Protein 8AY2 (pdb70)

Secondary structure (DSSP, 8-state):
-TTTPBPPHHHHHHHT-SS--BHHHHHHHHHHHHHHHHHHHSGGGHHHHHHHHHHHHHHHHHHHHHHHHHHHBSSSSB-HHHHHHH-HHHHHHHHHSHHHHTSS---HHHHHHHHHHHHHHHHHTTB---GGGS---HHHHHHHHHHHHHHHHHHHHHHHHHHHHHHHH---GGGTTSS-----SS-HHHHHHHHHHHHHHHHHHHHHHHHHHHHHHHHHHHHHHHHHTTS-S----SS------HHHHHHHHHHHHHHHHHHHHS-HHHHHHHHTTHHHHHHHHHHHHGGG-S---HHHHHHHHHHHHHHHHHHHHHHTS--HHHHHHHHHHHHTTS-HHHHHHHHHHH---S-HHHHHHHHHHHHHH--SS-SHHHHHHHHHHHHHHHHHHHHHHHH-/--TT-EE--HHHHHHHT-SS-EEHHHHHHHHHHHHHHHHHTT-GGGHHHHHHHHHHHHHHHHHHHHHHHHHHHBSSSSB-HHHHHHH-HHHHHHHHHSHHHHTSS----HHHHHHHHHHHHHHHTTBPPPGGGS---HHHHHHHHHHHHHHHHHHHHHHHHHHH--HHHHHHHHHHHHHHHHHHHHHHHHHHHHHHHHHHHHHGGGTT-GGG----PPPHHHHHHHHHHHHHHHHHHTTS-HHHHHHHHTTHHHHHHHHHHHHGGG-S---HHHHHHHHHHHHHHHHHHHHHHTS--THHHHHHHHHHGGGS-HHHHHHHHHHH---S-HHHHHHHHHHHHH--TTHHHHHHHHHHHHHHHHHHHT-

GO terms:
  GO:0031252 cell leading edge (C, IDA)
  GO:0005515 protein binding (F, IPI)
  GO:0005768 endosome (C, IDA)
  GO:0030425 dendrite (C, IDA)
  GO:0030165 PDZ domain binding (F, IDA)
  GO:0044877 protein-containing complex binding (F, IDA)
  GO:0032991 protein-containing complex (C, IDA)
  GO:0006893 Golgi to plasma membrane transport (P, IDA)
  GO:0044091 membrane biogenesis (P, IMP)
  GO:0030010 establishment of cell polarity (P, IMP)
  GO:0050850 positive regulation of calcium-mediated signaling (P, IMP)
  GO:0048709 oligodendrocyte differentiation (P, IMP)
  GO:0007268 chemical synaptic transmission (P, IMP)
  GO:0043005 neuron projection (C, IDA)
  GO:0043025 neuronal cell body (C, IDA)
  GO:0043198 dendritic shaft (C, IDA)
  GO:0045202 synapse (C, IDA)
  GO:0014069 postsynaptic density (C, IDA)
  GO:0030426 growth cone (C, IDA)
  GO:0000145 exocyst (C, TAS)

InterPro domains:
  IPR007191 Exocyst complex component Sec8, N-terminal [PF04048] (45-143)
  IPR039682 Exocyst complex component Sec8/EXOC4 [PTHR14146] (18-960)
  IPR048630 Exocyst complex component Sec8, middle helical bundle [PF20652] (272-504)

Organism: Rattus norvegicus (NCBI:txid10116)

Solvent-accessible surface area: 36624 Å² total; per-residue (Å²): 155,34,20,140,110,58,9,89,70,112,30,32,167,126,41,52,30,148,67,26,4,0,44,26,0,20,103,11,12,110,46,12,77,59,15,22,83,81,14,122,109,87,70,96,119,19,77,115,24,0,84,88,0,10,67,81,0,72,86,16,54,75,58,0,26,86,24,26,117,64,20,1,82,53,40,142,97,33,0,21,0,1,51,31,2,130,59,113,94,38,16,168,58,5,71,72,4,31,13,38,82,59,29,68,112,182,143,180,68,78,52,1,12,25,106,6,4,125,38,4,31,64,83,5,3,29,60,3,2,9,27,28,20,7,12,91,89,64,78,38,1,70,15,0,0,3,2,2,8,0,0,50,32,2,3,36,77,4,122,65,13,56,55,67,18,13,78,101,46,139,101,52,125,69,88,104,108,92,142,105,141,112,132,94,71,7,49,148,133,26,14,109,60,0,14,78,7,4,106,23,0,59,84,25,0,27,79,0,3,1,0,1,0,2,0,0,3,1,1,0,0,3,10,4,7,3,3,10,19,26,69,65,3,38,97,141,54,156,115,130,61,156,84,65,4,86,10,0,46,58,0,22,142,24,0,42,46,4,41,122,14,0,44,60,1,0,64,102,50,6,22,56,7,0,0,62,5,0,0,27,2,0,5,36,3,5,12,39,9,2,21,20,7,72,127,12,17,112,26,1,3,76,27,2,23,51,0,2,117,27,0,5,99,21,0,40,115,13,15,143,65,135,4,67,31,0,30,81,0,84,57,1,1,69,7,4,88,41,64,6,71,80,0,0,78,43,0,75,114,110,20,61,86,5,80,79,91,43,1,8,19,0,0,36,0,1,26,63,9,56,126,78,31,53,86,129,96,56,25,91,87,24,43,90,111,0,49,97,17,18,80,105,51,52,69,98,153,144,87,150,156,79,44,49,109,47,50,61,76,75,107,41,27,168,124,29,54,23,137,70,14,3,2,50,23,0,23,103,10,10,108,43,5,78,64,28,14,94,91,6,107,111,72,82,98,121,34,62,106,23,10,74,100,0,10,80,83,0,70,96,14,47,80,54,5,30,80,17,18,117,65,9,0,80,54,42,152,92,46,0,23,0,2,54,36,7,132,59,119,101,21,19,144,32,5,72,64,7,51,23,36,77,83,32,83,125,169,194,64,102,53,6,20,24,117,8,7,126,44,3,29,64,81,4,2,24,54,3,9,11,15,21,22,3,9,130,90,62,77,41,2,54,11,0,0,5,2,1,9,0,0,48,31,0,0,33,66,1,95,77,26,26,89,88,89,76,141,122,24,61,120,52,1,58,72,0,4,125,14,0,37,44,9,0,21,73,0,3,2,0,0,0,2,0,0,6,2,1,0,0,6,8,3,4,4,2,6,14,24,52,75,1,36,145,116,147,82,73,5,101,21,0,70,88,0,15,146,18,0,45,44,1,46,127,13,0,46,50,0,1,58,111,53,7,17,74,7,0,0,72,9,0,0,20,3,0,4,36,3,6,11,36,4,0,15,17,4,50,114,8,22,118,55,1,4,106,28,1,19,38,0,0,114,22,0,27,97,24,0,32,101,17,20,148,58,204,14,26,23,0,57,78,0,57,70,1,2,75,8,7,93,44,77,18,68,84,0,3,94,58,0,65,116,109,15,42,82,8,80,67,91,44,4,12,20,0,0,32,0,25,34,71,75,133,94,74,92,92,35,51,143,93,0,59,66,20,14,75,95,35,44,65,102,126,155,85,144

Foldseek 3Di:
DQLPAWDDPVVCVVVVHDATAGVNLVVLLVLLVVLLVVCVVPVVCNAVSLVVNLVSLVVVLVVVVVVLCVLAAFPNHGAPLLVQLPDDVNVVLLCPQCLNVVLPPPVRNLVSLVVVLCVCCVVQLQDARDPRNAHQDLVSLLSLLNLLVHLLVSLVSLVVSLVVLCVVQPDDPVCPPDDPPPDSSYDVVSSVSSNVSSVSSNSSSVSSLSSLLVRLLVLLSNLLLVVQVPVPQQDDDPDADLDADVSLVVNLVSVVVNLVSNVNHHDVSSSLSNQPSSLQNNLVSLLSSLLSHLAHDPRSLVRVLSSLVVVQVSSCVSNVHGSCSSVVSNVLSVLLVDALVVNLVCCLPPNDDDDLVSSLSSSVNNVSYDDPQDDVVSSVVSSVVSVVSNVVRVVVVVVD/DDQLAWDPDPVVCVVLVHDAIAGPLLVVLLVVLVVLLVVCVVVVVCNVVSLVVNLVSLVVNLVVVVVVLCVLAAFPNHGAPQLVQLPDPVSVVLVCVACLNVCLPPPVRLVSLVVVLVVCCVVLLQPADDPRNARQDLSSLLSLLNLLVSLLSSLVSQVVSLVVHVVVSNVSSNVSSVSSNSSSVSSLSSLQVRLLVLLSNLLLVLLDDPVFLPPQDADVSLVVNLVSVVVNLVSCVNRHDPSSSLSRQPSSLLSNLVSLLSSNLSHLAGDPVSLVRVLSSLVVNQVSSCVRNVDNSCSSVVSNVLSVLLVDALVVNLVVCLVPHDDDDLVSSLSSSVNRVSVVCSVVSSVVSVVSNVVSVVVVVVD

Sequence (767 aa):
DPLKILANADTMKVLGVQRPLLQSTIIVEKTVQDLMNLMHDLSAYSDQFLNMVCVKLQEYKDTCSTAYRGIVQSEEKLVISASWAKDDDISRLLKSLPNWTNMAQPDFIRAAFGKESEVLIGNLGDKLIPPQDILRDVSDLKALANMHESLEWLAGRTKSAFSSLSASQMLSPAQESHVNMDLPPVSEQIMQTLSELAKSFQDMADRCLLVLHLEVRVHCFHYLIPLAKEGNYAIVANVESMDYDPLVVKLNKDISAMEEAMSASLQQHKFQYIFEGLGHLISCILINGAQYFRRISESGIKKMCRNIFVLQQNLTNITMSREADLDFARQYYEMLYNTADELLNLVVDQGVKYTELEYIHALTLLHRSQTGVGDQTTQNTRLQRLKEIICEQAAIKQATSDPLKILANADTMKVLGVQRPLLQSTIIVEKTVQDLMNLMHDLSAYSDQFLNMVCVKLQEYKDTCSTAYRGIVQSEEKLVISASWAKDDDISRLLKSLPNWTNMAQPFIRAAFGKESEVLIGNLGDKLIPPQDILRDVSDLKALANMHESLEWLAGRTKSAFSSLSEQIMQTLSELAKSFQDMADRCLLVLHLEVRVHCFHYLIPLAKEGNYAISMDYDPLVVKLNKDISAMEEAMSASLQQHKFQYIFEGLGHLISCILINGAQYFRRISESGIKKMCRNIFVLQQNLTNITMSREADLDFARQYYEMLYNTADELLNLVVDQGVKYTELEYIHALTLLHRSTTQNTRLQRLKEIICEQAAIKQAT

Nearest PDB structures (foldseek):
  8ay2-assembly1_A  TM=1.003E+00  e=3.908E-53  Rattus norvegicus
  8ay2-assembly2_B  TM=9.866E-01  e=1.123E-41  Rattus norvegicus
  5yfp-assembly1_D  TM=7.323E-01  e=2.015E-04  Saccharomyces cerevisiae S288C
  5h11-assembly1_A  TM=3.898E-01  e=1.666E-03  Danio rerio
  8ay2-assembly2_B  TM=1.003E+00  e=3.323E-48  Rattus norvegicus

Radius of gyration: 33.14 Å; Cα contacts (8 Å, |Δi|>4): 881; chains: 2; bounding box: 87×76×87 Å

B-factor: mean 70.97, std 25.45, range [26.89, 171.12]

Structure (mmCIF, N/CA/C/O backbone):
data_8AY2
#
_entry.id   8AY2
#
_cell.length_a   190.004
_cell.length_b   190.004
_cell.length_c   175.275
_cell.angle_alpha   90.000
_cell.angle_beta   90.000
_cell.angle_gamma   90.000
#
_symmetry.space_group_name_H-M   'I 4 2 2'
#
loop_
_entity.id
_entity.type
_entity.pdbx_description
1 polymer 'Exocyst complex component 4'
2 water water
#
loop_
_atom_site.group_PDB
_atom_site.id
_atom_site.type_symbol
_atom_site.label_atom_id
_atom_site.label_alt_id
_atom_site.label_comp_id
_atom_site.label_asym_id
_atom_site.label_entity_id
_atom_site.label_seq_id
_atom_site.pdbx_PDB_ins_code
_atom_site.Cartn_x
_atom_site.Cartn_y
_atom_site.Cartn_z
_atom_site.occupancy
_atom_site.B_iso_or_equiv
_atom_site.auth_seq_id
_atom_site.auth_comp_id
_atom_site.auth_asym_id
_atom_site.auth_atom_id
_atom_site.pdbx_PDB_model_num
ATOM 1 N N . ASP A 1 6 ? 45.33699 77.37843 67.95462 1.000 116.31413 557 ASP A N 1
ATOM 2 C CA . ASP A 1 6 ? 45.23025 76.15275 68.74370 1.000 124.35554 557 ASP A CA 1
ATOM 3 C C . ASP A 1 6 ? 44.61601 74.96237 67.97488 1.000 125.43336 557 ASP A C 1
ATOM 4 O O . ASP A 1 6 ? 45.25300 73.90893 67.87582 1.000 114.54889 557 ASP A O 1
ATOM 9 N N . PRO A 1 7 ? 43.39431 75.11122 67.43796 1.000 118.54066 558 PRO A N 1
ATOM 10 C CA . PRO A 1 7 ? 42.69151 73.93666 66.88993 1.000 95.44522 558 PRO A CA 1
ATOM 11 C C . PRO A 1 7 ? 43.34341 73.31152 65.66813 1.000 93.31467 558 PRO A C 1
ATOM 12 O O . PRO A 1 7 ? 42.91143 72.22244 65.26851 1.000 85.50425 558 PRO A O 1
ATOM 16 N N . LEU A 1 8 ? 44.36482 73.93143 65.07471 1.000 101.30369 559 LEU A N 1
ATOM 17 C CA . LEU A 1 8 ? 45.14924 73.31265 64.00939 1.000 96.97895 559 LEU A CA 1
ATOM 18 C C . LEU A 1 8 ? 46.61972 73.16077 64.38211 1.000 97.12667 559 LEU A C 1
ATOM 19 O O . LEU A 1 8 ? 47.50858 73.34450 63.54736 1.000 99.26065 559 LEU A O 1
ATOM 24 N N . LYS A 1 9 ? 46.90251 72.80180 65.63235 1.000 82.39553 560 LYS A N 1
ATOM 25 C CA . LYS A 1 9 ? 48.28992 72.62870 66.04607 1.000 101.26259 560 LYS A CA 1
ATOM 26 C C . LYS A 1 9 ? 48.50059 71.30078 66.76491 1.000 97.85016 560 LYS A C 1
ATOM 27 O O . LYS A 1 9 ? 49.27124 70.44989 66.30834 1.000 99.28527 560 LYS A O 1
ATOM 33 N N . ILE A 1 10 ? 47.81282 71.12278 67.89062 1.000 84.01455 561 ILE A N 1
ATOM 34 C CA . ILE A 1 10 ? 47.91720 69.89638 68.67401 1.000 77.16049 561 ILE A CA 1
ATOM 35 C C . ILE A 1 10 ? 47.38511 68.70749 67.88205 1.000 79.14621 561 ILE A C 1
ATOM 36 O O . ILE A 1 10 ? 46.20594 68.66711 67.50499 1.000 70.55771 561 ILE A O 1
ATOM 41 N N . LEU A 1 11 ? 48.26610 67.74385 67.60539 1.000 74.79975 562 LEU A N 1
ATOM 42 C CA . LEU A 1 11 ? 47.92574 66.51021 66.90830 1.000 74.75855 562 LEU A CA 1
ATOM 43 C C . LEU A 1 11 ? 47.69022 65.38413 67.91233 1.000 82.53884 562 LEU A C 1
ATOM 44 O O . LEU A 1 11 ? 48.31222 65.33472 68.97679 1.000 83.44508 562 LEU A O 1
ATOM 49 N N . ALA A 1 12 ? 46.77535 64.48024 67.55918 1.000 78.26685 563 ALA A N 1
ATOM 50 C CA . ALA A 1 12 ? 46.50868 63.30794 68.38264 1.000 75.69689 563 ALA A CA 1
ATOM 51 C C . ALA A 1 12 ? 47.73656 62.41169 68.48947 1.000 91.55727 563 ALA A C 1
ATOM 52 O O . ALA A 1 12 ? 48.50404 62.26123 67.53488 1.000 109.53090 563 ALA A O 1
ATOM 54 N N . ASN A 1 13 ? 47.91799 61.81984 69.66975 1.000 108.14022 564 ASN A N 1
ATOM 55 C CA . ASN A 1 13 ? 49.05518 60.94859 69.93487 1.000 114.18689 564 ASN A CA 1
ATOM 56 C C . ASN A 1 13 ? 49.00283 59.69111 69.06742 1.000 120.16533 564 ASN A C 1
ATOM 57 O O . ASN A 1 13 ? 47.95289 59.30053 68.54440 1.000 110.00899 564 ASN A O 1
ATOM 62 N N . ALA A 1 14 ? 50.17166 59.05532 68.92462 1.000 119.62706 565 ALA A N 1
ATOM 63 C CA . ALA A 1 14 ? 50.32845 57.92431 68.01492 1.000 120.74868 565 ALA A CA 1
ATOM 64 C C . ALA A 1 14 ? 49.45720 56.73139 68.39296 1.000 126.18152 565 ALA A C 1
ATOM 65 O O . ALA A 1 14 ? 49.14152 55.91311 67.52114 1.000 125.55999 565 ALA A O 1
ATOM 67 N N . ASP A 1 15 ? 49.05902 56.60735 69.66249 1.000 112.90571 566 ASP A N 1
ATOM 68 C CA . ASP A 1 15 ? 48.20620 55.49103 70.05201 1.000 114.96925 566 ASP A CA 1
ATOM 69 C C . ASP A 1 15 ? 46.73913 55.75672 69.74751 1.000 118.57868 566 ASP A C 1
ATOM 70 O O . ASP A 1 15 ? 45.94553 54.80975 69.69940 1.000 112.20227 566 ASP A O 1
ATOM 75 N N . THR A 1 16 ? 46.36353 57.01911 69.54172 1.000 122.92433 567 THR A N 1
ATOM 76 C CA . THR A 1 16 ? 44.99554 57.32954 69.15185 1.000 115.02500 567 THR A CA 1
ATOM 77 C C . THR A 1 16 ? 44.78352 57.01826 67.67679 1.000 117.08403 567 THR A C 1
ATOM 78 O O . THR A 1 16 ? 43.67107 56.66376 67.26836 1.000 103.93471 567 THR A O 1
ATOM 82 N N . MET A 1 17 ? 45.84688 57.13070 66.87535 1.000 111.57379 568 MET A N 1
ATOM 83 C CA . MET A 1 17 ? 45.75632 56.80665 65.45729 1.000 112.16735 568 MET A CA 1
ATOM 84 C C . MET A 1 17 ? 45.53113 55.31246 65.25239 1.000 111.93025 568 MET A C 1
ATOM 85 O O . MET A 1 17 ? 44.72343 54.90971 64.40657 1.000 111.55864 568 MET A O 1
ATOM 90 N N . LYS A 1 18 ? 46.24840 54.47635 66.01086 1.000 118.05265 569 LYS A N 1
ATOM 91 C CA . LYS A 1 18 ? 46.08554 53.02806 65.90214 1.000 117.95798 569 LYS A CA 1
ATOM 92 C C . LYS A 1 18 ? 44.68763 52.57839 66.31155 1.000 113.50476 569 LYS A C 1
ATOM 93 O O . LYS A 1 18 ? 44.15363 51.61837 65.74421 1.000 116.28025 569 LYS A O 1
ATOM 99 N N . VAL A 1 19 ? 44.08353 53.26049 67.28903 1.000 115.78862 570 VAL A N 1
ATOM 100 C CA . VAL A 1 19 ? 42.70725 52.96464 67.68655 1.000 110.27261 570 VAL A CA 1
ATOM 101 C C . VAL A 1 19 ? 41.75309 53.22722 66.52882 1.000 112.96324 570 VAL A C 1
ATOM 102 O O . VAL A 1 19 ? 40.94546 52.36734 66.15706 1.000 116.81758 570 VAL A O 1
ATOM 106 N N . LEU A 1 20 ? 41.82849 54.42195 65.94586 1.000 111.88036 571 LEU A N 1
ATOM 107 C CA . LEU A 1 20 ? 40.90902 54.82702 64.89265 1.000 104.17448 571 LEU A CA 1
ATOM 108 C C . LEU A 1 20 ? 41.26720 54.21957 63.54596 1.000 107.43531 571 LEU A C 1
ATOM 109 O O . LEU A 1 20 ? 40.49678 54.37173 62.59114 1.000 113.87032 571 LEU A O 1
ATOM 114 N N . GLY A 1 21 ? 42.41356 53.54899 63.44980 1.000 101.79448 572 GLY A N 1
ATOM 115 C CA . GLY A 1 21 ? 42.84091 52.92114 62.21740 1.000 100.04567 572 GLY A CA 1
ATOM 116 C C . GLY A 1 21 ? 43.15616 53.92993 61.13639 1.000 112.09861 572 GLY A C 1
ATOM 117 O O . GLY A 1 21 ? 42.73595 53.77699 59.98474 1.000 112.13690 572 GLY A O 1
ATOM 118 N N . VAL A 1 22 ? 43.89579 54.97283 61.50197 1.000 111.57406 573 VAL A N 1
ATOM 119 C CA . VAL A 1 22 ? 44.31659 56.00480 60.56656 1.000 106.34161 573 VAL A CA 1
ATOM 120 C C . VAL A 1 22 ? 45.83438 56.10562 60.60408 1.000 102.97927 573 VAL A C 1
ATOM 121 O O . VAL A 1 22 ? 46.44854 56.05269 61.67604 1.000 95.86485 573 VAL A O 1
ATOM 125 N N . GLN A 1 23 ? 46.43692 56.23358 59.42312 1.000 100.17710 574 GLN A N 1
ATOM 126 C CA . GLN A 1 23 ? 47.88398 56.24412 59.27078 1.000 98.34866 574 GLN A CA 1
ATOM 127 C C . GLN A 1 23 ? 48.43389 57.64466 59.01169 1.000 100.14349 574 GLN A C 1
ATOM 128 O O . GLN A 1 23 ? 49.56306 57.77890 58.52717 1.000 93.68799 574 GLN A O 1
ATOM 134 N N . ARG A 1 24 ? 47.66961 58.68664 59.32958 1.000 91.36303 575 ARG A N 1
ATOM 135 C CA . ARG A 1 24 ? 48.12520 60.05562 59.14283 1.000 80.42987 575 ARG A CA 1
ATOM 136 C C . ARG A 1 24 ? 47.72723 60.90396 60.34101 1.000 76.77892 575 ARG A C 1
ATOM 137 O O . ARG A 1 24 ? 46.74772 60.59356 61.03015 1.000 87.56976 575 ARG A O 1
ATOM 145 N N . PRO A 1 25 ? 48.47945 61.96970 60.61971 1.000 78.24879 576 PRO A N 1
ATOM 146 C CA . PRO A 1 25 ? 48.17948 62.81457 61.78301 1.000 75.24741 576 PRO A CA 1
ATOM 147 C C . PRO A 1 25 ? 46.76171 63.36957 61.76792 1.000 66.06605 576 PRO A C 1
ATOM 148 O O . PRO A 1 25 ? 46.25380 63.81218 60.73559 1.000 75.96483 576 PRO A O 1
ATOM 152 N N . LEU A 1 26 ? 46.11975 63.33695 62.93037 1.000 64.58461 577 LEU A N 1
ATOM 153 C CA . LEU A 1 26 ? 44.79818 63.91847 63.10217 1.000 61.91798 577 LEU A CA 1
ATOM 154 C C . LEU A 1 26 ? 44.86965 64.98061 64.18833 1.000 62.50151 577 LEU A C 1
ATOM 155 O O . LEU A 1 26 ? 45.54844 64.80231 65.20452 1.000 72.33317 577 LEU A O 1
ATOM 160 N N . LEU A 1 27 ? 44.16958 66.08585 63.96224 1.000 56.88796 578 LEU A N 1
ATOM 161 C CA . LEU A 1 27 ? 44.10300 67.14778 64.95299 1.000 63.53916 578 LEU A CA 1
ATOM 162 C C . LEU A 1 27 ? 43.36205 66.66811 66.19317 1.000 66.14212 578 LEU A C 1
ATOM 163 O O . LEU A 1 27 ? 42.32714 65.99921 66.10236 1.000 53.23345 578 LEU A O 1
ATOM 168 N N . GLN A 1 28 ? 43.91863 66.99055 67.36122 1.000 62.81274 579 GLN A N 1
ATOM 169 C CA . GLN A 1 28 ? 43.27207 66.60703 68.60862 1.000 60.75219 579 GLN A CA 1
ATOM 170 C C . GLN A 1 28 ? 41.88708 67.23228 68.70824 1.000 62.61253 579 GLN A C 1
ATOM 171 O O . GLN A 1 28 ? 40.94976 66.60476 69.21594 1.000 63.91192 579 GLN A O 1
ATOM 177 N N . SER A 1 29 ? 41.73691 68.46701 68.21411 1.000 57.15195 580 SER A N 1
ATOM 178 C CA . SER A 1 29 ? 40.44199 69.14109 68.26938 1.000 59.01978 580 SER A CA 1
ATOM 179 C C . SER A 1 29 ? 39.38334 68.38399 67.47750 1.000 69.06572 580 SER A C 1
ATOM 180 O O . SER A 1 29 ? 38.20685 68.37167 67.86284 1.000 59.70958 580 SER A O 1
ATOM 183 N N . THR A 1 30 ? 39.77912 67.75312 66.37148 1.000 61.61763 581 THR A N 1
ATOM 184 C CA . THR A 1 30 ? 38.83726 66.96530 65.58667 1.000 50.55025 581 THR A CA 1
ATOM 185 C C . THR A 1 30 ? 38.43843 65.71280 66.35326 1.000 61.74505 581 THR A C 1
ATOM 186 O O . THR A 1 30 ? 37.25597 65.35275 66.41427 1.000 56.44261 581 THR A O 1
ATOM 190 N N . ILE A 1 31 ? 39.43012 65.02647 66.92764 1.000 54.43273 582 ILE A N 1
ATOM 191 C CA . ILE A 1 31 ? 39.17450 63.85085 67.75872 1.000 60.64908 582 ILE A CA 1
ATOM 192 C C . ILE A 1 31 ? 38.19035 64.17838 68.87637 1.000 65.41364 582 ILE A C 1
ATOM 193 O O . ILE A 1 31 ? 37.22182 63.44502 69.11486 1.000 63.85996 582 ILE A O 1
ATOM 198 N N . ILE A 1 32 ? 38.43860 65.28090 69.58669 1.000 56.67128 583 ILE A N 1
ATOM 199 C CA . ILE A 1 32 ? 37.58331 65.67669 70.70345 1.000 56.86005 583 ILE A CA 1
ATOM 200 C C . ILE A 1 32 ? 36.13199 65.86344 70.26301 1.000 57.89933 583 ILE A C 1
ATOM 201 O O . ILE A 1 32 ? 35.21219 65.29782 70.86576 1.000 62.21008 583 ILE A O 1
ATOM 206 N N . VAL A 1 33 ? 35.89508 66.65975 69.21506 1.000 58.53247 584 VAL A N 1
ATOM 207 C CA . VAL A 1 33 ? 34.50656 66.88535 68.81072 1.000 51.80960 584 VAL A CA 1
ATOM 208 C C . VAL A 1 33 ? 33.86259 65.59993 68.30496 1.000 67.74015 584 VAL A C 1
ATOM 209 O O . VAL A 1 33 ? 32.64816 65.40682 68.45553 1.000 60.27050 584 VAL A O 1
ATOM 213 N N . GLU A 1 34 ? 34.64868 64.68837 67.73100 1.000 57.59944 585 GLU A N 1
ATOM 214 C CA . GLU A 1 34 ? 34.05357 63.46052 67.22104 1.000 60.06736 585 GLU A CA 1
ATOM 215 C C . GLU A 1 34 ? 33.70365 62.52623 68.37422 1.000 71.56155 585 GLU A C 1
ATOM 216 O O . GLU A 1 34 ? 32.67895 61.83377 68.33354 1.000 57.40689 585 GLU A O 1
ATOM 222 N N . LYS A 1 35 ? 34.54362 62.51003 69.41284 1.000 57.74278 586 LYS A N 1
ATOM 223 C CA . LYS A 1 35 ? 34.23275 61.75131 70.61953 1.000 59.37144 586 LYS A CA 1
ATOM 224 C C . LYS A 1 35 ? 32.95296 62.26967 71.26861 1.000 62.76199 586 LYS A C 1
ATOM 225 O O . LYS A 1 35 ? 32.10781 61.48406 71.71403 1.000 64.64918 586 LYS A O 1
ATOM 231 N N . THR A 1 36 ? 32.79825 63.59566 71.33432 1.000 57.51522 587 THR A N 1
ATOM 232 C CA . THR A 1 36 ? 31.59472 64.18368 71.91583 1.000 61.53036 587 THR A CA 1
ATOM 233 C C . THR A 1 36 ? 30.35291 63.80790 71.11530 1.000 61.73646 587 THR A C 1
ATOM 234 O O . THR A 1 36 ? 29.30786 63.48184 71.69016 1.000 69.28079 587 THR A O 1
ATOM 238 N N . VAL A 1 37 ? 30.45246 63.83649 69.78512 1.000 64.84035 588 VAL A N 1
ATOM 239 C CA . VAL A 1 37 ? 29.34471 63.39604 68.94207 1.000 57.85940 588 VAL A CA 1
ATOM 240 C C . VAL A 1 37 ? 29.03720 61.92641 69.20155 1.000 67.85583 588 VAL A C 1
ATOM 241 O O . VAL A 1 37 ? 27.87192 61.52463 69.30194 1.000 69.12571 588 VAL A O 1
ATOM 245 N N . GLN A 1 38 ? 30.08088 61.10735 69.32667 1.000 61.79006 589 GLN A N 1
ATOM 246 C CA . GLN A 1 38 ? 29.90605 59.68583 69.60334 1.000 56.43345 589 GLN A CA 1
ATOM 247 C C . GLN A 1 38 ? 29.11872 59.46488 70.88978 1.000 71.44075 589 GLN A C 1
ATOM 248 O O . GLN A 1 38 ? 28.13433 58.71631 70.91112 1.000 71.90455 589 GLN A O 1
ATOM 254 N N . ASP A 1 39 ? 29.56630 60.08984 71.98131 1.000 68.46520 590 ASP A N 1
ATOM 255 C CA . ASP A 1 39 ? 28.87644 59.99197 73.26598 1.000 63.81434 590 ASP A CA 1
ATOM 256 C C . ASP A 1 39 ? 27.41256 60.40425 73.15176 1.000 68.93234 590 ASP A C 1
ATOM 257 O O . ASP A 1 39 ? 26.52046 59.72045 73.66787 1.000 68.57011 590 ASP A O 1
ATOM 262 N N . LEU A 1 40 ? 27.15051 61.54065 72.50147 1.000 70.34182 591 LEU A N 1
ATOM 263 C CA . LEU A 1 40 ? 25.77332 61.95812 72.25486 1.000 67.78365 591 LEU A CA 1
ATOM 264 C C . LEU A 1 40 ? 24.98720 60.89128 71.50050 1.000 76.11979 591 LEU A C 1
ATOM 265 O O . LEU A 1 40 ? 23.82722 60.61485 71.83265 1.000 63.21276 591 LEU A O 1
ATOM 270 N N . MET A 1 41 ? 25.60403 60.27180 70.48908 1.000 65.65083 592 MET A N 1
ATOM 271 C CA . MET A 1 41 ? 24.90097 59.25635 69.71321 1.000 60.74820 592 MET A CA 1
ATOM 272 C C . MET A 1 41 ? 24.61069 58.02539 70.56153 1.000 69.64733 592 MET A C 1
ATOM 273 O O . MET A 1 41 ? 23.58365 57.36615 70.36800 1.000 74.37649 592 MET A O 1
ATOM 278 N N . ASN A 1 42 ? 25.49270 57.71152 71.51350 1.000 65.33709 593 ASN A N 1
ATOM 279 C CA . ASN A 1 42 ? 25.27456 56.55265 72.37214 1.000 64.26201 593 ASN A CA 1
ATOM 280 C C . ASN A 1 42 ? 24.11088 56.78718 73.32567 1.000 71.17252 593 ASN A C 1
ATOM 281 O O . ASN A 1 42 ? 23.31431 55.87557 73.57639 1.000 81.35704 593 ASN A O 1
ATOM 286 N N . LEU A 1 43 ? 23.99150 58.00523 73.86028 1.000 70.46536 594 LEU A N 1
ATOM 287 C CA . LEU A 1 43 ? 22.91078 58.31548 74.79019 1.000 79.81312 594 LEU A CA 1
ATOM 288 C C . LEU A 1 43 ? 21.54749 58.36478 74.11497 1.000 76.33955 594 LEU A C 1
ATOM 289 O O . LEU A 1 43 ? 20.53375 58.16594 74.79153 1.000 85.52568 594 LEU A O 1
ATOM 294 N N . MET A 1 44 ? 21.48891 58.61042 72.80594 1.000 78.27863 595 MET A N 1
ATOM 295 C CA . MET A 1 44 ? 20.19130 58.67370 72.14676 1.000 81.71148 595 MET A CA 1
ATOM 296 C C . MET A 1 44 ? 19.61925 57.28679 71.89072 1.000 89.28846 595 MET A C 1
ATOM 297 O O . MET A 1 44 ? 18.40993 57.15893 71.66877 1.000 93.72759 595 MET A O 1
ATOM 302 N N . HIS A 1 45 ? 20.45717 56.24873 71.94009 1.000 80.61766 596 HIS A N 1
ATOM 303 C CA . HIS A 1 45 ? 19.96499 54.88279 71.81065 1.000 81.33890 596 HIS A CA 1
ATOM 304 C C . HIS A 1 45 ? 19.39694 54.40375 73.13764 1.000 88.21823 596 HIS A C 1
ATOM 305 O O . HIS A 1 45 ? 18.40190 53.67073 73.16895 1.000 95.12298 596 HIS A O 1
ATOM 312 N N . ASP A 1 46 ? 20.02308 54.81404 74.23950 1.000 89.73244 597 ASP A N 1
ATOM 313 C CA . ASP A 1 46 ? 19.52779 54.47404 75.57158 1.000 93.21810 597 ASP A CA 1
ATOM 314 C C . ASP A 1 46 ? 18.32743 55.35238 75.91132 1.000 86.61320 597 ASP A C 1
ATOM 315 O O . ASP A 1 46 ? 17.19413 54.86974 75.99889 1.000 100.74528 597 ASP A O 1
ATOM 320 N N . LEU A 1 47 ? 18.56384 56.64696 76.11177 1.000 79.82109 598 LEU A N 1
ATOM 321 C CA . LEU A 1 47 ? 17.50187 57.59135 76.46197 1.000 77.54682 598 LEU A CA 1
ATOM 322 C C . LEU A 1 47 ? 16.79631 58.10420 75.20285 1.000 68.57865 598 LEU A C 1
ATOM 323 O O . LEU A 1 47 ? 16.79428 59.29600 74.89883 1.000 78.14472 598 LEU A O 1
ATOM 328 N N . SER A 1 48 ? 16.19190 57.16492 74.46425 1.000 76.65882 599 SER A N 1
ATOM 329 C CA . SER A 1 48 ? 15.53664 57.47564 73.19288 1.000 81.86574 599 SER A CA 1
ATOM 330 C C . SER A 1 48 ? 14.48470 58.57458 73.30794 1.000 78.10571 599 SER A C 1
ATOM 331 O O . SER A 1 48 ? 14.12143 59.18112 72.29168 1.000 77.80187 599 SER A O 1
ATOM 334 N N . ALA A 1 49 ? 14.00069 58.85494 74.52155 1.000 81.92398 600 ALA A N 1
ATOM 335 C CA . ALA A 1 49 ? 12.96534 59.86316 74.72084 1.000 70.85572 600 ALA A CA 1
ATOM 336 C C . ALA A 1 49 ? 13.48241 61.27652 74.49312 1.000 75.76215 600 ALA A C 1
ATOM 337 O O . ALA A 1 49 ? 12.68302 62.18376 74.23648 1.000 77.49382 600 ALA A O 1
ATOM 339 N N . TYR A 1 50 ? 14.79279 61.48428 74.59651 1.000 70.78310 601 TYR A N 1
ATOM 340 C CA . TYR A 1 50 ? 15.40922 62.79107 74.41466 1.000 72.05169 601 TYR A CA 1
ATOM 341 C C . TYR A 1 50 ? 16.31817 62.78957 73.19025 1.000 72.98100 601 TYR A C 1
ATOM 342 O O . TYR A 1 50 ? 17.33920 63.47810 73.16414 1.000 76.07608 601 TYR A O 1
ATOM 351 N N . SER A 1 51 ? 15.93760 62.02187 72.16428 1.000 78.00216 602 SER A N 1
ATOM 352 C CA . SER A 1 51 ? 16.75955 61.88772 70.96434 1.000 66.50534 602 SER A CA 1
ATOM 353 C C . SER A 1 51 ? 16.93320 63.22045 70.24521 1.000 65.47131 602 SER A C 1
ATOM 354 O O . SER A 1 51 ? 18.04023 63.55246 69.80393 1.000 63.19281 602 SER A O 1
ATOM 357 N N . ASP A 1 52 ? 15.84717 63.98300 70.08832 1.000 64.76090 603 ASP A N 1
ATOM 358 C CA . ASP A 1 52 ? 15.94391 65.28813 69.43824 1.000 66.11590 603 ASP A CA 1
ATOM 359 C C . ASP A 1 52 ? 16.96617 66.18014 70.13123 1.000 70.97214 603 ASP A C 1
ATOM 360 O O . ASP A 1 52 ? 17.80088 66.81322 69.47433 1.000 79.06319 603 ASP A O 1
ATOM 365 N N . GLN A 1 53 ? 16.91923 66.24040 71.46403 1.000 71.65684 604 GLN A N 1
ATOM 366 C CA . GLN A 1 53 ? 17.82691 67.12448 72.18942 1.000 66.90765 604 GLN A CA 1
ATOM 367 C C . GLN A 1 53 ? 19.28088 66.70430 72.00739 1.000 72.29108 604 GLN A C 1
ATOM 368 O O . GLN A 1 53 ? 20.16284 67.55496 71.83501 1.000 69.05176 604 GLN A O 1
ATOM 374 N N . PHE A 1 54 ? 19.55450 65.39832 72.04623 1.000 64.33790 605 PHE A N 1
ATOM 375 C CA . PHE A 1 54 ? 20.92452 64.94052 71.84515 1.000 61.92171 605 PHE A CA 1
ATOM 376 C C . PHE A 1 54 ? 21.40311 65.26494 70.43738 1.000 62.91963 605 PHE A C 1
ATOM 377 O O . PHE A 1 54 ? 22.55861 65.65897 70.23655 1.000 59.00368 605 PHE A O 1
ATOM 385 N N . LEU A 1 55 ? 20.51685 65.12644 69.45204 1.000 55.22998 606 LEU A N 1
ATOM 386 C CA . LEU A 1 55 ? 20.87906 65.43935 68.07468 1.000 64.26268 606 LEU A CA 1
ATOM 387 C C . LEU A 1 55 ? 21.13715 66.92559 67.88319 1.000 64.49734 606 LEU A C 1
ATOM 388 O O . LEU A 1 55 ? 22.08581 67.30931 67.18817 1.000 62.13879 606 LEU A O 1
ATOM 393 N N . ASN A 1 56 ? 20.28350 67.77775 68.45415 1.000 63.39513 607 ASN A N 1
ATOM 394 C CA . ASN A 1 56 ? 20.52592 69.21263 68.36223 1.000 62.62473 607 ASN A CA 1
ATOM 395 C C . ASN A 1 56 ? 21.88600 69.56803 68.95333 1.000 64.94550 607 ASN A C 1
ATOM 396 O O . ASN A 1 56 ? 22.56684 70.47148 68.45283 1.000 70.34544 607 ASN A O 1
ATOM 401 N N . MET A 1 57 ? 22.31189 68.84595 69.99432 1.000 64.24759 608 MET A N 1
ATOM 402 C CA . MET A 1 57 ? 23.61577 69.10682 70.59348 1.000 62.89283 608 MET A CA 1
ATOM 403 C C . MET A 1 57 ? 24.73503 68.61503 69.68398 1.000 60.30186 608 MET A C 1
ATOM 404 O O . MET A 1 57 ? 25.83496 69.17733 69.69217 1.000 61.60857 608 MET A O 1
ATOM 409 N N . VAL A 1 58 ? 24.46905 67.58375 68.88353 1.000 61.19097 609 VAL A N 1
ATOM 410 C CA . VAL A 1 58 ? 25.45375 67.12464 67.91125 1.000 57.84915 609 VAL A CA 1
ATOM 411 C C . VAL A 1 58 ? 25.66407 68.19497 66.85089 1.000 66.36798 609 VAL A C 1
ATOM 412 O O . VAL A 1 58 ? 26.79882 68.58163 66.54557 1.000 62.88620 609 VAL A O 1
ATOM 416 N N . CYS A 1 59 ? 24.56594 68.68565 66.27498 1.000 63.48791 610 CYS A N 1
ATOM 417 C CA . CYS A 1 59 ? 24.64439 69.70585 65.23683 1.000 60.71560 610 CYS A CA 1
ATOM 418 C C . CYS A 1 59 ? 25.31763 70.97664 65.74556 1.000 64.58977 610 CYS A C 1
ATOM 419 O O . CYS A 1 59 ? 26.13732 71.57678 65.04004 1.000 66.02055 610 CYS A O 1
ATOM 422 N N . VAL A 1 60 ? 24.98918 71.40111 66.96791 1.000 57.30141 611 VAL A N 1
ATOM 423 C CA . VAL A 1 60 ? 25.57071 72.62714 67.51123 1.000 56.65650 611 VAL A CA 1
ATOM 424 C C . VAL A 1 60 ? 27.07817 72.47928 67.68986 1.000 61.58353 611 VAL A C 1
ATOM 425 O O . VAL A 1 60 ? 27.85633 73.34775 67.27606 1.000 59.76595 611 VAL A O 1
ATOM 429 N N . LYS A 1 61 ? 27.51659 71.37058 68.29441 1.000 60.66608 612 LYS A N 1
ATOM 430 C CA . LYS A 1 61 ? 28.95088 71.16380 68.48979 1.000 68.51077 612 LYS A CA 1
ATOM 431 C C . LYS A 1 61 ? 29.68852 71.02528 67.16379 1.000 57.60227 612 LYS A C 1
ATOM 432 O O . LYS A 1 61 ? 30.81693 71.51184 67.02349 1.000 58.78308 612 LYS A O 1
ATOM 438 N N . LEU A 1 62 ? 29.07205 70.36821 66.17784 1.000 61.91185 613 LEU A N 1
ATOM 439 C CA . LEU A 1 62 ? 29.68924 70.29168 64.85635 1.000 54.62076 613 LEU A CA 1
ATOM 440 C C . LEU A 1 62 ? 29.71275 71.65815 64.18153 1.000 60.78718 613 LEU A C 1
ATOM 441 O O . LEU A 1 62 ? 30.71180 72.02731 63.55254 1.000 51.63717 613 LEU A O 1
ATOM 446 N N . GLN A 1 63 ? 28.62550 72.42550 64.30737 1.000 60.90508 614 GLN A N 1
ATOM 447 C CA . GLN A 1 63 ? 28.61098 73.78038 63.76500 1.000 56.80207 614 GLN A CA 1
ATOM 448 C C . GLN A 1 63 ? 29.67194 74.64543 64.42792 1.000 61.38746 614 GLN A C 1
ATOM 449 O O . GLN A 1 63 ? 30.33971 75.44497 63.76045 1.000 64.97195 614 GLN A O 1
ATOM 455 N N . GLU A 1 64 ? 29.84994 74.48593 65.74196 1.000 60.68993 615 GLU A N 1
ATOM 456 C CA . GLU A 1 64 ? 30.86775 75.25043 66.45354 1.000 62.90538 615 GLU A CA 1
ATOM 457 C C . GLU A 1 64 ? 32.24949 74.90811 65.92988 1.000 63.39583 615 GLU A C 1
ATOM 458 O O . GLU A 1 64 ? 33.08179 75.79841 65.71527 1.000 64.40310 615 GLU A O 1
ATOM 464 N N . TYR A 1 65 ? 32.51481 73.61769 65.72164 1.000 56.08511 616 TYR A N 1
ATOM 465 C CA . TYR A 1 65 ? 33.83406 73.22705 65.25188 1.000 60.48162 616 TYR A CA 1
ATOM 466 C C . TYR A 1 65 ? 34.04456 73.66723 63.81041 1.000 65.77330 616 TYR A C 1
ATOM 467 O O . TYR A 1 65 ? 35.16651 74.01975 63.42638 1.000 52.17538 616 TYR A O 1
ATOM 476 N N . LYS A 1 66 ? 32.98006 73.66761 63.00573 1.000 62.65959 617 LYS A N 1
ATOM 477 C CA . LYS A 1 66 ? 33.08823 74.18710 61.64888 1.000 58.30643 617 LYS A CA 1
ATOM 478 C C . LYS A 1 66 ? 33.46414 75.66312 61.67359 1.000 66.98990 617 LYS A C 1
ATOM 479 O O . LYS A 1 66 ? 34.36883 76.09658 60.95130 1.000 66.23040 617 LYS A O 1
ATOM 485 N N . ASP A 1 67 ? 32.78049 76.45289 62.51172 1.000 61.85424 618 ASP A N 1
ATOM 486 C CA . ASP A 1 67 ? 33.10128 77.87434 62.60651 1.000 57.40958 618 ASP A CA 1
ATOM 487 C C . ASP A 1 67 ? 34.51191 78.07277 63.13682 1.000 56.59490 618 ASP A C 1
ATOM 488 O O . ASP A 1 67 ? 35.20992 79.00910 62.72896 1.000 67.23734 618 ASP A O 1
ATOM 493 N N . THR A 1 68 ? 34.95138 77.18643 64.02986 1.000 56.05219 619 THR A N 1
ATOM 494 C CA . THR A 1 68 ? 36.28024 77.30581 64.61272 1.000 57.58981 619 THR A CA 1
ATOM 495 C C . THR A 1 68 ? 37.35172 77.02916 63.56954 1.000 55.49193 619 THR A C 1
ATOM 496 O O . THR A 1 68 ? 38.41637 77.66179 63.58481 1.000 64.52925 619 THR A O 1
ATOM 500 N N . CYS A 1 69 ? 37.07486 76.10235 62.64929 1.000 60.60821 620 CYS A N 1
ATOM 501 C CA . CYS A 1 69 ? 38.01680 75.75722 61.59139 1.000 57.80441 620 CYS A CA 1
ATOM 502 C C . CYS A 1 69 ? 38.03646 76.82465 60.50174 1.000 64.05831 620 CYS A C 1
ATOM 503 O O . CYS A 1 69 ? 39.10784 77.18016 59.99706 1.000 60.49742 620 CYS A O 1
ATOM 506 N N . SER A 1 70 ? 36.86001 77.34719 60.13675 1.000 59.78949 621 SER A N 1
ATOM 507 C CA . SER A 1 70 ? 36.78359 78.44266 59.17180 1.000 57.14139 621 SER A CA 1
ATOM 508 C C . SER A 1 70 ? 37.60788 79.63792 59.63128 1.000 61.32856 621 SER A C 1
ATOM 509 O O . SER A 1 70 ? 38.33847 80.24591 58.83885 1.000 58.75629 621 SER A O 1
ATOM 512 N N . THR A 1 71 ? 37.49760 79.99105 60.91095 1.000 59.84737 622 THR A N 1
ATOM 513 C CA . THR A 1 71 ? 38.26287 81.11089 61.44511 1.000 54.81422 622 THR A CA 1
ATOM 514 C C . THR A 1 71 ? 39.76040 80.83525 61.35594 1.000 50.72136 622 THR A C 1
ATOM 515 O O . THR A 1 71 ? 40.54135 81.69790 60.93727 1.000 64.74479 622 THR A O 1
ATOM 519 N N . ALA A 1 72 ? 40.17911 79.62834 61.73520 1.000 57.20082 623 ALA A N 1
ATOM 520 C CA . ALA A 1 72 ? 41.59494 79.28572 61.66540 1.000 52.25290 623 ALA A CA 1
ATOM 521 C C . ALA A 1 72 ? 42.09258 79.29522 60.22565 1.000 61.98081 623 ALA A C 1
ATOM 522 O O . ALA A 1 72 ? 43.24301 79.66499 59.96168 1.000 49.99250 623 ALA A O 1
ATOM 524 N N . TYR A 1 73 ? 41.23722 78.89047 59.28269 1.000 49.25145 624 TYR A N 1
ATOM 525 C CA . TYR A 1 73 ? 41.61160 78.87727 57.87168 1.000 44.96413 624 TYR A CA 1
ATOM 526 C C . TYR A 1 73 ? 41.91639 80.28788 57.37628 1.000 58.47342 624 TYR A C 1
ATOM 527 O O . TYR A 1 73 ? 42.99739 80.55244 56.83448 1.000 55.33589 624 TYR A O 1
ATOM 536 N N . ARG A 1 74 ? 40.95684 81.20470 57.53805 1.000 45.21108 625 ARG A N 1
ATOM 537 C CA . ARG A 1 74 ? 41.15470 82.58454 57.10669 1.000 54.88484 625 ARG A CA 1
ATOM 538 C C . ARG A 1 74 ? 42.39863 83.20481 57.72654 1.000 54.09464 625 ARG A C 1
ATOM 539 O O . ARG A 1 74 ? 43.07391 84.00795 57.07507 1.000 59.89733 625 ARG A O 1
ATOM 547 N N . GLY A 1 75 ? 42.72703 82.84680 58.97089 1.000 50.42595 626 GLY A N 1
ATOM 548 C CA . GLY A 1 75 ? 43.92933 83.39085 59.58262 1.000 50.78206 626 GLY A CA 1
ATOM 549 C C . GLY A 1 75 ? 45.19462 82.96787 58.86332 1.000 50.13380 626 GLY A C 1
ATOM 550 O O . GLY A 1 75 ? 46.17413 83.71824 58.82388 1.000 63.23839 626 GLY A O 1
ATOM 551 N N . ILE A 1 76 ? 45.19362 81.76784 58.28444 1.000 53.33070 627 ILE A N 1
ATOM 552 C CA . ILE A 1 76 ? 46.34759 81.30166 57.52656 1.000 51.40326 627 ILE A CA 1
ATOM 553 C C . ILE A 1 76 ? 46.36811 81.95828 56.15997 1.000 53.61109 627 ILE A C 1
ATOM 554 O O . ILE A 1 76 ? 47.42559 82.31387 55.62903 1.000 58.59152 627 ILE A O 1
ATOM 559 N N . VAL A 1 77 ? 45.18404 82.17839 55.60906 1.000 61.99074 628 VAL A N 1
ATOM 560 C CA . VAL A 1 77 ? 45.01796 82.39835 54.18605 1.000 43.77718 628 VAL A CA 1
ATOM 561 C C . VAL A 1 77 ? 44.89220 83.87641 53.82063 1.000 47.82186 628 VAL A C 1
ATOM 562 O O . VAL A 1 77 ? 45.13724 84.23583 52.65968 1.000 54.63615 628 VAL A O 1
ATOM 566 N N . GLN A 1 78 ? 44.52087 84.73781 54.76271 1.000 50.02813 629 GLN A N 1
ATOM 567 C CA . GLN A 1 78 ? 44.50500 86.16783 54.50570 1.000 57.44386 629 GLN A CA 1
ATOM 568 C C . GLN A 1 78 ? 45.87816 86.75262 54.80600 1.000 67.80684 629 GLN A C 1
ATOM 569 O O . GLN A 1 78 ? 46.61639 86.25228 55.65896 1.000 71.71886 629 GLN A O 1
ATOM 575 N N . SER A 1 79 ? 46.21056 87.83152 54.10121 1.000 73.23316 630 SER A N 1
ATOM 576 C CA . SER A 1 79 ? 47.56323 88.37254 54.13539 1.000 74.44332 630 SER A CA 1
ATOM 577 C C . SER A 1 79 ? 47.56289 89.86468 54.44602 1.000 94.29565 630 SER A C 1
ATOM 578 O O . SER A 1 79 ? 47.82136 90.27268 55.58343 1.000 105.98734 630 SER A O 1
ATOM 581 N N . GLU A 1 80 ? 47.28327 90.68710 53.43951 1.000 73.38424 631 GLU A N 1
ATOM 582 C CA . GLU A 1 80 ? 47.11896 92.11925 53.65406 1.000 78.18446 631 GLU A CA 1
ATOM 583 C C . GLU A 1 80 ? 45.65213 92.46306 53.47135 1.000 85.31769 631 GLU A C 1
ATOM 584 O O . GLU A 1 80 ? 45.28658 93.23495 52.57777 1.000 83.40929 631 GLU A O 1
ATOM 590 N N . GLU A 1 81 ? 44.81318 91.85752 54.31393 1.000 81.84048 632 GLU A N 1
ATOM 591 C CA . GLU A 1 81 ? 43.36218 92.01376 54.26821 1.000 84.00692 632 GLU A CA 1
ATOM 592 C C . GLU A 1 81 ? 42.80276 91.55020 52.92671 1.000 84.65437 632 GLU A C 1
ATOM 593 O O . GLU A 1 81 ? 41.79218 92.06762 52.44362 1.000 94.96542 632 GLU A O 1
ATOM 599 N N . LYS A 1 82 ? 43.46663 90.56538 52.32429 1.000 78.95079 633 LYS A N 1
ATOM 600 C CA . LYS A 1 82 ? 42.94164 89.85952 51.16596 1.000 72.11522 633 LYS A CA 1
ATOM 601 C C . LYS A 1 82 ? 43.59802 88.48831 51.09030 1.000 66.76581 633 LYS A C 1
ATOM 602 O O . LYS A 1 82 ? 44.60976 88.22474 51.74620 1.000 69.95867 633 LYS A O 1
ATOM 608 N N . LEU A 1 83 ? 43.00163 87.62033 50.27908 1.000 48.32972 634 LEU A N 1
ATOM 609 C CA . LEU A 1 83 ? 43.47007 86.24922 50.14176 1.000 50.14967 634 LEU A CA 1
ATOM 610 C C . LEU A 1 83 ? 44.76674 86.17019 49.33981 1.000 45.55570 634 LEU A C 1
ATOM 611 O O . LEU A 1 83 ? 44.99181 86.93854 48.40036 1.000 58.58978 634 LEU A O 1
ATOM 616 N N . VAL A 1 84 ? 45.62971 85.22285 49.72383 1.000 42.46064 635 VAL A N 1
ATOM 617 C CA . VAL A 1 84 ? 46.76106 84.88148 48.86869 1.000 45.53711 635 VAL A CA 1
ATOM 618 C C . VAL A 1 84 ? 46.21765 84.27234 47.57644 1.000 48.16257 635 VAL A C 1
ATOM 619 O O . VAL A 1 84 ? 45.06100 83.84030 47.50003 1.000 43.26677 635 VAL A O 1
ATOM 623 N N . ILE A 1 85 ? 47.06258 84.25290 46.54331 1.000 41.82099 636 ILE A N 1
ATOM 624 C CA . ILE A 1 85 ? 46.59413 83.86927 45.20999 1.000 48.51122 636 ILE A CA 1
ATOM 625 C C . ILE A 1 85 ? 45.93747 82.49285 45.22633 1.000 50.50310 636 ILE A C 1
ATOM 626 O O . ILE A 1 85 ? 44.82198 82.31816 44.71948 1.000 46.06130 636 ILE A O 1
ATOM 631 N N . SER A 1 86 ? 46.61957 81.49750 45.80452 1.000 45.61444 637 SER A N 1
ATOM 632 C CA . SER A 1 86 ? 46.08777 80.13464 45.83011 1.000 47.54512 637 SER A CA 1
ATOM 633 C C . SER A 1 86 ? 44.70890 80.08048 46.47879 1.000 41.18043 637 SER A C 1
ATOM 634 O O . SER A 1 86 ? 43.78522 79.45095 45.95055 1.000 48.55295 637 SER A O 1
ATOM 637 N N . ALA A 1 87 ? 44.55039 80.74482 47.62395 1.000 40.23183 638 ALA A N 1
ATOM 638 C CA . ALA A 1 87 ? 43.24513 80.81573 48.27569 1.000 37.96582 638 ALA A CA 1
ATOM 639 C C . ALA A 1 87 ? 42.21336 81.51997 47.40021 1.000 49.08824 638 ALA A C 1
ATOM 640 O O . ALA A 1 87 ? 41.05873 81.08292 47.30829 1.000 46.41496 638 ALA A O 1
ATOM 642 N N . SER A 1 88 ? 42.60735 82.62753 46.77038 1.000 52.01195 639 SER A N 1
ATOM 643 C CA . SER A 1 88 ? 41.70830 83.34075 45.87067 1.000 46.38933 639 SER A CA 1
ATOM 644 C C . SER A 1 88 ? 41.24974 82.45541 44.71858 1.000 47.11070 639 SER A C 1
ATOM 645 O O . SER A 1 88 ? 40.07021 82.47144 44.34918 1.000 50.54907 639 SER A O 1
ATOM 648 N N . TRP A 1 89 ? 42.16483 81.67166 44.14251 1.000 46.98019 640 TRP A N 1
ATOM 649 C CA . TRP A 1 89 ? 41.80020 80.79603 43.03163 1.000 43.88014 640 TRP A CA 1
ATOM 650 C C . TRP A 1 89 ? 40.89016 79.65784 43.48125 1.000 50.97601 640 TRP A C 1
ATOM 651 O O . TRP A 1 89 ? 39.91147 79.33862 42.79658 1.000 54.48287 640 TRP A O 1
ATOM 662 N N . ALA A 1 90 ? 41.19002 79.03618 44.62643 1.000 44.30998 641 ALA A N 1
ATOM 663 C CA . ALA A 1 90 ? 40.34506 77.95217 45.12444 1.000 49.68400 641 ALA A CA 1
ATOM 664 C C . ALA A 1 90 ? 38.92762 78.43785 45.41825 1.000 51.92604 641 ALA A C 1
ATOM 665 O O . ALA A 1 90 ? 37.95140 77.76861 45.06010 1.000 51.41489 641 ALA A O 1
ATOM 667 N N . LYS A 1 91 ? 38.79250 79.59667 46.07256 1.000 55.48908 642 LYS A N 1
ATOM 668 C CA . LYS A 1 91 ? 37.46625 80.14202 46.35638 1.000 43.09880 642 LYS A CA 1
ATOM 669 C C . LYS A 1 91 ? 36.67418 80.40230 45.07978 1.000 52.21040 642 LYS A C 1
ATOM 670 O O . LYS A 1 91 ? 35.44042 80.30658 45.08497 1.000 65.39901 642 LYS A O 1
ATOM 676 N N . ASP A 1 92 ? 37.35842 80.69530 43.97534 1.000 51.52448 643 ASP A N 1
ATOM 677 C CA . ASP A 1 92 ? 36.67260 80.99861 42.72559 1.000 55.65289 643 ASP A CA 1
ATOM 678 C C . ASP A 1 92 ? 35.96501 79.76996 42.16189 1.000 57.52503 643 ASP A C 1
ATOM 679 O O . ASP A 1 92 ? 36.54208 78.68117 42.08231 1.000 58.79671 643 ASP A O 1
ATOM 684 N N . ASP A 1 93 ? 34.70268 79.95586 41.77455 1.000 52.08749 644 ASP A N 1
ATOM 685 C CA . ASP A 1 93 ? 33.87765 78.84081 41.32163 1.000 60.43286 644 ASP A CA 1
ATOM 686 C C . ASP A 1 93 ? 34.40477 78.24232 40.02329 1.000 55.71448 644 ASP A C 1
ATOM 687 O O . ASP A 1 93 ? 34.62516 77.02964 39.93492 1.000 69.35808 644 ASP A O 1
ATOM 692 N N . ASP A 1 94 ? 34.60072 79.07807 39.00018 1.000 54.81132 645 ASP A N 1
ATOM 693 C CA . ASP A 1 94 ? 35.04693 78.57967 37.70095 1.000 59.47790 645 ASP A CA 1
ATOM 694 C C . ASP A 1 94 ? 36.39847 77.87729 37.78565 1.000 58.88610 645 ASP A C 1
ATOM 695 O O . ASP A 1 94 ? 36.58840 76.81215 37.18394 1.000 61.58689 645 ASP A O 1
ATOM 700 N N . ILE A 1 95 ? 37.35196 78.45324 38.51813 1.000 56.73299 646 ILE A N 1
ATOM 701 C CA . ILE A 1 95 ? 38.67128 77.83447 38.62118 1.000 59.66937 646 ILE A CA 1
ATOM 702 C C . ILE A 1 95 ? 38.60114 76.53092 39.41151 1.000 54.64444 646 ILE A C 1
ATOM 703 O O . ILE A 1 95 ? 39.09987 75.49163 38.96311 1.000 56.01212 646 ILE A O 1
ATOM 708 N N . SER A 1 96 ? 37.98723 76.56200 40.59927 1.000 46.11684 647 SER A N 1
ATOM 709 C CA . SER A 1 96 ? 37.87154 75.33941 41.39321 1.000 56.24430 647 SER A CA 1
ATOM 710 C C . SER A 1 96 ? 37.10016 74.26026 40.64603 1.000 50.23079 647 SER A C 1
ATOM 711 O O . SER A 1 96 ? 37.41644 73.07111 40.76486 1.000 46.69290 647 SER A O 1
ATOM 714 N N . ARG A 1 97 ? 36.08905 74.65175 39.86783 1.000 48.07167 648 ARG A N 1
ATOM 715 C CA . ARG A 1 97 ? 35.33273 73.66899 39.10000 1.000 48.50459 648 ARG A CA 1
ATOM 716 C C . ARG A 1 97 ? 36.22146 73.00668 38.05718 1.000 51.51873 648 ARG A C 1
ATOM 717 O O . ARG A 1 97 ? 36.19927 71.78155 37.89493 1.000 59.48455 648 ARG A O 1
ATOM 725 N N . LEU A 1 98 ? 37.00990 73.80760 37.33595 1.000 57.31262 649 LEU A N 1
ATOM 726 C CA . LEU A 1 98 ? 37.93664 73.25504 36.35179 1.000 58.81078 649 LEU A CA 1
ATOM 727 C C . LEU A 1 98 ? 38.92490 72.29882 37.00817 1.000 53.16809 649 LEU A C 1
ATOM 728 O O . LEU A 1 98 ? 39.12041 71.16880 36.54460 1.000 54.94558 649 LEU A O 1
ATOM 733 N N . LEU A 1 99 ? 39.54916 72.73602 38.10198 1.000 47.70638 650 LEU A N 1
ATOM 734 C CA . LEU A 1 99 ? 40.54880 71.91024 38.76883 1.000 52.16430 650 LEU A CA 1
ATOM 735 C C . LEU A 1 99 ? 39.94345 70.61527 39.29610 1.000 48.44395 650 LEU A C 1
ATOM 736 O O . LEU A 1 99 ? 40.54817 69.54363 39.16999 1.000 53.96456 650 LEU A O 1
ATOM 741 N N . LYS A 1 100 ? 38.73834 70.68278 39.86318 1.000 54.38560 651 LYS A N 1
ATOM 742 C CA . LYS A 1 100 ? 38.12222 69.47869 40.41288 1.000 58.20130 651 LYS A CA 1
ATOM 743 C C . LYS A 1 100 ? 37.59900 68.54288 39.33171 1.000 52.38379 651 LYS A C 1
ATOM 744 O O . LYS A 1 100 ? 37.19209 67.42241 39.65194 1.000 57.90975 651 LYS A O 1
ATOM 750 N N . SER A 1 101 ? 37.61149 68.96562 38.06915 1.000 51.96824 652 SER A N 1
ATOM 751 C CA . SER A 1 101 ? 37.12911 68.15157 36.96533 1.000 48.63057 652 SER A CA 1
ATOM 752 C C . SER A 1 101 ? 38.25624 67.44346 36.22591 1.000 57.39454 652 SER A C 1
ATOM 753 O O . SER A 1 101 ? 37.97921 66.61526 35.35111 1.000 63.33871 652 SER A O 1
ATOM 756 N N . LEU A 1 102 ? 39.50947 67.75028 36.55279 1.000 44.93244 653 LEU A N 1
ATOM 757 C CA . LEU A 1 102 ? 40.65278 67.16173 35.88128 1.000 50.63297 653 LEU A CA 1
ATOM 758 C C . LEU A 1 102 ? 40.98246 65.78813 36.46151 1.000 49.60759 653 LEU A C 1
ATOM 759 O O . LEU A 1 102 ? 40.78338 65.54696 37.65521 1.000 57.58670 653 LEU A O 1
ATOM 764 N N . PRO A 1 103 ? 41.45471 64.86346 35.62010 1.000 52.16667 654 PRO A N 1
ATOM 765 C CA . PRO A 1 103 ? 41.72670 63.49638 36.09884 1.000 58.63913 654 PRO A CA 1
ATOM 766 C C . PRO A 1 103 ? 42.68808 63.41802 37.27642 1.000 56.03199 654 PRO A C 1
ATOM 767 O O . PRO A 1 103 ? 42.54308 62.51951 38.11421 1.000 54.88891 654 PRO A O 1
ATOM 771 N N . ASN A 1 104 ? 43.65986 64.32490 37.38611 1.000 44.40681 655 ASN A N 1
ATOM 772 C CA . ASN A 1 104 ? 44.57227 64.24544 38.52197 1.000 43.18212 655 ASN A CA 1
ATOM 773 C C . ASN A 1 104 ? 43.85300 64.44566 39.85244 1.000 47.96336 655 ASN A C 1
ATOM 774 O O . ASN A 1 104 ? 44.34613 63.97702 40.88512 1.000 46.41638 655 ASN A O 1
ATOM 779 N N . TRP A 1 105 ? 42.70343 65.12105 39.85171 1.000 46.18780 656 TRP A N 1
ATOM 780 C CA . TRP A 1 105 ? 41.87155 65.24661 41.04248 1.000 45.82315 656 TRP A CA 1
ATOM 781 C C . TRP A 1 105 ? 40.84032 64.12740 41.10540 1.000 50.21778 656 TRP A C 1
ATOM 782 O O . TRP A 1 105 ? 40.71744 63.43997 42.12319 1.000 55.93900 656 TRP A O 1
ATOM 793 N N . THR A 1 106 ? 40.10563 63.94025 40.00928 1.000 53.62014 657 THR A N 1
ATOM 794 C CA . THR A 1 106 ? 39.04760 62.93510 39.93912 1.000 55.78634 657 THR A CA 1
ATOM 795 C C . THR A 1 106 ? 39.56579 61.52977 40.23613 1.000 63.93324 657 THR A C 1
ATOM 796 O O . THR A 1 106 ? 38.94677 60.77387 40.99526 1.000 69.65512 657 THR A O 1
ATOM 800 N N . ASN A 1 107 ? 40.70387 61.16111 39.64823 1.000 59.12825 658 ASN A N 1
ATOM 801 C CA . ASN A 1 107 ? 41.30989 59.85155 39.85660 1.000 56.12243 658 ASN A CA 1
ATOM 802 C C . ASN A 1 107 ? 42.46573 59.90572 40.84594 1.000 53.06942 658 ASN A C 1
ATOM 803 O O . ASN A 1 107 ? 43.43460 59.14961 40.71231 1.000 61.87167 658 ASN A O 1
ATOM 808 N N . MET A 1 108 ? 42.36948 60.78112 41.84947 1.000 55.78220 659 MET A N 1
ATOM 809 C CA . MET A 1 108 ? 43.46194 60.94965 42.80135 1.000 55.72918 659 MET A CA 1
ATOM 810 C C . MET A 1 108 ? 43.73810 59.65221 43.55242 1.000 64.36627 659 MET A C 1
ATOM 811 O O . MET A 1 108 ? 44.89892 59.26965 43.74037 1.000 64.96201 659 MET A O 1
ATOM 816 N N . ALA A 1 109 ? 42.67765 58.95272 43.97244 1.000 66.53744 660 ALA A N 1
ATOM 817 C CA . ALA A 1 109 ? 42.82800 57.76214 44.80448 1.000 83.29402 660 ALA A CA 1
ATOM 818 C C . ALA A 1 109 ? 43.16742 56.51920 43.98818 1.000 95.18380 660 ALA A C 1
ATOM 819 O O . ALA A 1 109 ? 43.96246 55.68627 44.43790 1.000 95.85552 660 ALA A O 1
ATOM 821 N N . GLN A 1 110 ? 42.56386 56.36555 42.80850 1.000 101.69894 661 GLN A N 1
ATOM 822 C CA . GLN A 1 110 ? 42.84821 55.20694 41.97077 1.000 98.15205 661 GLN A CA 1
ATOM 823 C C . GLN A 1 110 ? 44.34459 55.10823 41.67591 1.000 97.70893 661 GLN A C 1
ATOM 824 O O . GLN A 1 110 ? 44.99045 56.12171 41.38087 1.000 93.09993 661 GLN A O 1
ATOM 830 N N . PRO A 1 111 ? 44.93065 53.89994 41.75023 1.000 114.57864 662 PRO A N 1
ATOM 831 C CA . PRO A 1 111 ? 46.37875 53.65355 41.67614 1.000 97.86746 662 PRO A CA 1
ATOM 832 C C . PRO A 1 111 ? 47.02734 54.20013 40.40658 1.000 93.16310 662 PRO A C 1
ATOM 833 O O . PRO A 1 111 ? 48.24192 54.40315 40.40488 1.000 97.91236 662 PRO A O 1
ATOM 837 N N . ASP A 1 123 ? 48.04437 59.53173 27.10215 1.000 125.06679 674 ASP A N 1
ATOM 838 C CA . ASP A 1 123 ? 48.29498 60.22487 28.36164 1.000 121.52416 674 ASP A CA 1
ATOM 839 C C . ASP A 1 123 ? 47.19552 61.24047 28.69917 1.000 112.51908 674 ASP A C 1
ATOM 840 O O . ASP A 1 123 ? 47.23109 62.39774 28.28038 1.000 108.72355 674 ASP A O 1
ATOM 845 N N . PHE A 1 124 ? 46.21514 60.77041 29.47480 1.000 110.66379 675 PHE A N 1
ATOM 846 C CA . PHE A 1 124 ? 45.07767 61.59033 29.88499 1.000 108.64230 675 PHE A CA 1
ATOM 847 C C . PHE A 1 124 ? 45.42570 62.51783 31.04464 1.000 105.74323 675 PHE A C 1
ATOM 848 O O . PHE A 1 124 ? 45.00021 63.67855 31.06071 1.000 117.59333 675 PHE A O 1
ATOM 856 N N . ILE A 1 125 ? 46.18786 62.02706 32.02517 1.000 94.81184 676 ILE A N 1
ATOM 857 C CA . ILE A 1 125 ? 46.56428 62.86956 33.15749 1.000 103.30603 676 ILE A CA 1
ATOM 858 C C . ILE A 1 125 ? 47.64483 63.86330 32.74563 1.000 97.67159 676 ILE A C 1
ATOM 859 O O . ILE A 1 125 ? 47.73150 64.96623 33.30389 1.000 77.46133 676 ILE A O 1
ATOM 864 N N . ARG A 1 126 ? 48.46337 63.51597 31.75057 1.000 75.39047 677 ARG A N 1
ATOM 865 C CA . ARG A 1 126 ? 49.46503 64.46533 31.28225 1.000 88.21881 677 ARG A CA 1
ATOM 866 C C . ARG A 1 126 ? 48.79535 65.57846 30.47935 1.000 86.38517 677 ARG A C 1
ATOM 867 O O . ARG A 1 126 ? 49.32407 66.69354 30.39524 1.000 79.93392 677 ARG A O 1
ATOM 875 N N . ALA A 1 127 ? 47.62978 65.29451 29.88927 1.000 90.21469 678 ALA A N 1
ATOM 876 C CA . ALA A 1 127 ? 46.86878 66.32281 29.18703 1.000 80.23022 678 ALA A CA 1
ATOM 877 C C . ALA A 1 127 ? 46.12994 67.22337 30.16976 1.000 79.88149 678 ALA A C 1
ATOM 878 O O . ALA A 1 127 ? 45.86477 68.39219 29.86160 1.000 71.27393 678 ALA A O 1
ATOM 880 N N . ALA A 1 128 ? 45.78828 66.69086 31.34711 1.000 64.68246 679 ALA A N 1
ATOM 881 C CA . ALA A 1 128 ? 45.21088 67.51301 32.40494 1.000 61.35750 679 ALA A CA 1
ATOM 882 C C . ALA A 1 128 ? 46.24699 68.49683 32.93375 1.000 61.96781 679 ALA A C 1
ATOM 883 O O . ALA A 1 128 ? 45.90989 69.62383 33.31436 1.000 54.34085 679 ALA A O 1
ATOM 885 N N . PHE A 1 129 ? 47.51178 68.07151 32.99075 1.000 57.01914 680 PHE A N 1
ATOM 886 C CA . PHE A 1 129 ? 48.58382 68.97837 33.37870 1.000 47.99086 680 PHE A CA 1
ATOM 887 C C . PHE A 1 129 ? 48.65703 70.14921 32.41108 1.000 51.13042 680 PHE A C 1
ATOM 888 O O . PHE A 1 129 ? 48.87009 71.29511 32.82323 1.000 43.20689 680 PHE A O 1
ATOM 896 N N . GLY A 1 130 ? 48.49776 69.87122 31.11348 1.000 47.35337 681 GLY A N 1
ATOM 897 C CA . GLY A 1 130 ? 48.50147 70.93705 30.12385 1.000 45.16312 681 GLY A CA 1
ATOM 898 C C . GLY A 1 130 ? 47.42378 71.97088 30.38580 1.000 49.54760 681 GLY A C 1
ATOM 899 O O . GLY A 1 130 ? 47.62820 73.16694 30.16431 1.000 53.24505 681 GLY A O 1
ATOM 900 N N . LYS A 1 131 ? 46.26792 71.52690 30.88425 1.000 41.95659 682 LYS A N 1
ATOM 901 C CA . LYS A 1 131 ? 45.17218 72.45574 31.13984 1.000 40.76189 682 LYS A CA 1
ATOM 902 C C . LYS A 1 131 ? 45.45969 73.31265 32.36599 1.000 49.38316 682 LYS A C 1
ATOM 903 O O . LYS A 1 131 ? 45.19906 74.52168 32.35431 1.000 52.55433 682 LYS A O 1
ATOM 909 N N . GLU A 1 132 ? 45.98823 72.71277 33.43661 1.000 39.15921 683 GLU A N 1
ATOM 910 C CA . GLU A 1 132 ? 46.40315 73.51931 34.58021 1.000 47.03020 683 GLU A CA 1
ATOM 911 C C . GLU A 1 132 ? 47.47100 74.51793 34.16391 1.000 45.38149 683 GLU A C 1
ATOM 912 O O . GLU A 1 132 ? 47.39966 75.70209 34.51139 1.000 51.70180 683 GLU A O 1
ATOM 918 N N . SER A 1 133 ? 48.48317 74.04933 33.42933 1.000 39.29395 684 SER A N 1
ATOM 919 C CA . SER A 1 133 ? 49.57848 74.92871 33.03888 1.000 44.61197 684 SER A CA 1
ATOM 920 C C . SER A 1 133 ? 49.07059 76.07394 32.17662 1.000 46.10736 684 SER A C 1
ATOM 921 O O . SER A 1 133 ? 49.50642 77.22017 32.32999 1.000 47.46197 684 SER A O 1
ATOM 924 N N . GLU A 1 134 ? 48.13893 75.77986 31.27042 1.000 47.05808 685 GLU A N 1
ATOM 925 C CA . GLU A 1 134 ? 47.57692 76.80953 30.40385 1.000 44.83928 685 GLU A CA 1
ATOM 926 C C . GLU A 1 134 ? 46.89719 77.90763 31.21814 1.000 44.84866 685 GLU A C 1
ATOM 927 O O . GLU A 1 134 ? 47.09695 79.10048 30.96445 1.000 47.29412 685 GLU A O 1
ATOM 933 N N . VAL A 1 135 ? 46.09507 77.52088 32.21188 1.000 43.94861 686 VAL A N 1
ATOM 934 C CA . VAL A 1 135 ? 45.41360 78.50903 33.04191 1.000 40.82291 686 VAL A CA 1
ATOM 935 C C . VAL A 1 135 ? 46.41994 79.28645 33.87351 1.000 44.10683 686 VAL A C 1
ATOM 936 O O . VAL A 1 135 ? 46.32540 80.51283 34.00490 1.000 44.65026 686 VAL A O 1
ATOM 940 N N . LEU A 1 136 ? 47.39425 78.58413 34.45177 1.000 39.17294 687 LEU A N 1
ATOM 941 C CA . LEU A 1 136 ? 48.39860 79.23435 35.28541 1.000 39.06726 687 LEU A CA 1
ATOM 942 C C . LEU A 1 136 ? 49.29567 80.15765 34.46415 1.000 46.64481 687 LEU A C 1
ATOM 943 O O . LEU A 1 136 ? 49.53347 81.3067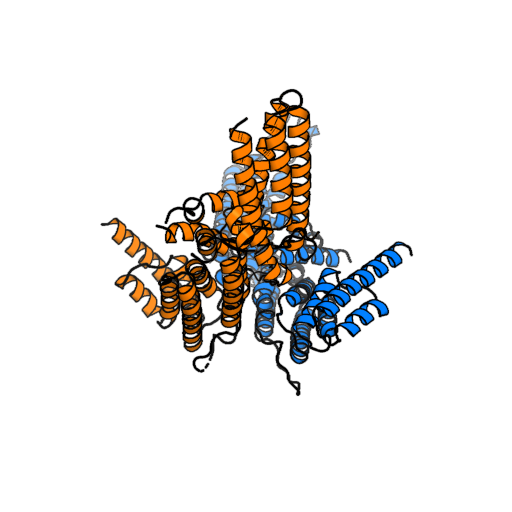3 34.85308 1.000 40.78623 687 LEU A O 1
ATOM 948 N N . ILE A 1 137 ? 49.79793 79.67709 33.31975 1.000 45.10520 688 ILE A N 1
ATOM 949 C CA . ILE A 1 137 ? 50.63883 80.51316 32.45916 1.000 45.45374 688 ILE A CA 1
ATOM 950 C C . ILE A 1 137 ? 49.85422 81.71693 31.94819 1.000 50.42793 688 ILE A C 1
ATOM 951 O O . ILE A 1 137 ? 50.33387 82.85553 31.98991 1.000 42.14775 688 ILE A O 1
ATOM 956 N N . GLY A 1 138 ? 48.63160 81.47953 31.46487 1.000 40.60926 689 GLY A N 1
ATOM 957 C CA . GLY A 1 138 ? 47.82451 82.55211 30.89894 1.000 34.26132 689 GLY A CA 1
ATOM 958 C C . GLY A 1 138 ? 47.57908 83.71992 31.83438 1.000 38.25973 689 GLY A C 1
ATOM 959 O O . GLY A 1 138 ? 47.48860 84.86628 31.38701 1.000 55.57798 689 GLY A O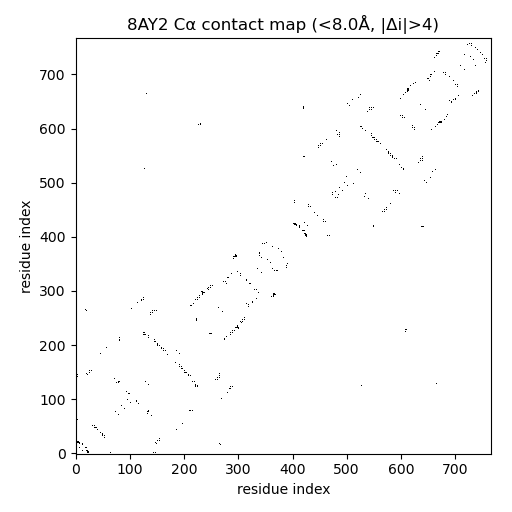 1
ATOM 960 N N . ASN A 1 139 ? 47.48194 83.45772 33.13841 1.000 40.28808 690 ASN A N 1
ATOM 961 C CA . ASN A 1 139 ? 47.16792 84.50121 34.10232 1.000 41.53531 690 ASN A CA 1
ATOM 962 C C . ASN A 1 139 ? 48.35706 84.93612 34.94443 1.000 38.21821 690 ASN A C 1
ATOM 963 O O . ASN A 1 139 ? 48.30928 86.01376 35.54267 1.000 47.60725 690 ASN A O 1
ATOM 968 N N . LEU A 1 140 ? 49.41553 84.14106 35.00336 1.000 40.91030 691 LEU A N 1
ATOM 969 C CA . LEU A 1 140 ? 50.53408 84.43503 35.87805 1.000 38.15653 691 LEU A CA 1
ATOM 970 C C . LEU A 1 140 ? 51.86233 84.45445 35.14628 1.000 38.78319 691 LEU A C 1
ATOM 971 O O . LEU A 1 140 ? 52.87109 84.83551 35.74832 1.000 48.77813 691 LEU A O 1
ATOM 976 N N . GLY A 1 141 ? 51.89541 84.05937 33.87329 1.000 35.02350 692 GLY A N 1
ATOM 977 C CA . GLY A 1 141 ? 53.13701 83.87363 33.13615 1.000 52.47282 692 GLY A CA 1
ATOM 978 C C . GLY A 1 141 ? 53.94513 85.13336 32.92494 1.000 44.06531 692 GLY A C 1
ATOM 979 O O . GLY A 1 141 ? 55.10949 85.03421 32.52245 1.000 45.66976 692 GLY A O 1
ATOM 980 N N . ASP A 1 142 ? 53.36492 86.31035 33.17863 1.000 42.55254 693 ASP A N 1
ATOM 981 C CA . ASP A 1 142 ? 54.07449 87.57413 33.01204 1.000 47.49451 693 ASP A CA 1
ATOM 982 C C . ASP A 1 142 ? 53.96826 88.46481 34.24388 1.000 58.19286 693 ASP A C 1
ATOM 983 O O . ASP A 1 142 ? 54.17684 89.67745 34.13587 1.000 55.24226 693 ASP A O 1
ATOM 988 N N . LYS A 1 143 ? 53.64488 87.89994 35.40320 1.000 48.28390 694 LYS A N 1
ATOM 989 C CA . LYS A 1 143 ? 53.38708 88.67614 36.60616 1.000 43.95675 694 LYS A CA 1
ATOM 990 C C . LYS A 1 143 ? 54.48151 88.50279 37.64976 1.000 48.17034 694 LYS A C 1
ATOM 991 O O . LYS A 1 143 ? 54.97452 87.39287 37.87624 1.000 51.66626 694 LYS A O 1
ATOM 997 N N . LEU A 1 144 ? 54.85617 89.61641 38.27453 1.000 45.24800 695 LEU A N 1
ATOM 998 C CA . LEU A 1 144 ? 55.70686 89.59883 39.45618 1.000 46.25455 695 LEU A CA 1
ATOM 999 C C . LEU A 1 144 ? 54.80710 89.36003 40.66693 1.000 51.77548 695 LEU A C 1
ATOM 1000 O O . LEU A 1 144 ? 53.90580 90.16323 40.94193 1.000 47.46665 695 LEU A O 1
ATOM 1005 N N . ILE A 1 145 ? 55.03886 88.25788 41.37756 1.000 39.51397 696 ILE A N 1
ATOM 1006 C CA . ILE A 1 145 ? 54.25164 87.89647 42.55373 1.000 37.83787 696 ILE A CA 1
ATOM 1007 C C . ILE A 1 145 ? 54.91615 88.50746 43.78642 1.000 44.26456 696 ILE A C 1
ATOM 1008 O O . ILE A 1 145 ? 56.02853 88.08709 44.14485 1.000 50.52809 696 ILE A O 1
ATOM 1013 N N . PRO A 1 146 ? 54.29050 89.47607 44.44799 1.000 40.82825 697 PRO A N 1
ATOM 1014 C CA . PRO A 1 146 ? 54.86676 90.07058 45.66460 1.000 47.85330 697 PRO A CA 1
ATOM 1015 C C . PRO A 1 146 ? 54.80033 89.10879 46.83864 1.000 46.66242 697 PRO A C 1
ATOM 1016 O O . PRO A 1 146 ? 53.96981 88.18940 46.84720 1.000 49.08562 697 PRO A O 1
ATOM 1020 N N . PRO A 1 147 ? 55.67636 89.27389 47.83884 1.000 54.15647 698 PRO A N 1
ATOM 1021 C CA . PRO A 1 147 ? 55.71740 88.30827 48.95645 1.000 53.80232 698 PRO A CA 1
ATOM 1022 C C . PRO A 1 147 ? 54.38518 88.12158 49.66395 1.000 51.37197 698 PRO A C 1
ATOM 1023 O O . PRO A 1 147 ? 54.07388 87.01124 50.11248 1.000 48.68996 698 PRO A O 1
ATOM 1027 N N . GLN A 1 148 ? 53.58938 89.18053 49.78668 1.000 50.18465 699 GLN A N 1
ATOM 1028 C CA . GLN A 1 148 ? 52.34314 89.09980 50.53852 1.000 52.12035 699 GLN A CA 1
ATOM 1029 C C . GLN A 1 148 ? 51.25830 88.31506 49.81494 1.000 52.97343 699 GLN A C 1
ATOM 1030 O O . GLN A 1 148 ? 50.17271 88.14473 50.37651 1.000 58.41013 699 GLN A O 1
ATOM 1036 N N . ASP A 1 149 ? 51.51176 87.83365 48.60209 1.000 48.96778 700 ASP A N 1
ATOM 1037 C CA . ASP A 1 149 ? 50.52824 87.07307 47.84539 1.000 50.59945 700 ASP A CA 1
ATOM 1038 C C . ASP A 1 149 ? 50.75241 85.56915 47.91789 1.000 50.37618 700 ASP A C 1
ATOM 1039 O O . ASP A 1 149 ? 49.99912 84.81331 47.29287 1.000 42.86840 700 ASP A O 1
ATOM 1044 N N . ILE A 1 150 ? 51.76745 85.11150 48.65136 1.000 43.92098 701 ILE A N 1
ATOM 1045 C CA . ILE A 1 150 ? 52.01844 83.68630 48.81669 1.000 55.83801 701 ILE A CA 1
ATOM 1046 C C . ILE A 1 150 ? 52.22067 83.37781 50.29590 1.000 50.19589 701 ILE A C 1
ATOM 1047 O O . ILE A 1 150 ? 52.33961 84.27193 51.13430 1.000 51.38320 701 ILE A O 1
ATOM 1052 N N . LEU A 1 151 ? 52.26918 82.08060 50.60021 1.000 49.05934 702 LEU A N 1
ATOM 1053 C CA . LEU A 1 151 ? 52.48479 81.57258 51.95037 1.000 55.85425 702 LEU A CA 1
ATOM 1054 C C . LEU A 1 151 ? 53.90564 81.02610 52.04844 1.000 61.40231 702 LEU A C 1
ATOM 1055 O O . LEU A 1 151 ? 54.23548 80.01965 51.41241 1.000 58.68374 702 LEU A O 1
ATOM 1060 N N . ARG A 1 152 ? 54.74791 81.69307 52.83662 1.000 68.62306 703 ARG A N 1
ATOM 1061 C CA . ARG A 1 152 ? 56.14283 81.28716 52.95558 1.000 64.56200 703 ARG A CA 1
ATOM 1062 C C . ARG A 1 152 ? 56.35693 80.24481 54.04627 1.000 59.34396 703 ARG A C 1
ATOM 1063 O O . ARG A 1 152 ? 57.13846 79.30660 53.86058 1.000 74.47312 703 ARG A O 1
ATOM 1071 N N . ASP A 1 153 ? 55.67943 80.39696 55.18180 1.000 58.93454 704 ASP A N 1
ATOM 1072 C CA . ASP A 1 153 ? 55.89917 79.52238 56.32839 1.000 67.38960 704 ASP A CA 1
ATOM 1073 C C . ASP A 1 153 ? 55.30801 78.13888 56.09204 1.000 64.35253 704 ASP A C 1
ATOM 1074 O O . ASP A 1 153 ? 54.09498 77.99799 55.89802 1.000 62.24291 704 ASP A O 1
ATOM 1079 N N . VAL A 1 154 ? 56.16401 77.11274 56.12472 1.000 54.80976 705 VAL A N 1
ATOM 1080 C CA . VAL A 1 154 ? 55.67933 75.74441 55.98583 1.000 65.91267 705 VAL A CA 1
ATOM 1081 C C . VAL A 1 154 ? 54.74162 75.40834 57.13368 1.000 60.72876 705 VAL A C 1
ATOM 1082 O O . VAL A 1 154 ? 53.89667 74.51521 57.00574 1.000 66.61755 705 VAL A O 1
ATOM 1086 N N . SER A 1 155 ? 54.87978 76.10671 58.26466 1.000 62.13204 706 SER A N 1
ATOM 1087 C CA . SER A 1 155 ? 53.94029 75.94208 59.36716 1.000 55.62164 706 SER A CA 1
ATOM 1088 C C . SER A 1 155 ? 52.50686 76.13042 58.88707 1.000 60.67522 706 SER A C 1
ATOM 1089 O O . SER A 1 155 ? 51.61371 75.35917 59.25668 1.000 65.67485 706 SER A O 1
ATOM 1092 N N . ASP A 1 156 ? 52.26707 77.15744 58.06539 1.000 63.10505 707 ASP A N 1
ATOM 1093 C CA . ASP A 1 156 ? 50.93098 77.37551 57.51712 1.000 55.66744 707 ASP A CA 1
ATOM 1094 C C . ASP A 1 156 ? 50.54700 76.25016 56.56660 1.000 48.08614 707 ASP A C 1
ATOM 1095 O O . ASP A 1 156 ? 49.41372 75.75798 56.60196 1.000 50.23439 707 ASP A O 1
ATOM 1100 N N . LEU A 1 157 ? 51.47820 75.83827 55.70341 1.000 49.28726 708 LEU A N 1
ATOM 1101 C CA . LEU A 1 157 ? 51.20018 74.75160 54.77021 1.000 40.63502 708 LEU A CA 1
ATOM 1102 C C . LEU A 1 157 ? 50.88333 73.46568 55.51885 1.000 55.29208 708 LEU A C 1
ATOM 1103 O O . LEU A 1 157 ? 49.98549 72.70987 55.12902 1.000 53.23375 708 LEU A O 1
ATOM 1108 N N . LYS A 1 158 ? 51.60408 73.21052 56.60752 1.000 52.87188 709 LYS A N 1
ATOM 1109 C CA . LYS A 1 158 ? 51.38429 71.99629 57.37929 1.000 52.01627 709 LYS A CA 1
ATOM 1110 C C . LYS A 1 158 ? 50.04121 72.05610 58.09669 1.000 57.30947 709 LYS A C 1
ATOM 1111 O O . LYS A 1 158 ? 49.33057 71.04668 58.18590 1.000 50.48931 709 LYS A O 1
ATOM 1117 N N . ALA A 1 159 ? 49.67948 73.23870 58.60808 1.000 56.36654 710 ALA A N 1
ATOM 1118 C CA . ALA A 1 159 ? 48.35783 73.43734 59.19979 1.000 60.37032 710 ALA A CA 1
ATOM 1119 C C . ALA A 1 159 ? 47.25012 73.16326 58.18931 1.000 50.29703 710 ALA A C 1
ATOM 1120 O O . ALA A 1 159 ? 46.24470 72.52258 58.51928 1.000 55.15211 710 ALA A O 1
ATOM 1122 N N . LEU A 1 160 ? 47.40854 73.65360 56.95733 1.000 53.86733 711 LEU A N 1
ATOM 1123 C CA . LEU A 1 160 ? 46.43772 73.35874 55.90616 1.000 49.05197 711 LEU A CA 1
ATOM 1124 C C . LEU A 1 160 ? 46.36232 71.85729 55.63972 1.000 49.11033 711 LEU A C 1
ATOM 1125 O O . LEU A 1 160 ? 45.27166 71.29778 55.47383 1.000 54.68416 711 LEU A O 1
ATOM 1130 N N . ALA A 1 161 ? 47.52043 71.19447 55.59293 1.000 50.13636 712 ALA A N 1
ATOM 1131 C CA . ALA A 1 161 ? 47.58945 69.78801 55.20698 1.000 43.92314 712 ALA A CA 1
ATOM 1132 C C . ALA A 1 161 ? 46.82801 68.87463 56.16512 1.000 60.90122 712 ALA A C 1
ATOM 1133 O O . ALA A 1 161 ? 46.08246 67.99152 55.72150 1.000 59.53255 712 ALA A O 1
ATOM 1135 N N . ASN A 1 162 ? 46.96976 69.06700 57.47694 1.000 40.70727 713 ASN A N 1
ATOM 1136 C CA . ASN A 1 162 ? 46.23971 68.17970 58.37171 1.000 69.85406 713 ASN A CA 1
ATOM 1137 C C . ASN A 1 162 ? 44.95247 68.80238 58.88388 1.000 49.27987 713 ASN A C 1
ATOM 1138 O O . ASN A 1 162 ? 44.25440 68.18234 59.68784 1.000 69.50630 713 ASN A O 1
ATOM 1143 N N . MET A 1 163 ? 44.59474 69.98864 58.39790 1.000 59.02840 714 MET A N 1
ATOM 1144 C CA . MET A 1 163 ? 43.19143 70.37348 58.43984 1.000 46.82194 714 MET A CA 1
ATOM 1145 C C . MET A 1 163 ? 42.43341 69.60355 57.36382 1.000 54.17661 714 MET A C 1
ATOM 1146 O O . MET A 1 163 ? 41.29715 69.16322 57.57697 1.000 48.24046 714 MET A O 1
ATOM 1151 N N . HIS A 1 164 ? 43.07263 69.41232 56.20624 1.000 46.40731 715 HIS A N 1
ATOM 1152 C CA . HIS A 1 164 ? 42.50039 68.60003 55.13891 1.000 49.12668 715 HIS A CA 1
ATOM 1153 C C . HIS A 1 164 ? 42.20483 67.18101 55.61404 1.000 49.55328 715 HIS A C 1
ATOM 1154 O O . HIS A 1 164 ? 41.06697 66.70571 55.53085 1.000 50.06584 715 HIS A O 1
ATOM 1161 N N . GLU A 1 165 ? 43.23613 66.47746 56.09301 1.000 50.27655 716 GLU A N 1
ATOM 1162 C CA . GLU A 1 165 ? 43.05542 65.09918 56.54145 1.000 44.51136 716 GLU A CA 1
ATOM 1163 C C . GLU A 1 165 ? 42.09800 64.99900 57.72354 1.000 56.77536 716 GLU A C 1
ATOM 1164 O O . GLU A 1 165 ? 41.28641 64.06838 57.79242 1.000 54.58742 716 GLU A O 1
ATOM 1170 N N . SER A 1 166 ? 42.17255 65.94169 58.66499 1.000 60.01227 717 SER A N 1
ATOM 1171 C CA . SER A 1 166 ? 41.26630 65.90568 59.81102 1.000 43.63558 717 SER A CA 1
ATOM 1172 C C . SER A 1 166 ? 39.81803 66.14567 59.39704 1.000 50.79641 717 SER A C 1
ATOM 1173 O O . SER A 1 166 ? 38.92500 65.37925 59.77681 1.000 51.33288 717 SER A O 1
ATOM 1176 N N . LEU A 1 167 ? 39.56071 67.20230 58.61549 1.000 46.38795 718 LEU A N 1
ATOM 1177 C CA . LEU A 1 167 ? 38.18554 67.48497 58.20935 1.000 47.85657 718 LEU A CA 1
ATOM 1178 C C . LEU A 1 167 ? 37.63591 66.43029 57.25511 1.000 50.79173 718 LEU A C 1
ATOM 1179 O O . LEU A 1 167 ? 36.42534 66.18020 57.25291 1.000 49.51594 718 LEU A O 1
ATOM 1184 N N . GLU A 1 168 ? 38.48654 65.80028 56.44182 1.000 48.57335 719 GLU A N 1
ATOM 1185 C CA . GLU A 1 168 ? 37.99023 64.70672 55.61117 1.000 47.30928 719 GLU A CA 1
ATOM 1186 C C . GLU A 1 168 ? 37.61047 63.50921 56.47393 1.000 50.87917 719 GLU A C 1
ATOM 1187 O O . GLU A 1 168 ? 36.61940 62.82249 56.19822 1.000 48.53702 719 GLU A O 1
ATOM 1193 N N . TRP A 1 169 ? 38.38746 63.25193 57.52769 1.000 49.41857 720 TRP A N 1
ATOM 1194 C CA . TRP A 1 169 ? 38.04307 62.20143 58.47937 1.000 47.73369 720 TRP A CA 1
ATOM 1195 C C . TRP A 1 169 ? 36.73454 62.52684 59.18787 1.000 46.25852 720 TRP A C 1
ATOM 1196 O O . TRP A 1 169 ? 35.82856 61.68900 59.25586 1.000 47.01810 720 TRP A O 1
ATOM 1207 N N . LEU A 1 170 ? 36.62737 63.74546 59.73382 1.000 47.36621 721 LEU A N 1
ATOM 1208 C CA . LEU A 1 170 ? 35.39125 64.17990 60.38219 1.000 46.36760 721 LEU A CA 1
ATOM 1209 C C . LEU A 1 170 ? 34.19965 64.10035 59.43093 1.000 55.39363 721 LEU A C 1
ATOM 1210 O O . LEU A 1 170 ? 33.08070 63.78265 59.85507 1.000 54.14797 721 LEU A O 1
ATOM 1215 N N . ALA A 1 171 ? 34.41307 64.38809 58.14132 1.000 50.66609 722 ALA A N 1
ATOM 1216 C CA . ALA A 1 171 ? 33.31067 64.29370 57.18875 1.000 46.44557 722 ALA A CA 1
ATOM 1217 C C . ALA A 1 171 ? 32.86095 62.84760 57.04466 1.000 50.23039 722 ALA A C 1
ATOM 1218 O O . ALA A 1 171 ? 31.66459 62.57244 56.90327 1.000 55.51260 722 ALA A O 1
ATOM 1220 N N . GLY A 1 172 ? 33.80854 61.90989 57.09100 1.000 41.67430 723 GLY A N 1
ATOM 1221 C CA . GLY A 1 172 ? 33.45161 60.50423 57.00601 1.000 38.63738 723 GLY A CA 1
ATOM 1222 C C . GLY A 1 172 ? 32.69192 60.04495 58.23567 1.000 53.61702 723 GLY A C 1
ATOM 1223 O O . GLY A 1 172 ? 31.69833 59.31819 58.13106 1.000 59.48147 723 GLY A O 1
ATOM 1224 N N . ARG A 1 173 ? 33.15167 60.46010 59.41881 1.000 46.88320 724 ARG A N 1
ATOM 1225 C CA . ARG A 1 173 ? 32.47584 60.07982 60.65325 1.000 50.78431 724 ARG A CA 1
ATOM 1226 C C . ARG A 1 173 ? 31.07994 60.68345 60.69744 1.000 49.22058 724 ARG A C 1
ATOM 1227 O O . ARG A 1 173 ? 30.10398 59.99814 61.02501 1.000 50.20500 724 ARG A O 1
ATOM 1235 N N . THR A 1 174 ? 30.96876 61.97477 60.37545 1.000 50.62987 725 THR A N 1
ATOM 1236 C CA . THR A 1 174 ? 29.66565 62.63337 60.37901 1.000 50.55563 725 THR A CA 1
ATOM 1237 C C . THR A 1 174 ? 28.71827 61.99396 59.36953 1.000 55.37673 725 THR A C 1
ATOM 1238 O O . THR A 1 174 ? 27.52056 61.84197 59.63819 1.000 58.28825 725 THR A O 1
ATOM 1242 N N . LYS A 1 175 ? 29.24593 61.59288 58.21037 1.000 55.74083 726 LYS A N 1
ATOM 1243 C CA . LYS A 1 175 ? 28.43506 60.92838 57.19343 1.000 42.76073 726 LYS A CA 1
ATOM 1244 C C . LYS A 1 175 ? 27.91606 59.58253 57.69876 1.000 54.19942 726 LYS A C 1
ATOM 1245 O O . LYS A 1 175 ? 26.75468 59.22817 57.46049 1.000 50.92763 726 LYS A O 1
ATOM 1251 N N . SER A 1 176 ? 28.75447 58.82771 58.42070 1.000 45.61085 727 SER A N 1
ATOM 1252 C CA . SER A 1 176 ? 28.31336 57.54534 58.97002 1.000 49.41519 727 SER A CA 1
ATOM 1253 C C . SER A 1 176 ? 27.20773 57.73059 59.99969 1.000 48.51497 727 SER A C 1
ATOM 1254 O O . SER A 1 176 ? 26.26253 56.93468 60.05438 1.000 54.45449 727 SER A O 1
ATOM 1257 N N . ALA A 1 177 ? 27.31904 58.76202 60.83917 1.000 46.64512 728 ALA A N 1
ATOM 1258 C CA . ALA A 1 177 ? 26.24931 59.07043 61.78521 1.000 54.21554 728 ALA A CA 1
ATOM 1259 C C . ALA A 1 177 ? 24.93048 59.31239 61.05953 1.000 55.24091 728 ALA A C 1
ATOM 1260 O O . ALA A 1 177 ? 23.90716 58.69259 61.37922 1.000 50.80463 728 ALA A O 1
ATOM 1262 N N . PHE A 1 178 ? 24.94039 60.22117 60.07954 1.000 47.95814 729 PHE A N 1
ATOM 1263 C CA . PHE A 1 178 ? 23.74823 60.50031 59.28440 1.000 48.21342 729 PHE A CA 1
ATOM 1264 C C . PHE A 1 178 ? 23.16469 59.22832 58.67373 1.000 58.40927 729 PHE A C 1
ATOM 1265 O O . PHE A 1 178 ? 21.97213 58.93767 58.83124 1.000 50.91560 729 PHE A O 1
ATOM 1273 N N . SER A 1 179 ? 23.99931 58.44713 57.98092 1.000 40.19173 730 SER A N 1
ATOM 1274 C CA . SER A 1 179 ? 23.49174 57.25956 57.30055 1.000 53.89777 730 SER A CA 1
ATOM 1275 C C . SER A 1 179 ? 22.95040 56.21943 58.27931 1.000 48.54311 730 SER A C 1
ATOM 1276 O O . SER A 1 179 ? 21.98373 55.52071 57.95756 1.000 56.26200 730 SER A O 1
ATOM 1279 N N . SER A 1 180 ? 23.54490 56.09864 59.47065 1.000 46.95713 731 SER A N 1
ATOM 1280 C CA . SER A 1 180 ? 22.97944 55.21279 60.48913 1.000 53.58035 731 SER A CA 1
ATOM 1281 C C . SER A 1 180 ? 21.57440 55.64922 60.88101 1.000 47.15155 731 SER A C 1
ATOM 1282 O O . SER A 1 180 ? 20.65313 54.82770 60.95825 1.000 53.35393 731 SER A O 1
ATOM 1285 N N . LEU A 1 181 ? 21.39516 56.94608 61.13894 1.000 48.02232 732 LEU A N 1
ATOM 1286 C CA . LEU A 1 181 ? 20.06968 57.47176 61.45037 1.000 48.24589 732 LEU A CA 1
ATOM 1287 C C . LEU A 1 181 ? 19.11601 57.28977 60.27407 1.000 46.34623 732 LEU A C 1
ATOM 1288 O O . LEU A 1 181 ? 17.99755 56.78931 60.44119 1.000 57.60065 732 LEU A O 1
ATOM 1293 N N . SER A 1 182 ? 19.55095 57.68088 59.07104 1.000 46.21084 733 SER A N 1
ATOM 1294 C CA . SER A 1 182 ? 18.70319 57.56746 57.88544 1.000 46.81534 733 SER A CA 1
ATOM 1295 C C . SER A 1 182 ? 18.25003 56.12996 57.66038 1.000 54.39834 733 SER A C 1
ATOM 1296 O O . SER A 1 182 ? 17.06599 55.86936 57.41649 1.000 59.32967 733 SER A O 1
ATOM 1299 N N . ALA A 1 183 ? 19.18383 55.18003 57.74149 1.000 51.51871 734 ALA A N 1
ATOM 1300 C CA . ALA A 1 183 ? 18.86808 53.79902 57.39767 1.000 48.93517 734 ALA A CA 1
ATOM 1301 C C . ALA A 1 183 ? 17.84668 53.19063 58.34899 1.000 46.49945 734 ALA A C 1
ATOM 1302 O O . ALA A 1 183 ? 17.08142 52.30760 57.94704 1.000 66.05849 734 ALA A O 1
ATOM 1304 N N . SER A 1 184 ? 17.81638 53.64032 59.60485 1.000 57.00573 735 SER A N 1
ATOM 1305 C CA . SER A 1 184 ? 16.87692 53.07617 60.56773 1.000 60.43100 735 SER A CA 1
ATOM 1306 C C . SER A 1 184 ? 15.44250 53.51158 60.30574 1.000 53.63630 735 SER A C 1
ATOM 1307 O O . SER A 1 184 ? 14.51268 52.80393 60.70509 1.000 68.17430 735 SER A O 1
ATOM 1310 N N . GLN A 1 185 ? 15.24147 54.64633 59.63465 1.000 63.37174 736 GLN A N 1
ATOM 1311 C CA . GLN A 1 185 ? 13.91144 55.20562 59.43618 1.000 57.58732 736 GLN A CA 1
ATOM 1312 C C . GLN A 1 185 ? 13.52714 55.36553 57.96815 1.000 63.23021 736 GLN A C 1
ATOM 1313 O O . GLN A 1 185 ? 12.43685 55.87242 57.68110 1.000 77.74222 736 GLN A O 1
ATOM 1319 N N . MET A 1 186 ? 14.37764 54.93241 57.03817 1.000 59.17943 737 MET A N 1
ATOM 1320 C CA . MET A 1 186 ? 14.12336 55.10246 55.61010 1.000 48.57435 737 MET A CA 1
ATOM 1321 C C . MET A 1 186 ? 12.88600 54.32698 55.16535 1.000 61.83190 737 MET A C 1
ATOM 1322 O O . MET A 1 186 ? 12.75453 53.12885 55.43511 1.000 57.84066 737 MET A O 1
ATOM 1327 N N . LEU A 1 187 ? 11.98138 55.01278 54.47200 1.000 67.12730 738 LEU A N 1
ATOM 1328 C CA . LEU A 1 187 ? 10.82489 54.38476 53.85155 1.000 58.16002 738 LEU A CA 1
ATOM 1329 C C . LEU A 1 187 ? 10.96572 54.40159 52.33468 1.000 63.79989 738 LEU A C 1
ATOM 1330 O O . LEU A 1 187 ? 11.60477 55.28797 51.75917 1.000 74.70613 738 LEU A O 1
ATOM 1335 N N . SER A 1 188 ? 10.37710 53.40155 51.69586 1.000 65.22208 739 SER A N 1
ATOM 1336 C CA . SER A 1 188 ? 10.36505 53.33471 50.24692 1.000 67.08085 739 SER A CA 1
ATOM 1337 C C . SER A 1 188 ? 9.21912 54.17230 49.70556 1.000 69.09050 739 SER A C 1
ATOM 1338 O O . SER A 1 188 ? 8.25143 54.45060 50.42123 1.000 77.79287 739 SER A O 1
ATOM 1341 N N . PRO A 1 189 ? 9.30243 54.61205 48.44584 1.000 75.17212 740 PRO A N 1
ATOM 1342 C CA . PRO A 1 189 ? 8.21112 55.43572 47.89832 1.000 67.12385 740 PRO A CA 1
ATOM 1343 C C . PRO A 1 189 ? 6.87900 54.71893 47.85512 1.000 68.37873 740 PRO A C 1
ATOM 1344 O O . PRO A 1 189 ? 5.83383 55.37747 47.91513 1.000 92.37939 740 PRO A O 1
ATOM 1348 N N . ALA A 1 190 ? 6.87888 53.38740 47.76899 1.000 84.28540 741 ALA A N 1
ATOM 1349 C CA . ALA A 1 190 ? 5.62948 52.63817 47.81023 1.000 88.25968 741 ALA A CA 1
ATOM 1350 C C . ALA A 1 190 ? 5.04026 52.54721 49.21171 1.000 99.59770 741 ALA A C 1
ATOM 1351 O O . ALA A 1 190 ? 3.82423 52.37467 49.34493 1.000 104.23213 741 ALA A O 1
ATOM 1353 N N . GLN A 1 191 ? 5.86089 52.65878 50.25432 1.000 103.50527 742 GLN A N 1
ATOM 1354 C CA . GLN A 1 191 ? 5.37310 52.57044 51.62533 1.000 104.80281 742 GLN A CA 1
ATOM 1355 C C . GLN A 1 191 ? 4.94865 53.91811 52.19671 1.000 116.40932 742 GLN A C 1
ATOM 1356 O O . GLN A 1 191 ? 4.61648 53.99364 53.38499 1.000 115.12103 742 GLN A O 1
ATOM 1362 N N . GLU A 1 192 ? 4.94817 54.97776 51.38419 1.000 119.51712 743 GLU A N 1
ATOM 1363 C CA . GLU A 1 192 ? 4.48303 56.27892 51.85310 1.000 115.48420 743 GLU A CA 1
ATOM 1364 C C . GLU A 1 192 ? 2.96039 56.35136 51.88156 1.000 112.73872 743 GLU A C 1
ATOM 1365 O O . GLU A 1 192 ? 2.37830 56.93805 52.80111 1.000 117.12019 743 GLU A O 1
ATOM 1371 N N . SER A 1 193 ? 2.30313 55.75838 50.88651 1.000 113.02824 744 SER A N 1
ATOM 1372 C CA . SER A 1 193 ? 0.85018 55.79652 50.78092 1.000 118.61157 744 SER A CA 1
ATOM 1373 C C . SER A 1 193 ? 0.18904 54.78575 51.71275 1.000 113.81852 744 SER A C 1
ATOM 1374 O O . SER A 1 193 ? -0.95905 54.38385 51.49368 1.000 108.78843 744 SER A O 1
ATOM 1377 N N . HIS A 1 194 ? 0.90206 54.37708 52.75636 1.000 106.58365 745 HIS A N 1
ATOM 1378 C CA . HIS A 1 194 ? 0.40362 53.39780 53.70605 1.000 100.30409 745 HIS A CA 1
ATOM 1379 C C . HIS A 1 194 ? -0.08817 54.06837 54.98181 1.000 99.27298 745 HIS A C 1
ATOM 1380 O O . HIS A 1 194 ? 0.13997 55.25475 55.23259 1.000 108.06564 745 HIS A O 1
ATOM 1387 N N . VAL A 1 195 ? -0.77206 53.26400 55.79490 1.000 90.67235 746 VAL A N 1
ATOM 1388 C CA . VAL A 1 195 ? -1.50225 53.77632 56.94924 1.000 104.59116 746 VAL A CA 1
ATOM 1389 C C . VAL A 1 195 ? -0.55000 54.31853 58.00285 1.000 129.23678 746 VAL A C 1
ATOM 1390 O O . VAL A 1 195 ? -0.73150 55.42936 58.51554 1.000 141.82996 746 VAL A O 1
ATOM 1394 N N . ASN A 1 196 ? 0.47354 53.54566 58.34422 1.000 113.08959 747 ASN A N 1
ATOM 1395 C CA . ASN A 1 196 ? 1.16688 53.71817 59.61594 1.000 132.61327 747 ASN A CA 1
ATOM 1396 C C . ASN A 1 196 ? 2.21204 54.81852 59.46454 1.000 134.63510 747 ASN A C 1
ATOM 1397 O O . ASN A 1 196 ? 3.29477 54.59294 58.91824 1.000 137.17265 747 ASN A O 1
ATOM 1402 N N . MET A 1 197 ? 1.87861 56.02458 59.94173 1.000 150.79551 748 MET A N 1
ATOM 1403 C CA . MET A 1 197 ? 2.86781 57.09757 60.00027 1.000 157.89786 748 MET A CA 1
ATOM 1404 C C . MET A 1 197 ? 3.98751 56.77691 60.98249 1.000 160.85504 748 MET A C 1
ATOM 1405 O O . MET A 1 197 ? 5.10390 57.28733 60.82899 1.000 154.23969 748 MET A O 1
ATOM 1410 N N . ASP A 1 198 ? 3.71114 55.94414 61.98645 1.000 167.64398 749 ASP A N 1
ATOM 1411 C CA . ASP A 1 198 ? 4.66341 55.61916 63.06027 1.000 166.49834 749 ASP A CA 1
ATOM 1412 C C . ASP A 1 198 ? 5.11582 56.94150 63.67401 1.000 158.82402 749 ASP A C 1
ATOM 1413 O O . ASP A 1 198 ? 4.26257 57.77313 64.02156 1.000 158.61551 749 ASP A O 1
ATOM 1418 N N . LEU A 1 199 ? 6.41571 57.17613 63.82526 1.000 147.90246 750 LEU A N 1
ATOM 1419 C CA . LEU A 1 199 ? 6.98082 58.42009 64.25832 1.000 134.01157 750 LEU A CA 1
ATOM 1420 C C . LEU A 1 199 ? 8.39941 58.35866 63.71351 1.000 130.48514 750 LEU A C 1
ATOM 1421 O O . LEU A 1 199 ? 9.09083 57.35397 63.94031 1.000 127.70785 750 LEU A O 1
ATOM 1426 N N . PRO A 1 200 ? 8.83594 59.35150 62.94863 1.000 126.70842 751 PRO A N 1
ATOM 1427 C CA . PRO A 1 200 ? 10.23963 59.40486 62.56062 1.000 93.32013 751 PRO A CA 1
ATOM 1428 C C . PRO A 1 200 ? 11.08861 59.71966 63.77529 1.000 99.95334 751 PRO A C 1
ATOM 1429 O O . PRO A 1 200 ? 10.96938 60.81091 64.35316 1.000 116.53534 751 PRO A O 1
ATOM 1433 N N . PRO A 1 201 ? 11.93005 58.77851 64.21761 1.000 104.40478 752 PRO A N 1
ATOM 1434 C CA . PRO A 1 201 ? 12.72957 59.01335 65.42879 1.000 107.56095 752 PRO A CA 1
ATOM 1435 C C . PRO A 1 201 ? 13.53538 60.30230 65.35879 1.000 100.66451 752 PRO A C 1
ATOM 1436 O O . PRO A 1 201 ? 13.91882 60.86004 66.39267 1.000 104.48134 752 PRO A O 1
ATOM 1440 N N . VAL A 1 202 ? 13.78917 60.79010 64.14594 1.000 83.77839 753 VAL A N 1
ATOM 1441 C CA . VAL A 1 202 ? 14.45377 62.06925 63.94895 1.000 78.80710 753 VAL A CA 1
ATOM 1442 C C . VAL A 1 202 ? 13.71971 62.84542 62.86736 1.000 83.93226 753 VAL A C 1
ATOM 1443 O O . VAL A 1 202 ? 13.33007 62.27790 61.84173 1.000 79.05963 753 VAL A O 1
ATOM 1447 N N . SER A 1 203 ? 13.55134 64.14806 63.08755 1.000 82.50647 754 SER A N 1
ATOM 1448 C CA . SER A 1 203 ? 12.93115 64.99971 62.08643 1.000 82.88497 754 SER A CA 1
ATOM 1449 C C . SER A 1 203 ? 13.83801 65.13091 60.86872 1.000 78.71411 754 SER A C 1
ATOM 1450 O O . SER A 1 203 ? 15.06025 64.99629 60.95635 1.000 83.71429 754 SER A O 1
ATOM 1453 N N . GLU A 1 204 ? 13.21560 65.39373 59.71547 1.000 85.70266 755 GLU A N 1
ATOM 1454 C CA . GLU A 1 204 ? 13.97920 65.64474 58.49574 1.000 81.70599 755 GLU A CA 1
ATOM 1455 C C . GLU A 1 204 ? 14.93396 66.81806 58.66780 1.000 89.50622 755 GLU A C 1
ATOM 1456 O O . GLU A 1 204 ? 15.99671 66.84670 58.03555 1.000 103.68530 755 GLU A O 1
ATOM 1462 N N . GLN A 1 205 ? 14.58327 67.79285 59.51372 1.000 89.34951 756 GLN A N 1
ATOM 1463 C CA . GLN A 1 205 ? 15.40901 68.98875 59.61377 1.000 87.22560 756 GLN A CA 1
ATOM 1464 C C . GLN A 1 205 ? 16.69295 68.74377 60.38952 1.000 86.63051 756 GLN A C 1
ATOM 1465 O O . GLN A 1 205 ? 17.72199 69.35846 60.08046 1.000 88.67497 756 GLN A O 1
ATOM 1471 N N . ILE A 1 206 ? 16.68327 67.82950 61.35592 1.000 76.18957 757 ILE A N 1
ATOM 1472 C CA . ILE A 1 206 ? 17.93573 67.49820 62.01977 1.000 82.08295 757 ILE A CA 1
ATOM 1473 C C . ILE A 1 206 ? 18.81139 66.68416 61.07619 1.000 82.31209 757 ILE A C 1
ATOM 1474 O O . ILE A 1 206 ? 20.03723 66.84726 61.03866 1.000 77.77394 757 ILE A O 1
ATOM 1479 N N . MET A 1 207 ? 18.18044 65.81790 60.27633 1.000 89.99623 758 MET A N 1
ATOM 1480 C CA . MET A 1 207 ? 18.88447 65.05598 59.24919 1.000 83.48171 758 MET A CA 1
ATOM 1481 C C . MET A 1 207 ? 19.53605 65.97156 58.22624 1.000 79.89797 758 MET A C 1
ATOM 1482 O O . MET A 1 207 ? 20.71453 65.80433 57.88941 1.000 80.79114 758 MET A O 1
ATOM 1487 N N . GLN A 1 208 ? 18.78237 66.94891 57.71677 1.000 72.10209 759 GLN A N 1
ATOM 1488 C CA . GLN A 1 208 ? 19.34193 67.84002 56.70703 1.000 72.57640 759 GLN A CA 1
ATOM 1489 C C . GLN A 1 208 ? 20.47654 68.68029 57.28598 1.000 73.49737 759 GLN A C 1
ATOM 1490 O O . GLN A 1 208 ? 21.52267 68.84757 56.64710 1.000 65.81276 759 GLN A O 1
ATOM 1496 N N . THR A 1 209 ? 20.28959 69.21296 58.49835 1.000 69.63412 760 THR A N 1
ATOM 1497 C CA . THR A 1 209 ? 21.35728 69.96905 59.14721 1.000 63.84584 760 THR A CA 1
ATOM 1498 C C . THR A 1 209 ? 22.59766 69.10426 59.33545 1.000 69.72888 760 THR A C 1
ATOM 1499 O O . THR A 1 209 ? 23.73070 69.57544 59.17096 1.000 72.03969 760 THR A O 1
ATOM 1503 N N . LEU A 1 210 ? 22.39691 67.82316 59.65376 1.000 73.23936 761 LEU A N 1
ATOM 1504 C CA . LEU A 1 210 ? 23.52165 66.93458 59.92143 1.000 70.85577 761 LEU A CA 1
ATOM 1505 C C . LEU A 1 210 ? 24.24003 66.54211 58.63553 1.000 65.23157 761 LEU A C 1
ATOM 1506 O O . LEU A 1 210 ? 25.47515 66.50957 58.59839 1.000 75.31293 761 LEU A O 1
ATOM 1511 N N . SER A 1 211 ? 23.49155 66.25288 57.56680 1.000 57.13914 762 SER A N 1
ATOM 1512 C CA . SER A 1 211 ? 24.12746 65.83896 56.32116 1.000 63.37006 762 SER A CA 1
ATOM 1513 C C . SER A 1 211 ? 24.82529 67.00482 55.63926 1.000 64.94559 762 SER A C 1
ATOM 1514 O O . SER A 1 211 ? 25.76668 66.78530 54.87086 1.000 70.69576 762 SER A O 1
ATOM 1517 N N . GLU A 1 212 ? 24.39533 68.23730 55.91285 1.000 69.52674 763 GLU A N 1
ATOM 1518 C CA . GLU A 1 212 ? 25.06428 69.39203 55.33067 1.000 68.35872 763 GLU A CA 1
ATOM 1519 C C . GLU A 1 212 ? 26.35211 69.70818 56.07368 1.000 67.70810 763 GLU A C 1
ATOM 1520 O O . GLU A 1 212 ? 27.31057 70.19679 55.46530 1.000 71.02370 763 GLU A O 1
ATOM 1526 N N . LEU A 1 213 ? 26.39108 69.44546 57.38145 1.000 72.12016 764 LEU A N 1
ATOM 1527 C CA . LEU A 1 213 ? 27.63712 69.60606 58.11935 1.000 62.91143 764 LEU A CA 1
ATOM 1528 C C . LEU A 1 213 ? 28.69063 68.63942 57.59549 1.000 65.12584 764 LEU A C 1
ATOM 1529 O O . LEU A 1 213 ? 29.87194 68.99043 57.49073 1.000 56.55862 764 LEU A O 1
ATOM 1534 N N . ALA A 1 214 ? 28.27411 67.41945 57.24139 1.000 60.13613 765 ALA A N 1
ATOM 1535 C CA . ALA A 1 214 ? 29.20797 66.44534 56.68541 1.000 54.38820 765 ALA A CA 1
ATOM 1536 C C . ALA A 1 214 ? 29.76465 66.93729 55.35806 1.000 57.78490 765 ALA A C 1
ATOM 1537 O O . ALA A 1 214 ? 30.97775 66.89410 55.12211 1.000 59.17321 765 ALA A O 1
ATOM 1539 N N . LYS A 1 215 ? 28.88119 67.40965 54.47494 1.000 61.64330 766 LYS A N 1
ATOM 1540 C CA . LYS A 1 215 ? 29.31797 67.95799 53.19484 1.000 54.93794 766 LYS A CA 1
ATOM 1541 C C . LYS A 1 215 ? 30.21625 69.17444 53.39628 1.000 54.12622 766 LYS A C 1
ATOM 1542 O O . LYS A 1 215 ? 31.21293 69.34425 52.68379 1.000 61.12959 766 LYS A O 1
ATOM 1548 N N . SER A 1 216 ? 29.88649 70.02401 54.37623 1.000 58.18746 767 SER A N 1
ATOM 1549 C CA . SER A 1 216 ? 30.69200 71.21412 54.63800 1.000 45.83042 767 SER A CA 1
ATOM 1550 C C . SER A 1 216 ? 32.10295 70.84372 55.07401 1.000 49.44413 767 SER A C 1
ATOM 1551 O O . SER A 1 216 ? 33.07604 71.46904 54.64045 1.000 59.49122 767 SER A O 1
ATOM 1554 N N . PHE A 1 217 ? 32.23802 69.82270 55.92275 1.000 44.11250 768 PHE A N 1
ATOM 1555 C CA . PHE A 1 217 ? 33.56924 69.38628 56.32946 1.000 48.03959 768 PHE A CA 1
ATOM 1556 C C . PHE A 1 217 ? 34.36023 68.86438 55.13871 1.000 50.73565 768 PHE A C 1
ATOM 1557 O O . PHE A 1 217 ? 35.57531 69.07483 55.05110 1.000 42.67436 768 PHE A O 1
ATOM 1565 N N . GLN A 1 218 ? 33.68539 68.20900 54.19378 1.000 48.71235 769 GLN A N 1
ATOM 1566 C CA . GLN A 1 218 ? 34.39163 67.72264 53.01634 1.000 49.62121 769 GLN A CA 1
ATOM 1567 C C . GLN A 1 218 ? 34.78783 68.88080 52.11127 1.000 52.46816 769 GLN A C 1
ATOM 1568 O O . GLN A 1 218 ? 35.91871 68.92702 51.61286 1.000 49.32593 769 GLN A O 1
ATOM 1574 N N . ASP A 1 219 ? 33.86227 69.81701 51.87729 1.000 44.51430 770 ASP A N 1
ATOM 1575 C CA . ASP A 1 219 ? 34.16751 70.99641 51.06838 1.000 43.40498 770 ASP A CA 1
ATOM 1576 C C . ASP A 1 219 ? 35.35235 71.76980 51.63713 1.000 50.82615 770 ASP A C 1
ATOM 1577 O O . ASP A 1 219 ? 36.26387 72.16607 50.90275 1.000 62.45998 770 ASP A O 1
ATOM 1582 N N . MET A 1 220 ? 35.35848 71.98948 52.95260 1.000 50.67916 771 MET A N 1
ATOM 1583 C CA . MET A 1 220 ? 36.49782 72.64701 53.58431 1.000 49.37229 771 MET A CA 1
ATOM 1584 C C . MET A 1 220 ? 37.77476 71.83175 53.40446 1.000 52.57566 771 MET A C 1
ATOM 1585 O O . MET A 1 220 ? 38.84988 72.39056 53.15219 1.000 56.50416 771 MET A O 1
ATOM 1590 N N . ALA A 1 221 ? 37.67540 70.50627 53.51810 1.000 47.25108 772 ALA A N 1
ATOM 1591 C CA . ALA A 1 221 ? 38.84866 69.66115 53.32545 1.000 49.76004 772 ALA A CA 1
ATOM 1592 C C . ALA A 1 221 ? 39.35578 69.74753 51.89231 1.000 55.74086 772 ALA A C 1
ATOM 1593 O O . ALA A 1 221 ? 40.56605 69.85467 51.65992 1.000 45.19742 772 ALA A O 1
ATOM 1595 N N . ASP A 1 222 ? 38.44160 69.71001 50.91683 1.000 42.55459 773 ASP A N 1
ATOM 1596 C CA . ASP A 1 222 ? 38.85026 69.79833 49.51931 1.000 48.19090 773 ASP A CA 1
ATOM 1597 C C . ASP A 1 222 ? 39.53200 71.12472 49.24072 1.000 49.62085 773 ASP A C 1
ATOM 1598 O O . ASP A 1 222 ? 40.53209 71.18087 48.51454 1.000 48.51555 773 ASP A O 1
ATOM 1603 N N . ARG A 1 223 ? 39.00633 72.19978 49.82789 1.000 48.33753 774 ARG A N 1
ATOM 1604 C CA . ARG A 1 223 ? 39.55903 73.53233 49.62096 1.000 45.77400 774 ARG A CA 1
ATOM 1605 C C . ARG A 1 223 ? 41.00473 73.60050 50.09189 1.000 44.53253 774 ARG A C 1
ATOM 1606 O O . ARG A 1 223 ? 41.87433 74.12223 49.38598 1.000 48.80213 774 ARG A O 1
ATOM 1614 N N . CYS A 1 224 ? 41.27773 73.07256 51.29006 1.000 49.77556 775 CYS A N 1
ATOM 1615 C CA . CYS A 1 224 ? 42.64151 73.06821 51.81239 1.000 38.27659 775 CYS A CA 1
ATOM 1616 C C . CYS A 1 224 ? 43.58965 72.35125 50.86268 1.000 41.11463 775 CYS A C 1
ATOM 1617 O O . CYS A 1 224 ? 44.72528 72.79741 50.65667 1.000 49.16715 775 CYS A O 1
ATOM 1620 N N . LEU A 1 225 ? 43.14699 71.23504 50.27647 1.000 41.48107 776 LEU A N 1
ATOM 1621 C CA . LEU A 1 225 ? 44.01742 70.49407 49.36810 1.000 43.23901 776 LEU A CA 1
ATOM 1622 C C . LEU A 1 225 ? 44.23005 71.26393 48.06985 1.000 47.55113 776 LEU A C 1
ATOM 1623 O O . LEU A 1 225 ? 45.35029 71.31410 47.54622 1.000 43.33843 776 LEU A O 1
ATOM 1628 N N . LEU A 1 226 ? 43.17140 71.88688 47.55004 1.000 39.50110 777 LEU A N 1
ATOM 1629 C CA . LEU A 1 226 ? 43.30841 72.73195 46.37014 1.000 47.32429 777 LEU A CA 1
ATOM 1630 C C . LEU A 1 226 ? 44.31496 73.84825 46.61894 1.000 49.17766 777 LEU A C 1
ATOM 1631 O O . LEU A 1 226 ? 45.20844 74.09227 45.79894 1.000 51.53828 777 LEU A O 1
ATOM 1636 N N . VAL A 1 227 ? 44.17574 74.54328 47.75076 1.000 42.99058 778 VAL A N 1
ATOM 1637 C CA . VAL A 1 227 ? 45.09786 75.62394 48.09267 1.000 41.43121 778 VAL A CA 1
ATOM 1638 C C . VAL A 1 227 ? 46.53635 75.11896 48.11925 1.000 45.77939 778 VAL A C 1
ATOM 1639 O O . VAL A 1 227 ? 47.44164 75.75387 47.56718 1.000 47.72964 778 VAL A O 1
ATOM 1643 N N . LEU A 1 228 ? 46.76877 73.96329 48.74721 1.000 41.61822 779 LEU A N 1
ATOM 1644 C CA . LEU A 1 228 ? 48.12330 73.41601 48.78919 1.000 46.63768 779 LEU A CA 1
ATOM 1645 C C . LEU A 1 228 ? 48.62308 73.08620 47.39029 1.000 48.61530 779 LEU A C 1
ATOM 1646 O O . LEU A 1 228 ? 49.78414 73.34380 47.05881 1.000 42.40137 779 LEU A O 1
ATOM 1651 N N . HIS A 1 229 ? 47.75615 72.51304 46.55890 1.000 44.12082 780 HIS A N 1
ATOM 1652 C CA . HIS A 1 229 ? 48.13331 72.17352 45.19313 1.000 43.41204 780 HIS A CA 1
ATOM 1653 C C . HIS A 1 229 ? 48.52139 73.41458 44.40100 1.000 48.07982 780 HIS A C 1
ATOM 1654 O O . HIS A 1 229 ? 49.52663 73.41478 43.68010 1.000 42.50113 780 HIS A O 1
ATOM 1661 N N . LEU A 1 230 ? 47.75003 74.49105 44.54075 1.000 49.16314 781 LEU A N 1
ATOM 1662 C CA . LEU A 1 230 ? 48.01868 75.70543 43.78149 1.000 41.36967 781 LEU A CA 1
ATOM 1663 C C . LEU A 1 230 ? 49.16632 76.50662 44.37588 1.000 48.81964 781 LEU A C 1
ATOM 1664 O O . LEU A 1 230 ? 49.86650 77.21581 43.64241 1.000 44.57565 781 LEU A O 1
ATOM 1669 N N . GLU A 1 231 ? 49.36671 76.40467 45.69252 1.000 47.61452 782 GLU A N 1
ATOM 1670 C CA . GLU A 1 231 ? 50.37466 77.21449 46.37033 1.000 41.80228 782 GLU A CA 1
ATOM 1671 C C . GLU A 1 231 ? 51.78333 76.89561 45.88010 1.000 47.68794 782 GLU A C 1
ATOM 1672 O O . GLU A 1 231 ? 52.57245 77.80913 45.61390 1.000 53.58015 782 GLU A O 1
ATOM 1678 N N . VAL A 1 232 ? 52.12974 75.60830 45.76823 1.000 44.04642 783 VAL A N 1
ATOM 1679 C CA . VAL A 1 232 ? 53.44210 75.25294 45.22072 1.000 49.24708 783 VAL A CA 1
ATOM 1680 C C . VAL A 1 232 ? 53.59647 75.80810 43.81306 1.000 47.70319 783 VAL A C 1
ATOM 1681 O O . VAL A 1 232 ? 54.68036 76.25480 43.41433 1.000 43.88583 783 VAL A O 1
ATOM 1685 N N . ARG A 1 233 ? 52.51426 75.78472 43.03869 1.000 37.79695 784 ARG A N 1
ATOM 1686 C CA . ARG A 1 233 ? 52.57904 76.24635 41.66097 1.000 36.22452 784 ARG A CA 1
ATOM 1687 C C . ARG A 1 233 ? 52.79078 77.75246 41.59624 1.000 41.79980 784 ARG A C 1
ATOM 1688 O O . ARG A 1 233 ? 53.60885 78.23654 40.80601 1.000 44.29862 784 ARG A O 1
ATOM 1696 N N . VAL A 1 234 ? 52.08925 78.50725 42.44173 1.000 40.03047 785 VAL A N 1
ATOM 1697 C CA . VAL A 1 234 ? 52.31958 79.94757 42.51089 1.000 39.10424 785 VAL A CA 1
ATOM 1698 C C . VAL A 1 234 ? 53.75293 80.24032 42.94664 1.000 46.07045 785 VAL A C 1
ATOM 1699 O O . VAL A 1 234 ? 54.37455 81.20746 42.48447 1.000 42.10974 785 VAL A O 1
ATOM 1703 N N . HIS A 1 235 ? 54.30718 79.40889 43.83366 1.000 39.80876 786 HIS A N 1
ATOM 1704 C CA . HIS A 1 235 ? 55.70352 79.59169 44.22274 1.000 41.77913 786 HIS A CA 1
ATOM 1705 C C . HIS A 1 235 ? 56.62847 79.46457 43.02013 1.000 46.90528 786 HIS A C 1
ATOM 1706 O O . HIS A 1 235 ? 57.62727 80.18649 42.92354 1.000 36.26848 786 HIS A O 1
ATOM 1713 N N . CYS A 1 236 ? 56.32208 78.53889 42.10321 1.000 35.63290 787 CYS A N 1
ATOM 1714 C CA . CYS A 1 236 ? 57.11506 78.40890 40.88292 1.000 39.73366 787 CYS A CA 1
ATOM 1715 C C . CYS A 1 236 ? 57.15946 79.72137 40.10840 1.000 46.34059 787 CYS A C 1
ATOM 1716 O O . CYS A 1 236 ? 58.21725 80.12352 39.60939 1.000 47.71369 787 CYS A O 1
ATOM 1719 N N . PHE A 1 237 ? 56.02283 80.41124 40.00945 1.000 48.43521 788 PHE A N 1
ATOM 1720 C CA . PHE A 1 237 ? 55.99564 81.68791 39.30245 1.000 41.65456 788 PHE A CA 1
ATOM 1721 C C . PHE A 1 237 ? 56.75181 82.75519 40.08194 1.000 46.64556 788 PHE A C 1
ATOM 1722 O O . PHE A 1 237 ? 57.47525 83.56610 39.49313 1.000 51.26715 788 PHE A O 1
ATOM 1730 N N . HIS A 1 238 ? 56.57129 82.78556 41.40498 1.000 39.89440 789 HIS A N 1
ATOM 1731 C CA . HIS A 1 238 ? 57.26833 83.75627 42.24462 1.000 37.73957 789 HIS A CA 1
ATOM 1732 C C . HIS A 1 238 ? 58.77552 83.74536 42.01467 1.000 38.03126 789 HIS A C 1
ATOM 1733 O O . HIS A 1 238 ? 59.40188 84.80573 41.90098 1.000 52.87690 789 HIS A O 1
ATOM 1740 N N . TYR A 1 239 ? 59.37511 82.56244 41.94035 1.000 36.73769 790 TYR A N 1
ATOM 1741 C CA . TYR A 1 239 ? 60.82178 82.46647 41.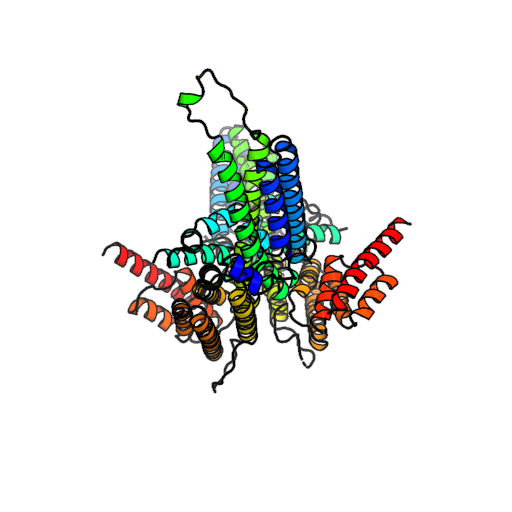80931 1.000 46.07780 790 TYR A CA 1
ATOM 1742 C C . TYR A 1 239 ? 61.32071 82.45184 40.36990 1.000 46.56475 790 TYR A C 1
ATOM 1743 O O . TYR A 1 239 ? 62.40320 82.98870 40.10659 1.000 51.76625 790 TYR A O 1
ATOM 1752 N N . LEU A 1 240 ? 60.56983 81.87157 39.42618 1.000 43.42897 791 LEU A N 1
ATOM 1753 C CA . LEU A 1 240 ? 61.08629 81.70252 38.06984 1.000 44.97296 791 LEU A CA 1
ATOM 1754 C C . LEU A 1 240 ? 60.76040 82.84790 37.11572 1.000 53.17760 791 LEU A C 1
ATOM 1755 O O . LEU A 1 240 ? 61.47438 83.01760 36.12516 1.000 53.12673 791 LEU A O 1
ATOM 1760 N N . ILE A 1 241 ? 59.70630 83.63018 37.35324 1.000 49.24756 792 ILE A N 1
ATOM 1761 C CA . ILE A 1 241 ? 59.42743 84.76254 36.46470 1.000 44.28271 792 ILE A CA 1
ATOM 1762 C C . ILE A 1 241 ? 60.53675 85.79868 36.53285 1.000 59.55193 792 ILE A C 1
ATOM 1763 O O . ILE A 1 241 ? 60.94950 86.29975 35.47576 1.000 64.45326 792 ILE A O 1
ATOM 1768 N N . PRO A 1 242 ? 61.07665 86.16164 37.70115 1.000 70.80708 793 PRO A N 1
ATOM 1769 C CA . PRO A 1 242 ? 62.24120 87.06219 37.71797 1.000 70.03148 793 PRO A CA 1
ATOM 1770 C C . PRO A 1 242 ? 63.43966 86.55459 36.92796 1.000 67.05069 793 PRO A C 1
ATOM 1771 O O . PRO A 1 242 ? 64.29243 87.36583 36.55599 1.000 76.68046 793 PRO A O 1
ATOM 1775 N N . LEU A 1 243 ? 63.53784 85.24436 36.68469 1.000 76.53293 794 LEU A N 1
ATOM 1776 C CA . LEU A 1 243 ? 64.68636 84.66557 35.98742 1.000 77.73103 794 LEU A CA 1
ATOM 1777 C C . LEU A 1 243 ? 65.02447 85.41590 34.70358 1.000 88.35905 794 LEU A C 1
ATOM 1778 O O . LEU A 1 243 ? 66.17434 85.81438 34.48299 1.000 79.23211 794 LEU A O 1
ATOM 1783 N N . ALA A 1 244 ? 64.02522 85.60050 33.83753 1.000 85.26824 795 ALA A N 1
ATOM 1784 C CA . ALA A 1 244 ? 64.24108 86.24434 32.54486 1.000 84.80149 795 ALA A CA 1
ATOM 1785 C C . ALA A 1 244 ? 64.79522 87.65639 32.69799 1.000 90.91461 795 ALA A C 1
ATOM 1786 O O . ALA A 1 244 ? 65.84759 87.98922 32.14027 1.000 78.08680 795 ALA A O 1
ATOM 1788 N N . LYS A 1 245 ? 64.09585 88.50502 33.45222 1.000 109.15725 796 LYS A N 1
ATOM 1789 C CA . LYS A 1 245 ? 64.52532 89.88852 33.62642 1.000 108.60217 796 LYS A CA 1
ATOM 1790 C C . LYS A 1 245 ? 65.57064 90.06594 34.72464 1.000 107.74181 796 LYS A C 1
ATOM 1791 O O . LYS A 1 245 ? 65.41287 90.91754 35.60571 1.000 118.49400 796 LYS A O 1
ATOM 1797 N N . GLU A 1 246 ? 66.64251 89.27466 34.68084 1.000 100.08809 797 GLU A N 1
ATOM 1798 C CA . GLU A 1 246 ? 67.75697 89.44228 35.60421 1.000 119.38013 797 GLU A CA 1
ATOM 1799 C C . GLU A 1 246 ? 68.92879 90.17099 34.96906 1.000 127.56467 797 GLU A C 1
ATOM 1800 O O . GLU A 1 246 ? 69.76702 90.71815 35.69477 1.000 129.49144 797 GLU A O 1
ATOM 1806 N N . GLY A 1 247 ? 69.00569 90.17820 33.64003 1.000 120.87341 798 GLY A N 1
ATOM 1807 C CA . GLY A 1 247 ? 70.14870 90.74706 32.94992 1.000 131.30207 798 GLY A CA 1
ATOM 1808 C C . GLY A 1 247 ? 71.41074 89.97963 33.25406 1.000 134.21007 798 GLY A C 1
ATOM 1809 O O . GLY A 1 247 ? 72.50560 90.55460 33.26340 1.000 117.15933 798 GLY A O 1
ATOM 1810 N N . ASN 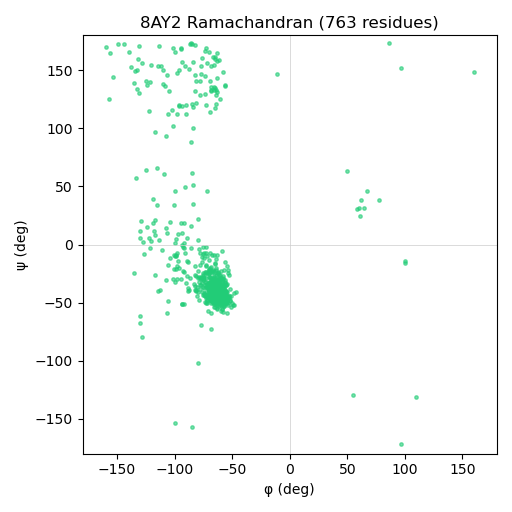A 1 248 ? 71.27867 88.67661 33.49357 1.000 120.63330 799 ASN A N 1
ATOM 1811 C CA . ASN A 1 248 ? 72.37347 87.83932 33.95411 1.000 107.30728 799 ASN A CA 1
ATOM 1812 C C . ASN A 1 248 ? 72.63955 86.68126 33.00673 1.000 98.73124 799 ASN A C 1
ATOM 1813 O O . ASN A 1 248 ? 73.47211 85.81902 33.31499 1.000 94.26287 799 ASN A O 1
ATOM 1818 N N . TYR A 1 249 ? 71.96268 86.63616 31.85657 1.000 88.73016 800 TYR A N 1
ATOM 1819 C CA . TYR A 1 249 ? 72.10896 85.51471 30.93779 1.000 69.64231 800 TYR A CA 1
ATOM 1820 C C . TYR A 1 249 ? 72.65818 85.97923 29.59584 1.000 71.36164 800 TYR A C 1
ATOM 1821 O O . TYR A 1 249 ? 72.51448 85.28022 28.58929 1.000 67.60086 800 TYR A O 1
ATOM 1830 N N . ALA A 1 250 ? 73.26439 87.16496 29.56862 1.000 72.84494 801 ALA A N 1
ATOM 1831 C CA . ALA A 1 250 ? 73.85492 87.74204 28.36998 1.000 71.35880 801 ALA A CA 1
ATOM 1832 C C . ALA A 1 250 ? 75.35880 87.91364 28.53482 1.000 86.86226 801 ALA A C 1
ATOM 1833 O O . ALA A 1 250 ? 76.00674 88.53917 27.68671 1.000 91.58750 801 ALA A O 1
ATOM 1835 N N . ILE A 1 251 ? 75.92144 87.37447 29.61708 1.000 82.30833 802 ILE A N 1
ATOM 1836 C CA . ILE A 1 251 ? 77.35021 87.46875 29.87997 1.000 88.82104 802 ILE A CA 1
ATOM 1837 C C . ILE A 1 251 ? 78.11123 86.61467 28.87323 1.000 82.97261 802 ILE A C 1
ATOM 1838 O O . ILE A 1 251 ? 77.67799 85.51184 28.51225 1.000 79.90452 802 ILE A O 1
ATOM 1843 N N . VAL A 1 252 ? 79.24854 87.11909 28.40589 1.000 99.54020 803 VAL A N 1
ATOM 1844 C CA . VAL A 1 252 ? 80.13558 86.36505 27.52611 1.000 105.16347 803 VAL A CA 1
ATOM 1845 C C . VAL A 1 252 ? 81.24179 85.76539 28.38524 1.000 108.02865 803 VAL A C 1
ATOM 1846 O O . VAL A 1 252 ? 82.08431 86.48900 28.92738 1.000 108.34726 803 VAL A O 1
ATOM 1850 N N . ALA A 1 253 ? 81.24087 84.44106 28.51200 1.000 117.61419 804 ALA A N 1
ATOM 1851 C CA . ALA A 1 253 ? 82.20293 83.71969 29.33888 1.000 114.95932 804 ALA A CA 1
ATOM 1852 C C . ALA A 1 253 ? 82.94151 82.71889 28.46158 1.000 119.40770 804 ALA A C 1
ATOM 1853 O O . ALA A 1 253 ? 82.33459 81.77635 27.94086 1.000 129.69568 804 ALA A O 1
ATOM 1855 N N . ASN A 1 254 ? 84.24810 82.92400 28.29834 1.000 135.50093 805 ASN A N 1
ATOM 1856 C CA . ASN A 1 254 ? 85.07010 82.00369 27.52448 1.000 141.87833 805 ASN A CA 1
ATOM 1857 C C . ASN A 1 254 ? 85.38501 80.72566 28.29374 1.000 143.97177 805 ASN A C 1
ATOM 1858 O O . ASN A 1 254 ? 85.82422 79.74327 27.68583 1.000 142.16414 805 ASN A O 1
ATOM 1863 N N . VAL A 1 255 ? 85.16509 80.71183 29.60750 1.000 142.22836 806 VAL A N 1
ATOM 1864 C CA . VAL A 1 255 ? 85.36126 79.52672 30.43241 1.000 136.29923 806 VAL A CA 1
ATOM 1865 C C . VAL A 1 255 ? 84.06483 79.23336 31.17864 1.000 125.50819 806 VAL A C 1
ATOM 1866 O O . VAL A 1 255 ? 83.37164 80.15146 31.63312 1.000 115.52040 806 VAL A O 1
ATOM 1870 N N . GLU A 1 256 ? 83.73279 77.95100 31.28706 1.000 120.47118 807 GLU A N 1
ATOM 1871 C CA . GLU A 1 256 ? 82.49025 77.49163 31.88816 1.000 113.94133 807 GLU A CA 1
ATOM 1872 C C . GLU A 1 256 ? 82.69246 77.12423 33.35365 1.000 107.64012 807 GLU A C 1
ATOM 1873 O O . GLU A 1 256 ? 83.77429 76.69696 33.76688 1.000 101.37566 807 GLU A O 1
ATOM 1879 N N . SER A 1 257 ? 81.62491 77.28873 34.13347 1.000 98.14510 808 SER A N 1
ATOM 1880 C CA . SER A 1 257 ? 81.67323 77.12190 35.57944 1.000 92.94184 808 SER A CA 1
ATOM 1881 C C . SER A 1 257 ? 80.31401 76.62605 36.05866 1.000 79.73412 808 SER A C 1
ATOM 1882 O O . SER A 1 257 ? 79.35830 76.54983 35.28727 1.000 84.83893 808 SER A O 1
ATOM 1885 N N . MET A 1 258 ? 80.23303 76.27991 37.34254 1.000 80.60932 809 MET A N 1
ATOM 1886 C CA . MET A 1 258 ? 78.98094 75.79280 37.93004 1.000 79.41548 809 MET A CA 1
ATOM 1887 C C . MET A 1 258 ? 78.14142 76.93179 38.50823 1.000 79.76921 809 MET A C 1
ATOM 1888 O O . MET A 1 258 ? 77.68483 76.89097 39.65041 1.000 90.97501 809 MET A O 1
ATOM 1893 N N . ASP A 1 259 ? 77.94700 77.97939 37.71452 1.000 81.19963 810 ASP A N 1
ATOM 1894 C CA . ASP A 1 259 ? 77.09402 79.09768 38.09614 1.000 76.63123 810 ASP A CA 1
ATOM 1895 C C . ASP A 1 259 ? 75.67184 78.82121 37.62544 1.000 79.13606 810 ASP A C 1
ATOM 1896 O O . ASP A 1 259 ? 75.43707 78.64248 36.42459 1.000 78.57754 810 ASP A O 1
ATOM 1901 N N . TYR A 1 260 ? 74.72957 78.77043 38.56470 1.000 60.62603 811 TYR A N 1
ATOM 1902 C CA . TYR A 1 260 ? 73.31871 78.75182 38.21007 1.000 70.88319 811 TYR A CA 1
ATOM 1903 C C . TYR A 1 260 ? 72.54255 79.63673 39.17973 1.000 65.63174 811 TYR A C 1
ATOM 1904 O O . TYR A 1 260 ? 73.03959 80.03247 40.23675 1.000 65.07026 811 TYR A O 1
ATOM 1913 N N . ASP A 1 261 ? 71.30771 79.94001 38.79219 1.000 61.34147 812 ASP A N 1
ATOM 1914 C CA . ASP A 1 261 ? 70.54656 81.01735 39.41561 1.000 52.06844 812 ASP A CA 1
ATOM 1915 C C . ASP A 1 261 ? 70.21512 80.77175 40.88567 1.000 62.83406 812 ASP A C 1
ATOM 1916 O O . ASP A 1 261 ? 69.77447 79.67156 41.25028 1.000 65.20089 812 ASP A O 1
ATOM 1921 N N . PRO A 1 262 ? 70.40195 81.77260 41.75145 1.000 63.17765 813 PRO A N 1
ATOM 1922 C CA . PRO A 1 262 ? 70.01211 81.61806 43.16139 1.000 51.58654 813 PRO A CA 1
ATOM 1923 C C . PRO A 1 262 ? 68.51395 81.46826 43.33031 1.000 50.37241 813 PRO A C 1
ATOM 1924 O O . PRO A 1 262 ? 68.06491 80.80556 44.27373 1.000 58.88462 813 PRO A O 1
ATOM 1928 N N . LEU A 1 263 ? 67.72894 82.08939 42.44983 1.000 47.02548 814 LEU A N 1
ATOM 1929 C CA . LEU A 1 263 ? 66.28259 81.91262 42.48121 1.000 50.64935 814 LEU A CA 1
ATOM 1930 C C . LEU A 1 263 ? 65.92179 80.44183 42.31017 1.000 49.96637 814 LEU A C 1
ATOM 1931 O O . LEU A 1 263 ? 65.08168 79.90706 43.04266 1.000 54.20965 814 LEU A O 1
ATOM 1936 N N . VAL A 1 264 ? 66.53758 79.77453 41.33202 1.000 44.10740 815 VAL A N 1
ATOM 1937 C CA . VAL A 1 264 ? 66.31646 78.34110 41.15558 1.000 42.26400 815 VAL A CA 1
ATOM 1938 C C . VAL A 1 264 ? 66.72513 77.57775 42.41004 1.000 48.79198 815 VAL A C 1
ATOM 1939 O O . VAL A 1 264 ? 66.03631 76.64258 42.84163 1.000 47.84566 815 VAL A O 1
ATOM 1943 N N . VAL A 1 265 ? 67.84721 77.96303 43.01958 1.000 42.93935 816 VAL A N 1
ATOM 1944 C CA . VAL A 1 265 ? 68.25397 77.32310 44.26697 1.000 43.61216 816 VAL A CA 1
ATOM 1945 C C . VAL A 1 265 ? 67.19591 77.53530 45.34153 1.000 47.07034 816 VAL A C 1
ATOM 1946 O O . VAL A 1 265 ? 66.85148 76.60697 46.08395 1.000 53.70205 816 VAL A O 1
ATOM 1950 N N . LYS A 1 266 ? 66.65500 78.75660 45.43427 1.000 45.22533 817 LYS A N 1
ATOM 1951 C CA . LYS A 1 266 ? 65.61032 79.03596 46.41745 1.000 53.53280 817 LYS A CA 1
ATOM 1952 C C . LYS A 1 266 ? 64.34564 78.23617 46.13590 1.000 52.31128 817 LYS A C 1
ATOM 1953 O O . LYS A 1 266 ? 63.73361 77.68610 47.05893 1.000 53.56509 817 LYS A O 1
ATOM 1959 N N . LEU A 1 267 ? 63.93699 78.16152 44.86894 1.000 43.00583 818 LEU A N 1
ATOM 1960 C CA . LEU A 1 267 ? 62.77585 77.35474 44.51152 1.000 47.01866 818 LEU A CA 1
ATOM 1961 C C . LEU A 1 267 ? 62.95410 75.90056 44.93863 1.000 50.15755 818 LEU A C 1
ATOM 1962 O O . LEU A 1 267 ? 62.04559 75.29808 45.52315 1.000 49.59789 818 LEU A O 1
ATOM 1967 N N . ASN A 1 268 ? 64.12387 75.32012 44.65328 1.000 48.76475 819 ASN A N 1
ATOM 1968 C CA . ASN A 1 268 ? 64.39262 73.93809 45.04806 1.000 48.80110 819 ASN A CA 1
ATOM 1969 C C . ASN A 1 268 ? 64.29891 73.75246 46.55558 1.000 46.81922 819 ASN A C 1
ATOM 1970 O O . ASN A 1 268 ? 63.69846 72.78310 47.03505 1.000 48.25080 819 ASN A O 1
ATOM 1975 N N . LYS A 1 269 ? 64.89181 74.66946 47.32347 1.000 42.37513 820 LYS A N 1
ATOM 1976 C CA . LYS A 1 269 ? 64.78167 74.57523 48.77482 1.000 45.89475 820 LYS A CA 1
ATOM 1977 C C . LYS A 1 269 ? 63.32890 74.70701 49.20117 1.000 50.36637 820 LYS A C 1
ATOM 1978 O O . LYS A 1 269 ? 62.85803 73.96563 50.07132 1.000 54.41607 820 LYS A O 1
ATOM 1984 N N . ASP A 1 270 ? 62.60061 75.63462 48.57682 1.000 53.42174 821 ASP A N 1
ATOM 1985 C CA . ASP A 1 270 ? 61.18827 75.83141 48.88369 1.000 49.62488 821 ASP A CA 1
ATOM 1986 C C . ASP A 1 270 ? 60.39357 74.55877 48.61204 1.000 50.34443 821 ASP A C 1
ATOM 1987 O O . ASP A 1 270 ? 59.62502 74.09529 49.46278 1.000 56.56614 821 ASP A O 1
ATOM 1992 N N . ILE A 1 271 ? 60.57675 73.97741 47.42408 1.000 46.56142 822 ILE A N 1
ATOM 1993 C CA . ILE A 1 271 ? 59.89472 72.73526 47.06738 1.000 43.82719 822 ILE A CA 1
ATOM 1994 C C . ILE A 1 271 ? 60.27340 71.60876 48.02270 1.000 50.98140 822 ILE A C 1
ATOM 1995 O O . ILE A 1 271 ? 59.40991 70.84685 48.47410 1.000 53.75724 822 ILE A O 1
ATOM 2000 N N . SER A 1 272 ? 61.56264 71.48382 48.35108 1.000 55.71099 823 SER A N 1
ATOM 2001 C CA . SER A 1 272 ? 61.99369 70.40175 49.23395 1.000 47.84196 823 SER A CA 1
ATOM 2002 C C . SER A 1 272 ? 61.40436 70.54665 50.63171 1.000 52.30755 823 SER A C 1
ATOM 2003 O O . SER A 1 272 ? 60.96323 69.55721 51.22961 1.000 51.52562 823 SER A O 1
ATOM 2006 N N . ALA A 1 273 ? 61.40747 71.76498 51.17992 1.000 54.36513 824 ALA A N 1
ATOM 2007 C CA . ALA A 1 273 ? 60.82998 71.97311 52.50521 1.000 54.32088 824 ALA A CA 1
ATOM 2008 C C . ALA A 1 273 ? 59.34587 71.63073 52.50309 1.000 57.82667 824 ALA A C 1
ATOM 2009 O O . ALA A 1 273 ? 58.83936 70.99972 53.44001 1.000 54.23371 824 ALA A O 1
ATOM 2011 N N . MET A 1 274 ? 58.63740 72.02660 51.44482 1.000 59.09161 825 MET A N 1
ATOM 2012 C CA . MET A 1 274 ? 57.21776 71.71816 51.34699 1.000 49.77910 825 MET A CA 1
ATOM 2013 C C . MET A 1 274 ? 57.01843 70.22099 51.19087 1.000 49.20678 825 MET A C 1
ATOM 2014 O O . MET A 1 274 ? 56.11592 69.63574 51.80017 1.000 57.80479 825 MET A O 1
ATOM 2019 N N . GLU A 1 275 ? 57.86987 69.58981 50.38382 1.000 50.93614 826 GLU A N 1
ATOM 2020 C CA . GLU A 1 275 ? 57.82518 68.14440 50.21403 1.000 52.22590 826 GLU A CA 1
ATOM 2021 C C . GLU A 1 275 ? 57.99406 67.43296 51.54704 1.000 62.72072 826 GLU A C 1
ATOM 2022 O O . GLU A 1 275 ? 57.36056 66.39996 51.79614 1.000 58.37118 826 GLU A O 1
ATOM 2028 N N . GLU A 1 276 ? 58.83856 67.98250 52.41992 1.000 70.10806 827 GLU A N 1
ATOM 2029 C CA . GLU A 1 276 ? 59.08100 67.37425 53.72209 1.000 60.09015 827 GLU A CA 1
ATOM 2030 C C . GLU A 1 276 ? 57.81388 67.39371 54.56729 1.000 69.12338 827 GLU A C 1
ATOM 2031 O O . GLU A 1 276 ? 57.44201 66.38463 55.17819 1.000 60.14417 827 GLU A O 1
ATOM 2037 N N . ALA A 1 277 ? 57.13686 68.54489 54.60747 1.000 55.64386 828 ALA A N 1
ATOM 2038 C CA . ALA A 1 277 ? 55.93609 68.69788 55.42437 1.000 57.23158 828 ALA A CA 1
ATOM 2039 C C . ALA A 1 277 ? 54.77652 67.85683 54.89739 1.000 59.96172 828 ALA A C 1
ATOM 2040 O O . ALA A 1 277 ? 54.10590 67.16057 55.66753 1.000 67.96984 828 ALA A O 1
ATOM 2042 N N . MET A 1 278 ? 54.51620 67.91727 53.59009 1.000 53.71197 829 MET A N 1
ATOM 2043 C CA . MET A 1 278 ? 53.38220 67.19221 53.02089 1.000 51.86509 829 MET A CA 1
ATOM 2044 C C . MET A 1 278 ? 53.51227 65.67833 53.20418 1.000 62.00528 829 MET A C 1
ATOM 2045 O O . MET A 1 278 ? 52.50702 64.98515 53.40382 1.000 57.80883 829 MET A O 1
ATOM 2050 N N . SER A 1 279 ? 54.73374 65.14031 53.13543 1.000 52.10742 830 SER A N 1
ATOM 2051 C CA . SER A 1 279 ? 54.88925 63.68897 53.23746 1.000 57.43340 830 SER A CA 1
ATOM 2052 C C . SER A 1 279 ? 54.48027 63.17227 54.60959 1.000 60.46836 830 SER A C 1
ATOM 2053 O O . SER A 1 279 ? 53.99648 62.03962 54.72625 1.000 55.80448 830 SER A O 1
ATOM 2056 N N . ALA A 1 280 ? 54.66359 63.97804 55.65083 1.000 49.31752 831 ALA A N 1
ATOM 2057 C CA . ALA A 1 280 ? 54.31614 63.57010 57.00253 1.000 55.01197 831 ALA A CA 1
ATOM 2058 C C . ALA A 1 280 ? 52.87710 63.90239 57.36171 1.000 60.26297 831 ALA A C 1
ATOM 2059 O O . ALA A 1 280 ? 52.37040 63.38850 58.36354 1.000 68.31848 831 ALA A O 1
ATOM 2061 N N . SER A 1 281 ? 52.21514 64.74678 56.57387 1.000 59.98433 832 SER A N 1
ATOM 2062 C CA . SER A 1 281 ? 50.89109 65.25465 56.89416 1.000 54.06408 832 SER A CA 1
ATOM 2063 C C . SER A 1 281 ? 49.79152 64.65735 56.03560 1.000 58.32343 832 SER A C 1
ATOM 2064 O O . SER A 1 281 ? 48.66595 64.51018 56.51522 1.000 66.10101 832 SER A O 1
ATOM 2067 N N . LEU A 1 282 ? 50.09366 64.29365 54.79379 1.000 52.01951 833 LEU A N 1
ATOM 2068 C CA . LEU A 1 282 ? 49.09673 63.85999 53.82992 1.000 56.78493 833 LEU A CA 1
ATOM 2069 C C . LEU A 1 282 ? 49.25426 62.38296 53.50524 1.000 52.59769 833 LEU A C 1
ATOM 2070 O O . LEU A 1 282 ? 50.34694 61.81990 53.60840 1.000 53.36867 833 LEU A O 1
ATOM 2075 N N . GLN A 1 283 ? 48.14702 61.76292 53.10786 1.000 49.65420 834 GLN A N 1
ATOM 2076 C CA . GLN A 1 283 ? 48.22242 60.44528 52.50181 1.000 46.60102 834 GLN A CA 1
ATOM 2077 C C . GLN A 1 283 ? 48.95985 60.55717 51.17362 1.000 56.72648 834 GLN A C 1
ATOM 2078 O O . GLN A 1 283 ? 48.97194 61.61630 50.53514 1.000 48.05798 834 GLN A O 1
ATOM 2084 N N . GLN A 1 284 ? 49.57844 59.44810 50.75713 1.000 46.68944 835 GLN A N 1
ATOM 2085 C CA . GLN A 1 284 ? 50.49616 59.49976 49.62295 1.000 50.07344 835 GLN A CA 1
ATOM 2086 C C . GLN A 1 284 ? 49.83093 60.04960 48.36630 1.000 50.28184 835 GLN A C 1
ATOM 2087 O O . GLN A 1 284 ? 50.43076 60.85544 47.64697 1.000 56.25754 835 GLN A O 1
ATOM 2093 N N . HIS A 1 285 ? 48.59498 59.63833 48.08299 1.000 53.34266 836 HIS A N 1
ATOM 2094 C CA . HIS A 1 285 ? 47.96070 60.08492 46.84871 1.000 45.47768 836 HIS A CA 1
ATOM 2095 C C . HIS A 1 285 ? 47.59327 61.56289 46.87813 1.000 55.66981 836 HIS A C 1
ATOM 2096 O O . HIS A 1 285 ? 47.47100 62.17420 45.81098 1.000 59.97172 836 HIS A O 1
ATOM 2103 N N . LYS A 1 286 ? 47.43432 62.15378 48.06400 1.000 50.17341 837 LYS A N 1
ATOM 2104 C CA . LYS A 1 286 ? 47.30567 63.60555 48.15049 1.000 41.51692 837 LYS A CA 1
ATOM 2105 C C . LYS A 1 286 ? 48.65815 64.26045 47.88272 1.000 49.80730 837 LYS A C 1
ATOM 2106 O O . LYS A 1 286 ? 48.75632 65.23943 47.13432 1.000 44.64267 837 LYS A O 1
ATOM 2112 N N . PHE A 1 287 ? 49.70898 63.72765 48.50872 1.000 54.51699 838 PHE A N 1
ATOM 2113 C CA . PHE A 1 287 ? 51.07500 64.18057 48.27421 1.000 45.57756 838 PHE A CA 1
ATOM 2114 C C . PHE A 1 287 ? 51.40710 64.19371 46.78624 1.000 52.01732 838 PHE A C 1
ATOM 2115 O O . PHE A 1 287 ? 51.93037 65.18273 46.26127 1.000 48.02763 838 PHE A O 1
ATOM 2123 N N . GLN A 1 288 ? 51.11171 63.09646 46.08912 1.000 48.59891 839 GLN A N 1
ATOM 2124 C CA . GLN A 1 288 ? 51.41019 63.03426 44.66316 1.000 52.68562 839 GLN A CA 1
ATOM 2125 C C . GLN A 1 288 ? 50.61470 64.07494 43.88400 1.000 49.31477 839 GLN A C 1
ATOM 2126 O O . GLN A 1 288 ? 51.10581 64.61422 42.88628 1.000 45.32261 839 GLN A O 1
ATOM 2132 N N . TYR A 1 289 ? 49.39250 64.37688 44.32540 1.000 41.25962 840 TYR A N 1
ATOM 2133 C CA . TYR A 1 289 ? 48.58261 65.38182 43.64220 1.000 41.82622 840 TYR A CA 1
ATOM 2134 C C . TYR A 1 289 ? 49.22592 66.76418 43.72460 1.000 48.64942 840 TYR A C 1
ATOM 2135 O O . TYR A 1 289 ? 49.11968 67.56556 42.78793 1.000 47.41934 840 TYR A O 1
ATOM 2144 N N . ILE A 1 290 ? 49.88047 67.06764 44.84630 1.000 40.69118 841 ILE A N 1
ATOM 2145 C CA . ILE A 1 290 ? 50.58426 68.33979 44.98395 1.000 43.20795 841 ILE A CA 1
ATOM 2146 C C . ILE A 1 290 ? 51.78275 68.42209 44.03825 1.000 47.96110 841 ILE A C 1
ATOM 2147 O O . ILE A 1 290 ? 51.93831 69.39869 43.29542 1.000 39.63549 841 ILE A O 1
ATOM 2152 N N . PHE A 1 291 ? 52.62355 67.38603 44.01709 1.000 43.60801 842 PHE A N 1
ATOM 2153 C CA . PHE A 1 291 ? 53.93155 67.49505 43.38087 1.000 42.96015 842 PHE A CA 1
ATOM 2154 C C . PHE A 1 291 ? 54.00478 66.95389 41.96351 1.000 42.21130 842 PHE A C 1
ATOM 2155 O O . PHE A 1 291 ? 54.92833 67.32559 41.23534 1.000 48.43775 842 PHE A O 1
ATOM 2163 N N . GLU A 1 292 ? 53.06848 66.12011 41.53339 1.000 40.73872 843 GLU A N 1
ATOM 2164 C CA . GLU A 1 292 ? 53.06523 65.71779 40.13677 1.000 43.66139 843 GLU A CA 1
ATOM 2165 C C . GLU A 1 292 ? 52.48401 66.85252 39.31128 1.000 40.68548 843 GLU A C 1
ATOM 2166 O O . GLU A 1 292 ? 51.53038 67.51713 39.72630 1.000 46.75585 843 GLU A O 1
ATOM 2172 N N . GLY A 1 293 ? 53.07100 67.08133 38.14299 1.000 49.01264 844 GLY A N 1
ATOM 2173 C CA . GLY A 1 293 ? 52.66141 68.16011 37.27793 1.000 39.36724 844 GLY A CA 1
ATOM 2174 C C . GLY A 1 293 ? 53.55124 69.38471 37.37269 1.000 41.77477 844 GLY A C 1
ATOM 2175 O O . GLY A 1 293 ? 53.50042 70.24455 36.48520 1.000 45.55847 844 GLY A O 1
ATOM 2176 N N . LEU A 1 294 ? 54.37080 69.48117 38.42376 1.000 39.17980 845 LEU A N 1
ATOM 2177 C CA . LEU A 1 294 ? 55.26617 70.62545 38.55558 1.000 38.42520 845 LEU A CA 1
ATOM 2178 C C . LEU A 1 294 ? 56.28181 70.64692 37.42380 1.000 49.95027 845 LEU A C 1
ATOM 2179 O O . LEU A 1 294 ? 56.63561 71.71947 36.91695 1.000 45.72662 845 LEU A O 1
ATOM 2184 N N . GLY A 1 295 ? 56.76652 69.46865 37.02180 1.000 46.92178 846 GLY A N 1
ATOM 2185 C CA . GLY A 1 295 ? 57.70193 69.40231 35.91210 1.000 32.25468 846 GLY A CA 1
ATOM 2186 C C . GLY A 1 295 ? 57.12059 70.01723 34.65523 1.000 45.74685 846 GLY A C 1
ATOM 2187 O O . GLY A 1 295 ? 57.77551 70.81039 33.97264 1.000 46.84602 846 GLY A O 1
ATOM 2188 N N . HIS A 1 296 ? 55.86705 69.67594 34.34774 1.000 44.24568 847 HIS A N 1
ATOM 2189 C CA . HIS A 1 296 ? 55.21331 70.23398 33.16999 1.000 41.11992 847 HIS A CA 1
ATOM 2190 C C . HIS A 1 296 ? 55.05346 71.74160 33.29769 1.000 45.37509 847 HIS A C 1
ATOM 2191 O O . HIS A 1 296 ? 55.35647 72.49076 32.36236 1.000 45.28635 847 HIS A O 1
ATOM 2198 N N . LEU A 1 297 ? 54.57092 72.20514 34.45129 1.000 42.44793 848 LEU A N 1
ATOM 2199 C CA . LEU A 1 297 ? 54.37737 73.63748 34.65054 1.000 39.87077 848 LEU A CA 1
ATOM 2200 C C . LEU A 1 297 ? 55.69303 74.39613 34.51377 1.000 48.44206 848 LEU A C 1
ATOM 2201 O O . LEU A 1 297 ? 55.78171 75.38103 33.77093 1.000 41.16497 848 LEU A O 1
ATOM 2206 N N . ILE A 1 298 ? 56.72111 73.95930 35.24641 1.000 36.63156 849 ILE A N 1
ATOM 2207 C CA . ILE A 1 298 ? 58.01450 74.63786 35.22405 1.000 34.14252 849 ILE A CA 1
ATOM 2208 C C . ILE A 1 298 ? 58.57873 74.71228 33.80915 1.000 43.21872 849 ILE A C 1
ATOM 2209 O O . ILE A 1 298 ? 59.06363 75.76836 33.38268 1.000 39.02809 849 ILE A O 1
ATOM 2214 N N . SER A 1 299 ? 58.49727 73.61452 33.04468 1.000 33.55182 850 SER A N 1
ATOM 2215 C CA . SER A 1 299 ? 58.98792 73.65323 31.66623 1.000 38.22762 850 SER A CA 1
ATOM 2216 C C . SER A 1 299 ? 58.22074 74.67477 30.83875 1.000 42.14132 850 SER A C 1
ATOM 2217 O O . SER A 1 299 ? 58.81482 75.38823 30.02212 1.000 46.39252 850 SER A O 1
ATOM 2220 N N . CYS A 1 300 ? 56.90203 74.76603 31.03740 1.000 38.09106 851 CYS A N 1
ATOM 2221 C CA . CYS A 1 300 ? 56.11644 75.78556 30.34334 1.000 36.96248 851 CYS A CA 1
ATOM 2222 C C . CYS A 1 300 ? 56.57181 77.18617 30.73933 1.000 38.76577 851 CYS A C 1
ATOM 2223 O O . CYS A 1 300 ? 56.72887 78.06562 29.88403 1.000 47.89489 851 CYS A O 1
ATOM 2226 N N . ILE A 1 301 ? 56.76290 77.41534 32.04315 1.000 39.09164 852 ILE A N 1
ATOM 2227 C CA . ILE A 1 301 ? 57.25041 78.70749 32.52764 1.000 36.89552 852 ILE A CA 1
ATOM 2228 C C . ILE A 1 301 ? 58.56261 79.08322 31.85145 1.000 43.03032 852 ILE A C 1
ATOM 2229 O O . ILE A 1 301 ? 58.73089 80.20926 31.36875 1.000 48.20587 852 ILE A O 1
ATOM 2234 N N . LEU A 1 302 ? 59.50802 78.14144 31.79596 1.000 42.22322 853 LEU A N 1
ATOM 2235 C CA . LEU A 1 302 ? 60.81857 78.44112 31.22475 1.000 40.82974 853 LEU A CA 1
ATOM 2236 C C . LEU A 1 302 ? 60.75597 78.66396 29.71560 1.000 42.97073 853 LEU A C 1
ATOM 2237 O O . LEU A 1 302 ? 61.43473 79.55483 29.19234 1.000 38.58116 853 LEU A O 1
ATOM 2242 N N . ILE A 1 303 ? 59.96482 77.87195 28.99269 1.000 35.98327 854 ILE A N 1
ATOM 2243 C CA . ILE A 1 303 ? 59.84588 78.09293 27.55266 1.000 48.60747 854 ILE A CA 1
ATOM 2244 C C . ILE A 1 303 ? 59.14804 79.41917 27.26963 1.000 45.12164 854 ILE A C 1
ATOM 2245 O O . ILE A 1 303 ? 59.63023 80.23752 26.47907 1.000 53.51161 854 ILE A O 1
ATOM 2250 N N . ASN A 1 304 ? 58.01457 79.65785 27.93103 1.000 52.30608 855 ASN A N 1
ATOM 2251 C CA . ASN A 1 304 ? 57.28261 80.90618 27.75011 1.000 47.87749 855 ASN A CA 1
ATOM 2252 C C . ASN A 1 304 ? 58.10162 82.11304 28.19074 1.000 53.23661 855 ASN A C 1
ATOM 2253 O O . ASN A 1 304 ? 57.96316 83.19911 27.61654 1.000 51.89714 855 ASN A O 1
ATOM 2258 N N . GLY A 1 305 ? 58.95585 81.94676 29.20143 1.000 45.85637 856 GLY A N 1
ATOM 2259 C CA . GLY A 1 305 ? 59.69987 83.07123 29.73653 1.000 37.89497 856 GLY A CA 1
ATOM 2260 C C . GLY A 1 305 ? 60.80930 83.57152 28.83430 1.000 53.64281 856 GLY A C 1
ATOM 2261 O O . GLY A 1 305 ? 61.28336 84.70157 29.01593 1.000 50.74445 856 GLY A O 1
ATOM 2262 N N . ALA A 1 306 ? 61.23330 82.75918 27.86246 1.000 47.47546 857 ALA A N 1
ATOM 2263 C CA . ALA A 1 306 ? 62.33211 83.16655 26.99344 1.000 54.24273 857 ALA A CA 1
ATOM 2264 C C . ALA A 1 306 ? 61.99896 84.44017 26.22884 1.000 62.60327 857 ALA A C 1
ATOM 2265 O O . ALA A 1 306 ? 62.90271 85.21948 25.89947 1.000 57.31783 857 ALA A O 1
ATOM 2267 N N . GLN A 1 307 ? 60.71345 84.67255 25.94038 1.000 57.16640 858 GLN A N 1
ATOM 2268 C CA . GLN A 1 307 ? 60.31678 85.85441 25.18321 1.000 53.24165 858 GLN A CA 1
ATOM 2269 C C . GLN A 1 307 ? 60.53927 87.14982 25.95238 1.000 54.31751 858 GLN A C 1
ATOM 2270 O O . GLN A 1 307 ? 60.41451 88.22733 25.36178 1.000 58.13884 858 GLN A O 1
ATOM 2276 N N . TYR A 1 308 ? 60.88083 87.07497 27.23793 1.000 53.17606 859 TYR A N 1
ATOM 2277 C CA . TYR A 1 308 ? 61.11860 88.26200 28.04494 1.000 51.39521 859 TYR A CA 1
ATOM 2278 C C . TYR A 1 308 ? 62.59710 88.58320 28.18715 1.000 54.20733 859 TYR A C 1
ATOM 2279 O O . TYR A 1 308 ? 62.93479 89.65959 28.68669 1.000 70.35632 859 TYR A O 1
ATOM 2288 N N . PHE A 1 309 ? 63.47762 87.68128 27.76372 1.000 65.16393 860 PHE A N 1
ATOM 2289 C CA . PHE A 1 309 ? 64.89756 87.98808 27.72387 1.000 45.62275 860 PHE A CA 1
ATOM 2290 C C . PHE A 1 309 ? 65.14598 89.07922 26.69646 1.000 54.58599 860 PHE A C 1
ATOM 2291 O O . PHE A 1 309 ? 64.63268 89.01937 25.57600 1.000 65.70083 860 PHE A O 1
ATOM 2299 N N . ARG A 1 310 ? 65.92984 90.08252 27.08085 1.000 56.45803 861 ARG A N 1
ATOM 2300 C CA . ARG A 1 310 ? 66.35666 91.08839 26.11663 1.000 65.38264 861 ARG A CA 1
ATOM 2301 C C . ARG A 1 310 ? 67.49842 90.55391 25.26708 1.000 60.76004 861 ARG A C 1
ATOM 2302 O O . ARG A 1 310 ? 67.47902 90.66855 24.03756 1.000 72.31099 861 ARG A O 1
ATOM 2310 N N . ARG A 1 311 ? 68.49259 89.95762 25.91475 1.000 77.22784 862 ARG A N 1
ATOM 2311 C CA . ARG A 1 311 ? 69.61841 89.33209 25.24879 1.000 61.22467 862 ARG A CA 1
ATOM 2312 C C . ARG A 1 311 ? 69.83809 87.96197 25.87118 1.000 64.89248 862 ARG A C 1
ATOM 2313 O O . ARG A 1 311 ? 69.52929 87.74324 27.04672 1.000 64.23703 862 ARG A O 1
ATOM 2321 N N . ILE A 1 312 ? 70.34756 87.03001 25.07023 1.000 66.33311 863 ILE A N 1
ATOM 2322 C CA . ILE A 1 312 ? 70.76458 85.72093 25.55773 1.000 63.35200 863 ILE A CA 1
ATOM 2323 C C . ILE A 1 312 ? 72.14532 85.42489 24.98623 1.000 52.66527 863 ILE A C 1
ATOM 2324 O O . ILE A 1 312 ? 72.39271 85.66716 23.80017 1.000 58.77483 863 ILE A O 1
ATOM 2329 N N . SER A 1 313 ? 73.05280 84.94647 25.83246 1.000 64.29895 864 SER A N 1
ATOM 2330 C CA . SER A 1 313 ? 74.39169 84.54814 25.41812 1.000 54.63478 864 SER A CA 1
ATOM 2331 C C . SER A 1 313 ? 74.57112 83.04329 25.57043 1.000 67.90740 864 SER A C 1
ATOM 2332 O O . SER A 1 313 ? 73.72255 82.34223 26.13040 1.000 60.04037 864 SER A O 1
ATOM 2335 N N . GLU A 1 314 ? 75.69592 82.54433 25.04715 1.000 67.60373 865 GLU A N 1
ATOM 2336 C CA . GLU A 1 314 ? 75.96490 81.11345 25.14481 1.000 62.30718 865 GLU A CA 1
ATOM 2337 C C . GLU A 1 314 ? 76.10300 80.68685 26.59989 1.000 62.51535 865 GLU A C 1
ATOM 2338 O O . GLU A 1 314 ? 75.63285 79.61091 26.98822 1.000 67.80234 865 GLU A O 1
ATOM 2344 N N . SER A 1 315 ? 76.72833 81.53064 27.42619 1.000 64.98373 866 SER A N 1
ATOM 2345 C CA . SER A 1 315 ? 76.88920 81.19293 28.83450 1.000 55.47030 866 SER A CA 1
ATOM 2346 C C . SER A 1 315 ? 75.54997 81.21571 29.54885 1.000 54.28080 866 SER A C 1
ATOM 2347 O O . SER A 1 315 ? 75.32571 80.42354 30.47084 1.000 63.76349 866 SER A O 1
ATOM 2350 N N . GLY A 1 316 ? 74.65272 82.10928 29.12555 1.000 57.67480 867 GLY A N 1
ATOM 2351 C CA . GLY A 1 316 ? 73.32758 82.16635 29.71816 1.000 56.83569 867 GLY A CA 1
ATOM 2352 C C . GLY A 1 316 ? 72.54234 80.89450 29.46616 1.000 60.25633 867 GLY A C 1
ATOM 2353 O O . GLY A 1 316 ? 71.85777 80.38503 30.35718 1.000 60.39199 867 GLY A O 1
ATOM 2354 N N . ILE A 1 317 ? 72.62824 80.36969 28.24166 1.000 53.82386 868 ILE A N 1
ATOM 2355 C CA . ILE A 1 317 ? 71.97644 79.10678 27.90992 1.000 50.41046 868 ILE A CA 1
ATOM 2356 C C . ILE A 1 317 ? 72.55023 77.97317 28.74985 1.000 60.69480 868 ILE A C 1
ATOM 2357 O O . ILE A 1 317 ? 71.80586 77.13968 29.28486 1.000 47.70133 868 ILE A O 1
ATOM 2362 N N . LYS A 1 318 ? 73.88151 77.92866 28.88528 1.000 51.14241 869 LYS A N 1
ATOM 2363 C CA . LYS A 1 318 ? 74.50890 76.94268 29.76051 1.000 51.46378 869 LYS A CA 1
ATOM 2364 C C . LYS A 1 318 ? 73.95411 77.04240 31.17428 1.000 52.74872 869 LYS A C 1
ATOM 2365 O O . LYS A 1 318 ? 73.67081 76.02273 31.81360 1.000 55.54263 869 LYS A O 1
ATOM 2371 N N . LYS A 1 319 ? 73.78059 78.26917 31.67210 1.000 45.76167 870 LYS A N 1
ATOM 2372 C CA . LYS A 1 319 ? 73.26404 78.46866 33.02149 1.000 50.37804 870 LYS A CA 1
ATOM 2373 C C . LYS A 1 319 ? 71.81465 77.99784 33.14126 1.000 48.83580 870 LYS A C 1
ATOM 2374 O O . LYS A 1 319 ? 71.44960 77.35002 34.12905 1.000 45.03124 870 LYS A O 1
ATOM 2380 N N . MET A 1 320 ? 70.97065 78.31099 32.15188 1.000 47.87723 871 MET A N 1
ATOM 2381 C CA . MET A 1 320 ? 69.58728 77.84202 32.20413 1.000 51.65381 871 MET A CA 1
ATOM 2382 C C . MET A 1 320 ? 69.51438 76.32108 32.16041 1.000 52.90761 871 MET A C 1
ATOM 2383 O O . MET A 1 320 ? 68.63410 75.72151 32.79110 1.000 48.71815 871 MET A O 1
ATOM 2388 N N . CYS A 1 321 ? 70.42375 75.67877 31.42465 1.000 41.45887 872 CYS A N 1
ATOM 2389 C CA . CYS A 1 321 ? 70.43930 74.22004 31.40124 1.000 46.38643 872 CYS A CA 1
ATOM 2390 C C . CYS A 1 321 ? 70.84251 73.65078 32.75607 1.000 50.42516 872 CYS A C 1
ATOM 2391 O O . CYS A 1 321 ? 70.33296 72.60081 33.16807 1.000 47.75743 872 CYS A O 1
ATOM 2394 N N . ARG A 1 322 ? 71.75772 74.32045 33.46362 1.000 48.43537 873 ARG A N 1
ATOM 2395 C CA . ARG A 1 322 ? 72.04721 73.90852 34.83415 1.000 54.00300 873 ARG A CA 1
ATOM 2396 C C . ARG A 1 322 ? 70.82438 74.10065 35.71827 1.000 55.39247 873 ARG A C 1
ATOM 2397 O O . ARG A 1 322 ? 70.51717 73.24551 36.55811 1.000 47.88484 873 ARG A O 1
ATOM 2405 N N . ASN A 1 323 ? 70.12546 75.22988 35.55263 1.000 50.78874 874 ASN A N 1
ATOM 2406 C CA . ASN A 1 323 ? 68.88418 75.46648 36.28406 1.000 39.85359 874 ASN A CA 1
ATOM 2407 C C . ASN A 1 323 ? 67.91194 74.31623 36.07887 1.000 41.80188 874 ASN A C 1
ATOM 2408 O O . ASN A 1 323 ? 67.36475 73.76353 37.04012 1.000 47.57905 874 ASN A O 1
ATOM 2413 N N . ILE A 1 324 ? 67.68335 73.94590 34.81761 1.000 45.00172 875 ILE A N 1
ATOM 2414 C CA . ILE A 1 324 ? 66.74419 72.87079 34.51241 1.000 44.80199 875 ILE A CA 1
ATOM 2415 C C . ILE A 1 324 ? 67.21420 71.55127 35.11054 1.000 44.12876 875 ILE A C 1
ATOM 2416 O O . ILE A 1 324 ? 66.41508 70.78448 35.66129 1.000 46.00769 875 ILE A O 1
ATOM 2421 N N . PHE A 1 325 ? 68.51520 71.26890 35.01789 1.000 51.01782 876 PHE A N 1
ATOM 2422 C CA . PHE A 1 325 ? 69.05940 70.03558 35.57890 1.000 37.83162 876 PHE A CA 1
ATOM 2423 C C . PHE A 1 325 ? 68.82305 69.96134 37.08314 1.000 46.83310 876 PHE A C 1
ATOM 2424 O O . PHE A 1 325 ? 68.32244 68.95431 37.59876 1.000 42.82795 876 PHE A O 1
ATOM 2432 N N . VAL A 1 326 ? 69.18414 71.02557 37.80087 1.000 49.08306 877 VAL A N 1
ATOM 2433 C CA . VAL A 1 326 ? 68.97989 71.08193 39.24691 1.000 40.99808 877 VAL A CA 1
ATOM 2434 C C . VAL A 1 326 ? 67.51276 70.84354 39.59595 1.000 48.06674 877 VAL A C 1
ATOM 2435 O O . VAL A 1 326 ? 67.18927 70.04846 40.48649 1.000 47.96453 877 VAL A O 1
ATOM 2439 N N . LEU A 1 327 ? 66.60217 71.52763 38.90310 1.000 43.51785 878 LEU A N 1
ATOM 2440 C CA . LEU A 1 327 ? 65.17972 71.32667 39.16627 1.000 39.38570 878 LEU A CA 1
ATOM 2441 C C . LEU A 1 327 ? 64.75314 69.90389 38.82045 1.000 42.31659 878 LEU A C 1
ATOM 2442 O O . LEU A 1 327 ? 63.95005 69.29305 39.53549 1.000 45.34522 878 LEU A O 1
ATOM 2447 N N . GLN A 1 328 ? 65.27391 69.36999 37.71409 1.000 43.86805 879 GLN A N 1
ATOM 2448 C CA . GLN A 1 328 ? 64.94496 68.01267 37.28797 1.000 43.52409 879 GLN A CA 1
ATOM 2449 C C . GLN A 1 328 ? 65.32889 66.97175 38.33528 1.000 49.99918 879 GLN A C 1
ATOM 2450 O O . GLN A 1 328 ? 64.52464 66.09730 38.67532 1.000 46.33944 879 GLN A O 1
ATOM 2456 N N . GLN A 1 329 ? 66.56514 67.03327 38.83849 1.000 47.39053 880 GLN A N 1
ATOM 2457 C CA . GLN A 1 329 ? 67.00303 66.09526 39.87027 1.000 49.61160 880 GLN A CA 1
ATOM 2458 C C . GLN A 1 329 ? 66.06146 66.10285 41.06829 1.000 50.77724 880 GLN A C 1
ATOM 2459 O O . GLN A 1 329 ? 65.67338 65.04580 41.57791 1.000 53.68415 880 GLN A O 1
ATOM 2465 N N . ASN A 1 330 ? 65.68334 67.29432 41.53092 1.000 44.88797 881 ASN A N 1
ATOM 2466 C CA . ASN A 1 330 ? 64.83097 67.40039 42.71119 1.000 45.97257 881 ASN A CA 1
ATOM 2467 C C . ASN A 1 330 ? 63.44082 66.81665 42.46907 1.000 53.10785 881 ASN A C 1
ATOM 2468 O O . ASN A 1 330 ? 62.95773 65.99844 43.26125 1.000 59.84609 881 ASN A O 1
ATOM 2473 N N . LEU A 1 331 ? 62.78855 67.20747 41.36979 1.000 44.52553 882 LEU A N 1
ATOM 2474 C CA . LEU A 1 331 ? 61.42923 66.73391 41.11035 1.000 51.05400 882 LEU A CA 1
ATOM 2475 C C . LEU A 1 331 ? 61.40336 65.24029 40.81471 1.000 53.40438 882 LEU A C 1
ATOM 2476 O O . LEU A 1 331 ? 60.48068 64.53505 41.24293 1.000 47.43406 882 LEU A O 1
ATOM 2481 N N . THR A 1 332 ? 62.39619 64.74168 40.07461 1.000 46.29773 883 THR A N 1
ATOM 2482 C CA . THR A 1 332 ? 62.45537 63.31075 39.79484 1.000 53.82170 883 THR A CA 1
ATOM 2483 C C . THR A 1 332 ? 62.53654 62.52572 41.09438 1.000 56.15470 883 THR A C 1
ATOM 2484 O O . THR A 1 332 ? 61.86321 61.50186 41.26110 1.000 51.39710 883 THR A O 1
ATOM 2488 N N . ASN A 1 333 ? 63.35678 63.00072 42.02896 1.000 52.51013 884 ASN A N 1
ATOM 2489 C CA . ASN A 1 333 ? 63.50458 62.33048 43.31150 1.000 52.10283 884 ASN A CA 1
ATOM 2490 C C . ASN A 1 333 ? 62.22015 62.40333 44.13147 1.000 55.72601 884 ASN A C 1
ATOM 2491 O O . ASN A 1 333 ? 61.91532 61.47155 44.88361 1.000 70.25920 884 ASN A O 1
ATOM 2496 N N . ILE A 1 334 ? 61.44208 63.47732 43.97758 1.000 60.31279 885 ILE A N 1
ATOM 2497 C CA . ILE A 1 334 ? 60.22572 63.64259 44.76951 1.000 60.27929 885 ILE A CA 1
ATOM 2498 C C . ILE A 1 334 ? 59.07779 62.82341 44.19530 1.000 53.18643 885 ILE A C 1
ATOM 2499 O O . ILE A 1 334 ? 58.35372 62.14948 44.93540 1.000 65.02772 885 ILE A O 1
ATOM 2504 N N . THR A 1 335 ? 58.90154 62.84520 42.87871 1.000 58.31014 886 THR A N 1
ATOM 2505 C CA . THR A 1 335 ? 57.79571 62.14632 42.23920 1.000 48.90491 886 THR A CA 1
ATOM 2506 C C . THR A 1 335 ? 58.16491 60.73204 41.82190 1.000 55.54636 886 THR A C 1
ATOM 2507 O O . THR A 1 335 ? 57.30458 60.00902 41.30921 1.000 65.94887 886 THR A O 1
ATOM 2511 N N . MET A 1 336 ? 59.42282 60.33380 42.01858 1.000 69.88006 887 MET A N 1
ATOM 2512 C CA . MET A 1 336 ? 59.92482 59.00227 41.68782 1.000 72.89565 887 MET A CA 1
ATOM 2513 C C . MET A 1 336 ? 59.80440 58.68649 40.20012 1.000 63.06712 887 MET A C 1
ATOM 2514 O O . MET A 1 336 ? 59.75184 57.51569 39.81452 1.000 81.02468 887 MET A O 1
ATOM 2519 N N . SER A 1 337 ? 59.76734 59.71143 39.34941 1.000 60.51560 888 SER A N 1
ATOM 2520 C CA . SER A 1 337 ? 59.78973 59.51799 37.90564 1.000 60.98777 888 SER A CA 1
ATOM 2521 C C . SER A 1 337 ? 60.38951 60.75507 37.25117 1.000 58.83398 888 SER A C 1
ATOM 2522 O O . SER A 1 337 ? 60.17915 61.87552 37.72332 1.000 67.93309 888 SER A O 1
ATOM 2525 N N . ARG A 1 338 ? 61.13741 60.54059 36.16836 1.000 61.83650 889 ARG A N 1
ATOM 2526 C CA . ARG A 1 338 ? 61.77939 61.63783 35.45192 1.000 57.82128 889 ARG A CA 1
ATOM 2527 C C . ARG A 1 338 ? 60.73782 62.57705 34.85785 1.000 56.52845 889 ARG A C 1
ATOM 2528 O O . ARG A 1 338 ? 59.75899 62.13679 34.25017 1.000 65.53115 889 ARG A O 1
ATOM 2536 N N . GLU A 1 339 ? 60.94410 63.87657 35.04879 1.000 50.27612 890 GLU A N 1
ATOM 2537 C CA . GLU A 1 339 ? 60.04688 64.89628 34.50802 1.000 47.49609 890 GLU A CA 1
ATOM 2538 C C . GLU A 1 339 ? 60.48002 65.20568 33.08061 1.000 44.48499 890 GLU A C 1
ATOM 2539 O O . GLU A 1 339 ? 61.27404 66.11216 32.82791 1.000 49.64409 890 GLU A O 1
ATOM 2545 N N . ALA A 1 340 ? 59.94604 64.43203 32.13320 1.000 41.26960 891 ALA A N 1
ATOM 2546 C CA . ALA A 1 340 ? 60.39456 64.51863 30.74535 1.000 42.40999 891 ALA A CA 1
ATOM 2547 C C . ALA A 1 340 ? 60.10570 65.87958 30.12272 1.000 46.56351 891 ALA A C 1
ATOM 2548 O O . ALA A 1 340 ? 60.78562 66.27998 29.16837 1.000 41.36085 891 ALA A O 1
ATOM 2550 N N . ASP A 1 341 ? 59.09157 66.59278 30.62016 1.000 37.10242 892 ASP A N 1
ATOM 2551 C CA . ASP A 1 341 ? 58.81426 67.92276 30.08601 1.000 40.60177 892 ASP A CA 1
ATOM 2552 C C . ASP A 1 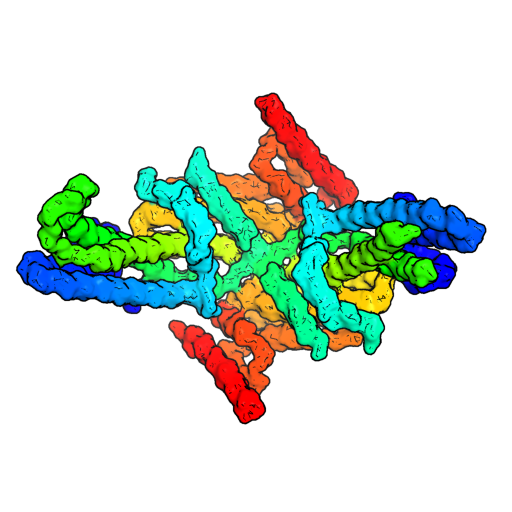341 ? 59.98219 68.86889 30.31749 1.000 44.44396 892 ASP A C 1
ATOM 2553 O O . ASP A 1 341 ? 60.21256 69.77748 29.50985 1.000 40.65604 892 ASP A O 1
ATOM 2558 N N . LEU A 1 342 ? 60.73778 68.66600 31.40185 1.000 38.80223 893 LEU A N 1
ATOM 2559 C CA . LEU A 1 342 ? 61.91335 69.49664 31.64222 1.000 41.59853 893 LEU A CA 1
ATOM 2560 C C . LEU A 1 342 ? 62.96661 69.27438 30.56445 1.000 45.89969 893 LEU A C 1
ATOM 2561 O O . LEU A 1 342 ? 63.70417 70.20362 30.21319 1.000 41.66118 893 LEU A O 1
ATOM 2566 N N . ASP A 1 343 ? 63.04156 68.05698 30.02039 1.000 36.98193 894 ASP A N 1
ATOM 2567 C CA . ASP A 1 343 ? 63.92027 67.81089 28.88337 1.000 38.48869 894 ASP A CA 1
ATOM 2568 C C . ASP A 1 343 ? 63.47425 68.63326 27.68302 1.000 44.52408 894 ASP A C 1
ATOM 2569 O O . ASP A 1 343 ? 64.30465 69.16989 26.93938 1.000 48.79990 894 ASP A O 1
ATOM 2574 N N . PHE A 1 344 ? 62.15825 68.75547 27.49382 1.000 40.14287 895 PHE A N 1
ATOM 2575 C CA . PHE A 1 344 ? 61.62101 69.55621 26.39941 1.000 45.96402 895 PHE A CA 1
ATOM 2576 C C . PHE A 1 344 ? 62.02068 71.02087 26.54465 1.000 47.44069 895 PHE A C 1
ATOM 2577 O O . PHE A 1 344 ? 62.35021 71.68352 25.55440 1.000 49.61713 895 PHE A O 1
ATOM 2585 N N . ALA A 1 345 ? 62.01086 71.54006 27.77517 1.000 44.12857 896 ALA A N 1
ATOM 2586 C CA . ALA A 1 345 ? 62.44479 72.91520 27.99944 1.000 42.59074 896 ALA A CA 1
ATOM 2587 C C . ALA A 1 345 ? 63.93988 73.06081 27.75871 1.000 50.41421 896 ALA A C 1
ATOM 2588 O O . ALA A 1 345 ? 64.39421 74.08094 27.22728 1.000 42.97922 896 ALA A O 1
ATOM 2590 N N . ARG A 1 346 ? 64.71920 72.04738 28.13315 1.000 40.01023 897 ARG A N 1
ATOM 2591 C CA . ARG A 1 346 ? 66.15622 72.10398 27.90097 1.000 41.02830 897 ARG A CA 1
ATOM 2592 C C . ARG A 1 346 ? 66.44147 72.17161 26.40952 1.000 53.87896 897 ARG A C 1
ATOM 2593 O O . ARG A 1 346 ? 67.23338 73.00424 25.94978 1.000 52.15834 897 ARG A O 1
ATOM 2601 N N . GLN A 1 347 ? 65.80018 71.28854 25.63820 1.000 43.70927 898 GLN A N 1
ATOM 2602 C CA . GLN A 1 347 ? 66.01040 71.25548 24.19518 1.000 51.69338 898 GLN A CA 1
ATOM 2603 C C . GLN A 1 347 ? 65.63407 72.58679 23.55148 1.000 55.49989 898 GLN A C 1
ATOM 2604 O O . GLN A 1 347 ? 66.27948 73.01350 22.58608 1.000 52.13747 898 GLN A O 1
ATOM 2610 N N . TYR A 1 348 ? 64.60612 73.26034 24.07741 1.000 42.13040 899 TYR A N 1
ATOM 2611 C CA . TYR A 1 348 ? 64.21862 74.56274 23.54526 1.000 46.56801 899 TYR A CA 1
ATOM 2612 C C . TYR A 1 348 ? 65.35184 75.57057 23.69871 1.000 43.37787 899 TYR A C 1
ATOM 2613 O O . TYR A 1 348 ? 65.69055 76.28413 22.75068 1.000 49.78331 899 TYR A O 1
ATOM 2622 N N . TYR A 1 349 ? 65.95005 75.64588 24.89296 1.000 53.44702 900 TYR A N 1
ATOM 2623 C CA . TYR A 1 349 ? 67.05387 76.57925 25.11241 1.000 53.84840 900 TYR A CA 1
ATOM 2624 C C . TYR A 1 349 ? 68.29408 76.18433 24.32133 1.000 56.99074 900 TYR A C 1
ATOM 2625 O O . TYR A 1 349 ? 69.05661 77.05931 23.89693 1.000 60.03700 900 TYR A O 1
ATOM 2634 N N . GLU A 1 350 ? 68.50311 74.88469 24.09355 1.000 54.40076 901 GLU A N 1
ATOM 2635 C CA . GLU A 1 350 ? 69.61827 74.44998 23.26265 1.000 50.28532 901 GLU A CA 1
ATOM 2636 C C . GLU A 1 350 ? 69.45996 74.90214 21.81698 1.000 56.30595 901 GLU A C 1
ATOM 2637 O O . GLU A 1 350 ? 70.46508 75.00676 21.10529 1.000 57.29341 901 GLU A O 1
ATOM 2643 N N . MET A 1 351 ? 68.22696 75.18550 21.37404 1.000 53.06908 902 MET A N 1
ATOM 2644 C CA . MET A 1 351 ? 68.03309 75.74901 20.04099 1.000 55.66743 902 MET A CA 1
ATOM 2645 C C . MET A 1 351 ? 68.74331 77.08180 19.90444 1.000 62.38676 902 MET A C 1
ATOM 2646 O O . MET A 1 351 ? 69.19570 77.43373 18.80923 1.000 63.24848 902 MET A O 1
ATOM 2651 N N . LEU A 1 352 ? 68.86789 77.82407 21.00290 1.000 55.46043 903 LEU A N 1
ATOM 2652 C CA . LEU A 1 352 ? 69.46275 79.15036 20.97150 1.000 58.66315 903 LEU A CA 1
ATOM 2653 C C . LEU A 1 352 ? 70.98180 79.09920 20.84369 1.000 64.57956 903 LEU A C 1
ATOM 2654 O O . LEU A 1 352 ? 71.61903 80.15338 20.75540 1.000 61.00494 903 LEU A O 1
ATOM 2659 N N . TYR A 1 353 ? 71.57307 77.90053 20.83004 1.000 60.97620 904 TYR A N 1
ATOM 2660 C CA . TYR A 1 353 ? 72.99033 77.77368 20.50694 1.000 53.52901 904 TYR A CA 1
ATOM 2661 C C . TYR A 1 353 ? 73.22608 78.02688 19.02379 1.000 67.12687 904 TYR A C 1
ATOM 2662 O O . TYR A 1 353 ? 74.27566 78.55751 18.64256 1.000 73.57146 904 TYR A O 1
ATOM 2671 N N . ASN A 1 354 ? 72.26806 77.63138 18.18396 1.000 63.44536 905 ASN A N 1
ATOM 2672 C CA . ASN A 1 354 ? 72.33350 77.82642 16.74408 1.000 64.54149 905 ASN A CA 1
ATOM 2673 C C . ASN A 1 354 ? 72.35398 79.30532 16.37491 1.000 76.90925 905 ASN A C 1
ATOM 2674 O O . ASN A 1 354 ? 72.04347 80.18966 17.17985 1.000 70.62329 905 ASN A O 1
ATOM 2679 N N . THR A 1 355 ? 72.71970 79.56341 15.12399 1.000 66.07537 906 THR A N 1
ATOM 2680 C CA . THR A 1 355 ? 72.57147 80.89174 14.56162 1.000 82.64824 906 THR A CA 1
ATOM 2681 C C . THR A 1 355 ? 71.13450 81.06338 14.08117 1.000 73.67561 906 THR A C 1
ATOM 2682 O O . THR A 1 355 ? 70.34559 80.11515 14.05873 1.000 76.52172 906 THR A O 1
ATOM 2686 N N . ALA A 1 356 ? 70.78759 82.29340 13.70217 1.000 75.78282 907 ALA A N 1
ATOM 2687 C CA . ALA A 1 356 ? 69.43359 82.54821 13.22145 1.000 78.23591 907 ALA A CA 1
ATOM 2688 C C . ALA A 1 356 ? 69.10840 81.67715 12.01199 1.000 77.97351 907 ALA A C 1
ATOM 2689 O O . ALA A 1 356 ? 67.97957 81.19080 11.87289 1.000 73.52174 907 ALA A O 1
ATOM 2691 N N . ASP A 1 357 ? 70.09213 81.45567 11.13428 1.000 79.40791 908 ASP A N 1
ATOM 2692 C CA . ASP A 1 357 ? 69.86546 80.62605 9.95412 1.000 77.37755 908 ASP A CA 1
ATOM 2693 C C . ASP A 1 357 ? 69.81144 79.14757 10.31877 1.000 72.99636 908 ASP A C 1
ATOM 2694 O O . ASP A 1 357 ? 68.95307 78.40931 9.82019 1.000 75.94627 908 ASP A O 1
ATOM 2699 N N . GLU A 1 358 ? 70.72815 78.69836 11.18086 1.000 69.76401 909 GLU A N 1
ATOM 2700 C CA . GLU A 1 358 ? 70.73614 77.30347 11.61248 1.000 73.24857 909 GLU A CA 1
ATOM 2701 C C . GLU A 1 358 ? 69.42320 76.91089 12.28022 1.000 72.41455 909 GLU A C 1
ATOM 2702 O O . GLU A 1 358 ? 68.94566 75.78236 12.10765 1.000 75.46726 909 GLU A O 1
ATOM 2708 N N . LEU A 1 359 ? 68.83429 77.82197 13.06154 1.000 67.08078 910 LEU A N 1
ATOM 2709 C CA . LEU A 1 359 ? 67.55606 77.53167 13.70571 1.000 67.71581 910 LEU A CA 1
ATOM 2710 C C . LEU A 1 359 ? 66.48821 77.19048 12.67428 1.000 66.17211 910 LEU A C 1
ATOM 2711 O O . LEU A 1 359 ? 65.67384 76.28543 12.88856 1.000 68.32072 910 LEU A O 1
ATOM 2716 N N . LEU A 1 360 ? 66.47416 77.90567 11.54738 1.000 65.40812 911 LEU A N 1
ATOM 2717 C CA . LEU A 1 360 ? 65.51249 77.59054 10.49722 1.000 68.73162 911 LEU A CA 1
ATOM 2718 C C . LEU A 1 360 ? 65.79712 76.21202 9.91442 1.000 76.53217 911 LEU A C 1
ATOM 2719 O O . LEU A 1 360 ? 64.86956 75.43679 9.65008 1.000 72.11297 911 LEU A O 1
ATOM 2724 N N . ASN A 1 361 ? 67.07911 75.89819 9.70077 1.000 68.11734 912 ASN A N 1
ATOM 2725 C CA . ASN A 1 361 ? 67.45817 74.58883 9.17961 1.000 66.78391 912 ASN A CA 1
ATOM 2726 C C . ASN A 1 361 ? 67.02466 73.47556 10.12443 1.000 64.41287 912 ASN A C 1
ATOM 2727 O O . ASN A 1 361 ? 66.62171 72.39586 9.67809 1.000 66.68776 912 ASN A O 1
ATOM 2732 N N . LEU A 1 362 ? 67.10552 73.72026 11.43536 1.000 62.08843 913 LEU A N 1
ATOM 2733 C CA . LEU A 1 362 ? 66.66867 72.72550 12.41117 1.000 62.38607 913 LEU A CA 1
ATOM 2734 C C . LEU A 1 362 ? 65.19510 72.37858 12.23537 1.000 73.00872 913 LEU A C 1
ATOM 2735 O O . LEU A 1 362 ? 64.80991 71.20570 12.32364 1.000 74.34488 913 LEU A O 1
ATOM 2740 N N . VAL A 1 363 ? 64.35589 73.38629 11.99038 1.000 68.09074 914 VAL A N 1
ATOM 2741 C CA . VAL A 1 363 ? 62.93056 73.14168 11.79452 1.000 68.80349 914 VAL A CA 1
ATOM 2742 C C . VAL A 1 363 ? 62.69840 72.34699 10.51757 1.000 66.16979 914 VAL A C 1
ATOM 2743 O O . VAL A 1 363 ? 61.85493 71.44331 10.47297 1.000 70.40989 914 VAL A O 1
ATOM 2747 N N . VAL A 1 364 ? 63.44015 72.67536 9.46014 1.000 68.65406 915 VAL A N 1
ATOM 2748 C CA . VAL A 1 364 ? 63.33948 71.93693 8.20397 1.000 72.76049 915 VAL A CA 1
ATOM 2749 C C . VAL A 1 364 ? 63.77435 70.48337 8.38616 1.000 78.30158 915 VAL A C 1
ATOM 2750 O O . VAL A 1 364 ? 63.09195 69.55265 7.94024 1.000 83.05869 915 VAL A O 1
ATOM 2754 N N . ASP A 1 365 ? 64.91616 70.26793 9.04719 1.000 78.84933 916 ASP A N 1
ATOM 2755 C CA . ASP A 1 365 ? 65.46506 68.91912 9.19065 1.000 84.36343 916 ASP A CA 1
ATOM 2756 C C . ASP A 1 365 ? 64.61638 68.02764 10.09320 1.000 76.08615 916 ASP A C 1
ATOM 2757 O O . ASP A 1 365 ? 64.29890 66.88963 9.72820 1.000 85.97587 916 ASP A O 1
ATOM 2762 N N . GLN A 1 366 ? 64.23423 68.51866 11.27028 1.000 73.42437 917 GLN A N 1
ATOM 2763 C CA . GLN A 1 366 ? 63.61926 67.66966 12.28445 1.000 73.27261 917 GLN A CA 1
ATOM 2764 C C . GLN A 1 366 ? 62.16055 67.99522 12.57304 1.000 64.57226 917 GLN A C 1
ATOM 2765 O O . GLN A 1 366 ? 61.57026 67.38603 13.47193 1.000 67.24917 917 GLN A O 1
ATOM 2771 N N . GLY A 1 367 ? 61.56490 68.93190 11.85075 1.000 69.00697 918 GLY A N 1
ATOM 2772 C CA . GLY A 1 367 ? 60.14895 69.19549 11.97041 1.000 57.93381 918 GLY A CA 1
ATOM 2773 C C . GLY A 1 367 ? 59.80332 70.16189 13.08478 1.000 65.50558 918 GLY A C 1
ATOM 2774 O O . GLY A 1 367 ? 60.63597 70.57029 13.89696 1.000 69.08103 918 GLY A O 1
ATOM 2775 N N . VAL A 1 368 ? 58.52647 70.52432 13.11149 1.000 60.27911 919 VAL A N 1
ATOM 2776 C CA . VAL A 1 368 ? 58.00553 71.47448 14.08517 1.000 52.80702 919 VAL A CA 1
ATOM 2777 C C . VAL A 1 368 ? 57.65887 70.74724 15.37708 1.000 61.68007 919 VAL A C 1
ATOM 2778 O O . VAL A 1 368 ? 56.83363 69.82839 15.37970 1.000 72.20577 919 VAL A O 1
ATOM 2782 N N . LYS A 1 369 ? 58.28984 71.15407 16.47594 1.000 59.52282 920 LYS A N 1
ATOM 2783 C CA . LYS A 1 369 ? 58.05808 70.54886 17.78312 1.000 48.96379 920 LYS A CA 1
ATOM 2784 C C . LYS A 1 369 ? 57.41458 71.51339 18.76269 1.000 49.97061 920 LYS A C 1
ATOM 2785 O O . LYS A 1 369 ? 56.54309 71.11179 19.53694 1.000 55.44617 920 LYS A O 1
ATOM 2791 N N . TYR A 1 370 ? 57.83654 72.77396 18.75144 1.000 63.21892 921 TYR A N 1
ATOM 2792 C CA . TYR A 1 370 ? 57.27537 73.81023 19.60288 1.000 58.26277 921 TYR A CA 1
ATOM 2793 C C . TYR A 1 370 ? 56.19082 74.56699 18.84079 1.000 51.96690 921 TYR A C 1
ATOM 2794 O O . TYR A 1 370 ? 56.03102 74.41586 17.62641 1.000 47.11996 921 TYR A O 1
ATOM 2803 N N . THR A 1 371 ? 55.42174 75.37218 19.56918 1.000 42.52078 922 THR A N 1
ATOM 2804 C CA . THR A 1 371 ? 54.39228 76.16460 18.91634 1.000 35.53483 922 THR A CA 1
ATOM 2805 C C . THR A 1 371 ? 55.02813 77.20700 17.99970 1.000 50.44587 922 THR A C 1
ATOM 2806 O O . THR A 1 371 ? 56.21271 77.53751 18.11459 1.000 51.96272 922 THR A O 1
ATOM 2810 N N . GLU A 1 372 ? 54.21829 77.72380 17.07311 1.000 48.67514 923 GLU A N 1
ATOM 2811 C CA . GLU A 1 372 ? 54.71521 78.71199 16.12194 1.000 41.31416 923 GLU A CA 1
ATOM 2812 C C . GLU A 1 372 ? 55.27589 79.92798 16.84685 1.000 50.73764 923 GLU A C 1
ATOM 2813 O O . GLU A 1 372 ? 56.37340 80.40337 16.53266 1.000 56.68699 923 GLU A O 1
ATOM 2819 N N . LEU A 1 373 ? 54.51909 80.45100 17.81731 1.000 47.95160 924 LEU A N 1
ATOM 2820 C CA . LEU A 1 373 ? 54.97482 81.59167 18.60877 1.000 47.92423 924 LEU A CA 1
ATOM 2821 C C . LEU A 1 373 ? 56.25799 81.28578 19.36973 1.000 47.37202 924 LEU A C 1
ATOM 2822 O O . LEU A 1 373 ? 57.11502 82.16233 19.52524 1.000 57.72887 924 LEU A O 1
ATOM 2827 N N . GLU A 1 374 ? 56.41718 80.05174 19.84700 1.000 46.77690 925 GLU A N 1
ATOM 2828 C CA . GLU A 1 374 ? 57.65672 79.70257 20.53302 1.000 52.35963 925 GLU A CA 1
ATOM 2829 C C . GLU A 1 374 ? 58.83798 79.73810 19.56838 1.000 54.42576 925 GLU A C 1
ATOM 2830 O O . GLU A 1 374 ? 59.93798 80.16758 19.94001 1.000 49.28053 925 GLU A O 1
ATOM 2836 N N . TYR A 1 375 ? 58.63031 79.29526 18.32578 1.000 46.90586 926 TYR A N 1
ATOM 2837 C CA . TYR A 1 375 ? 59.68739 79.38422 17.32310 1.000 48.34280 926 TYR A CA 1
ATOM 2838 C C . TYR A 1 375 ? 59.97263 80.83347 16.95606 1.000 53.06641 926 TYR A C 1
ATOM 2839 O O . TYR A 1 375 ? 61.13523 81.25023 16.88952 1.000 57.46569 926 TYR A O 1
ATOM 2848 N N . ILE A 1 376 ? 58.91724 81.61183 16.70217 1.000 55.49138 927 ILE A N 1
ATOM 2849 C CA . ILE A 1 376 ? 59.07524 83.02759 16.36782 1.000 57.41819 927 ILE A CA 1
ATOM 2850 C C . ILE A 1 376 ? 59.78473 83.77944 17.49081 1.000 62.05405 927 ILE A C 1
ATOM 2851 O O . ILE A 1 376 ? 60.70266 84.57334 17.24609 1.000 50.92331 927 ILE A O 1
ATOM 2856 N N . HIS A 1 377 ? 59.37392 83.54228 18.73993 1.000 52.23029 928 HIS A N 1
ATOM 2857 C CA . HIS A 1 377 ? 60.03491 84.20811 19.85953 1.000 62.58960 928 HIS A CA 1
ATOM 2858 C C . HIS A 1 377 ? 61.48361 83.76199 20.01999 1.000 63.27757 928 HIS A C 1
ATOM 2859 O O . HIS A 1 377 ? 62.32124 84.54894 20.47709 1.000 61.40013 928 HIS A O 1
ATOM 2866 N N . ALA A 1 378 ? 61.80660 82.52379 19.63899 1.000 58.11935 929 ALA A N 1
ATOM 2867 C CA . ALA A 1 378 ? 63.19609 82.08360 19.70850 1.000 54.89928 929 ALA A CA 1
ATOM 2868 C C . ALA A 1 378 ? 64.03851 82.84470 18.69800 1.000 57.24723 929 ALA A C 1
ATOM 2869 O O . ALA A 1 378 ? 65.11717 83.35404 19.02558 1.000 56.04972 929 ALA A O 1
ATOM 2871 N N . LEU A 1 379 ? 63.55286 82.93117 17.45885 1.000 66.01989 930 LEU A N 1
ATOM 2872 C CA . LEU A 1 379 ? 64.29261 83.61801 16.40798 1.000 65.25572 930 LEU A CA 1
ATOM 2873 C C . LEU A 1 379 ? 64.43963 85.09680 16.73311 1.000 58.22406 930 LEU A C 1
ATOM 2874 O O . LEU A 1 379 ? 65.52232 85.67672 16.58899 1.000 59.91831 930 LEU A O 1
ATOM 2879 N N . THR A 1 380 ? 63.34465 85.72159 17.16891 1.000 60.26518 931 THR A N 1
ATOM 2880 C CA . THR A 1 380 ? 63.38148 87.11696 17.59120 1.000 65.21292 931 THR A CA 1
ATOM 2881 C C . THR A 1 380 ? 64.37421 87.33127 18.72973 1.000 62.82616 931 THR A C 1
ATOM 2882 O O . THR A 1 380 ? 65.10390 88.33008 18.74667 1.000 57.91831 931 THR A O 1
ATOM 2886 N N . LEU A 1 381 ? 64.43588 86.39474 19.67826 1.000 64.22151 932 LEU A N 1
ATOM 2887 C CA . LEU A 1 381 ? 65.42966 86.49827 20.74264 1.000 56.81246 932 LEU A CA 1
ATOM 2888 C C . LEU A 1 381 ? 66.84228 86.41741 20.17854 1.000 62.26785 932 LEU A C 1
ATOM 2889 O O . LEU A 1 381 ? 67.73639 87.14869 20.62008 1.000 70.41147 932 LEU A O 1
ATOM 2894 N N . LEU A 1 382 ? 67.06157 85.53281 19.19992 1.000 61.54895 933 LEU A N 1
ATOM 2895 C CA . LEU A 1 382 ? 68.37052 85.44024 18.55943 1.000 63.92118 933 LEU A CA 1
ATOM 2896 C C . LEU A 1 382 ? 68.73346 86.73583 17.83948 1.000 67.80553 933 LEU A C 1
ATOM 2897 O O . LEU A 1 382 ? 69.88673 87.18114 17.89432 1.000 67.22345 933 LEU A O 1
ATOM 2902 N N . HIS A 1 383 ? 67.76371 87.35496 17.15701 1.000 62.07355 934 HIS A N 1
ATOM 2903 C CA . HIS A 1 383 ? 68.02823 88.62299 16.47863 1.000 65.56008 934 HIS A CA 1
ATOM 2904 C C . HIS A 1 383 ? 68.44646 89.71363 17.45973 1.000 63.58893 934 HIS A C 1
ATOM 2905 O O . HIS A 1 383 ? 69.37675 90.47668 17.17998 1.000 75.99979 934 HIS A O 1
ATOM 2912 N N . ARG A 1 384 ? 67.78076 89.80110 18.61695 1.000 67.08471 935 ARG A N 1
ATOM 2913 C CA . ARG A 1 384 ? 68.15781 90.79091 19.62377 1.000 57.34108 935 ARG A CA 1
ATOM 2914 C C . ARG A 1 384 ? 69.53139 90.51972 20.22481 1.000 75.51894 935 ARG A C 1
ATOM 2915 O O . ARG A 1 384 ? 70.15141 91.44622 20.75801 1.000 78.60629 935 ARG A O 1
ATOM 2923 N N . SER A 1 385 ? 70.02287 89.28300 20.14448 1.000 77.07126 936 SER A N 1
ATOM 2924 C CA . SER A 1 385 ? 71.21944 88.85847 20.86109 1.000 78.89030 936 SER A CA 1
ATOM 2925 C C . SER A 1 385 ? 72.43708 88.69535 19.96305 1.000 76.35652 936 SER A C 1
ATOM 2926 O O . SER A 1 385 ? 73.51522 89.20426 20.28412 1.000 94.07781 936 SER A O 1
ATOM 2929 N N . GLN A 1 386 ? 72.29592 87.99087 18.84503 1.000 88.27227 937 GLN A N 1
ATOM 2930 C CA . GLN A 1 386 ? 73.42898 87.62330 18.01066 1.000 112.41516 937 GLN A CA 1
ATOM 2931 C C . GLN A 1 386 ? 73.75687 88.72347 17.00208 1.000 111.48607 937 GLN A C 1
ATOM 2932 O O . GLN A 1 386 ? 73.02898 89.70757 16.84859 1.000 94.18472 937 GLN A O 1
ATOM 2938 N N . THR A 1 387 ? 74.87901 88.53608 16.29804 1.000 110.35049 938 THR A N 1
ATOM 2939 C CA . THR A 1 387 ? 75.37065 89.52430 15.34797 1.000 143.03081 938 THR A CA 1
ATOM 2940 C C . THR A 1 387 ? 75.64743 88.96836 13.95520 1.000 135.63518 938 THR A C 1
ATOM 2941 O O . THR A 1 387 ? 76.09477 89.72576 13.08601 1.000 127.86858 938 THR A O 1
ATOM 2945 N N . GLY A 1 388 ? 75.38896 87.68589 13.71094 1.000 134.12707 939 GLY A N 1
ATOM 2946 C CA . GLY A 1 388 ? 75.71842 87.08396 12.43239 1.000 133.65656 939 GLY A CA 1
ATOM 2947 C C . GLY A 1 388 ? 74.66922 87.25190 11.35055 1.000 130.81457 939 GLY A C 1
ATOM 2948 O O . GLY A 1 388 ? 74.70610 86.54997 10.33496 1.000 120.90249 939 GLY A O 1
ATOM 2949 N N . VAL A 1 389 ? 73.72965 88.17521 11.55016 1.000 134.61351 940 VAL A N 1
ATOM 2950 C CA . VAL A 1 389 ? 72.67312 88.45835 10.57853 1.000 127.80733 940 VAL A CA 1
ATOM 2951 C C . VAL A 1 389 ? 72.90292 89.79065 9.86577 1.000 141.13988 940 VAL A C 1
ATOM 2952 O O . VAL A 1 389 ? 73.00532 89.83684 8.63825 1.000 140.77941 940 VAL A O 1
ATOM 2956 N N . GLY A 1 390 ? 72.97871 90.88537 10.61759 1.000 136.16158 941 GLY A N 1
ATOM 2957 C CA . GLY A 1 390 ? 73.14108 92.19232 10.01698 1.000 135.40068 941 GLY A CA 1
ATOM 2958 C C . GLY A 1 390 ? 71.91011 93.07228 10.11310 1.000 135.92336 941 GLY A C 1
ATOM 2959 O O . GLY A 1 390 ? 71.31040 93.20040 11.18524 1.000 117.45524 941 GLY A O 1
ATOM 2960 N N . ASP A 1 391 ? 71.51833 93.66981 8.98864 1.000 137.97058 942 ASP A N 1
ATOM 2961 C CA . ASP A 1 391 ? 70.49936 94.70822 8.98056 1.000 122.63787 942 ASP A CA 1
ATOM 2962 C C . ASP A 1 391 ? 69.10778 94.12325 9.22805 1.000 114.98696 942 ASP A C 1
ATOM 2963 O O . ASP A 1 391 ? 68.89223 92.90748 9.20897 1.000 117.81178 942 ASP A O 1
ATOM 2968 N N . GLN A 1 392 ? 68.15087 95.02848 9.46015 1.000 111.35381 943 GLN A N 1
ATOM 2969 C CA . GLN A 1 392 ? 66.77793 94.64523 9.77853 1.000 101.62985 943 GLN A CA 1
ATOM 2970 C C . GLN A 1 392 ? 66.04459 94.03866 8.58702 1.000 101.49840 943 GLN A C 1
ATOM 2971 O O . GLN A 1 392 ? 65.10389 93.26142 8.78366 1.000 103.80025 943 GLN A O 1
ATOM 2977 N N . THR A 1 393 ? 66.45312 94.36382 7.35828 1.000 110.87265 944 THR A N 1
ATOM 2978 C CA . THR A 1 393 ? 65.73267 93.85475 6.19625 1.000 95.59891 944 THR A CA 1
ATOM 2979 C C . THR A 1 393 ? 65.94804 92.35539 6.01365 1.000 98.33704 944 THR A C 1
ATOM 2980 O O . THR A 1 393 ? 65.04008 91.65656 5.55046 1.000 104.33068 944 THR A O 1
ATOM 2984 N N . THR A 1 394 ? 67.12390 91.83801 6.38347 1.000 96.12343 945 THR A N 1
ATOM 2985 C CA . THR A 1 394 ? 67.35339 90.39913 6.33332 1.000 93.20626 945 THR A CA 1
ATOM 2986 C C . THR A 1 394 ? 66.74242 89.68243 7.52713 1.000 93.72200 945 THR A C 1
ATOM 2987 O O . THR A 1 394 ? 66.46236 88.48172 7.44068 1.000 95.20164 945 THR A O 1
ATOM 2991 N N . GLN A 1 395 ? 66.52386 90.39747 8.63120 1.000 98.30879 946 GLN A N 1
ATOM 2992 C CA . GLN A 1 395 ? 65.86230 89.80525 9.78687 1.000 83.94303 946 GLN A CA 1
ATOM 2993 C C . GLN A 1 395 ? 64.38157 89.59409 9.50931 1.000 87.32202 946 GLN A C 1
ATOM 2994 O O . GLN A 1 395 ? 63.84223 88.50867 9.75528 1.000 88.14746 946 GLN A O 1
ATOM 3000 N N . ASN A 1 396 ? 63.70132 90.63509 9.02099 1.000 99.02921 947 ASN A N 1
ATOM 3001 C CA . ASN A 1 396 ? 62.29843 90.49291 8.64629 1.000 100.73408 947 ASN A CA 1
ATOM 3002 C C . ASN A 1 396 ? 62.12489 89.38168 7.61633 1.000 86.88181 947 ASN A C 1
ATOM 3003 O O . ASN A 1 396 ? 61.14962 88.62087 7.66717 1.000 79.16496 947 ASN A O 1
ATOM 3008 N N . THR A 1 397 ? 63.07293 89.26850 6.67952 1.000 80.64198 948 THR A N 1
ATOM 3009 C CA . THR A 1 397 ? 63.00764 88.22536 5.65865 1.000 81.60054 948 THR A CA 1
ATOM 3010 C C . THR A 1 397 ? 63.15538 86.83831 6.27441 1.000 74.76111 948 THR A C 1
ATOM 3011 O O . THR A 1 397 ? 62.41289 85.91531 5.91979 1.000 75.93718 948 THR A O 1
ATOM 3015 N N . ARG A 1 398 ? 64.10098 86.67432 7.20495 1.000 70.86995 949 ARG A N 1
ATOM 3016 C CA . ARG A 1 398 ? 64.27477 85.38417 7.86727 1.000 70.52372 949 ARG A CA 1
ATOM 3017 C C . ARG A 1 398 ? 63.06109 85.03390 8.71327 1.000 74.77093 949 ARG A C 1
ATOM 3018 O O . ARG A 1 398 ? 62.61961 83.87818 8.72875 1.000 68.02096 949 ARG A O 1
ATOM 3026 N N . LEU A 1 399 ? 62.52383 86.01548 9.43782 1.000 80.16884 950 LEU A N 1
ATOM 3027 C CA . LEU A 1 399 ? 61.32062 85.78737 10.22818 1.000 72.18797 950 LEU A CA 1
ATOM 3028 C C . LEU A 1 399 ? 60.16466 85.32761 9.34809 1.000 68.69376 950 LEU A C 1
ATOM 3029 O O . LEU A 1 399 ? 59.45162 84.37585 9.68747 1.000 75.43913 950 LEU A O 1
ATOM 3034 N N . GLN A 1 400 ? 59.96253 85.98985 8.20710 1.000 79.32158 951 GLN A N 1
ATOM 3035 C CA . GLN A 1 400 ? 58.85510 85.60228 7.34176 1.000 87.12835 951 GLN A CA 1
ATOM 3036 C C . GLN A 1 400 ? 59.08999 84.22043 6.73130 1.000 78.34222 951 GLN A C 1
ATOM 3037 O O . GLN A 1 400 ? 58.13474 83.46402 6.51838 1.000 76.02509 951 GLN A O 1
ATOM 3043 N N . ARG A 1 401 ? 60.35123 83.86150 6.47108 1.000 68.15777 952 ARG A N 1
ATOM 3044 C CA . ARG A 1 401 ? 60.64242 82.54681 5.90624 1.000 65.82402 952 ARG A CA 1
ATOM 3045 C C . ARG A 1 401 ? 60.44248 81.45662 6.95346 1.000 75.14358 952 ARG A C 1
ATOM 3046 O O . ARG A 1 401 ? 60.05173 80.33644 6.60834 1.000 78.16951 952 ARG A O 1
ATOM 3054 N N . LEU A 1 402 ? 60.70087 81.76178 8.23010 1.000 69.99177 953 LEU A N 1
ATOM 3055 C CA . LEU A 1 402 ? 60.42541 80.79328 9.28908 1.000 70.59762 953 LEU A CA 1
ATOM 3056 C C . LEU A 1 402 ? 58.94498 80.44961 9.33523 1.000 68.23149 953 LEU A C 1
ATOM 3057 O O . LEU A 1 402 ? 58.57472 79.28898 9.54785 1.000 69.29333 953 LEU A O 1
ATOM 3062 N N . LYS A 1 403 ? 58.08211 81.44971 9.14119 1.000 70.36103 954 LYS A N 1
ATOM 3063 C CA . LYS A 1 403 ? 56.64531 81.20181 9.16335 1.000 70.77259 954 LYS A CA 1
ATOM 3064 C C . LYS A 1 403 ? 56.24350 80.32629 7.98457 1.000 71.75270 954 LYS A C 1
ATOM 3065 O O . LYS A 1 403 ? 55.36686 79.46374 8.11251 1.000 76.48809 954 LYS A O 1
ATOM 3071 N N . GLU A 1 404 ? 56.89451 80.52356 6.83464 1.000 67.57826 955 GLU A N 1
ATOM 3072 C CA . GLU A 1 404 ? 56.58191 79.73791 5.64621 1.000 76.57479 955 GLU A CA 1
ATOM 3073 C C . GLU A 1 404 ? 57.02675 78.29642 5.83535 1.000 71.49455 955 GLU A C 1
ATOM 3074 O O . GLU A 1 404 ? 56.36280 77.36647 5.36374 1.000 81.65362 955 GLU A O 1
ATOM 3080 N N . ILE A 1 405 ? 58.15977 78.09810 6.51218 1.000 67.36513 956 ILE A N 1
ATOM 3081 C CA . ILE A 1 405 ? 58.62969 76.74991 6.80877 1.000 64.77459 956 ILE A CA 1
ATOM 3082 C C . ILE A 1 405 ? 57.62569 76.04142 7.70493 1.000 67.11796 956 ILE A C 1
ATOM 3083 O O . ILE A 1 405 ? 57.30080 74.86729 7.49447 1.000 68.79486 956 ILE A O 1
ATOM 3088 N N . ILE A 1 406 ? 57.08582 76.75853 8.69078 1.000 69.42189 957 ILE A N 1
ATOM 3089 C CA . ILE A 1 406 ? 56.07865 76.18295 9.57541 1.000 68.33393 957 ILE A CA 1
ATOM 3090 C C . ILE A 1 406 ? 54.78027 75.93678 8.81314 1.000 69.12525 957 ILE A C 1
ATOM 3091 O O . ILE A 1 406 ? 54.12865 74.90074 8.99197 1.000 70.77038 957 ILE A O 1
ATOM 3096 N N . CYS A 1 407 ? 54.38411 76.88353 7.95662 1.000 73.96922 958 CYS A N 1
ATOM 3097 C CA . CYS A 1 407 ? 53.19023 76.70851 7.13142 1.000 73.00776 958 CYS A CA 1
ATOM 3098 C C . CYS A 1 407 ? 53.28644 75.43976 6.29207 1.000 76.04557 958 CYS A C 1
ATOM 3099 O O . CYS A 1 407 ? 52.35155 74.63025 6.25346 1.000 74.45334 958 CYS A O 1
ATOM 3102 N N . GLU A 1 408 ? 54.41812 75.25702 5.60931 1.000 72.18506 959 GLU A N 1
ATOM 3103 C CA . GLU A 1 408 ? 54.61350 74.09293 4.75066 1.000 73.09181 959 GLU A CA 1
ATOM 3104 C C . GLU A 1 408 ? 54.55512 72.79300 5.54789 1.000 80.62454 959 GLU A C 1
ATOM 3105 O O . GLU A 1 408 ? 53.90661 71.82792 5.12662 1.000 75.91723 959 GLU A O 1
ATOM 3111 N N . GLN A 1 409 ? 55.24249 72.74312 6.69644 1.000 75.66538 960 GLN A N 1
ATOM 3112 C CA . GLN A 1 409 ? 55.25918 71.52388 7.50510 1.000 65.31504 960 GLN A CA 1
ATOM 3113 C C . GLN A 1 409 ? 53.84602 71.09973 7.89157 1.000 76.33449 960 GLN A C 1
ATOM 3114 O O . GLN A 1 409 ? 53.50918 69.90986 7.84396 1.000 81.18676 960 GLN A O 1
ATOM 3120 N N . ALA A 1 410 ? 53.00288 72.06660 8.26463 1.000 69.68315 961 ALA A N 1
ATOM 3121 C CA . ALA A 1 410 ? 51.62387 71.77364 8.64905 1.000 66.76050 961 ALA A CA 1
ATOM 3122 C C . ALA A 1 410 ? 50.81461 71.23189 7.47470 1.000 86.69296 961 ALA A C 1
ATOM 3123 O O . ALA A 1 410 ? 50.14262 70.20014 7.59317 1.000 81.65781 961 ALA A O 1
ATOM 3125 N N . ALA A 1 411 ? 50.85566 71.92702 6.33522 1.000 87.94284 962 ALA A N 1
ATOM 3126 C CA . ALA A 1 411 ? 50.06486 71.51669 5.17880 1.000 78.13157 962 ALA A CA 1
ATOM 3127 C C . ALA A 1 411 ? 50.49074 70.14360 4.67558 1.000 86.64932 962 ALA A C 1
ATOM 3128 O O . ALA A 1 411 ? 49.65748 69.35801 4.20802 1.000 85.35927 962 ALA A O 1
ATOM 3130 N N . ILE A 1 412 ? 51.78974 69.84904 4.74149 1.000 84.36199 963 ILE A N 1
ATOM 3131 C CA . ILE A 1 412 ? 52.28580 68.52478 4.37510 1.000 90.58435 963 ILE A CA 1
ATOM 3132 C C . ILE A 1 412 ? 51.73261 67.46048 5.31677 1.000 95.83651 963 ILE A C 1
ATOM 3133 O O . ILE A 1 412 ? 51.20071 66.43207 4.87886 1.000 90.12287 963 ILE A O 1
ATOM 3138 N N . LYS A 1 413 ? 51.85092 67.69505 6.62687 1.000 84.35801 964 LYS A N 1
ATOM 3139 C CA . LYS A 1 413 ? 51.40113 66.71424 7.61283 1.000 90.84460 964 LYS A CA 1
ATOM 3140 C C . LYS A 1 413 ? 49.89561 66.46753 7.53807 1.000 96.28966 964 LYS A C 1
ATOM 3141 O O . LYS A 1 413 ? 49.44468 65.32154 7.66138 1.000 97.30380 964 LYS A O 1
ATOM 3147 N N . GLN A 1 414 ? 49.09844 67.51912 7.32191 1.000 98.26364 965 GLN A N 1
ATOM 3148 C CA . GLN A 1 414 ? 47.65204 67.32510 7.26166 1.000 84.56268 965 GLN A CA 1
ATOM 3149 C C . GLN A 1 414 ? 47.22060 66.54840 6.02781 1.000 83.09616 965 GLN A C 1
ATOM 3150 O O . GLN A 1 414 ? 46.11616 65.99558 6.01593 1.000 95.53510 965 GLN A O 1
ATOM 3156 N N . ALA A 1 415 ? 48.05410 66.49717 4.99190 1.000 88.22822 966 ALA A N 1
ATOM 3157 C CA . ALA A 1 415 ? 47.68677 65.78341 3.77679 1.000 99.79070 966 ALA A CA 1
ATOM 3158 C C . ALA A 1 415 ? 48.08996 64.31646 3.82210 1.000 106.73883 966 ALA A C 1
ATOM 3159 O O . ALA A 1 415 ? 47.45240 63.48607 3.16352 1.000 110.35802 966 ALA A O 1
ATOM 3161 N N . THR A 1 416 ? 49.12548 63.98155 4.58943 1.000 111.42934 967 THR A N 1
ATOM 3162 C CA . THR A 1 416 ? 49.57634 62.60054 4.73302 1.000 115.23539 967 THR A CA 1
ATOM 3163 C C . THR A 1 416 ? 49.06252 61.97695 6.03147 1.000 107.89843 967 THR A C 1
ATOM 3164 O O . THR A 1 416 ? 47.87035 61.70374 6.17854 1.000 99.51784 967 THR A O 1
ATOM 3168 N N . SER B 1 5 ? 50.91635 108.42485 -3.61293 1.000 80.51731 556 SER B N 1
ATOM 3169 C CA . SER B 1 5 ? 50.56095 107.00741 -3.68610 1.000 89.74667 556 SER B CA 1
ATOM 3170 C C . SER B 1 5 ? 50.79573 106.28196 -2.35221 1.000 99.42367 556 SER B C 1
ATOM 3171 O O . SER B 1 5 ? 50.29271 105.17611 -2.13861 1.000 94.01949 556 SER B O 1
ATOM 3174 N N . ASP B 1 6 ? 51.57281 106.90420 -1.46499 1.000 97.92732 557 ASP B N 1
ATOM 3175 C CA . ASP B 1 6 ? 51.73720 106.41504 -0.09953 1.000 76.44972 557 ASP B CA 1
ATOM 3176 C C . ASP B 1 6 ? 50.77012 107.16235 0.81139 1.000 79.36846 557 ASP B C 1
ATOM 3177 O O . ASP B 1 6 ? 50.85888 108.39544 0.90886 1.000 73.87654 557 ASP B O 1
ATOM 3182 N N . PRO B 1 7 ? 49.84518 106.47663 1.49068 1.000 71.96883 558 PRO B N 1
ATOM 3183 C CA . PRO B 1 7 ? 48.89553 107.19406 2.35659 1.000 64.08688 558 PRO B CA 1
ATOM 3184 C C . PRO B 1 7 ? 49.55167 107.89025 3.53138 1.000 73.11738 558 PRO B C 1
ATOM 3185 O O . PRO B 1 7 ? 48.93197 108.78846 4.11634 1.000 72.34459 558 PRO B O 1
ATOM 3189 N N . LEU B 1 8 ? 50.79122 107.53483 3.87338 1.000 71.14485 559 LEU B N 1
ATOM 3190 C CA . LEU B 1 8 ? 51.48129 108.10522 5.02246 1.000 70.36569 559 LEU B CA 1
ATOM 3191 C C . LEU B 1 8 ? 52.57271 109.09279 4.62671 1.000 62.55827 559 LEU B C 1
ATOM 3192 O O . LEU B 1 8 ? 53.35264 109.51620 5.48679 1.000 76.21352 559 LEU B O 1
ATOM 3197 N N . LYS B 1 9 ? 52.64492 109.47026 3.35140 1.000 68.46763 560 LYS B N 1
ATOM 3198 C CA . LYS B 1 9 ? 53.62028 110.45242 2.89701 1.000 68.90563 560 LYS B CA 1
ATOM 3199 C C . LYS B 1 9 ? 53.16998 111.86223 3.25024 1.000 68.07770 560 LYS B C 1
ATOM 3200 O O . LYS B 1 9 ? 52.04560 112.26432 2.93002 1.000 70.83031 560 LYS B O 1
ATOM 3206 N N . ILE B 1 10 ? 54.05733 112.61986 3.89609 1.000 58.63906 561 ILE B N 1
ATOM 3207 C CA . ILE B 1 10 ? 53.70997 113.95994 4.34155 1.000 73.87174 561 ILE B CA 1
ATOM 3208 C C . ILE B 1 10 ? 54.13136 114.96429 3.28167 1.000 70.19175 561 ILE B C 1
ATOM 3209 O O . ILE B 1 10 ? 55.01825 114.71396 2.46200 1.000 71.52516 561 ILE B O 1
ATOM 3214 N N . LEU B 1 11 ? 53.48148 116.12036 3.31203 1.000 68.82092 562 LEU B N 1
ATOM 3215 C CA . LEU B 1 11 ? 53.83264 117.26493 2.48289 1.000 58.74815 562 LEU B CA 1
ATOM 3216 C C . LEU B 1 11 ? 54.23940 118.38920 3.42789 1.000 80.54868 562 LEU B C 1
ATOM 3217 O O . LEU B 1 11 ? 53.37977 119.09716 3.96261 1.000 88.84695 562 LEU B O 1
ATOM 3222 N N . ALA B 1 12 ? 55.54475 118.54013 3.65036 1.000 90.99942 563 ALA B N 1
ATOM 3223 C CA . ALA B 1 12 ? 56.06763 119.53878 4.57236 1.000 93.71763 563 ALA B CA 1
ATOM 3224 C C . ALA B 1 12 ? 56.44747 120.83632 3.86375 1.000 89.14893 563 ALA B C 1
ATOM 3225 O O . ALA B 1 12 ? 57.20830 121.64066 4.41500 1.000 91.07967 563 ALA B O 1
ATOM 3227 N N . ASN B 1 13 ? 55.92969 121.05271 2.65819 1.000 86.21625 564 ASN B N 1
ATOM 3228 C CA . ASN B 1 13 ? 56.19515 122.27753 1.91321 1.000 80.91770 564 ASN B CA 1
ATOM 3229 C C . ASN B 1 13 ? 55.62548 123.50069 2.62759 1.000 86.95299 564 ASN B C 1
ATOM 3230 O O . ASN B 1 13 ? 54.42113 123.57345 2.89546 1.000 87.26530 564 ASN B O 1
ATOM 3235 N N . ALA B 1 14 ? 56.51122 124.44863 2.94996 1.000 90.99038 565 ALA B N 1
ATOM 3236 C CA . ALA B 1 14 ? 56.14762 125.60392 3.76866 1.000 76.95052 565 ALA B CA 1
ATOM 3237 C C . ALA B 1 14 ? 54.99425 126.39213 3.15404 1.000 89.86831 565 ALA B C 1
ATOM 3238 O O . ALA B 1 14 ? 54.00162 126.69136 3.82915 1.000 91.67363 565 ALA B O 1
ATOM 3240 N N . ASP B 1 15 ? 55.11595 126.75290 1.87252 1.000 85.34611 566 ASP B N 1
ATOM 3241 C CA . ASP B 1 15 ? 54.07837 127.55463 1.22843 1.000 92.95277 566 ASP B CA 1
ATOM 3242 C C . ASP B 1 15 ? 52.75199 126.80522 1.17251 1.000 94.63693 566 ASP B C 1
ATOM 3243 O O . ASP B 1 15 ? 51.68619 127.40582 1.35255 1.000 87.11414 566 ASP B O 1
ATOM 3248 N N . THR B 1 16 ? 52.79291 125.49418 0.92017 1.000 90.92286 567 THR B N 1
ATOM 3249 C CA . THR B 1 16 ? 51.55713 124.71900 0.89495 1.000 81.82589 567 THR B CA 1
ATOM 3250 C C . THR B 1 16 ? 50.91030 124.69522 2.27246 1.000 86.79033 567 THR B C 1
ATOM 3251 O O . THR B 1 16 ? 49.68795 124.83773 2.39721 1.000 86.04389 567 THR B O 1
ATOM 3255 N N . MET B 1 17 ? 51.71983 124.51932 3.32018 1.000 79.72375 568 MET B N 1
ATOM 3256 C CA . MET B 1 17 ? 51.19180 124.54678 4.67917 1.000 86.60492 568 MET B CA 1
ATOM 3257 C C . MET B 1 17 ? 50.62566 125.92078 5.00795 1.000 87.22492 568 MET B C 1
ATOM 3258 O O . MET B 1 17 ? 49.59245 126.03692 5.67801 1.000 81.00306 568 MET B O 1
ATOM 3263 N N . LYS B 1 18 ? 51.29616 126.97389 4.53934 1.000 94.83964 569 LYS B N 1
ATOM 3264 C CA . LYS B 1 18 ? 50.84598 128.33575 4.79945 1.000 88.04052 569 LYS B CA 1
ATOM 3265 C C . LYS B 1 18 ? 49.50760 128.60973 4.11941 1.000 93.60274 569 LYS B C 1
ATOM 3266 O O . LYS B 1 18 ? 48.61029 129.21090 4.72214 1.000 89.83369 569 LYS B O 1
ATOM 3272 N N . VAL B 1 19 ? 49.35876 128.17578 2.86361 1.000 91.70692 570 VAL B N 1
ATOM 3273 C CA . VAL B 1 19 ? 48.08797 128.32248 2.15292 1.000 89.83227 570 VAL B CA 1
ATOM 3274 C C . VAL B 1 19 ? 46.98194 127.54646 2.86148 1.000 90.82538 570 VAL B C 1
ATOM 3275 O O . VAL B 1 19 ? 45.87346 128.05561 3.06590 1.000 95.35655 570 VAL B O 1
ATOM 3279 N N . LEU B 1 20 ? 47.26623 126.30529 3.25373 1.000 81.60964 571 LEU B N 1
ATOM 3280 C CA . LEU B 1 20 ? 46.25882 125.48515 3.91375 1.000 84.49742 571 LEU B CA 1
ATOM 3281 C C . LEU B 1 20 ? 46.04328 125.89062 5.36422 1.000 94.35148 571 LEU B C 1
ATOM 3282 O O . LEU B 1 20 ? 45.11107 125.38788 6.00191 1.000 88.74199 571 LEU B O 1
ATOM 3287 N N . GLY B 1 21 ? 46.90780 126.74334 5.90349 1.000 98.67742 572 GLY B N 1
ATOM 3288 C CA . GLY B 1 21 ? 46.72383 127.30236 7.22950 1.000 80.10913 572 GLY B CA 1
ATOM 3289 C C . GLY B 1 21 ? 47.07882 126.36005 8.35281 1.000 88.36254 572 GLY B C 1
ATOM 3290 O O . GLY B 1 21 ? 46.40142 126.34609 9.38854 1.000 90.74046 572 GLY B O 1
ATOM 3291 N N . VAL B 1 22 ? 48.12937 125.57152 8.18013 1.000 90.28527 573 VAL B N 1
ATOM 3292 C CA . VAL B 1 22 ? 48.56814 124.63219 9.19665 1.000 87.97678 573 VAL B CA 1
ATOM 3293 C C . VAL B 1 22 ? 49.99775 124.95966 9.59727 1.000 90.89134 573 VAL B C 1
ATOM 3294 O O . VAL B 1 22 ? 50.76469 125.56136 8.83778 1.000 82.42858 573 VAL B O 1
ATOM 3298 N N . GLN B 1 23 ? 50.34411 124.56781 10.81622 1.000 84.08628 574 GLN B N 1
ATOM 3299 C CA . GLN B 1 23 ? 51.66021 124.81005 11.38055 1.000 86.89574 574 GLN B CA 1
ATOM 3300 C C . GLN B 1 23 ? 52.51063 123.55010 11.38300 1.000 82.09538 574 GLN B C 1
ATOM 3301 O O . GLN B 1 23 ? 53.71711 123.63146 11.64092 1.000 78.30736 574 GLN B O 1
ATOM 3307 N N . ARG B 1 24 ? 51.90791 122.39799 11.11732 1.000 72.71046 575 ARG B N 1
ATOM 3308 C CA . ARG B 1 24 ? 52.58149 121.11230 11.14745 1.000 71.02638 575 ARG B CA 1
ATOM 3309 C C . ARG B 1 24 ? 52.30508 120.39788 9.83416 1.000 64.26798 575 ARG B C 1
ATOM 3310 O O . ARG B 1 24 ? 51.31539 120.69515 9.15710 1.000 68.49382 575 ARG B O 1
ATOM 3318 N N . PRO B 1 25 ? 53.17191 119.46728 9.43084 1.000 67.33235 576 PRO B N 1
ATOM 3319 C CA . PRO B 1 25 ? 52.98023 118.78904 8.14090 1.000 71.45518 576 PRO B CA 1
ATOM 3320 C C . PRO B 1 25 ? 51.64060 118.07083 8.04916 1.000 66.51132 576 PRO B C 1
ATOM 3321 O O . PRO B 1 25 ? 51.09402 117.59273 9.04551 1.000 72.34431 576 PRO B O 1
ATOM 3325 N N . LEU B 1 26 ? 51.10470 118.01531 6.83315 1.000 63.60306 577 LEU B N 1
ATOM 3326 C CA . LEU B 1 26 ? 49.89354 117.26520 6.54493 1.000 58.67403 577 LEU B CA 1
ATOM 3327 C C . LEU B 1 26 ? 50.22055 116.10906 5.61298 1.000 59.00228 577 LEU B C 1
ATOM 3328 O O . LEU B 1 26 ? 51.18922 116.15952 4.85124 1.000 68.08180 577 LEU B O 1
ATOM 3333 N N . LEU B 1 27 ? 49.40871 115.06050 5.67995 1.000 64.57401 578 LEU B N 1
ATOM 3334 C CA . LEU B 1 27 ? 49.56428 113.96389 4.73814 1.000 56.72658 578 LEU B CA 1
ATOM 3335 C C . LEU B 1 27 ? 49.18832 114.42624 3.33874 1.000 57.20739 578 LEU B C 1
ATOM 3336 O O . LEU B 1 27 ? 48.18727 115.12079 3.14241 1.000 61.67881 578 LEU B O 1
ATOM 3341 N N . GLN B 1 28 ? 50.00811 114.04637 2.36196 1.000 61.06656 579 GLN B N 1
ATOM 3342 C CA . GLN B 1 28 ? 49.72445 114.42463 0.98460 1.000 65.43100 579 GLN B CA 1
ATOM 3343 C C . GLN B 1 28 ? 48.36614 113.88766 0.54876 1.000 63.82771 579 GLN B C 1
ATOM 3344 O O 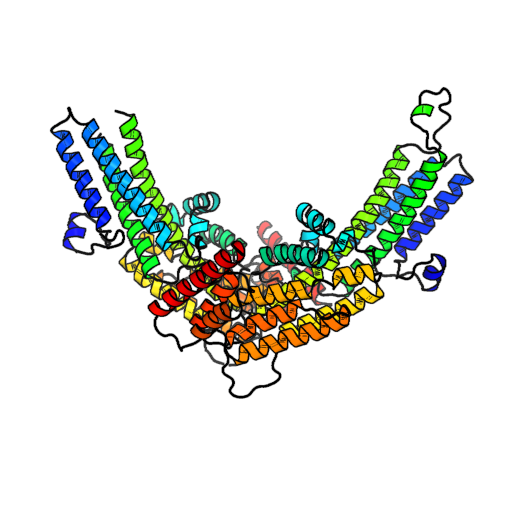. GLN B 1 28 ? 47.61569 114.56727 -0.16225 1.000 61.46474 579 GLN B O 1
ATOM 3350 N N . SER B 1 29 ? 48.03687 112.66324 0.97014 1.000 61.29241 580 SER B N 1
ATOM 3351 C CA . SER B 1 29 ? 46.75683 112.06006 0.61267 1.000 53.14040 580 SER B CA 1
ATOM 3352 C C . SER B 1 29 ? 45.59137 112.87314 1.16201 1.000 68.69723 580 SER B C 1
ATOM 3353 O O . SER B 1 29 ? 44.55342 113.00859 0.50374 1.000 66.95236 580 SER B O 1
ATOM 3356 N N . THR B 1 30 ? 45.74655 113.41992 2.37041 1.000 66.09105 581 THR B N 1
ATOM 3357 C CA . THR B 1 30 ? 44.69933 114.24948 2.95792 1.000 65.62002 581 THR B CA 1
ATOM 3358 C C . THR B 1 30 ? 44.46637 115.50195 2.12441 1.000 66.61206 581 THR B C 1
ATOM 3359 O O . THR B 1 30 ? 43.31854 115.89902 1.88674 1.000 65.02755 581 THR B O 1
ATOM 3363 N N . ILE B 1 31 ? 45.55111 116.13999 1.68184 1.000 59.25205 582 ILE B N 1
ATOM 3364 C CA . ILE B 1 31 ? 45.44623 117.37265 0.90793 1.000 60.57221 582 ILE B CA 1
ATOM 3365 C C . ILE B 1 31 ? 44.71397 117.11933 -0.40505 1.000 59.50729 582 ILE B C 1
ATOM 3366 O O . ILE B 1 31 ? 43.83758 117.89360 -0.80560 1.000 56.61884 582 ILE B O 1
ATOM 3371 N N . ILE B 1 32 ? 45.07253 116.03636 -1.09903 1.000 70.11844 583 ILE B N 1
ATOM 3372 C CA . ILE B 1 32 ? 44.42256 115.69633 -2.36559 1.000 59.11604 583 ILE B CA 1
ATOM 3373 C C . ILE B 1 32 ? 42.91978 115.49470 -2.18798 1.000 60.98663 583 ILE B C 1
ATOM 3374 O O . ILE B 1 32 ? 42.11296 116.06722 -2.92957 1.000 70.17967 583 ILE B O 1
ATOM 3379 N N . VAL B 1 33 ? 42.51357 114.68109 -1.20946 1.000 68.18278 584 VAL B N 1
ATOM 3380 C CA . VAL B 1 33 ? 41.08259 114.41336 -1.07675 1.000 62.00096 584 VAL B CA 1
ATOM 3381 C C . VAL B 1 33 ? 40.33803 115.65474 -0.59663 1.000 62.93306 584 VAL B C 1
ATOM 3382 O O . VAL B 1 33 ? 39.15708 115.83770 -0.91681 1.000 61.35489 584 VAL B O 1
ATOM 3386 N N . GLU B 1 34 ? 41.00768 116.54282 0.14231 1.000 55.78463 585 GLU B N 1
ATOM 3387 C CA . GLU B 1 34 ? 40.33859 117.76067 0.58762 1.000 61.34604 585 GLU B CA 1
ATOM 3388 C C . GLU B 1 34 ? 40.16373 118.72823 -0.57351 1.000 67.25827 585 GLU B C 1
ATOM 3389 O O . GLU B 1 34 ? 39.10201 119.34383 -0.72346 1.000 69.54391 585 GLU B O 1
ATOM 3395 N N . LYS B 1 35 ? 41.20713 118.88760 -1.39022 1.000 66.69719 586 LYS B N 1
ATOM 3396 C CA . LYS B 1 35 ? 41.10887 119.72452 -2.57974 1.000 71.55960 586 LYS B CA 1
ATOM 3397 C C . LYS B 1 35 ? 39.99958 119.22115 -3.49583 1.000 73.86408 586 LYS B C 1
ATOM 3398 O O . LYS B 1 35 ? 39.23382 120.01636 -4.05445 1.000 66.16239 586 LYS B O 1
ATOM 3404 N N . THR B 1 36 ? 39.89880 117.89765 -3.66008 1.000 68.87436 587 THR B N 1
ATOM 3405 C CA . THR B 1 36 ? 38.84427 117.33136 -4.49571 1.000 64.43843 587 THR B CA 1
ATOM 3406 C C . THR B 1 36 ? 37.46620 117.63634 -3.92121 1.000 64.04074 587 THR B C 1
ATOM 3407 O O . THR B 1 36 ? 36.54250 117.98715 -4.66401 1.000 67.41433 587 THR B O 1
ATOM 3411 N N . VAL B 1 37 ? 37.30549 117.50286 -2.60174 1.000 68.03015 588 VAL B N 1
ATOM 3412 C CA . VAL B 1 37 ? 36.03055 117.84054 -1.96993 1.000 74.77383 588 VAL B CA 1
ATOM 3413 C C . VAL B 1 37 ? 35.71825 119.31418 -2.19367 1.000 71.78765 588 VAL B C 1
ATOM 3414 O O . VAL B 1 37 ? 34.59245 119.68993 -2.54436 1.000 70.44274 588 VAL B O 1
ATOM 3418 N N . GLN B 1 38 ? 36.72318 120.16662 -1.98345 1.000 77.23111 589 GLN B N 1
ATOM 3419 C CA . GLN B 1 38 ? 36.60012 121.59973 -2.22524 1.000 77.26766 589 GLN B CA 1
ATOM 3420 C C . GLN B 1 38 ? 36.02026 121.87711 -3.61061 1.000 83.85178 589 GLN B C 1
ATOM 3421 O O . GLN B 1 38 ? 35.07301 122.65924 -3.75643 1.000 74.31888 589 GLN B O 1
ATOM 3427 N N . ASP B 1 39 ? 36.59314 121.24679 -4.64429 1.000 76.28206 590 ASP B N 1
ATOM 3428 C CA . ASP B 1 39 ? 36.15570 121.48848 -6.01963 1.000 63.19313 590 ASP B CA 1
ATOM 3429 C C . ASP B 1 39 ? 34.69779 121.09285 -6.22991 1.000 76.21791 590 ASP B C 1
ATOM 3430 O O . ASP B 1 39 ? 33.95040 121.79795 -6.91787 1.000 79.34363 590 ASP B O 1
ATOM 3435 N N . LEU B 1 40 ? 34.27366 119.96427 -5.65536 1.000 78.54981 591 LEU B N 1
ATOM 3436 C CA . LEU B 1 40 ? 32.87896 119.55733 -5.79698 1.000 76.50951 591 LEU B CA 1
ATOM 3437 C C . LEU B 1 40 ? 31.95481 120.48286 -5.01897 1.000 81.87272 591 LEU B C 1
ATOM 3438 O O . LEU B 1 40 ? 30.79778 120.67896 -5.40823 1.000 92.29136 591 LEU B O 1
ATOM 3443 N N . MET B 1 41 ? 32.45432 121.06797 -3.93171 1.000 83.66033 592 MET B N 1
ATOM 3444 C CA . MET B 1 41 ? 31.67241 122.02814 -3.16225 1.000 85.02387 592 MET B CA 1
ATOM 3445 C C . MET B 1 41 ? 31.47548 123.32255 -3.94521 1.000 90.48633 592 MET B C 1
ATOM 3446 O O . MET B 1 41 ? 30.35597 123.83841 -4.04600 1.000 89.52879 592 MET B O 1
ATOM 3451 N N . ASN B 1 42 ? 32.55874 123.85376 -4.51946 1.000 89.66744 593 ASN B N 1
ATOM 3452 C CA . ASN B 1 42 ? 32.48179 125.11012 -5.26079 1.000 100.46934 593 ASN B CA 1
ATOM 3453 C C . ASN B 1 42 ? 31.60147 124.99489 -6.49710 1.000 94.75280 593 ASN B C 1
ATOM 3454 O O . ASN B 1 42 ? 30.98813 125.98413 -6.91500 1.000 96.21904 593 ASN B O 1
ATOM 3459 N N . LEU B 1 43 ? 31.51223 123.80794 -7.08704 1.000 94.09413 594 LEU B N 1
ATOM 3460 C CA . LEU B 1 43 ? 30.75716 123.63482 -8.31786 1.000 85.24855 594 LEU B CA 1
ATOM 3461 C C . LEU B 1 43 ? 29.29292 123.31718 -8.06578 1.000 87.46445 594 LEU B C 1
ATOM 3462 O O . LEU B 1 43 ? 28.47981 123.42660 -8.98926 1.000 91.36374 594 LEU B O 1
ATOM 3467 N N . MET B 1 44 ? 28.93778 122.93921 -6.84014 1.000 92.45333 595 MET B N 1
ATOM 3468 C CA . MET B 1 44 ? 27.53903 122.68135 -6.53006 1.000 96.76911 595 MET B CA 1
ATOM 3469 C C . MET B 1 44 ? 26.76907 123.98912 -6.43772 1.000 107.43909 595 MET B C 1
ATOM 3470 O O . MET B 1 44 ? 25.59094 124.05620 -6.80940 1.000 111.18086 595 MET B O 1
ATOM 3475 N N . HIS B 1 45 ? 27.42534 125.03571 -5.92820 1.000 114.14984 596 HIS B N 1
ATOM 3476 C CA . HIS B 1 45 ? 26.77244 126.32547 -5.73541 1.000 115.44313 596 HIS B CA 1
ATOM 3477 C C . HIS B 1 45 ? 26.26499 126.89254 -7.05635 1.000 107.92635 596 HIS B C 1
ATOM 3478 O O . HIS B 1 45 ? 25.31063 127.67849 -7.07033 1.000 117.41263 596 HIS B O 1
ATOM 3485 N N . ASP B 1 46 ? 26.88734 126.50263 -8.17260 1.000 101.47742 597 ASP B N 1
ATOM 3486 C CA . ASP B 1 46 ? 26.52350 126.98194 -9.49927 1.000 108.93777 597 ASP B CA 1
ATOM 3487 C C . ASP B 1 46 ? 25.63817 126.00318 -10.26029 1.000 101.95973 597 ASP B C 1
ATOM 3488 O O . ASP B 1 46 ? 25.12162 126.35739 -11.32546 1.000 113.79477 597 ASP B O 1
ATOM 3493 N N . LEU B 1 47 ? 25.44938 124.78985 -9.74334 1.000 89.33502 598 LEU B N 1
ATOM 3494 C CA . LEU B 1 47 ? 24.59780 123.78246 -10.36909 1.000 97.71117 598 LEU B CA 1
ATOM 3495 C C . LEU B 1 47 ? 23.69057 123.16742 -9.30012 1.000 96.47251 598 LEU B C 1
ATOM 3496 O O . LEU B 1 47 ? 23.69297 121.96152 -9.05491 1.000 91.82117 598 LEU B O 1
ATOM 3501 N N . SER B 1 48 ? 22.92593 124.04053 -8.63482 1.000 103.61290 599 SER B N 1
ATOM 3502 C CA . SER B 1 48 ? 22.06117 123.63719 -7.52720 1.000 109.49812 599 SER B CA 1
ATOM 3503 C C . SER B 1 48 ? 21.11026 122.50124 -7.89157 1.000 104.12355 599 SER B C 1
ATOM 3504 O O . SER B 1 48 ? 20.69025 121.73985 -7.01110 1.000 102.82709 599 SER B O 1
ATOM 3507 N N . ALA B 1 49 ? 20.78692 122.34806 -9.17819 1.000 82.84598 600 ALA B N 1
ATOM 3508 C CA . ALA B 1 49 ? 19.88627 121.29116 -9.61937 1.000 82.84095 600 ALA B CA 1
ATOM 3509 C C . ALA B 1 49 ? 20.54458 119.91961 -9.61159 1.000 100.06169 600 ALA B C 1
ATOM 3510 O O . ALA B 1 49 ? 19.84315 118.91277 -9.76212 1.000 94.18299 600 ALA B O 1
ATOM 3512 N N . TYR B 1 50 ? 21.86637 119.86188 -9.44826 1.000 95.93038 601 TYR B N 1
ATOM 3513 C CA . TYR B 1 50 ? 22.62364 118.61750 -9.42977 1.000 82.85460 601 TYR B CA 1
ATOM 3514 C C . TYR B 1 50 ? 23.28955 118.41493 -8.07198 1.000 94.94174 601 TYR B C 1
ATOM 3515 O O . TYR B 1 50 ? 24.25949 117.65825 -7.95643 1.000 87.11278 601 TYR B O 1
ATOM 3524 N N . SER B 1 51 ? 22.76503 119.08974 -7.04459 1.000 106.87392 602 SER B N 1
ATOM 3525 C CA . SER B 1 51 ? 23.35305 119.08689 -5.70619 1.000 93.47865 602 SER B CA 1
ATOM 3526 C C . SER B 1 51 ? 23.55564 117.68712 -5.13310 1.000 90.16231 602 SER B C 1
ATOM 3527 O O . SER B 1 51 ? 24.61209 117.39940 -4.55778 1.000 84.37163 602 SER B O 1
ATOM 3530 N N . ASP B 1 52 ? 22.55780 116.80676 -5.26020 1.000 89.79263 603 ASP B N 1
ATOM 3531 C CA . ASP B 1 52 ? 22.70070 115.45836 -4.71098 1.000 85.46661 603 ASP B CA 1
ATOM 3532 C C . ASP B 1 52 ? 23.83935 114.68883 -5.37465 1.000 85.78100 603 ASP B C 1
ATOM 3533 O O . ASP B 1 52 ? 24.62845 114.02727 -4.68946 1.000 91.92713 603 ASP B O 1
ATOM 3538 N N . GLN B 1 53 ? 23.93511 114.74387 -6.70732 1.000 84.88753 604 GLN B N 1
ATOM 3539 C CA . GLN B 1 53 ? 25.00747 114.01870 -7.38659 1.000 84.49897 604 GLN B CA 1
ATOM 3540 C C . GLN B 1 53 ? 26.37662 114.45360 -6.88242 1.000 85.33624 604 GLN B C 1
ATOM 3541 O O . GLN B 1 53 ? 27.29911 113.63381 -6.81071 1.000 85.00141 604 GLN B O 1
ATOM 3547 N N . PHE B 1 54 ? 26.53005 115.73502 -6.53722 1.000 79.26727 605 PHE B N 1
ATOM 3548 C CA . PHE B 1 54 ? 27.81439 116.21876 -6.04172 1.000 79.11218 605 PHE B CA 1
ATOM 3549 C C . PHE B 1 54 ? 28.07841 115.71051 -4.63098 1.000 85.54836 605 PHE B C 1
ATOM 3550 O O . PHE B 1 54 ? 29.16603 115.19768 -4.34193 1.000 84.46972 605 PHE B O 1
ATOM 3558 N N . LEU B 1 55 ? 27.10879 115.87839 -3.72707 1.000 84.98174 606 LEU B N 1
ATOM 3559 C CA . LEU B 1 55 ? 27.27961 115.38097 -2.36579 1.000 83.38578 606 LEU B CA 1
ATOM 3560 C C . LEU B 1 55 ? 27.54731 113.88111 -2.35307 1.000 83.17158 606 LEU B C 1
ATOM 3561 O O . LEU B 1 55 ? 28.32370 113.38993 -1.52582 1.000 87.87782 606 LEU B O 1
ATOM 3566 N N . ASN B 1 56 ? 26.91788 113.13734 -3.26683 1.000 84.23431 607 ASN B N 1
ATOM 3567 C CA . ASN B 1 56 ? 27.23125 111.71859 -3.40758 1.000 85.77135 607 ASN B CA 1
ATOM 3568 C C . ASN B 1 56 ? 28.69568 111.52028 -3.77318 1.000 85.49493 607 ASN B C 1
ATOM 3569 O O . ASN B 1 56 ? 29.35886 110.61456 -3.25414 1.000 87.79175 607 ASN B O 1
ATOM 3574 N N . MET B 1 57 ? 29.21744 112.36729 -4.66354 1.000 69.94699 608 MET B N 1
ATOM 3575 C CA . MET B 1 57 ? 30.61218 112.26104 -5.07412 1.000 79.95481 608 MET B CA 1
ATOM 3576 C C . MET B 1 57 ? 31.55648 112.61019 -3.93187 1.000 84.87861 608 MET B C 1
ATOM 3577 O O . MET B 1 57 ? 32.64710 112.03696 -3.82872 1.000 80.56453 608 MET B O 1
ATOM 3582 N N . VAL B 1 58 ? 31.14521 113.52377 -3.05402 1.000 78.63995 609 VAL B N 1
ATOM 3583 C CA . VAL B 1 58 ? 31.96680 113.87142 -1.90114 1.000 82.82736 609 VAL B CA 1
ATOM 3584 C C . VAL B 1 58 ? 31.96373 112.73604 -0.88718 1.000 72.36541 609 VAL B C 1
ATOM 3585 O O . VAL B 1 58 ? 33.01686 112.33095 -0.38229 1.000 75.47192 609 VAL B O 1
ATOM 3589 N N . CYS B 1 59 ? 30.77390 112.22594 -0.56052 1.000 72.49965 610 CYS B N 1
ATOM 3590 C CA . CYS B 1 59 ? 30.64525 111.05913 0.30851 1.000 76.49182 610 CYS B CA 1
ATOM 3591 C C . CYS B 1 59 ? 31.55390 109.91377 -0.13318 1.000 83.00640 610 CYS B C 1
ATOM 3592 O O . CYS B 1 59 ? 32.32071 109.36996 0.67073 1.000 79.96146 610 CYS B O 1
ATOM 3595 N N . VAL B 1 60 ? 31.47084 109.52691 -1.41142 1.000 70.54915 611 VAL B N 1
ATOM 3596 C CA . VAL B 1 60 ? 32.24022 108.38385 -1.90405 1.000 61.87013 611 VAL B CA 1
ATOM 3597 C C . VAL B 1 60 ? 33.73791 108.62946 -1.75663 1.000 72.87435 611 VAL B C 1
ATOM 3598 O O . VAL B 1 60 ? 34.48147 107.74749 -1.31049 1.000 74.59921 611 VAL B O 1
ATOM 3602 N N . LYS B 1 61 ? 34.20461 109.83071 -2.11229 1.000 69.75806 612 LYS B N 1
ATOM 3603 C CA . LYS B 1 61 ? 35.63203 110.12192 -2.00609 1.000 69.98698 612 LYS B CA 1
ATOM 3604 C C . LYS B 1 61 ? 36.08245 110.17884 -0.55073 1.000 73.31685 612 LYS B C 1
ATOM 3605 O O . LYS B 1 61 ? 37.17062 109.69471 -0.21696 1.000 69.54234 612 LYS B O 1
ATOM 3611 N N . LEU B 1 62 ? 35.27061 110.77170 0.32972 1.000 63.74110 613 LEU B N 1
ATOM 3612 C CA . LEU B 1 62 ? 35.60992 110.75872 1.75023 1.000 70.66567 613 LEU B CA 1
ATOM 3613 C C . LEU B 1 62 ? 35.54819 109.34146 2.31051 1.000 73.44703 613 LEU B C 1
ATOM 3614 O O . LEU B 1 62 ? 36.42372 108.93871 3.08537 1.000 73.99628 613 LEU B O 1
ATOM 3619 N N . GLN B 1 63 ? 34.51869 108.57279 1.93775 1.000 69.97396 614 GLN B N 1
ATOM 3620 C CA . GLN B 1 63 ? 34.41563 107.19675 2.41667 1.000 59.96816 614 GLN B CA 1
ATOM 3621 C C . GLN B 1 63 ? 35.59839 106.36582 1.94022 1.000 68.86286 614 GLN B C 1
ATOM 3622 O O . GLN B 1 63 ? 36.11625 105.52472 2.68469 1.000 81.60171 614 GLN B O 1
ATOM 3628 N N . GLU B 1 64 ? 36.03715 106.58297 0.69843 1.000 69.20454 615 GLU B N 1
ATOM 3629 C CA . GLU B 1 64 ? 37.19501 105.85424 0.19400 1.000 71.10828 615 GLU B CA 1
ATOM 3630 C C . GLU B 1 64 ? 38.43577 106.19581 1.00192 1.000 69.35015 615 GLU B C 1
ATOM 3631 O O . GLU B 1 64 ? 39.22089 105.30803 1.35637 1.000 70.19956 615 GLU B O 1
ATOM 3637 N N . TYR B 1 65 ? 38.61812 107.48190 1.31600 1.000 65.34891 616 TYR B N 1
ATOM 3638 C CA . TYR B 1 65 ? 39.80020 107.90448 2.05694 1.000 65.17220 616 TYR B CA 1
ATOM 3639 C C . TYR B 1 65 ? 39.75884 107.37347 3.48318 1.000 70.83663 616 TYR B C 1
ATOM 3640 O O . TYR B 1 65 ? 40.80015 107.03468 4.05892 1.000 67.02868 616 TYR B O 1
ATOM 3649 N N . LYS B 1 66 ? 38.56098 107.30343 4.06835 1.000 72.85806 617 LYS B N 1
ATOM 3650 C CA . LYS B 1 66 ? 38.41441 106.73943 5.40382 1.000 61.05452 617 LYS B CA 1
ATOM 3651 C C . LYS B 1 66 ? 38.89633 105.29513 5.42086 1.000 71.84752 617 LYS B C 1
ATOM 3652 O O . LYS B 1 66 ? 39.65030 104.89029 6.31260 1.000 73.39488 617 LYS B O 1
ATOM 3658 N N . ASP B 1 67 ? 38.47025 104.50175 4.43109 1.000 69.66551 618 ASP B N 1
ATOM 3659 C CA . ASP B 1 67 ? 38.94181 103.12337 4.33047 1.000 67.71746 618 ASP B CA 1
ATOM 3660 C C . ASP B 1 67 ? 40.45598 103.08352 4.16860 1.000 70.07566 618 ASP B C 1
ATOM 3661 O O . ASP B 1 67 ? 41.12760 102.20664 4.72484 1.000 74.11155 618 ASP B O 1
ATOM 3666 N N . THR B 1 68 ? 41.00989 104.03038 3.40754 1.000 67.72251 619 THR B N 1
ATOM 3667 C CA . THR B 1 68 ? 42.45031 104.05589 3.18249 1.000 63.06012 619 THR B CA 1
ATOM 3668 C C . THR B 1 68 ? 43.18921 104.35285 4.47732 1.000 68.32579 619 THR B C 1
ATOM 3669 O O . THR B 1 68 ? 44.23481 103.75423 4.76092 1.000 65.90856 619 THR B O 1
ATOM 3673 N N . CYS B 1 69 ? 42.63111 105.24985 5.29125 1.000 67.22586 620 CYS B N 1
ATOM 3674 C CA . CYS B 1 69 ? 43.24759 105.59742 6.56430 1.000 62.76200 620 CYS B CA 1
ATOM 3675 C C . CYS B 1 69 ? 43.13383 104.44519 7.55529 1.000 65.74532 620 CYS B C 1
ATOM 3676 O O . CYS B 1 69 ? 44.09934 104.13136 8.26228 1.000 67.03442 620 CYS B O 1
ATOM 3679 N N . SER B 1 70 ? 41.95351 103.82587 7.64358 1.000 66.04031 621 SER B N 1
ATOM 3680 C CA . SER B 1 70 ? 41.77427 102.68185 8.53378 1.000 61.37983 621 SER B CA 1
ATOM 3681 C C . SER B 1 70 ? 42.78213 101.58395 8.21396 1.000 69.51328 621 SER B C 1
ATOM 3682 O O . SER B 1 70 ? 43.43736 101.04339 9.11419 1.000 59.20828 621 SER B O 1
ATOM 3685 N N . THR B 1 71 ? 42.92199 101.24832 6.92638 1.000 59.91585 622 THR B N 1
ATOM 3686 C CA . THR B 1 71 ? 43.89865 100.24401 6.51347 1.000 58.73690 622 THR B CA 1
ATOM 3687 C C . THR B 1 71 ? 45.31220 100.64817 6.91729 1.000 62.54792 622 THR B C 1
ATOM 3688 O O . THR B 1 71 ? 46.08527 99.81640 7.40874 1.000 65.72640 622 THR B O 1
ATOM 3692 N N . ALA B 1 72 ? 45.66540 101.92396 6.73262 1.000 59.01501 623 ALA B N 1
ATOM 3693 C CA . ALA B 1 72 ? 47.01570 102.36736 7.06770 1.000 60.78925 623 ALA B CA 1
ATOM 3694 C C . ALA B 1 72 ? 47.23563 102.28077 8.57050 1.000 64.39236 623 ALA B C 1
ATOM 3695 O O . ALA B 1 72 ? 48.31779 101.89861 9.03242 1.000 62.84050 623 ALA B O 1
ATOM 3697 N N . TYR B 1 73 ? 46.21131 102.64945 9.33970 1.000 52.96379 624 TYR B N 1
ATOM 3698 C CA . TYR B 1 73 ? 46.26650 102.57506 10.79430 1.000 50.39714 624 TYR B CA 1
ATOM 3699 C C . TYR B 1 73 ? 46.52850 101.14733 11.27726 1.000 65.29087 624 TYR B C 1
ATOM 3700 O O . TYR B 1 73 ? 47.39743 100.92587 12.12938 1.000 54.73539 624 TYR B O 1
ATOM 3709 N N . ARG B 1 74 ? 45.77290 100.16204 10.76613 1.000 54.44699 625 ARG B N 1
ATOM 3710 C CA . ARG B 1 74 ? 46.00028 98.78605 11.21043 1.000 63.26268 625 ARG B CA 1
ATOM 3711 C C . ARG B 1 74 ? 47.42792 98.34505 10.93731 1.000 62.17115 625 ARG B C 1
ATOM 3712 O O . ARG B 1 74 ? 47.99797 97.57295 11.71626 1.000 61.56878 625 ARG B O 1
ATOM 3720 N N . GLY B 1 75 ? 48.02149 98.82762 9.84139 1.000 48.42688 626 GLY B N 1
ATOM 3721 C CA . GLY B 1 75 ? 49.35856 98.40456 9.46848 1.000 43.93840 626 GLY B CA 1
ATOM 3722 C C . GLY B 1 75 ? 50.42147 98.93647 10.39427 1.000 43.91211 626 GLY B C 1
ATOM 3723 O O . GLY B 1 75 ? 51.49390 98.33291 10.50894 1.000 65.96869 626 GLY B O 1
ATOM 3724 N N . ILE B 1 76 ? 50.13987 100.04957 11.06676 1.000 45.63469 627 ILE B N 1
ATOM 3725 C CA . ILE B 1 76 ? 51.07991 100.60193 12.02844 1.000 54.34749 627 ILE B CA 1
ATOM 3726 C C . ILE B 1 76 ? 50.94761 99.85868 13.34107 1.000 57.21547 627 ILE B C 1
ATOM 3727 O O . ILE B 1 76 ? 51.93984 99.52221 13.99466 1.000 66.08933 627 ILE B O 1
ATOM 3732 N N . VAL B 1 77 ? 49.70571 99.55381 13.70509 1.000 56.46574 628 VAL B N 1
ATOM 3733 C CA . VAL B 1 77 ? 49.31839 99.30480 15.08321 1.000 55.29751 628 VAL B CA 1
ATOM 3734 C C . VAL B 1 77 ? 49.21468 97.81666 15.41870 1.000 63.05965 628 VAL B C 1
ATOM 3735 O O . VAL B 1 77 ? 49.10277 97.46475 16.60582 1.000 60.29919 628 VAL B O 1
ATOM 3739 N N . GLN B 1 78 ? 49.27512 96.93555 14.42343 1.000 66.47815 629 GLN B N 1
ATOM 3740 C CA . GLN B 1 78 ? 49.37026 95.50206 14.66122 1.000 65.06305 629 GLN B CA 1
ATOM 3741 C C . GLN B 1 78 ? 50.83104 95.06555 14.72124 1.000 66.71571 629 GLN B C 1
ATOM 3742 O O . GLN B 1 78 ? 51.71118 95.69402 14.12661 1.000 79.90080 629 GLN B O 1
ATOM 3748 N N . SER B 1 79 ? 51.08643 93.96908 15.43879 1.000 76.66447 630 SER B N 1
ATOM 3749 C CA . SER B 1 79 ? 52.46752 93.53402 15.62310 1.000 79.96258 630 SER B CA 1
ATOM 3750 C C . SER B 1 79 ? 52.67769 92.05668 15.30320 1.000 98.24452 630 SER B C 1
ATOM 3751 O O . SER B 1 79 ? 53.35432 91.71934 14.32459 1.000 108.18177 630 SER B O 1
ATOM 3754 N N . GLU B 1 80 ? 52.11154 91.16846 16.11376 1.000 81.42276 631 GLU B N 1
ATOM 3755 C CA . GLU B 1 80 ? 52.11472 89.73626 15.82620 1.000 83.49576 631 GLU B CA 1
ATOM 3756 C C . GLU B 1 80 ? 50.68145 89.26838 15.59515 1.000 89.70369 631 GLU B C 1
ATOM 3757 O O . GLU B 1 80 ? 50.12591 88.48618 16.37161 1.000 87.98288 631 GLU B O 1
ATOM 3763 N N . GLU B 1 81 ? 50.08035 89.76035 14.50848 1.000 87.98722 632 GLU B N 1
ATOM 3764 C CA . GLU B 1 81 ? 48.68479 89.46261 14.18148 1.000 89.43682 632 GLU B CA 1
ATOM 3765 C C . GLU B 1 81 ? 47.73482 89.90264 15.29479 1.000 91.16097 632 GLU B C 1
ATOM 3766 O O . GLU B 1 81 ? 46.67673 89.29992 15.49441 1.000 89.32819 632 GLU B O 1
ATOM 3772 N N . LYS B 1 82 ? 48.10115 90.95548 16.02433 1.000 80.25089 633 LYS B N 1
ATOM 3773 C CA . LYS B 1 82 ? 47.23966 91.51801 17.05667 1.000 71.96261 633 LYS B CA 1
ATOM 3774 C C . LYS B 1 82 ? 47.68999 92.94249 17.34293 1.000 62.90027 633 LYS B C 1
ATOM 3775 O O . LYS B 1 82 ? 48.75072 93.38263 16.89511 1.000 66.63451 633 LYS B O 1
ATOM 3781 N N . LEU B 1 83 ? 46.87052 93.65243 18.11373 1.000 53.54229 634 LEU B N 1
ATOM 3782 C CA . LEU B 1 83 ? 47.14440 95.04286 18.44921 1.000 54.63232 634 LEU B CA 1
ATOM 3783 C C . LEU B 1 83 ? 48.14159 95.16829 19.58999 1.000 60.00691 634 LEU B C 1
ATOM 3784 O O . LEU B 1 83 ? 48.10394 94.40107 20.55822 1.000 61.58951 634 LEU B O 1
ATOM 3789 N N . VAL B 1 84 ? 49.03921 96.15166 19.46489 1.000 49.13196 635 VAL B N 1
ATOM 3790 C CA . VAL B 1 84 ? 49.88562 96.51702 20.58878 1.000 48.31587 635 VAL B CA 1
ATOM 3791 C C . VAL B 1 84 ? 48.99431 97.03799 21.71448 1.000 50.37233 635 VAL B C 1
ATOM 3792 O O . VAL B 1 84 ? 47.85512 97.46865 21.49401 1.000 52.22039 635 VAL B O 1
ATOM 3796 N N . ILE B 1 85 ? 49.52610 96.98302 22.94126 1.000 49.19049 636 ILE B N 1
ATOM 3797 C CA . ILE B 1 85 ? 48.74107 97.30679 24.13676 1.000 49.09046 636 ILE B CA 1
ATOM 3798 C C . ILE B 1 85 ? 48.05900 98.66476 24.01044 1.000 49.39650 636 ILE B C 1
ATOM 3799 O O . ILE B 1 85 ? 46.85982 98.79919 24.28327 1.000 54.18818 636 ILE B O 1
ATOM 3804 N N . SER B 1 86 ? 48.80711 99.68845 23.58441 1.000 42.73933 637 SER B N 1
ATOM 3805 C CA . SER B 1 86 ? 48.23478 101.03034 23.48212 1.000 45.98430 637 SER B CA 1
ATOM 3806 C C . SER B 1 86 ? 47.02747 101.04685 22.55365 1.000 51.05267 637 SER B C 1
ATOM 3807 O O . SER B 1 86 ? 45.98713 101.62836 22.88214 1.000 50.90340 637 SER B O 1
ATOM 3810 N N . ALA B 1 87 ? 47.14895 100.42307 21.38175 1.000 45.42242 638 ALA B N 1
ATOM 3811 C CA . ALA B 1 87 ? 46.03121 100.41225 20.44580 1.000 44.84544 638 ALA B CA 1
ATOM 3812 C C . ALA B 1 87 ? 44.85506 99.64545 21.02857 1.000 57.01683 638 ALA B C 1
ATOM 3813 O O . ALA B 1 87 ? 43.69305 100.02139 20.83260 1.000 57.91079 638 ALA B O 1
ATOM 3815 N N . SER B 1 88 ? 45.14412 98.56193 21.75058 1.000 59.37017 639 SER B N 1
ATOM 3816 C CA . SER B 1 88 ? 44.08869 97.76782 22.36620 1.000 49.54239 639 SER B CA 1
ATOM 3817 C C . SER B 1 88 ? 43.35962 98.56954 23.43600 1.000 50.49995 639 SER B C 1
ATOM 3818 O O . SER B 1 88 ? 42.13449 98.47174 23.56395 1.000 52.14909 639 SER B O 1
ATOM 3821 N N . TRP B 1 89 ? 44.09130 99.38802 24.19584 1.000 51.52048 640 TRP B N 1
ATOM 3822 C CA . TRP B 1 89 ? 43.44730 100.22394 25.20259 1.000 49.24858 640 TRP B CA 1
ATOM 3823 C C . TRP B 1 89 ? 42.62477 101.32617 24.55482 1.000 56.38750 640 TRP B C 1
ATOM 3824 O O . TRP B 1 89 ? 41.53354 101.65069 25.03532 1.000 61.31954 640 TRP B O 1
ATOM 3835 N N . ALA B 1 90 ? 43.12144 101.90844 23.45969 1.000 58.57537 641 ALA B N 1
ATOM 3836 C CA . ALA B 1 90 ? 42.41233 103.02966 22.85563 1.000 55.22499 641 ALA B CA 1
ATOM 3837 C C . ALA B 1 90 ? 41.07844 102.56425 22.29400 1.000 59.55971 641 ALA B C 1
ATOM 3838 O O . ALA B 1 90 ? 40.12217 103.34268 22.24150 1.000 70.56983 641 ALA B O 1
ATOM 3840 N N . LYS B 1 91 ? 41.00561 101.30224 21.86259 1.000 71.99146 642 LYS B N 1
ATOM 3841 C CA . LYS B 1 91 ? 39.77107 100.75240 21.31493 1.000 59.77366 642 LYS B CA 1
ATOM 3842 C C . LYS B 1 91 ? 38.74198 100.47885 22.40285 1.000 65.15464 642 LYS B C 1
ATOM 3843 O O . LYS B 1 91 ? 37.53653 100.60783 22.16181 1.000 78.74837 642 LYS B O 1
ATOM 3849 N N . ASP B 1 92 ? 39.20187 100.11708 23.60059 1.000 58.47124 643 ASP B N 1
ATOM 3850 C CA . ASP B 1 92 ? 38.31396 99.84772 24.72615 1.000 66.28845 643 ASP B CA 1
ATOM 3851 C C . ASP B 1 92 ? 37.48709 101.07680 25.08930 1.000 80.52756 643 ASP B C 1
ATOM 3852 O O . ASP B 1 92 ? 38.02667 102.15686 25.34700 1.000 83.16357 643 ASP B O 1
ATOM 3857 N N . ASP B 1 93 ? 36.16403 100.89054 25.11417 1.000 87.04330 644 ASP B N 1
ATOM 3858 C CA . ASP B 1 93 ? 35.237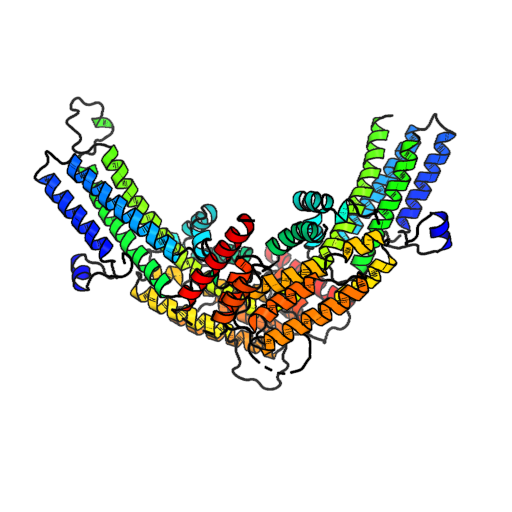44 101.98759 25.38118 1.000 79.51202 644 ASP B CA 1
ATOM 3859 C C . ASP B 1 93 ? 35.43598 102.56606 26.77941 1.000 83.44148 644 ASP B C 1
ATOM 3860 O O . ASP B 1 93 ? 35.36779 103.78692 26.96611 1.000 90.99419 644 ASP B O 1
ATOM 3865 N N . ASP B 1 94 ? 35.67284 101.70759 27.77646 1.000 85.73264 645 ASP B N 1
ATOM 3866 C CA . ASP B 1 94 ? 35.89409 102.19133 29.13833 1.000 89.32996 645 ASP B CA 1
ATOM 3867 C C . ASP B 1 94 ? 37.13460 103.07209 29.21362 1.000 78.78624 645 ASP B C 1
ATOM 3868 O O . ASP B 1 94 ? 37.09979 104.16747 29.78640 1.000 83.70737 645 ASP B O 1
ATOM 3873 N N . ILE B 1 95 ? 38.24489 102.60535 28.64424 1.000 75.14408 646 ILE B N 1
ATOM 3874 C CA . ILE B 1 95 ? 39.47599 103.38664 28.66813 1.000 77.65627 646 ILE B CA 1
ATOM 3875 C C . ILE B 1 95 ? 39.31674 104.66745 27.85460 1.000 75.83548 646 ILE B C 1
ATOM 3876 O O . ILE B 1 95 ? 39.80586 105.73432 28.24650 1.000 78.29535 646 ILE B O 1
ATOM 3881 N N . SER B 1 96 ? 38.63191 104.58416 26.71273 1.000 68.36418 647 SER B N 1
ATOM 3882 C CA . SER B 1 96 ? 38.43265 105.75939 25.86818 1.000 75.32165 647 SER B CA 1
ATOM 3883 C C . SER B 1 96 ? 37.61176 106.83270 26.57515 1.000 73.26841 647 SER B C 1
ATOM 3884 O O . SER B 1 96 ? 37.97763 108.01376 26.56743 1.000 76.61923 647 SER B O 1
ATOM 3887 N N . ARG B 1 97 ? 36.49105 106.44102 27.18726 1.000 75.86984 648 ARG B N 1
ATOM 3888 C CA . ARG B 1 97 ? 35.61958 107.42030 27.82957 1.000 73.60742 648 ARG B CA 1
ATOM 3889 C C . ARG B 1 97 ? 36.33313 108.07154 29.00859 1.000 72.62424 648 ARG B C 1
ATOM 3890 O O . ARG B 1 97 ? 36.20900 109.28268 29.22801 1.000 80.21023 648 ARG B O 1
ATOM 3898 N N . LEU B 1 98 ? 37.09403 107.27998 29.76800 1.000 63.83452 649 LEU B N 1
ATOM 3899 C CA . LEU B 1 98 ? 37.83331 107.80603 30.91258 1.000 66.69348 649 LEU B CA 1
ATOM 3900 C C . LEU B 1 98 ? 38.88423 108.82455 30.48520 1.000 70.31747 649 LEU B C 1
ATOM 3901 O O . LEU B 1 98 ? 38.91523 109.95244 30.99314 1.000 69.03480 649 LEU B O 1
ATOM 3906 N N . LEU B 1 99 ? 39.76846 108.43545 29.56206 1.000 60.60089 650 LEU B N 1
ATOM 3907 C CA . LEU B 1 99 ? 40.83224 109.33610 29.12794 1.000 61.22832 650 LEU B CA 1
ATOM 3908 C C . LEU B 1 99 ? 40.27264 110.62569 28.54115 1.000 67.18367 650 LEU B C 1
ATOM 3909 O O . LEU B 1 99 ? 40.80728 111.71050 28.79621 1.000 64.34266 650 LEU B O 1
ATOM 3914 N N . LYS B 1 100 ? 39.18142 110.53572 27.77908 1.000 59.63229 651 LYS B N 1
ATOM 3915 C CA . LYS B 1 100 ? 38.60369 111.72449 27.16829 1.000 62.19418 651 LYS B CA 1
ATOM 3916 C C . LYS B 1 100 ? 37.83816 112.58591 28.16173 1.000 70.51653 651 LYS B C 1
ATOM 3917 O O . LYS B 1 100 ? 37.41483 113.69024 27.80043 1.000 72.74811 651 LYS B O 1
ATOM 3923 N N . SER B 1 101 ? 37.64205 112.10888 29.39045 1.000 58.54213 652 SER B N 1
ATOM 3924 C CA . SER B 1 101 ? 36.93905 112.86298 30.41834 1.000 64.46087 652 SER B CA 1
ATOM 3925 C C . SER B 1 101 ? 37.88470 113.59993 31.35899 1.000 64.34597 652 SER B C 1
ATOM 3926 O O . SER B 1 101 ? 37.43514 114.48156 32.09957 1.000 64.89186 652 SER B O 1
ATOM 3929 N N . LEU B 1 102 ? 39.18303 113.26483 31.33672 1.000 57.49763 653 LEU B N 1
ATOM 3930 C CA . LEU B 1 102 ? 40.19475 113.83164 32.21451 1.000 68.17414 653 LEU B CA 1
ATOM 3931 C C . LEU B 1 102 ? 40.60403 115.23693 31.77232 1.000 73.59747 653 LEU B C 1
ATOM 3932 O O . LEU B 1 102 ? 40.60315 115.54643 30.57720 1.000 70.63885 653 LEU B O 1
ATOM 3937 N N . PRO B 1 103 ? 40.93520 116.10486 32.73913 1.000 71.35523 654 PRO B N 1
ATOM 3938 C CA . PRO B 1 103 ? 41.35068 117.48376 32.41728 1.000 70.40101 654 PRO B CA 1
ATOM 3939 C C . PRO B 1 103 ? 42.40749 117.60711 31.33168 1.000 67.84147 654 PRO B C 1
ATOM 3940 O O . PRO B 1 103 ? 42.30405 118.50043 30.48090 1.000 69.13766 654 PRO B O 1
ATOM 3944 N N . ASN B 1 104 ? 43.42560 116.74286 31.33664 1.000 60.12650 655 ASN B N 1
ATOM 3945 C CA . ASN B 1 104 ? 44.49990 116.86839 30.35705 1.000 61.30030 655 ASN B CA 1
ATOM 3946 C C . ASN B 1 104 ? 44.01090 116.65919 28.92754 1.000 68.94727 655 ASN B C 1
ATOM 3947 O O . ASN B 1 104 ? 44.67454 117.11014 27.98562 1.000 65.63495 655 ASN B O 1
ATOM 3952 N N . TRP B 1 105 ? 42.85777 116.01489 28.74430 1.000 63.15081 656 TRP B N 1
ATOM 3953 C CA . TRP B 1 105 ? 42.25876 115.88510 27.42176 1.000 61.03611 656 TRP B CA 1
ATOM 3954 C C . TRP B 1 105 ? 41.24650 116.99444 27.15535 1.000 64.18779 656 TRP B C 1
ATOM 3955 O O . TRP B 1 105 ? 41.31248 117.66516 26.12102 1.000 71.51643 656 TRP B O 1
ATOM 3966 N N . THR B 1 106 ? 40.30267 117.18629 28.08215 1.000 69.38393 657 THR B N 1
ATOM 3967 C CA . THR B 1 106 ? 39.22813 118.15705 27.88667 1.000 75.64244 657 THR B CA 1
ATOM 3968 C C . THR B 1 106 ? 39.75903 119.58237 27.78729 1.000 75.38278 657 THR B C 1
ATOM 3969 O O . THR B 1 106 ? 39.30406 120.36371 26.94313 1.000 81.16364 657 THR B O 1
ATOM 3973 N N . ASN B 1 107 ? 40.71069 119.94420 28.63860 1.000 86.07897 658 ASN B N 1
ATOM 3974 C CA . ASN B 1 107 ? 41.29232 121.28679 28.60849 1.000 90.29164 658 ASN B CA 1
ATOM 3975 C C . ASN B 1 107 ? 42.62887 121.29766 27.88073 1.000 83.46272 658 ASN B C 1
ATOM 3976 O O . ASN B 1 107 ? 43.60291 121.89017 28.34158 1.000 92.41633 658 ASN B O 1
ATOM 3981 N N . MET B 1 108 ? 42.68170 120.64167 26.71989 1.000 87.93042 659 MET B N 1
ATOM 3982 C CA . MET B 1 108 ? 43.93536 120.55034 25.97816 1.000 83.87479 659 MET B CA 1
ATOM 3983 C C . MET B 1 108 ? 44.30121 121.89838 25.36291 1.000 93.45884 659 MET B C 1
ATOM 3984 O O . MET B 1 108 ? 45.43969 122.36482 25.49377 1.000 91.56401 659 MET B O 1
ATOM 3989 N N . ALA B 1 109 ? 43.33745 122.54721 24.69884 1.000 98.24070 660 ALA B N 1
ATOM 3990 C CA . ALA B 1 109 ? 43.61857 123.79555 23.99259 1.000 107.69427 660 ALA B CA 1
ATOM 3991 C C . ALA B 1 109 ? 43.79024 124.97166 24.94769 1.000 113.17257 660 ALA B C 1
ATOM 3992 O O . ALA B 1 109 ? 44.50853 125.92544 24.62513 1.000 115.66433 660 ALA B O 1
ATOM 3994 N N . GLN B 1 110 ? 43.13722 124.93345 26.10528 1.000 118.57419 661 GLN B N 1
ATOM 3995 C CA . GLN B 1 110 ? 43.25192 126.02149 27.06867 1.000 131.76106 661 GLN B CA 1
ATOM 3996 C C . GLN B 1 110 ? 44.69276 126.15093 27.56048 1.000 144.11918 661 GLN B C 1
ATOM 3997 O O . GLN B 1 110 ? 45.30789 125.14265 27.93998 1.000 130.80010 661 GLN B O 1
ATOM 4003 N N . PRO B 1 111 ? 45.26789 127.36689 27.57163 1.000 153.42381 662 PRO B N 1
ATOM 4004 C CA . PRO B 1 111 ? 46.63577 127.59858 28.05372 1.000 142.70219 662 PRO B CA 1
ATOM 4005 C C . PRO B 1 111 ? 46.75042 127.46814 29.57009 1.000 132.50649 662 PRO B C 1
ATOM 4006 O O . PRO B 1 111 ? 46.12927 128.25400 30.28651 1.000 127.52940 662 PRO B O 1
ATOM 4010 N N . PHE B 1 124 ? 43.50515 119.97963 41.07068 1.000 134.08977 675 PHE B N 1
ATOM 4011 C CA . PHE B 1 124 ? 44.56868 120.30391 40.12724 1.000 125.27354 675 PHE B CA 1
ATOM 4012 C C . PHE B 1 124 ? 44.70209 119.18490 39.09601 1.000 124.09119 675 PHE B C 1
ATOM 4013 O O . PHE B 1 124 ? 43.73545 118.46679 38.83386 1.000 122.81866 675 PHE B O 1
ATOM 4021 N N . ILE B 1 125 ? 45.89381 119.02114 38.51897 1.000 125.20526 676 ILE B N 1
ATOM 4022 C CA . ILE B 1 125 ? 46.07864 118.02190 37.47017 1.000 125.05651 676 ILE B CA 1
ATOM 4023 C C . ILE B 1 125 ? 46.76102 116.77459 38.02296 1.000 110.23522 676 ILE B C 1
ATOM 4024 O O . ILE B 1 125 ? 46.53203 115.66347 37.52971 1.000 89.70923 676 ILE B O 1
ATOM 4029 N N . ARG B 1 126 ? 47.59377 116.93637 39.05541 1.000 118.49283 677 ARG B N 1
ATOM 4030 C CA . ARG B 1 126 ? 48.24976 115.77118 39.64395 1.000 113.54181 677 ARG B CA 1
ATOM 4031 C C . ARG B 1 126 ? 47.24664 114.81787 40.27733 1.000 112.86647 677 ARG B C 1
ATOM 4032 O O . ARG B 1 126 ? 47.55505 113.63311 40.45005 1.000 107.08342 677 ARG B O 1
ATOM 4040 N N . ALA B 1 127 ? 46.05374 115.30704 40.62014 1.000 114.48000 678 ALA B N 1
ATOM 4041 C CA . ALA B 1 127 ? 45.00142 114.41180 41.07622 1.000 102.50857 678 ALA B CA 1
ATOM 4042 C C . ALA B 1 127 ? 44.27982 113.81378 39.87949 1.000 96.07124 678 ALA B C 1
ATOM 4043 O O . ALA B 1 127 ? 43.85076 112.65513 39.92894 1.000 97.18789 678 ALA B O 1
ATOM 4045 N N . ALA B 1 128 ? 44.15595 114.58526 38.79736 1.000 97.70366 679 ALA B N 1
ATOM 4046 C CA . ALA B 1 128 ? 43.61730 114.04414 37.55597 1.000 88.78134 679 ALA B CA 1
ATOM 4047 C C . ALA B 1 128 ? 44.59886 113.04865 36.95096 1.000 99.68666 679 ALA B C 1
ATOM 4048 O O . ALA B 1 128 ? 44.19334 112.01963 36.39441 1.000 87.90028 679 ALA B O 1
ATOM 4050 N N . PHE B 1 129 ? 45.90061 113.34805 37.05165 1.000 106.57483 680 PHE B N 1
ATOM 4051 C CA . PHE B 1 129 ? 46.92552 112.38279 36.66733 1.000 88.48793 680 PHE B CA 1
ATOM 4052 C C . PHE B 1 129 ? 46.83208 111.12938 37.52445 1.000 77.84724 680 PHE B C 1
ATOM 4053 O O . PHE B 1 129 ? 47.15749 110.03155 37.05750 1.000 65.06535 680 PHE B O 1
ATOM 4061 N N . GLY B 1 130 ? 46.38726 111.28101 38.77740 1.000 75.39254 681 GLY B N 1
ATOM 4062 C CA . GLY B 1 130 ? 46.20841 110.13162 39.64991 1.000 75.36816 681 GLY B CA 1
ATOM 4063 C C . GLY B 1 130 ? 45.19152 109.14479 39.11213 1.000 72.49990 681 GLY B C 1
ATOM 4064 O O . GLY B 1 130 ? 45.39151 107.93110 39.18662 1.000 77.56783 681 GLY B O 1
ATOM 4065 N N . LYS B 1 131 ? 44.08966 109.65347 38.55650 1.000 75.70303 682 LYS B N 1
ATOM 4066 C CA . LYS B 1 131 ? 43.05467 108.78160 38.01017 1.000 75.49496 682 LYS B CA 1
ATOM 4067 C C . LYS B 1 131 ? 43.59750 107.93319 36.86928 1.000 72.72998 682 LYS B C 1
ATOM 4068 O O . LYS B 1 131 ? 43.16845 106.78838 36.68577 1.000 75.62797 682 LYS B O 1
ATOM 4074 N N . GLU B 1 132 ? 44.54253 108.46745 36.10129 1.000 67.71366 683 GLU B N 1
ATOM 4075 C CA . GLU B 1 132 ? 45.07951 107.75526 34.95018 1.000 55.96063 683 GLU B CA 1
ATOM 4076 C C . GLU B 1 132 ? 46.23658 106.85711 35.37430 1.000 57.82669 683 GLU B C 1
ATOM 4077 O O . GLU B 1 132 ? 46.37980 105.74196 34.86229 1.000 50.80201 683 GLU B O 1
ATOM 4083 N N . SER B 1 133 ? 47.07615 107.33319 36.29610 1.000 58.09467 684 SER B N 1
ATOM 4084 C CA . SER B 1 133 ? 48.14293 106.49266 36.82737 1.000 54.30812 684 SER B CA 1
ATOM 4085 C C . SER B 1 133 ? 47.56050 105.27538 37.53354 1.000 57.34410 684 SER B C 1
ATOM 4086 O O . SER B 1 133 ? 48.09244 104.16650 37.41534 1.000 52.29032 684 SER B O 1
ATOM 4089 N N . GLU B 1 134 ? 46.47657 105.47590 38.28976 1.000 65.20670 685 GLU B N 1
ATOM 4090 C CA . GLU B 1 134 ? 45.79206 104.38293 38.97839 1.000 60.67707 685 GLU B CA 1
ATOM 4091 C C . GLU B 1 134 ? 45.46834 103.22209 38.04199 1.000 62.83080 685 GLU B C 1
ATOM 4092 O O . GLU B 1 134 ? 45.82995 102.07117 38.31200 1.000 56.84722 685 GLU B O 1
ATOM 4098 N N . VAL B 1 135 ? 44.78145 103.50895 36.93379 1.000 54.66601 686 VAL B N 1
ATOM 4099 C CA . VAL B 1 135 ? 44.39381 102.45923 35.99054 1.000 53.54110 686 VAL B CA 1
ATOM 4100 C C . VAL B 1 135 ? 45.61714 101.80504 35.35664 1.000 57.80110 686 VAL B C 1
ATOM 4101 O O . VAL B 1 135 ? 45.71135 100.57419 35.27112 1.000 60.54785 686 VAL B O 1
ATOM 4105 N N . LEU B 1 136 ? 46.57118 102.61639 34.90142 1.000 51.12737 687 LEU B N 1
ATOM 4106 C CA . LEU B 1 136 ? 47.77412 102.06679 34.28517 1.000 51.19252 687 LEU B CA 1
ATOM 4107 C C . LEU B 1 136 ? 48.55418 101.19463 35.26145 1.000 48.98998 687 LEU B C 1
ATOM 4108 O O . LEU B 1 136 ? 48.92798 100.06140 34.93572 1.000 52.08802 687 LEU B O 1
ATOM 4113 N N . ILE B 1 137 ? 48.80404 101.70567 36.46851 1.000 52.10236 688 ILE B N 1
ATOM 4114 C CA . ILE B 1 137 ? 49.47088 100.91312 37.50168 1.000 48.18587 688 ILE B CA 1
ATOM 4115 C C . ILE B 1 137 ? 48.66853 99.65790 37.83122 1.000 50.35001 688 ILE B C 1
ATOM 4116 O O . ILE B 1 137 ? 49.22384 98.55801 37.93967 1.000 47.68096 688 ILE B O 1
ATOM 4121 N N . GLY B 1 138 ? 47.34938 99.80181 37.98029 1.000 49.63693 689 GLY B N 1
ATOM 4122 C CA . GLY B 1 138 ? 46.50230 98.66429 38.30341 1.000 41.70459 689 GLY B CA 1
ATOM 4123 C C . GLY B 1 138 ? 46.60295 97.51496 37.32170 1.000 53.04934 689 GLY B C 1
ATOM 4124 O O . GLY B 1 138 ? 46.45424 96.35152 37.70485 1.000 57.12445 689 GLY B O 1
ATOM 4125 N N . ASN B 1 139 ? 46.87348 97.81489 36.05649 1.000 47.74461 690 ASN B N 1
ATOM 4126 C CA . ASN B 1 139 ? 46.88686 96.80739 35.00665 1.000 49.41991 690 ASN B CA 1
ATOM 4127 C C . ASN B 1 139 ? 48.28537 96.34050 34.64581 1.000 54.19262 690 ASN B C 1
ATOM 4128 O O . ASN B 1 139 ? 48.46049 95.17529 34.27784 1.000 63.29765 690 ASN B O 1
ATOM 4133 N N . LEU B 1 140 ? 49.28091 97.21606 34.74271 1.000 50.29392 691 LEU B N 1
ATOM 4134 C CA . LEU B 1 140 ? 50.61103 96.93133 34.23849 1.000 49.10933 691 LEU B CA 1
ATOM 4135 C C . LEU B 1 140 ? 51.67828 97.02241 35.31781 1.000 48.40973 691 LEU B C 1
ATOM 4136 O O . LEU B 1 140 ? 52.84965 96.74417 35.03400 1.000 45.78029 691 LEU B O 1
ATOM 4141 N N . GLY B 1 141 ? 51.30728 97.39430 36.54569 1.000 41.22984 692 GLY B N 1
ATOM 4142 C CA . GLY B 1 141 ? 52.27877 97.61237 37.60244 1.000 40.73012 692 GLY B CA 1
ATOM 4143 C C . GLY B 1 141 ? 53.12481 96.40199 37.92916 1.000 58.86827 692 GLY B C 1
ATOM 4144 O O . GLY B 1 141 ? 54.23336 96.55523 38.45495 1.000 56.71304 692 GLY B O 1
ATOM 4145 N N . ASP B 1 142 ? 52.64254 95.20127 37.60882 1.000 45.62285 693 ASP B N 1
ATOM 4146 C CA . ASP B 1 142 ? 53.35150 93.96810 37.92737 1.000 50.03869 693 ASP B CA 1
ATOM 4147 C C . ASP B 1 142 ? 53.59632 93.11940 36.68658 1.000 51.80920 693 ASP B C 1
ATOM 4148 O O . ASP B 1 142 ? 53.92259 91.93512 36.80605 1.000 61.76093 693 ASP B O 1
ATOM 4153 N N . LYS B 1 143 ? 53.43942 93.70173 35.50129 1.000 48.73166 694 LYS B N 1
ATOM 4154 C CA . LYS B 1 143 ? 53.46441 92.96400 34.24655 1.000 52.02002 694 LYS B CA 1
ATOM 4155 C C . LYS B 1 143 ? 54.77028 93.16001 33.48210 1.000 47.67908 694 LYS B C 1
ATOM 4156 O O . LYS B 1 143 ? 55.25096 94.28727 33.33273 1.000 57.93456 694 LYS B O 1
ATOM 4162 N N . LEU B 1 144 ? 55.34376 92.04953 33.02294 1.000 51.26009 695 LEU B N 1
ATOM 4163 C CA . LEU B 1 144 ? 56.44946 92.05311 32.07163 1.000 42.66722 695 LEU B CA 1
ATOM 4164 C C . LEU B 1 144 ? 55.85918 92.23436 30.67539 1.000 55.50843 695 LEU B C 1
ATOM 4165 O O . LEU B 1 144 ? 55.03723 91.42141 30.23977 1.000 48.24643 695 LEU B O 1
ATOM 4170 N N . ILE B 1 145 ? 56.26773 93.28458 29.97378 1.000 51.53018 696 ILE B N 1
ATOM 4171 C CA . ILE B 1 145 ? 55.74632 93.59496 28.64475 1.000 47.59702 696 ILE B CA 1
ATOM 4172 C C . ILE B 1 145 ? 56.76112 93.16793 27.58718 1.000 51.63240 696 ILE B C 1
ATOM 4173 O O . ILE B 1 145 ? 57.87211 93.71988 27.54774 1.000 48.91792 696 ILE B O 1
ATOM 4178 N N . PRO B 1 146 ? 56.42510 92.20838 26.72826 1.000 45.85546 697 PRO B N 1
ATOM 4179 C CA . PRO B 1 146 ? 57.36304 91.70387 25.71395 1.000 48.31223 697 PRO B CA 1
ATOM 4180 C C . PRO B 1 146 ? 57.49439 92.66657 24.54642 1.000 51.58306 697 PRO B C 1
ATOM 4181 O O . PRO B 1 146 ? 56.58092 93.46730 24.28967 1.000 38.76914 697 PRO B O 1
ATOM 4185 N N . PRO B 1 147 ? 58.64054 92.65055 23.84955 1.000 43.64473 698 PRO B N 1
ATOM 4186 C CA . PRO B 1 147 ? 58.86848 93.60556 22.74408 1.000 48.20376 698 PRO B CA 1
ATOM 4187 C C . PRO B 1 147 ? 57.69772 93.73533 21.77819 1.000 55.34456 698 PRO B C 1
ATOM 4188 O O . PRO B 1 147 ? 57.36982 94.85091 21.35300 1.000 53.24523 698 PRO B O 1
ATOM 4192 N N . GLN B 1 148 ? 57.05275 92.61796 21.42592 1.000 46.78069 699 GLN B N 1
ATOM 4193 C CA . GLN B 1 148 ? 56.00155 92.61226 20.41430 1.000 47.81041 699 GLN B CA 1
ATOM 4194 C C . GLN B 1 148 ? 54.72026 93.32086 20.85391 1.000 47.62218 699 GLN B C 1
ATOM 4195 O O . GLN B 1 148 ? 53.81940 93.49471 20.02833 1.000 51.98447 699 GLN B O 1
ATOM 4201 N N . ASP B 1 149 ? 54.60466 93.73086 22.11074 1.000 52.27602 700 ASP B N 1
ATOM 4202 C CA . ASP B 1 149 ? 53.40027 94.39911 22.58572 1.000 48.14022 700 ASP B CA 1
ATOM 4203 C C . ASP B 1 149 ? 53.48678 95.91763 22.48231 1.000 46.77250 700 ASP B C 1
ATOM 4204 O O . ASP B 1 149 ? 52.51746 96.60531 22.82361 1.000 46.10803 700 ASP B O 1
ATOM 4209 N N . ILE B 1 150 ? 54.62184 96.45782 22.03380 1.000 51.72608 701 ILE B N 1
ATOM 4210 C CA . ILE B 1 150 ? 54.82505 97.89648 21.93213 1.000 51.27161 701 ILE B CA 1
ATOM 4211 C C . ILE B 1 150 ? 55.39151 98.24503 20.56211 1.000 47.33501 701 ILE B C 1
ATOM 4212 O O . ILE B 1 150 ? 55.96256 97.40567 19.86277 1.000 59.82697 701 ILE B O 1
ATOM 4217 N N . LEU B 1 151 ? 55.22452 99.51191 20.19016 1.000 55.38535 702 LEU B N 1
ATOM 4218 C CA . LEU B 1 151 ? 55.77746 100.05564 18.95677 1.000 45.37178 702 LEU B CA 1
ATOM 4219 C C . LEU B 1 151 ? 57.13228 100.68611 19.25790 1.000 47.85646 702 LEU B C 1
ATOM 4220 O O . LEU B 1 151 ? 57.21332 101.63683 20.04130 1.000 65.92104 702 LEU B O 1
ATOM 4225 N N . ARG B 1 152 ? 58.19090 100.17991 18.63112 1.000 53.15633 703 ARG B N 1
ATOM 4226 C CA . ARG B 1 152 ? 59.53477 100.65533 18.93003 1.000 65.24723 703 ARG B CA 1
ATOM 4227 C C . ARG B 1 152 ? 60.17966 101.44176 17.79399 1.000 56.47645 703 ARG B C 1
ATOM 4228 O O . ARG B 1 152 ? 61.28666 101.95959 17.97869 1.000 73.32984 703 ARG B O 1
ATOM 4236 N N . ASP B 1 153 ? 59.53126 101.54987 16.63300 1.000 51.20821 704 ASP B N 1
ATOM 4237 C CA . ASP B 1 153 ? 60.02595 102.36762 15.52791 1.000 57.03079 704 ASP B CA 1
ATOM 4238 C C . ASP B 1 153 ? 59.34899 103.73317 15.55703 1.000 63.06674 704 ASP B C 1
ATOM 4239 O O . ASP B 1 153 ? 58.12109 103.82299 15.43659 1.000 63.94565 704 ASP B O 1
ATOM 4244 N N . VAL B 1 154 ? 60.15132 104.79236 15.71227 1.000 63.00250 705 VAL B N 1
ATOM 4245 C CA . VAL B 1 154 ? 59.59648 106.14230 15.79500 1.000 68.63786 705 VAL B CA 1
ATOM 4246 C C . VAL B 1 154 ? 58.85046 106.50519 14.51961 1.000 61.36732 705 VAL B C 1
ATOM 4247 O O . VAL B 1 154 ? 57.89869 107.29514 14.55746 1.000 64.28682 705 VAL B O 1
ATOM 4251 N N . SER B 1 155 ? 59.26362 105.94502 13.37484 1.000 54.98156 706 SER B N 1
ATOM 4252 C CA . SER B 1 155 ? 58.53844 106.18107 12.12647 1.000 52.14231 706 SER B CA 1
ATOM 4253 C C . SER B 1 155 ? 57.06273 105.82055 12.26769 1.000 55.79138 706 SER B C 1
ATOM 4254 O O . SER B 1 155 ? 56.19111 106.53798 11.76281 1.000 61.33469 706 SER B O 1
ATOM 4257 N N . ASP B 1 156 ? 56.76021 104.71290 12.95190 1.000 42.31887 707 ASP B N 1
ATOM 4258 C CA . ASP B 1 156 ? 55.36346 104.36648 13.19992 1.000 54.94572 707 ASP B CA 1
ATOM 4259 C C . ASP B 1 156 ? 54.70359 105.40562 14.09665 1.000 58.02601 707 ASP B C 1
ATOM 4260 O O . ASP B 1 156 ? 53.53610 105.76269 13.89548 1.000 59.29903 707 ASP B O 1
ATOM 4265 N N . LEU B 1 157 ? 55.44463 105.90830 15.08600 1.000 45.05746 708 LEU B N 1
ATOM 4266 C CA . LEU B 1 157 ? 54.90342 106.92354 15.98166 1.000 51.85193 708 LEU B CA 1
ATOM 4267 C C . LEU B 1 157 ? 54.66120 108.23394 15.24824 1.000 57.65670 708 LEU B C 1
ATOM 4268 O O . LEU B 1 157 ? 53.63123 108.88558 15.45567 1.000 60.83688 708 LEU B O 1
ATOM 4273 N N . LYS B 1 158 ? 55.59831 108.63968 14.39066 1.000 48.08322 709 LYS B N 1
ATOM 4274 C CA . LYS B 1 158 ? 55.41247 109.87701 13.64412 1.000 52.82584 709 LYS B CA 1
ATOM 4275 C C . LYS B 1 158 ? 54.23755 109.74065 12.68552 1.000 60.69430 709 LYS B C 1
ATOM 4276 O O . LYS B 1 158 ? 53.47287 110.69315 12.48931 1.000 54.28791 709 LYS B O 1
ATOM 4282 N N . ALA B 1 159 ? 54.09629 108.56925 12.05928 1.000 47.31122 710 ALA B N 1
ATOM 4283 C CA . ALA B 1 159 ? 52.95624 108.33434 11.18048 1.000 54.64771 710 ALA B CA 1
ATOM 4284 C C . ALA B 1 159 ? 51.64428 108.54898 11.92427 1.000 55.64230 710 ALA B C 1
ATOM 4285 O O . ALA B 1 159 ? 50.72520 109.19329 11.40687 1.000 56.66074 710 ALA B O 1
ATOM 4287 N N . LEU B 1 160 ? 51.53694 108.00869 13.14301 1.000 54.67735 711 LEU B N 1
ATOM 4288 C CA . LEU B 1 160 ? 50.33253 108.22232 13.94195 1.000 58.27051 711 LEU B CA 1
ATOM 4289 C C . LEU B 1 160 ? 50.11893 109.70688 14.21073 1.000 56.13901 711 LEU B C 1
ATOM 4290 O O . LEU B 1 160 ? 48.98007 110.19020 14.20926 1.000 56.93438 711 LEU B O 1
ATOM 4295 N N . ALA B 1 161 ? 51.20638 110.44200 14.45705 1.000 43.22682 712 ALA B N 1
ATOM 4296 C CA . ALA B 1 161 ? 51.10505 111.87879 14.68967 1.000 54.86385 712 ALA B CA 1
ATOM 4297 C C . ALA B 1 161 ? 50.65045 112.60001 13.42637 1.000 55.37522 712 ALA B C 1
ATOM 4298 O O . ALA B 1 161 ? 49.77749 113.47518 13.47652 1.000 54.05418 712 ALA B O 1
ATOM 4300 N N . ASN B 1 162 ? 51.24584 112.25185 12.28267 1.000 46.73198 713 ASN B N 1
ATOM 4301 C CA . ASN B 1 162 ? 50.80377 112.81538 11.01123 1.000 49.89408 713 ASN B CA 1
ATOM 4302 C C . ASN B 1 162 ? 49.33703 112.49729 10.74406 1.000 50.14206 713 ASN B C 1
ATOM 4303 O O . ASN B 1 162 ? 48.59303 113.35771 10.26114 1.000 65.91404 713 ASN B O 1
ATOM 4308 N N . MET B 1 163 ? 48.89793 111.26680 11.03300 1.000 51.96137 714 MET B N 1
ATOM 4309 C CA . MET B 1 163 ? 47.48033 110.95862 10.85450 1.000 55.70212 714 MET B CA 1
ATOM 4310 C C . MET B 1 163 ? 46.61838 111.80703 11.77763 1.000 59.92369 714 MET B C 1
ATOM 4311 O O . MET B 1 163 ? 45.54530 112.27318 11.38090 1.000 59.40236 714 MET B O 1
ATOM 4316 N N . HIS B 1 164 ? 47.07466 112.04077 13.00755 1.000 50.43857 715 HIS B N 1
ATOM 4317 C CA . HIS B 1 164 ? 46.25731 112.81026 13.93569 1.000 51.73593 715 HIS B CA 1
ATOM 4318 C C . HIS B 1 164 ? 45.98312 114.19898 13.38121 1.000 56.74647 715 HIS B C 1
ATOM 4319 O O . HIS B 1 164 ? 44.82674 114.61216 13.24070 1.000 65.12008 715 HIS B O 1
ATOM 4326 N N . GLU B 1 165 ? 47.04723 114.94249 13.07977 1.000 51.79191 716 GLU B N 1
ATOM 4327 C CA . GLU B 1 165 ? 46.88715 116.30220 12.57963 1.000 63.27603 716 GLU B CA 1
ATOM 4328 C C . GLU B 1 165 ? 46.15029 116.34229 11.24295 1.000 63.37527 716 GLU B C 1
ATOM 4329 O O . GLU B 1 165 ? 45.32548 117.23495 11.01583 1.000 67.37230 716 GLU B O 1
ATOM 4335 N N . SER B 1 166 ? 46.42049 115.38338 10.34921 1.000 55.29137 717 SER B N 1
ATOM 4336 C CA . SER B 1 166 ? 45.78171 115.40304 9.03247 1.000 55.84315 717 SER B CA 1
ATOM 4337 C C . SER B 1 166 ? 44.28173 115.12738 9.10931 1.000 57.18203 717 SER B C 1
ATOM 4338 O O . SER B 1 166 ? 43.48039 115.85947 8.51651 1.000 59.68473 717 SER B O 1
ATOM 4341 N N . LEU B 1 167 ? 43.87410 114.08358 9.83715 1.000 61.07660 718 LEU B N 1
ATOM 4342 C CA . LEU B 1 167 ? 42.44337 113.79101 9.93316 1.000 66.07204 718 LEU B CA 1
ATOM 4343 C C . LEU B 1 167 ? 41.71089 114.83484 10.76294 1.000 63.57707 718 LEU B C 1
ATOM 4344 O O . LEU B 1 167 ? 40.54478 115.13341 10.48005 1.000 64.76722 718 LEU B O 1
ATOM 4349 N N . GLU B 1 168 ? 42.36368 115.40382 11.77712 1.000 63.42229 719 GLU B N 1
ATOM 4350 C CA . GLU B 1 168 ? 41.72869 116.49342 12.50803 1.000 62.29963 719 GLU B CA 1
ATOM 4351 C C . GLU B 1 168 ? 41.54568 117.69535 11.59291 1.000 61.25673 719 GLU B C 1
ATOM 4352 O O . GLU B 1 168 ? 40.51518 118.37784 11.64220 1.000 69.01218 719 GLU B O 1
ATOM 4358 N N . TRP B 1 169 ? 42.53611 117.95651 10.73830 1.000 63.57147 720 TRP B N 1
ATOM 4359 C CA . TRP B 1 169 ? 42.43433 119.05122 9.78167 1.000 60.39880 720 TRP B CA 1
ATOM 4360 C C . TRP B 1 169 ? 41.31257 118.78412 8.78857 1.000 64.36603 720 TRP B C 1
ATOM 4361 O O . TRP B 1 169 ? 40.47893 119.65740 8.52271 1.000 67.31182 720 TRP B O 1
ATOM 4372 N N . LEU B 1 170 ? 41.26724 117.56296 8.24764 1.000 59.07854 721 LEU B N 1
ATOM 4373 C CA . LEU B 1 170 ? 40.21872 117.19852 7.30083 1.000 55.30957 721 LEU B CA 1
ATOM 4374 C C . LEU B 1 170 ? 38.84495 117.24714 7.95462 1.000 59.53610 721 LEU B C 1
ATOM 4375 O O . LEU B 1 170 ? 37.86751 117.66917 7.32488 1.000 69.52061 721 LEU B O 1
ATOM 4380 N N . ALA B 1 171 ? 38.74680 116.80960 9.21465 1.000 66.05873 722 ALA B N 1
ATOM 4381 C CA . ALA B 1 171 ? 37.45506 116.81468 9.89398 1.000 67.23807 722 ALA B CA 1
ATOM 4382 C C . ALA B 1 171 ? 36.94629 118.24017 10.04540 1.000 69.35491 722 ALA B C 1
ATOM 4383 O O . ALA B 1 171 ? 35.77089 118.52171 9.78822 1.000 77.63478 722 ALA B O 1
ATOM 4385 N N . GLY B 1 172 ? 37.82432 119.15446 10.45616 1.000 70.66760 723 GLY B N 1
ATOM 4386 C CA . GLY B 1 172 ? 37.42798 120.54575 10.58504 1.000 79.32398 723 GLY B CA 1
ATOM 4387 C C . GLY B 1 172 ? 37.07671 121.16142 9.24419 1.000 75.70645 723 GLY B C 1
ATOM 4388 O O . GLY B 1 172 ? 36.10012 121.90727 9.12780 1.000 85.80354 723 GLY B O 1
ATOM 4389 N N . ARG B 1 173 ? 37.87994 120.86900 8.21739 1.000 75.21500 724 ARG B N 1
ATOM 4390 C CA . ARG B 1 173 ? 37.60084 121.37479 6.87762 1.000 62.38222 724 ARG B CA 1
ATOM 4391 C C . ARG B 1 173 ? 36.22780 120.93122 6.39102 1.000 76.95297 724 ARG B C 1
ATOM 4392 O O . ARG B 1 173 ? 35.47561 121.72928 5.81903 1.000 89.74896 724 ARG B O 1
ATOM 4400 N N . THR B 1 174 ? 35.88061 119.66209 6.60574 1.000 80.31253 725 THR B N 1
ATOM 4401 C CA . THR B 1 174 ? 34.59632 119.17262 6.12149 1.000 86.48224 725 THR B CA 1
ATOM 4402 C C . THR B 1 174 ? 33.44475 119.59648 7.02563 1.000 94.01848 725 THR B C 1
ATOM 4403 O O . THR B 1 174 ? 32.32979 119.79352 6.53645 1.000 95.53853 725 THR B O 1
ATOM 4407 N N . LYS B 1 175 ? 33.69799 119.80194 8.32202 1.000 90.00393 726 LYS B N 1
ATOM 4408 C CA . LYS B 1 175 ? 32.66230 120.35912 9.18927 1.000 84.75197 726 LYS B CA 1
ATOM 4409 C C . LYS B 1 175 ? 32.21829 121.72971 8.69397 1.000 98.47416 726 LYS B C 1
ATOM 4410 O O . LYS B 1 175 ? 31.01927 122.03252 8.68217 1.000 98.24951 726 LYS B O 1
ATOM 4416 N N . SER B 1 176 ? 33.17039 122.57606 8.28984 1.000 98.26901 727 SER B N 1
ATOM 4417 C CA . SER B 1 176 ? 32.81958 123.91212 7.81842 1.000 101.44859 727 SER B CA 1
ATOM 4418 C C . SER B 1 176 ? 31.95284 123.82794 6.56985 1.000 105.00508 727 SER B C 1
ATOM 4419 O O . SER B 1 176 ? 30.90753 124.48250 6.48012 1.000 108.69388 727 SER B O 1
ATOM 4422 N N . ALA B 1 177 ? 32.39600 123.04460 5.58158 1.000 96.90977 728 ALA B N 1
ATOM 4423 C CA . ALA B 1 177 ? 31.65099 122.88273 4.33522 1.000 99.10868 728 ALA B CA 1
ATOM 4424 C C . ALA B 1 177 ? 30.19998 122.49146 4.59473 1.000 106.40979 728 ALA B C 1
ATOM 4425 O O . ALA B 1 177 ? 29.28501 122.95787 3.90594 1.000 127.71057 728 ALA B O 1
ATOM 4427 N N . PHE B 1 178 ? 29.97408 121.64115 5.59321 1.000 100.27157 729 PHE B N 1
ATOM 4428 C CA . PHE B 1 178 ? 28.66946 121.06132 5.88606 1.000 107.43897 729 PHE B CA 1
ATOM 4429 C C . PHE B 1 178 ? 27.90541 121.86668 6.93131 1.000 117.80073 729 PHE B C 1
ATOM 4430 O O . PHE B 1 178 ? 26.86497 121.41022 7.41672 1.000 120.80965 729 PHE B O 1
ATOM 4438 N N . SER B 1 179 ? 28.40117 123.05573 7.27389 1.000 119.27891 730 SER B N 1
ATOM 4439 C CA . SER B 1 179 ? 27.65267 124.04241 8.04183 1.000 121.57710 730 SER B CA 1
ATOM 4440 C C . SER B 1 179 ? 26.95687 125.03506 7.12906 1.000 121.75088 730 SER B C 1
ATOM 4441 O O . SER B 1 179 ? 25.90639 125.57613 7.49297 1.000 133.38257 730 SER B O 1
ATOM 4444 N N . SER B 1 180 ? 27.53470 125.28643 5.95546 1.000 118.77032 731 SER B N 1
ATOM 4445 C CA . SER B 1 180 ? 26.89521 126.14942 4.97060 1.000 125.48585 731 SER B CA 1
ATOM 4446 C C . SER B 1 180 ? 25.57204 125.53752 4.52329 1.000 129.10255 731 SER B C 1
ATOM 4447 O O . SER B 1 180 ? 24.53283 126.20723 4.52335 1.000 128.75601 731 SER B O 1
ATOM 4450 N N . LEU B 1 181 ? 25.59212 124.26382 4.13577 1.000 137.65494 732 LEU B N 1
ATOM 4451 C CA . LEU B 1 181 ? 24.39122 123.58935 3.65393 1.000 124.37307 732 LEU B CA 1
ATOM 4452 C C . LEU B 1 181 ? 23.58689 123.04685 4.83239 1.000 122.35442 732 LEU B C 1
ATOM 4453 O O . LEU B 1 181 ? 23.95275 123.24020 5.99345 1.000 128.35158 732 LEU B O 1
ATOM 4458 N N . SER B 1 203 ? 18.87166 116.15029 -0.18759 1.000 101.54843 754 SER B N 1
ATOM 4459 C CA . SER B 1 203 ? 18.37490 115.05636 0.63722 1.000 120.79681 754 SER B CA 1
ATOM 4460 C C . SER B 1 203 ? 18.95542 115.11751 2.04120 1.000 128.03308 754 SER B C 1
ATOM 4461 O O . SER B 1 203 ? 20.09495 115.54335 2.23387 1.000 130.78951 754 SER B O 1
ATOM 4464 N N . GLU B 1 204 ? 18.16787 114.68764 3.02770 1.000 129.29852 755 GLU B N 1
ATOM 4465 C CA . GLU B 1 204 ? 18.67844 114.65839 4.39231 1.000 131.41727 755 GLU B CA 1
ATOM 4466 C C . GLU B 1 204 ? 19.50443 113.40370 4.64510 1.000 126.72470 755 GLU B C 1
ATOM 4467 O O . GLU B 1 204 ? 20.49670 113.45136 5.38168 1.000 115.46361 755 GLU B O 1
ATOM 4473 N N . GLN B 1 205 ? 19.10428 112.27275 4.05168 1.000 126.33606 756 GLN B N 1
ATOM 4474 C CA . GLN B 1 205 ? 19.85518 111.03497 4.23734 1.000 123.84512 756 GLN B CA 1
ATOM 4475 C C . GLN B 1 205 ? 21.29932 111.18603 3.77525 1.000 122.47182 756 GLN B C 1
ATOM 4476 O O . GLN B 1 205 ? 22.20080 110.54284 4.32571 1.000 121.69004 756 GLN B O 1
ATOM 4482 N N . ILE B 1 206 ? 21.53951 112.03614 2.77755 1.000 129.73820 757 ILE B N 1
ATOM 4483 C CA . ILE B 1 206 ? 22.89896 112.25758 2.30254 1.000 112.17755 757 ILE B CA 1
ATOM 4484 C C . ILE B 1 206 ? 23.60819 113.24947 3.21863 1.000 106.06946 757 ILE B C 1
ATOM 4485 O O . ILE B 1 206 ? 24.83218 113.19057 3.38629 1.000 108.91449 757 ILE B O 1
ATOM 4490 N N . MET B 1 207 ? 22.84281 114.12675 3.87245 1.000 114.57842 758 MET B N 1
ATOM 4491 C CA . MET B 1 207 ? 23.40241 115.01890 4.88211 1.000 111.36730 758 MET B CA 1
ATOM 4492 C C . MET B 1 207 ? 23.85324 114.25630 6.12424 1.000 112.09090 758 MET B C 1
ATOM 4493 O O . MET B 1 207 ? 24.89107 114.58389 6.71225 1.000 102.90749 758 MET B O 1
ATOM 4498 N N . GLN B 1 208 ? 23.08871 113.24315 6.54680 1.000 112.27701 759 GLN B N 1
ATOM 4499 C CA . GLN B 1 208 ? 23.51090 112.44035 7.69318 1.000 113.06278 759 GLN B CA 1
ATOM 4500 C C . GLN B 1 208 ? 24.77762 111.65466 7.38390 1.000 101.71377 759 GLN B C 1
ATOM 4501 O O . GLN B 1 208 ? 25.68618 111.57789 8.21946 1.000 93.54177 759 GLN B O 1
ATOM 4507 N N . THR B 1 209 ? 24.85047 111.05645 6.19419 1.000 102.07252 760 THR B N 1
ATOM 4508 C CA . THR B 1 209 ? 26.01607 110.25657 5.83698 1.000 108.60827 760 THR B CA 1
ATOM 4509 C C . THR B 1 209 ? 27.25507 111.13551 5.78658 1.000 101.43062 760 THR B C 1
ATOM 4510 O O . THR B 1 209 ? 28.35710 110.71077 6.15589 1.000 95.39044 760 THR B O 1
ATOM 4514 N N . LEU B 1 210 ? 27.07420 112.37591 5.33686 1.000 99.91067 761 LEU B N 1
ATOM 4515 C CA . LEU B 1 210 ? 28.16031 113.34054 5.23793 1.000 92.15810 761 LEU B CA 1
ATOM 4516 C C . LEU B 1 210 ? 28.62003 113.81328 6.61674 1.000 87.76893 761 LEU B C 1
ATOM 4517 O O . LEU B 1 210 ? 29.82556 113.90229 6.88015 1.000 85.49669 761 LEU B O 1
ATOM 4522 N N . SER B 1 211 ? 27.67370 114.11957 7.50922 1.000 95.30541 762 SER B N 1
ATOM 4523 C CA . SER B 1 211 ? 28.01550 114.53802 8.86815 1.000 93.42284 762 SER B CA 1
ATOM 4524 C C . SER B 1 211 ? 28.69498 113.41473 9.64652 1.000 94.12801 762 SER B C 1
ATOM 4525 O O . SER B 1 211 ? 29.53525 113.67870 10.51513 1.000 79.90428 762 SER B O 1
ATOM 4528 N N . GLU B 1 212 ? 28.32944 112.16473 9.35593 1.000 96.67974 763 GLU B N 1
ATOM 4529 C CA . GLU B 1 212 ? 29.00112 111.01125 9.94754 1.000 83.03401 763 GLU B CA 1
ATOM 4530 C C . GLU B 1 212 ? 30.48169 110.98253 9.58429 1.000 87.66036 763 GLU B C 1
ATOM 4531 O O . GLU B 1 212 ? 31.34208 110.84046 10.46189 1.000 81.77322 763 GLU B O 1
ATOM 4537 N N . LEU B 1 213 ? 30.79385 111.08272 8.28760 1.000 84.75395 764 LEU B N 1
ATOM 4538 C CA . LEU B 1 213 ? 32.18277 111.02175 7.83630 1.000 80.00124 764 LEU B CA 1
ATOM 4539 C C . LEU B 1 213 ? 33.05344 112.06176 8.53449 1.000 74.45186 764 LEU B C 1
ATOM 4540 O O . LEU B 1 213 ? 34.19287 111.76734 8.91357 1.000 68.04269 764 LEU B O 1
ATOM 4545 N N . ALA B 1 214 ? 32.53374 113.27597 8.73545 1.000 73.70202 765 ALA B N 1
ATOM 4546 C CA . ALA B 1 214 ? 33.31918 114.29502 9.42841 1.000 70.18861 765 ALA B CA 1
ATOM 4547 C C . ALA B 1 214 ? 33.59041 113.88218 10.86887 1.000 79.93507 765 ALA B C 1
ATOM 4548 O O . ALA B 1 214 ? 34.69000 114.09902 11.39344 1.000 69.70955 765 ALA B O 1
ATOM 4550 N N . LYS B 1 215 ? 32.59172 113.29549 11.52631 1.000 74.89407 766 LYS B N 1
ATOM 4551 C CA . LYS B 1 215 ? 32.77494 112.81309 12.88875 1.000 76.09457 766 LYS B CA 1
ATOM 4552 C C . LYS B 1 215 ? 33.77892 111.66397 12.91186 1.000 76.73683 766 LYS B C 1
ATOM 4553 O O . LYS B 1 215 ? 34.66411 111.62087 13.77576 1.000 67.53792 766 LYS B O 1
ATOM 4559 N N . SER B 1 216 ? 33.65519 110.72909 11.96014 1.000 71.49381 767 SER B N 1
ATOM 4560 C CA . SER B 1 216 ? 34.55356 109.57723 11.89671 1.000 58.59463 767 SER B CA 1
ATOM 4561 C C . SER B 1 216 ? 36.01241 110.00647 11.77089 1.000 66.60908 767 SER B C 1
ATOM 4562 O O . SER B 1 216 ? 36.90082 109.38235 12.36223 1.000 68.21350 767 SER B O 1
ATOM 4565 N N . PHE B 1 217 ? 36.28293 111.06524 11.00155 1.000 60.88942 768 PHE B N 1
ATOM 4566 C CA . PHE B 1 217 ? 37.65796 111.53916 10.86173 1.000 55.83178 768 PHE B CA 1
ATOM 4567 C C . PHE B 1 217 ? 38.18707 112.08067 12.18490 1.000 58.85843 768 PHE B C 1
ATOM 4568 O O . PHE B 1 217 ? 39.34869 111.84613 12.53876 1.000 53.72775 768 PHE B O 1
ATOM 4576 N N . GLN B 1 218 ? 37.34723 112.79980 12.93251 1.000 62.54975 769 GLN B N 1
ATOM 4577 C CA . GLN B 1 218 ? 37.77251 113.33384 14.22243 1.000 65.45185 769 GLN B CA 1
ATOM 4578 C C . GLN B 1 218 ? 38.01259 112.21392 15.22792 1.000 63.28432 769 GLN B C 1
ATOM 4579 O O . GLN B 1 218 ? 38.96740 112.26875 16.01251 1.000 61.38432 769 GLN B O 1
ATOM 4585 N N . ASP B 1 219 ? 37.14546 111.19881 15.22652 1.000 58.09363 770 ASP B N 1
ATOM 4586 C CA . ASP B 1 219 ? 37.32773 110.04246 16.10085 1.000 68.31482 770 ASP B CA 1
ATOM 4587 C C . ASP B 1 219 ? 38.62098 109.30894 15.77707 1.000 68.55079 770 ASP B C 1
ATOM 4588 O O . ASP B 1 219 ? 39.40113 108.96465 16.67247 1.000 69.30389 770 ASP B O 1
ATOM 4593 N N . MET B 1 220 ? 38.84772 109.04185 14.49164 1.000 68.25863 771 MET B N 1
ATOM 4594 C CA . MET B 1 220 ? 40.09138 108.42061 14.05764 1.000 63.12401 771 MET B CA 1
ATOM 4595 C C . MET B 1 220 ? 41.28774 109.27413 14.46492 1.000 63.95309 771 MET B C 1
ATOM 4596 O O . MET B 1 220 ? 42.33402 108.74811 14.86263 1.000 60.53517 771 MET B O 1
ATOM 4601 N N . ALA B 1 221 ? 41.14030 110.59809 14.39525 1.000 64.16118 772 ALA B N 1
ATOM 4602 C CA . ALA B 1 221 ? 42.21065 111.49555 14.81674 1.000 60.47263 772 ALA B CA 1
ATOM 4603 C C . ALA B 1 221 ? 42.45569 111.37128 16.31458 1.000 60.43902 772 ALA B C 1
ATOM 4604 O O . ALA B 1 221 ? 43.60464 111.28611 16.76357 1.000 52.12908 772 ALA B O 1
ATOM 4606 N N . ASP B 1 222 ? 41.37570 111.37649 17.10173 1.000 59.14113 773 ASP B N 1
ATOM 4607 C CA . ASP B 1 222 ? 41.48476 111.21392 18.54794 1.000 55.94245 773 ASP B CA 1
ATOM 4608 C C . ASP B 1 222 ? 42.13420 109.88319 18.90334 1.000 55.81705 773 ASP B C 1
ATOM 4609 O O . ASP B 1 222 ? 42.99849 109.82380 19.78671 1.000 61.97126 773 ASP B O 1
ATOM 4614 N N . ARG B 1 223 ? 41.71459 108.80219 18.23772 1.000 55.44206 774 ARG B N 1
ATOM 4615 C CA . ARG B 1 223 ? 42.30366 107.48891 18.47864 1.000 53.98451 774 ARG B CA 1
ATOM 4616 C C . ARG B 1 223 ? 43.81985 107.54626 18.34829 1.000 51.49202 774 ARG B C 1
ATOM 4617 O O . ARG B 1 223 ? 44.55123 107.03804 19.20385 1.000 58.14224 774 ARG B O 1
ATOM 4625 N N . CYS B 1 224 ? 44.30475 108.19243 17.28101 1.000 47.83885 775 CYS B N 1
ATOM 4626 C CA . CYS B 1 224 ? 45.74185 108.30894 17.05201 1.000 50.44281 775 CYS B CA 1
ATOM 4627 C C . CYS B 1 224 ? 46.43448 109.03736 18.19416 1.000 49.98325 775 CYS B C 1
ATOM 4628 O O . CYS B 1 224 ? 47.54705 108.66987 18.58938 1.000 57.87007 775 CYS B O 1
ATOM 4631 N N . LEU B 1 225 ? 45.79407 110.07082 18.74238 1.000 50.02771 776 LEU B N 1
ATOM 4632 C CA . LEU B 1 225 ? 46.42964 110.82285 19.81704 1.000 51.92155 776 LEU B CA 1
ATOM 4633 C C . LEU B 1 225 ? 46.44253 110.00672 21.10295 1.000 55.55970 776 LEU B C 1
ATOM 4634 O O . LEU B 1 225 ? 47.44332 109.99616 21.82945 1.000 48.98004 776 LEU B O 1
ATOM 4639 N N . LEU B 1 226 ? 45.34003 109.30967 21.39242 1.000 50.46061 777 LEU B N 1
ATOM 4640 C CA . LEU B 1 226 ? 45.28857 108.43819 22.56311 1.000 53.29873 777 LEU B CA 1
ATOM 4641 C C . LEU B 1 226 ? 46.35260 107.35458 22.48305 1.000 53.59072 777 LEU B C 1
ATOM 4642 O O . LEU B 1 226 ? 47.05575 107.08337 23.46396 1.000 59.65742 777 LEU B O 1
ATOM 4647 N N . VAL B 1 227 ? 46.47718 106.71581 21.31830 1.000 51.71449 778 VAL B N 1
ATOM 4648 C CA . VAL B 1 227 ? 47.48030 105.66939 21.14540 1.000 53.53674 778 VAL B CA 1
ATOM 4649 C C . VAL B 1 227 ? 48.87481 106.21652 21.41993 1.000 50.63790 778 VAL B C 1
ATOM 4650 O O . VAL B 1 227 ? 49.67068 105.60066 22.13858 1.000 53.54532 778 VAL B O 1
ATOM 4654 N N . LEU B 1 228 ? 49.19291 107.38076 20.85251 1.000 50.98881 779 LEU B N 1
ATOM 4655 C CA . LEU B 1 228 ? 50.49091 107.99741 21.11550 1.000 47.51671 779 LEU B CA 1
ATOM 4656 C C . LEU B 1 228 ? 50.66932 108.28547 22.60261 1.000 45.43006 779 LEU B C 1
ATOM 4657 O O . LEU B 1 228 ? 51.70845 107.96620 23.18874 1.000 43.92880 779 LEU B O 1
ATOM 4662 N N . HIS B 1 229 ? 49.65281 108.88424 23.22697 1.000 45.18389 780 HIS B N 1
ATOM 4663 C CA . HIS B 1 229 ? 49.67850 109.15340 24.66257 1.000 44.07139 780 HIS B CA 1
ATOM 4664 C C . HIS B 1 229 ? 49.94188 107.88986 25.47076 1.000 48.56628 780 HIS B C 1
ATOM 4665 O O . HIS B 1 229 ? 50.81012 107.86898 26.35084 1.000 47.66410 780 HIS B O 1
ATOM 4672 N N . LEU B 1 230 ? 49.20168 106.82189 25.17600 1.000 49.04816 781 LEU B N 1
ATOM 4673 C CA . LEU B 1 230 ? 49.33612 105.57849 25.92591 1.000 49.01303 781 LEU B CA 1
ATOM 4674 C C . LEU B 1 230 ? 50.65783 104.87854 25.63742 1.000 54.67005 781 LEU B C 1
ATOM 4675 O O . LEU B 1 230 ? 51.25596 104.27660 26.53946 1.000 51.05202 781 LEU B O 1
ATOM 4680 N N . GLU B 1 231 ? 51.11447 104.92932 24.38231 1.000 51.80239 782 GLU B N 1
ATOM 4681 C CA . GLU B 1 231 ? 52.33515 104.22843 23.99069 1.000 48.66460 782 GLU B CA 1
ATOM 4682 C C . GLU B 1 231 ? 53.53246 104.62169 24.85591 1.000 53.57348 782 GLU B C 1
ATOM 4683 O O . GLU B 1 231 ? 54.22414 103.74641 25.38843 1.000 46.12984 782 GLU B O 1
ATOM 4689 N N . VAL B 1 232 ? 53.78962 105.92747 25.02454 1.000 50.54581 783 VAL B N 1
ATOM 4690 C CA . VAL B 1 232 ? 54.92336 106.34643 25.85427 1.000 47.60142 783 VAL B CA 1
ATOM 4691 C C . VAL B 1 232 ? 54.80543 105.74692 27.23931 1.000 47.79569 783 VAL B C 1
ATOM 4692 O O . VAL B 1 232 ? 55.79944 105.32560 27.84289 1.000 47.99294 783 VAL B O 1
ATOM 4696 N N . ARG B 1 233 ? 53.58682 105.71789 27.76821 1.000 40.24832 784 ARG B N 1
ATOM 4697 C CA . ARG B 1 233 ? 53.36663 105.22320 29.11759 1.000 44.36961 784 ARG B CA 1
ATOM 4698 C C . ARG B 1 233 ? 53.63140 103.72453 29.20049 1.000 43.82213 784 ARG B C 1
ATOM 4699 O O . ARG B 1 233 ? 54.24389 103.25082 30.16404 1.000 45.16575 784 ARG B O 1
ATOM 4707 N N . VAL B 1 234 ? 53.20001 102.96511 28.19023 1.000 33.95763 785 VAL B N 1
ATOM 4708 C CA . VAL B 1 234 ? 53.52191 101.54115 28.14424 1.000 39.48070 785 VAL B CA 1
ATOM 4709 C C . VAL B 1 234 ? 55.03112 101.32474 28.05331 1.000 46.49557 785 VAL B C 1
ATOM 4710 O O . VAL B 1 234 ? 55.56696 100.36199 28.62042 1.000 44.81669 785 VAL B O 1
ATOM 4714 N N . HIS B 1 235 ? 55.74326 102.21075 27.35171 1.000 36.53086 786 HIS B N 1
ATOM 4715 C CA . HIS B 1 235 ? 57.19706 102.08734 27.27484 1.000 38.11790 786 HIS B CA 1
ATOM 4716 C C . HIS B 1 235 ? 57.82302 102.23775 28.65086 1.000 47.78931 786 HIS B C 1
ATOM 4717 O O . HIS B 1 235 ? 58.79312 101.54494 28.98187 1.000 48.37183 786 HIS B O 1
ATOM 4724 N N . CYS B 1 236 ? 57.26643 103.13233 29.46977 1.000 42.80778 787 CYS B N 1
ATOM 4725 C CA . CYS B 1 236 ? 57.75226 103.30978 30.83128 1.000 47.47678 787 CYS B CA 1
ATOM 4726 C C . CYS B 1 236 ? 57.65325 102.00417 31.60353 1.000 49.51917 787 CYS B C 1
ATOM 4727 O O . CYS B 1 236 ? 58.61323 101.57972 32.25463 1.000 48.23454 787 CYS B O 1
ATOM 4730 N N . PHE B 1 237 ? 56.49195 101.34791 31.53300 1.000 42.07984 788 PHE B N 1
ATOM 4731 C CA . PHE B 1 237 ? 56.32444 100.05517 32.18985 1.000 42.81297 788 PHE B CA 1
ATOM 4732 C C . PHE B 1 237 ? 57.28530 99.01867 31.61608 1.000 50.41508 788 PHE B C 1
ATOM 4733 O O . PHE B 1 237 ? 57.85819 98.21283 32.35902 1.000 48.82465 788 PHE B O 1
ATOM 4741 N N . HIS B 1 238 ? 57.47419 99.02793 30.29255 1.000 48.77618 789 HIS B N 1
ATOM 4742 C CA . HIS B 1 238 ? 58.33264 98.03878 29.64361 1.000 45.54840 789 HIS B CA 1
ATOM 4743 C C . HIS B 1 238 ? 59.76913 98.09891 30.14986 1.000 44.46683 789 HIS B C 1
ATOM 4744 O O . HIS B 1 238 ? 60.43462 97.06424 30.26254 1.000 51.54619 789 HIS B O 1
ATOM 4751 N N . TYR B 1 239 ? 60.27093 99.29069 30.45741 1.000 47.87934 790 TYR B N 1
ATOM 4752 C CA . TYR B 1 239 ? 61.66405 99.41780 30.86249 1.000 51.09088 790 TYR B CA 1
ATOM 4753 C C . TYR B 1 239 ? 61.84932 99.47484 32.36570 1.000 51.65349 790 TYR B C 1
ATOM 4754 O O . TYR B 1 239 ? 62.88453 99.02547 32.86428 1.000 58.44314 790 TYR B O 1
ATOM 4763 N N . LEU B 1 240 ? 60.87052 99.99806 33.09736 1.000 55.26009 791 LEU B N 1
ATOM 4764 C CA . LEU B 1 240 ? 61.03086 100.23015 34.52487 1.000 54.64115 791 LEU B CA 1
ATOM 4765 C C . LEU B 1 240 ? 60.63998 99.02588 35.36817 1.000 55.14423 791 LEU B C 1
ATOM 4766 O O . LEU B 1 240 ? 61.27069 98.77147 36.39639 1.000 60.94380 791 LEU B O 1
ATOM 4771 N N . ILE B 1 241 ? 59.59191 98.29527 34.98179 1.000 47.39296 792 ILE B N 1
ATOM 4772 C CA . ILE B 1 241 ? 59.17114 97.14129 35.77797 1.000 54.93660 792 ILE B CA 1
ATOM 4773 C C . ILE B 1 241 ? 60.29710 96.13500 35.96441 1.000 65.60519 792 ILE B C 1
ATOM 4774 O O . ILE B 1 241 ? 60.49973 95.67420 37.09970 1.000 61.38663 792 ILE B O 1
ATOM 4779 N N . PRO B 1 242 ? 61.07489 95.76189 34.94120 1.000 64.91529 793 PRO B N 1
ATOM 4780 C CA . PRO B 1 242 ? 62.23513 94.88638 35.18603 1.000 66.03144 793 PRO B CA 1
ATOM 4781 C C . PRO B 1 242 ? 63.27412 95.44280 36.15921 1.000 65.42306 793 PRO B C 1
ATOM 4782 O O . PRO B 1 242 ? 64.21778 94.71651 36.48949 1.000 69.86915 793 PRO B O 1
ATOM 4786 N N . LEU B 1 243 ? 63.14349 96.68546 36.62895 1.000 72.36468 794 LEU B N 1
ATOM 4787 C CA . LEU B 1 243 ? 64.10632 97.18863 37.60211 1.000 77.88447 794 LEU B CA 1
ATOM 4788 C C . LEU B 1 243 ? 63.87269 96.55745 38.96192 1.000 78.49129 794 LEU B C 1
ATOM 4789 O O . LEU B 1 243 ? 64.82243 96.14320 39.63729 1.000 83.28182 794 LEU B O 1
ATOM 4794 N N . ALA B 1 244 ? 62.60219 96.47549 39.36621 1.000 87.87521 795 ALA B N 1
ATOM 4795 C CA . ALA B 1 244 ? 62.24010 95.98993 40.69079 1.000 100.36674 795 ALA B CA 1
ATOM 4796 C C . ALA B 1 244 ? 62.85304 94.63449 41.00450 1.000 98.32862 795 ALA B C 1
ATOM 4797 O O . ALA B 1 244 ? 63.06688 94.30905 42.17882 1.000 111.03709 795 ALA B O 1
ATOM 4799 N N . LYS B 1 245 ? 63.14733 93.83187 39.98586 1.000 98.86076 796 LYS B N 1
ATOM 4800 C CA . LYS B 1 245 ? 63.74423 92.53735 40.26956 1.000 112.04457 796 LYS B CA 1
ATOM 4801 C C . LYS B 1 245 ? 65.05800 92.38355 39.51154 1.000 117.92688 796 LYS B C 1
ATOM 4802 O O . LYS B 1 245 ? 65.19108 91.52776 38.62750 1.000 108.50418 796 LYS B O 1
ATOM 4808 N N . GLU B 1 246 ? 66.02609 93.23226 39.84941 1.000 117.01601 797 GLU B N 1
ATOM 4809 C CA . GLU B 1 246 ? 67.41972 93.05284 39.47142 1.000 116.61155 797 GLU B CA 1
ATOM 4810 C C . GLU B 1 246 ? 68.22488 92.66782 40.70265 1.000 116.19487 797 GLU B C 1
ATOM 4811 O O . GLU B 1 246 ? 68.05576 93.25898 41.77534 1.000 109.86589 797 GLU B O 1
ATOM 4817 N N . GLY B 1 247 ? 69.10877 91.67867 40.54201 1.000 117.39254 798 GLY B N 1
ATOM 4818 C CA . GLY B 1 247 ? 69.95157 91.26052 41.65169 1.000 110.87651 798 GLY B CA 1
ATOM 4819 C C . GLY B 1 247 ? 70.97991 92.29644 42.05009 1.000 121.47411 798 GLY B C 1
ATOM 4820 O O . GLY B 1 247 ? 71.49840 92.24737 43.16893 1.000 112.92965 798 GLY B O 1
ATOM 4821 N N . ASN B 1 248 ? 71.27528 93.24086 41.16071 1.000 123.70846 799 ASN B N 1
ATOM 4822 C CA . ASN B 1 248 ? 72.26785 94.28689 41.39630 1.000 113.01123 799 ASN B CA 1
ATOM 4823 C C . ASN B 1 248 ? 71.70080 95.48025 42.16178 1.000 104.88148 799 ASN B C 1
ATOM 4824 O O . ASN B 1 248 ? 72.07531 96.62899 41.91516 1.000 114.45630 799 ASN B O 1
ATOM 4829 N N . TYR B 1 249 ? 70.78124 95.21735 43.09416 1.000 94.01800 800 TYR B N 1
ATOM 4830 C CA . TYR B 1 249 ? 70.21649 96.23477 43.97132 1.000 87.87720 800 TYR B CA 1
ATOM 4831 C C . TYR B 1 249 ? 70.26331 95.80730 45.43280 1.000 97.82477 800 TYR B C 1
ATOM 4832 O O . TYR B 1 249 ? 69.71556 96.51107 46.29198 1.000 77.84243 800 TYR B O 1
ATOM 4841 N N . ALA B 1 250 ? 70.89005 94.66972 45.73422 1.000 94.70463 801 ALA B N 1
ATOM 4842 C CA . ALA B 1 250 ? 70.98456 94.16075 47.09544 1.000 87.55359 801 ALA B CA 1
ATOM 4843 C C . ALA B 1 250 ? 72.42396 94.05527 47.58170 1.000 99.58940 801 ALA B C 1
ATOM 4844 O O . ALA B 1 250 ? 72.66649 93.44683 48.63124 1.000 99.21721 801 ALA B O 1
ATOM 4846 N N . ILE B 1 251 ? 73.37996 94.63640 46.85969 1.000 108.40513 802 ILE B N 1
ATOM 4847 C CA . ILE B 1 251 ? 74.78588 94.57948 47.25509 1.000 119.89990 802 ILE B CA 1
ATOM 4848 C C . ILE B 1 251 ? 75.09391 95.59884 48.34909 1.000 103.69264 802 ILE B C 1
ATOM 4849 O O . ILE B 1 251 ? 74.99729 96.80676 48.13587 1.000 108.66405 802 ILE B O 1
ATOM 4854 N N . SER B 1 257 ? 80.24474 104.42323 43.55428 1.000 82.14191 808 SER B N 1
ATOM 4855 C CA . SER B 1 257 ? 79.83466 104.40302 42.15324 1.000 92.85269 808 SER B CA 1
ATOM 4856 C C . SER B 1 257 ? 78.65488 105.33639 41.89801 1.000 95.38308 808 SER B C 1
ATOM 4857 O O . SER B 1 257 ? 77.81293 105.53944 42.77032 1.000 91.62851 808 SER B O 1
ATOM 4860 N N . MET B 1 258 ? 78.56830 105.83731 40.66102 1.000 100.99803 809 MET B N 1
ATOM 4861 C CA . MET B 1 258 ? 77.56584 106.81776 40.25354 1.000 93.90272 809 MET B CA 1
ATOM 4862 C C . MET B 1 258 ? 76.82128 106.43742 38.97728 1.000 84.89796 809 MET B C 1
ATOM 4863 O O . MET B 1 258 ? 76.10009 107.27917 38.43087 1.000 84.04781 809 MET B O 1
ATOM 4868 N N . ASP B 1 259 ? 76.96061 105.20545 38.49287 1.000 80.69382 810 ASP B N 1
ATOM 4869 C CA . ASP B 1 259 ? 76.38216 104.82874 37.21073 1.000 87.12695 810 ASP B CA 1
ATOM 4870 C C . ASP B 1 259 ? 74.87133 104.61071 37.32469 1.000 78.93638 810 ASP B C 1
ATOM 4871 O O . ASP B 1 259 ? 74.31822 104.40913 38.41019 1.000 65.03113 810 ASP B O 1
ATOM 4876 N N . TYR B 1 260 ? 74.20220 104.66743 36.17621 1.000 86.27860 811 TYR B N 1
ATOM 4877 C CA . TYR B 1 260 ? 72.76029 104.48604 36.09601 1.000 64.51459 811 TYR B CA 1
ATOM 4878 C C . TYR B 1 260 ? 72.43257 103.06219 35.65764 1.000 70.43047 811 TYR B C 1
ATOM 4879 O O . TYR B 1 260 ? 73.28440 102.31889 35.16561 1.000 69.39908 811 TYR B O 1
ATOM 4888 N N . ASP B 1 261 ? 71.17224 102.69241 35.83288 1.000 62.19912 812 ASP B N 1
ATOM 4889 C CA . ASP B 1 261 ? 70.69068 101.42838 35.29487 1.000 60.23668 812 ASP B CA 1
ATOM 4890 C C . ASP B 1 261 ? 70.52661 101.52854 33.77889 1.000 66.67982 812 ASP B C 1
ATOM 4891 O O . ASP B 1 261 ? 69.91146 102.48383 33.28531 1.000 63.28104 812 ASP B O 1
ATOM 4896 N N . PRO B 1 262 ? 71.07653 100.58328 33.00949 1.000 68.81042 813 PRO B N 1
ATOM 4897 C CA . PRO B 1 262 ? 70.95057 100.65405 31.54011 1.000 55.55607 813 PRO B CA 1
ATOM 4898 C C . PRO B 1 262 ? 69.51022 100.68890 31.05280 1.000 61.25415 813 PRO B C 1
ATOM 4899 O O . PRO B 1 262 ? 69.24002 101.22811 29.97045 1.000 58.01196 813 PRO B O 1
ATOM 4903 N N . LEU B 1 263 ? 68.57747 100.12393 31.82550 1.000 55.53203 814 LEU B N 1
ATOM 4904 C CA . LEU B 1 263 ? 67.16350 100.21406 31.48208 1.000 49.19785 814 LEU B CA 1
ATOM 4905 C C . LEU B 1 263 ? 66.66851 101.64884 31.58762 1.000 49.18696 814 LEU B C 1
ATOM 4906 O O . LEU B 1 263 ? 65.95062 102.13045 30.70562 1.000 57.23285 814 LEU B O 1
ATOM 4911 N N . VAL B 1 264 ? 67.03130 102.34330 32.66418 1.000 49.40996 815 VAL B N 1
ATOM 4912 C CA . VAL B 1 264 ? 66.62946 103.73836 32.81427 1.000 52.60415 815 VAL B CA 1
ATOM 4913 C C . VAL B 1 264 ? 67.24634 104.58876 31.71109 1.000 52.61745 815 VAL B C 1
ATOM 4914 O O . VAL B 1 264 ? 66.59180 105.47420 31.14494 1.000 54.77950 815 VAL B O 1
ATOM 4918 N N . VAL B 1 265 ? 68.52016 104.34643 31.39860 1.000 59.52253 816 VAL B N 1
ATOM 4919 C CA . VAL B 1 265 ? 69.16021 105.06073 30.29709 1.000 59.57519 816 VAL B CA 1
ATOM 4920 C C . VAL B 1 265 ? 68.43835 104.78628 28.98412 1.000 53.35303 816 VAL B C 1
ATOM 4921 O O . VAL B 1 265 ? 68.21985 105.69653 28.17422 1.000 57.77237 816 VAL B O 1
ATOM 4925 N N . LYS B 1 266 ? 68.05108 103.53187 28.75342 1.000 58.65826 817 LYS B N 1
ATOM 4926 C CA . LYS B 1 266 ? 67.37041 103.20074 27.50866 1.000 56.00979 817 LYS B CA 1
ATOM 4927 C C . LYS B 1 266 ? 66.00058 103.85992 27.43941 1.000 55.29601 817 LYS B C 1
ATOM 4928 O O . LYS B 1 266 ? 65.59487 104.34747 26.37754 1.000 56.88956 817 LYS B O 1
ATOM 4934 N N . LEU B 1 267 ? 65.28410 103.90503 28.56584 1.000 53.61413 818 LEU B N 1
ATOM 4935 C CA . LEU B 1 267 ? 63.99656 104.59129 28.59333 1.000 48.05282 818 LEU B CA 1
ATOM 4936 C C . LEU B 1 267 ? 64.15249 106.06634 28.24849 1.000 55.54439 818 LEU B C 1
ATOM 4937 O O . LEU B 1 267 ? 63.34633 106.62172 27.49216 1.000 49.20643 818 LEU B O 1
ATOM 4942 N N . ASN B 1 268 ? 65.17451 106.72079 28.80623 1.000 49.32779 819 ASN B N 1
ATOM 4943 C CA . ASN B 1 268 ? 65.44515 108.11251 28.45922 1.000 43.15005 819 ASN B CA 1
ATOM 4944 C C . ASN B 1 268 ? 65.68039 108.26216 26.96401 1.000 48.64572 819 ASN B C 1
ATOM 4945 O O . ASN B 1 268 ? 65.15011 109.18032 26.32777 1.000 48.37434 819 ASN B O 1
ATOM 4950 N N . LYS B 1 269 ? 66.48443 107.36795 26.38642 1.000 49.76903 820 LYS B N 1
ATOM 4951 C CA . LYS B 1 269 ? 66.77143 107.45288 24.96066 1.000 48.87572 820 LYS B CA 1
ATOM 4952 C C . LYS B 1 269 ? 65.49976 107.24880 24.15245 1.000 48.81422 820 LYS B C 1
ATOM 4953 O O . LYS B 1 269 ? 65.27448 107.92762 23.14290 1.000 51.55464 820 LYS B O 1
ATOM 4959 N N . ASP B 1 270 ? 64.64162 106.33866 24.60662 1.000 44.70869 821 ASP B N 1
ATOM 4960 C CA . ASP B 1 270 ? 63.35975 106.11752 23.95045 1.000 48.38822 821 ASP B CA 1
ATOM 4961 C C . ASP B 1 270 ? 62.50073 107.38056 23.98795 1.000 52.90331 821 ASP B C 1
ATOM 4962 O O . ASP B 1 270 ? 62.02382 107.85328 22.94922 1.000 49.21907 821 ASP B O 1
ATOM 4967 N N . ILE B 1 271 ? 62.30742 107.94870 25.18254 1.000 44.21483 822 ILE B N 1
ATOM 4968 C CA . ILE B 1 271 ? 61.49129 109.15376 25.32978 1.000 44.64363 822 ILE B CA 1
ATOM 4969 C C . ILE B 1 271 ? 62.06451 110.31079 24.51725 1.000 54.97360 822 ILE B C 1
ATOM 4970 O O . ILE B 1 271 ? 61.33037 111.02307 23.82156 1.000 53.96471 822 ILE B O 1
ATOM 4975 N N . SER B 1 272 ? 63.37771 110.52653 24.59778 1.000 53.36906 823 SER B N 1
ATOM 4976 C CA . SER B 1 272 ? 63.97800 111.61949 23.83944 1.000 57.62687 823 SER B CA 1
ATOM 4977 C C . SER B 1 272 ? 63.74233 111.43994 22.34615 1.000 56.44552 823 SER B C 1
ATOM 4978 O O . SER B 1 272 ? 63.36217 112.38832 21.65023 1.000 53.76674 823 SER B O 1
ATOM 4981 N N . ALA B 1 273 ? 63.98378 110.22943 21.83248 1.000 62.43881 824 ALA B N 1
ATOM 4982 C CA . ALA B 1 273 ? 63.75865 109.96530 20.41330 1.000 56.82009 824 ALA B CA 1
ATOM 4983 C C . ALA B 1 273 ? 62.30714 110.22051 20.03125 1.000 54.63407 824 ALA B C 1
ATOM 4984 O O . ALA B 1 273 ? 62.02582 110.80349 18.97605 1.000 58.52024 824 ALA B O 1
ATOM 4986 N N . MET B 1 274 ? 61.37097 109.79996 20.88595 1.000 51.24497 825 MET B N 1
ATOM 4987 C CA . MET B 1 274 ? 59.95814 110.01538 20.59712 1.000 51.01439 825 MET B CA 1
ATOM 4988 C C . MET B 1 274 ? 59.62321 111.49562 20.67603 1.000 58.42241 825 MET B C 1
ATOM 4989 O O . MET B 1 274 ? 58.81904 112.00535 19.88746 1.000 60.67201 825 MET B O 1
ATOM 4994 N N . GLU B 1 275 ? 60.23891 112.19295 21.63221 1.000 63.10744 826 GLU B N 1
ATOM 4995 C CA . GLU B 1 275 ? 60.02627 113.62416 21.79340 1.000 53.14990 826 GLU B CA 1
ATOM 4996 C C . GLU B 1 275 ? 60.39290 114.38583 20.52944 1.000 65.77224 826 GLU B C 1
ATOM 4997 O O . GLU B 1 275 ? 59.67536 115.30812 20.12574 1.000 69.32608 826 GLU B O 1
ATOM 5003 N N . GLU B 1 276 ? 61.50587 114.01554 19.88946 1.000 62.40040 827 GLU B N 1
ATOM 5004 C CA . GLU B 1 276 ? 61.91219 114.70131 18.66632 1.000 67.42480 827 GLU B CA 1
ATOM 5005 C C . GLU B 1 276 ? 60.87720 114.51186 17.56100 1.000 64.77402 827 GLU B C 1
ATOM 5006 O O . GLU B 1 276 ? 60.52255 115.46850 16.86086 1.000 63.13569 827 GLU B O 1
ATOM 5012 N N . ALA B 1 277 ? 60.39138 113.28014 17.38235 1.000 60.22808 828 ALA B N 1
ATOM 5013 C CA . ALA B 1 277 ? 59.40364 113.00972 16.34163 1.000 58.94292 828 ALA B CA 1
ATOM 5014 C C . ALA B 1 277 ? 58.09927 113.75859 16.59290 1.000 59.63286 828 ALA B C 1
ATOM 5015 O O . ALA B 1 277 ? 57.49624 114.29503 15.65630 1.000 67.06533 828 ALA B O 1
ATOM 5017 N N . MET B 1 278 ? 57.65694 113.81962 17.85312 1.000 60.59004 829 MET B N 1
ATOM 5018 C CA . MET B 1 278 ? 56.38664 114.46888 18.17348 1.000 66.13971 829 MET B CA 1
ATOM 5019 C C . MET B 1 278 ? 56.47667 115.98506 18.02948 1.000 62.10163 829 MET B C 1
ATOM 5020 O O . MET B 1 278 ? 55.51007 116.63414 17.60907 1.000 58.14384 829 MET B O 1
ATOM 5025 N N . SER B 1 279 ? 57.62861 116.56865 18.36057 1.000 56.92971 830 SER B N 1
ATOM 5026 C CA . SER B 1 279 ? 57.77930 118.01192 18.23521 1.000 57.25238 830 SER B CA 1
ATOM 5027 C C . SER B 1 279 ? 57.74171 118.45860 16.78469 1.000 61.45423 830 SER B C 1
ATOM 5028 O O . SER B 1 279 ? 57.40771 119.61543 16.51271 1.000 78.05646 830 SER B O 1
ATOM 5031 N N . ALA B 1 280 ? 58.06020 117.56640 15.85367 1.000 59.89399 831 ALA B N 1
ATOM 5032 C CA . ALA B 1 280 ? 58.08518 117.88441 14.43572 1.000 57.83535 831 ALA B CA 1
ATOM 5033 C C . ALA B 1 280 ? 56.77549 117.55087 13.73693 1.000 66.43739 831 ALA B C 1
ATOM 5034 O O . ALA B 1 280 ? 56.65128 117.79773 12.53395 1.000 76.45243 831 ALA B O 1
ATOM 5036 N N . SER B 1 281 ? 55.79562 117.01204 14.46010 1.000 66.74554 832 SER B N 1
ATOM 5037 C CA . SER B 1 281 ? 54.55739 116.54276 13.84722 1.000 53.93187 832 SER B CA 1
ATOM 5038 C C . SER B 1 281 ? 53.30290 116.95340 14.59978 1.000 60.54067 832 SER B C 1
ATOM 5039 O O . SER B 1 281 ? 52.24075 117.04929 13.97380 1.000 61.61971 832 SER B O 1
ATOM 5042 N N . LEU B 1 282 ? 53.37619 117.21891 15.89975 1.000 51.98055 833 LEU B N 1
ATOM 5043 C CA . LEU B 1 282 ? 52.21846 117.60027 16.68793 1.000 55.30018 833 LEU B CA 1
ATOM 5044 C C . LEU B 1 282 ? 52.25761 119.08291 17.03488 1.000 60.83504 833 LEU B C 1
ATOM 5045 O O . LEU B 1 282 ? 53.32608 119.67186 17.23124 1.000 60.78277 833 LEU B O 1
ATOM 5050 N N . GLN B 1 283 ? 51.06896 119.67887 17.09047 1.000 55.56764 834 GLN B N 1
ATOM 5051 C CA . GLN B 1 283 ? 50.91269 121.01243 17.64529 1.000 55.70802 834 GLN B CA 1
ATOM 5052 C C . GLN B 1 283 ? 51.32745 121.00501 19.11690 1.000 59.74853 834 GLN B C 1
ATOM 5053 O O . GLN B 1 283 ? 51.36447 119.95873 19.77184 1.000 54.09339 834 GLN B O 1
ATOM 5059 N N . GLN B 1 284 ? 51.65171 122.19399 19.63521 1.000 57.14689 835 GLN B N 1
ATOM 5060 C CA . GLN B 1 284 ? 52.24309 122.28558 20.96760 1.000 52.97175 835 GLN B CA 1
ATOM 5061 C C . GLN B 1 284 ? 51.34239 121.67253 22.03251 1.000 54.58345 835 GLN B C 1
ATOM 5062 O O . GLN B 1 284 ? 51.82534 120.96829 22.92605 1.000 59.27180 835 GLN B O 1
ATOM 5068 N N . HIS B 1 285 ? 50.02960 121.90191 21.94845 1.000 55.47108 836 HIS B N 1
ATOM 5069 C CA . HIS B 1 285 ? 49.16279 121.38375 22.99978 1.000 55.50564 836 HIS B CA 1
ATOM 5070 C C . HIS B 1 285 ? 48.97770 119.87575 22.89649 1.000 60.32389 836 HIS B C 1
ATOM 5071 O O . HIS B 1 285 ? 48.69532 119.23210 23.91189 1.000 70.18649 836 HIS B O 1
ATOM 5078 N N . LYS B 1 286 ? 49.16239 119.29611 21.70650 1.000 63.82410 837 LYS B N 1
ATOM 5079 C CA . LYS B 1 286 ? 49.13329 117.84090 21.57986 1.000 48.90052 837 LYS B CA 1
ATOM 5080 C C . LYS B 1 286 ? 50.41413 117.24660 22.14643 1.000 52.56351 837 LYS B C 1
ATOM 5081 O O . LYS B 1 286 ? 50.38556 116.22242 22.83964 1.000 52.55121 837 LYS B O 1
ATOM 5087 N N . PHE B 1 287 ? 51.54908 117.87313 21.82668 1.000 57.73385 838 PHE B N 1
ATOM 5088 C CA . PHE B 1 287 ? 52.84243 117.46270 22.35870 1.000 55.80755 838 PHE B CA 1
ATOM 5089 C C . PHE B 1 287 ? 52.81563 117.41600 23.87966 1.000 58.38496 838 PHE B C 1
ATOM 5090 O O . PHE B 1 287 ? 53.30302 116.45965 24.49513 1.000 55.98070 838 PHE B O 1
ATOM 5098 N N . GLN B 1 288 ? 52.22435 118.43743 24.50082 1.000 50.60852 839 GLN B N 1
ATOM 5099 C CA . GLN B 1 288 ? 52.18294 118.50312 25.95523 1.000 48.06796 839 GLN B CA 1
ATOM 5100 C C . GLN B 1 288 ? 51.28992 117.40936 26.51816 1.000 47.04743 839 GLN B C 1
ATOM 5101 O O . GLN B 1 288 ? 51.60350 116.81151 27.55381 1.000 58.49669 839 GLN B O 1
ATOM 5107 N N . TYR B 1 289 ? 50.17018 117.13547 25.84912 1.000 47.00358 840 TYR B N 1
ATOM 5108 C CA . TYR B 1 289 ? 49.30632 116.04408 26.27667 1.000 41.61866 840 TYR B CA 1
ATOM 5109 C C . TYR B 1 289 ? 50.03930 114.70913 26.26661 1.000 53.70321 840 TYR B C 1
ATOM 5110 O O . TYR B 1 289 ? 49.72028 113.82459 27.06840 1.000 52.82849 840 TYR B O 1
ATOM 5119 N N . ILE B 1 290 ? 51.02518 114.54540 25.38176 1.000 48.37407 841 ILE B N 1
ATOM 5120 C CA . ILE B 1 290 ? 51.81021 113.31346 25.36410 1.000 38.91114 841 ILE B CA 1
ATOM 5121 C C . ILE B 1 290 ? 52.72679 113.23609 26.58196 1.000 50.25145 841 ILE B C 1
ATOM 5122 O O . ILE B 1 290 ? 52.65770 112.28635 27.37028 1.000 52.61809 841 ILE B O 1
ATOM 5127 N N . PHE B 1 291 ? 53.58918 114.24306 26.75991 1.000 51.11179 842 PHE B N 1
ATOM 5128 C CA . PHE B 1 291 ? 54.69078 114.15509 27.71595 1.000 44.33174 842 PHE B CA 1
ATOM 5129 C C . PHE B 1 291 ? 54.39393 114.69644 29.10755 1.000 44.71336 842 PHE B C 1
ATOM 5130 O O . PHE B 1 291 ? 55.07535 114.29137 30.05704 1.000 55.05853 842 PHE B O 1
ATOM 5138 N N . GLU B 1 292 ? 53.42514 115.59280 29.27097 1.000 44.74635 843 GLU B N 1
ATOM 5139 C CA . GLU B 1 292 ? 53.06090 116.00733 30.62054 1.000 55.69128 843 GLU B CA 1
ATOM 5140 C C . GLU B 1 292 ? 52.40226 114.84194 31.34898 1.000 48.79940 843 GLU B C 1
ATOM 5141 O O . GLU B 1 292 ? 51.52717 114.16715 30.79915 1.000 48.23403 843 GLU B O 1
ATOM 5147 N N . GLY B 1 293 ? 52.84292 114.59026 32.58031 1.000 52.62110 844 GLY B N 1
ATOM 5148 C CA . GLY B 1 293 ? 52.32195 113.50631 33.38247 1.000 40.02504 844 GLY B CA 1
ATOM 5149 C C . GLY B 1 293 ? 53.20258 112.27633 33.39311 1.000 53.20342 844 GLY B C 1
ATOM 5150 O O . GLY B 1 293 ? 52.99807 111.39176 34.23398 1.000 49.76409 844 GLY B O 1
ATOM 5151 N N . LEU B 1 294 ? 54.16690 112.19141 32.47397 1.000 46.81513 845 LEU B N 1
ATOM 5152 C CA . LEU B 1 294 ? 55.09163 111.06453 32.47139 1.000 44.28728 845 LEU B CA 1
ATOM 5153 C C . LEU B 1 294 ? 55.87724 111.01035 33.77247 1.000 57.24124 845 LEU B C 1
ATOM 5154 O O . LEU B 1 294 ? 56.12561 109.92637 34.31384 1.000 51.06797 845 LEU B O 1
ATOM 5159 N N . GLY B 1 295 ? 56.26324 112.17375 34.29874 1.000 54.85812 846 GLY B N 1
ATOM 5160 C CA . GLY B 1 295 ? 56.98269 112.18962 35.55746 1.000 50.53460 846 GLY B CA 1
ATOM 5161 C C . GLY B 1 295 ? 56.12036 111.66261 36.68332 1.000 53.07127 846 GLY B C 1
ATOM 5162 O O . GLY B 1 295 ? 56.58904 110.90940 37.54116 1.000 48.65613 846 GLY B O 1
ATOM 5163 N N . HIS B 1 296 ? 54.83770 112.02772 36.67658 1.000 44.29489 847 HIS B N 1
ATOM 5164 C CA . HIS B 1 296 ? 53.92600 111.52744 37.69519 1.000 44.96858 847 HIS B CA 1
ATOM 5165 C C . HIS B 1 296 ? 53.78816 110.01627 37.58731 1.000 54.13768 847 HIS B C 1
ATOM 5166 O O . HIS B 1 296 ? 53.87936 109.29598 38.58831 1.000 44.82460 847 HIS B O 1
ATOM 5173 N N . LEU B 1 297 ? 53.54949 109.51997 36.37361 1.000 46.99445 848 LEU B N 1
ATOM 5174 C CA . LEU B 1 297 ? 53.39598 108.08402 36.17867 1.000 44.49869 848 LEU B CA 1
ATOM 5175 C C . LEU B 1 297 ? 54.64390 107.33187 36.62812 1.000 51.81505 848 LEU B C 1
ATOM 5176 O O . LEU B 1 297 ? 54.55690 106.34748 37.37129 1.000 51.01562 848 LEU B O 1
ATOM 5181 N N . ILE B 1 298 ? 55.81845 107.78869 36.18632 1.000 47.50285 849 ILE B N 1
ATOM 5182 C CA . ILE B 1 298 ? 57.07142 107.12168 36.53788 1.000 47.30289 849 ILE B CA 1
ATOM 5183 C C . ILE B 1 298 ? 57.27115 107.07222 38.04771 1.000 49.17885 849 ILE B C 1
ATOM 5184 O O . ILE B 1 298 ? 57.72543 106.05620 38.58845 1.000 49.54442 849 ILE B O 1
ATOM 5189 N N . SER B 1 299 ? 56.93018 108.15358 38.75683 1.000 41.74269 850 SER B N 1
ATOM 5190 C CA . SER B 1 299 ? 57.06871 108.12980 40.21140 1.000 50.16935 850 SER B CA 1
ATOM 5191 C C . SER B 1 299 ? 56.17492 107.05780 40.81585 1.000 47.68289 850 SER B C 1
ATOM 5192 O O . SER B 1 299 ? 56.57666 106.36023 41.75321 1.000 54.92146 850 SER B O 1
ATOM 5195 N N . CYS B 1 300 ? 54.96252 106.90436 40.28081 1.000 49.46645 851 CYS B N 1
ATOM 5196 C CA . CYS B 1 300 ? 54.05034 105.87994 40.77822 1.000 42.24080 851 CYS B CA 1
ATOM 5197 C C . CYS B 1 300 ? 54.57138 104.48515 40.45442 1.000 51.24409 851 CYS B C 1
ATOM 5198 O O . CYS B 1 300 ? 54.44521 103.56132 41.26650 1.000 53.88483 851 CYS B O 1
ATOM 5201 N N . ILE B 1 301 ? 55.15899 104.31547 39.27054 1.000 51.55370 852 ILE B N 1
ATOM 5202 C CA . ILE B 1 301 ? 55.76979 103.03753 38.90850 1.000 51.14496 852 ILE B CA 1
ATOM 5203 C C . ILE B 1 301 ? 56.88308 102.66155 39.88897 1.000 50.36671 852 ILE B C 1
ATOM 5204 O O . ILE B 1 301 ? 56.92490 101.53844 40.40547 1.000 54.83401 852 ILE B O 1
ATOM 5209 N N . LEU B 1 302 ? 57.80085 103.59361 40.16364 1.000 48.54721 853 LEU B N 1
ATOM 5210 C CA . LEU B 1 302 ? 58.92606 103.27956 41.04337 1.000 50.71673 853 LEU B CA 1
ATOM 5211 C C . LEU B 1 302 ? 58.48531 103.05992 42.48798 1.000 50.55181 853 LEU B C 1
ATOM 5212 O O . LEU B 1 302 ? 59.00533 102.16729 43.16642 1.000 58.41725 853 LEU B O 1
ATOM 5217 N N . ILE B 1 303 ? 57.54552 103.86317 42.98680 1.000 45.32225 854 ILE B N 1
ATOM 5218 C CA . ILE B 1 303 ? 57.05423 103.65195 44.34772 1.000 49.56514 854 ILE B CA 1
ATOM 5219 C C . ILE B 1 303 ? 56.33351 102.31243 44.44963 1.000 53.62471 854 ILE B C 1
ATOM 5220 O O . ILE B 1 303 ? 56.64421 101.48161 45.31133 1.000 59.83535 854 ILE B O 1
ATOM 5225 N N . ASN B 1 304 ? 55.35353 102.08813 43.57201 1.000 54.72621 855 ASN B N 1
ATOM 5226 C CA . ASN B 1 304 ? 54.63920 100.81557 43.55271 1.000 47.28738 855 ASN B CA 1
ATOM 5227 C C . ASN B 1 304 ? 55.58842 99.64018 43.34777 1.000 49.66847 855 ASN B C 1
ATOM 5228 O O . ASN B 1 304 ? 55.39283 98.56544 43.92600 1.000 55.56354 855 ASN B O 1
ATOM 5233 N N . GLY B 1 305 ? 56.61346 99.81639 42.51879 1.000 45.55741 856 GLY B N 1
ATOM 5234 C CA . GLY B 1 305 ? 57.49200 98.70546 42.22193 1.000 47.83156 856 GLY B CA 1
ATOM 5235 C C . GLY B 1 305 ? 58.40058 98.30210 43.35852 1.000 56.93363 856 GLY B C 1
ATOM 5236 O O . GLY B 1 305 ? 59.04300 97.25028 43.26529 1.000 58.45519 856 GLY B O 1
ATOM 5237 N N . ALA B 1 306 ? 58.45850 99.09884 44.42879 1.000 53.88791 857 ALA B N 1
ATOM 5238 C CA . ALA B 1 306 ? 59.37007 98.80064 45.52666 1.000 51.35183 857 ALA B CA 1
ATOM 5239 C C . ALA B 1 306 ? 58.97437 97.51033 46.22877 1.000 55.94771 857 ALA B C 1
ATOM 5240 O O . ALA B 1 306 ? 59.83293 96.81992 46.78996 1.000 57.53714 857 ALA B O 1
ATOM 5242 N N . GLN B 1 307 ? 57.68578 97.16415 46.19369 1.000 55.15544 858 GLN B N 1
ATOM 5243 C CA . GLN B 1 307 ? 57.19481 95.96645 46.85812 1.000 53.38532 858 GLN B CA 1
ATOM 5244 C C . GLN B 1 307 ? 57.66482 94.69011 46.17740 1.000 59.32569 858 GLN B C 1
ATOM 5245 O O . GLN B 1 307 ? 57.53373 93.60982 46.76430 1.000 62.49775 858 GLN B O 1
ATOM 5251 N N . TYR B 1 308 ? 58.19766 94.78517 44.96181 1.000 58.90685 859 TYR B N 1
ATOM 5252 C CA . TYR B 1 308 ? 58.67660 93.62426 44.23122 1.000 51.46895 859 TYR B CA 1
ATOM 5253 C C . TYR B 1 308 ? 60.18065 93.44068 44.38451 1.000 52.52032 859 TYR B C 1
ATOM 5254 O O . TYR B 1 308 ? 60.75979 92.57706 43.73122 1.000 63.96116 859 TYR B O 1
ATOM 5263 N N . PHE B 1 309 ? 60.81898 94.19466 45.27002 1.000 63.90182 860 PHE B N 1
ATOM 5264 C CA . PHE B 1 309 ? 62.21898 93.94923 45.58229 1.000 56.17660 860 PHE B CA 1
ATOM 5265 C C . PHE B 1 309 ? 62.30567 92.83293 46.61132 1.000 65.11102 860 PHE B C 1
ATOM 5266 O O . PHE B 1 309 ? 61.57766 92.83793 47.60909 1.000 67.36751 860 PHE B O 1
ATOM 5274 N N . ARG B 1 310 ? 63.18335 91.86385 46.35771 1.000 61.02768 861 ARG B N 1
ATOM 5275 C CA . ARG B 1 310 ? 63.44934 90.84112 47.36065 1.000 64.39893 861 ARG B CA 1
ATOM 5276 C C . ARG B 1 310 ? 64.17885 91.47008 48.53982 1.000 73.92158 861 ARG B C 1
ATOM 5277 O O . ARG B 1 310 ? 63.70904 91.42099 49.68311 1.000 72.83313 861 ARG B O 1
ATOM 5285 N N . ARG B 1 311 ? 65.34018 92.06047 48.26872 1.000 71.23716 862 ARG B N 1
ATOM 5286 C CA . ARG B 1 311 ? 66.13022 92.81620 49.22723 1.000 75.04567 862 ARG B CA 1
ATOM 5287 C C . ARG B 1 311 ? 66.57375 94.09620 48.53560 1.000 79.37015 862 ARG B C 1
ATOM 5288 O O . ARG B 1 311 ? 66.73615 94.12153 47.31149 1.000 70.04126 862 ARG B O 1
ATOM 5296 N N . ILE B 1 312 ? 66.74364 95.17099 49.30261 1.000 71.97279 863 ILE B N 1
ATOM 5297 C CA . ILE B 1 312 ? 67.38564 96.36964 48.77520 1.000 75.94795 863 ILE B CA 1
ATOM 5298 C C . ILE B 1 312 ? 68.46358 96.81879 49.75406 1.000 71.43578 863 ILE B C 1
ATOM 5299 O O . ILE B 1 312 ? 68.22466 96.89555 50.96489 1.000 63.90275 863 ILE B O 1
ATOM 5304 N N . SER B 1 313 ? 69.66000 97.06572 49.23277 1.000 77.52567 864 SER B N 1
ATOM 5305 C CA . SER B 1 313 ? 70.79440 97.49970 50.03113 1.000 66.62382 864 SER B CA 1
ATOM 5306 C C . SER B 1 313 ? 70.91597 99.01868 50.02157 1.000 69.58725 864 SER B C 1
ATOM 5307 O O . SER B 1 313 ? 70.24803 99.72077 49.25758 1.000 75.78114 864 SER B O 1
ATOM 5310 N N . GLU B 1 314 ? 71.78498 99.52635 50.89990 1.000 78.40866 865 GLU B N 1
ATOM 5311 C CA . GLU B 1 314 ? 72.01632 100.96548 50.95234 1.000 84.96202 865 GLU B CA 1
ATOM 5312 C C . GLU B 1 314 ? 72.49255 101.47549 49.59972 1.000 81.19477 865 GLU B C 1
ATOM 5313 O O . GLU B 1 314 ? 72.12408 102.57717 49.17288 1.000 85.93724 865 GLU B O 1
ATOM 5319 N N . SER B 1 315 ? 73.29527 100.67156 48.89913 1.000 72.91172 866 SER B N 1
ATOM 5320 C CA . SER B 1 315 ? 73.78172 101.07281 47.58763 1.000 77.05069 866 SER B CA 1
ATOM 5321 C C . SER B 1 315 ? 72.68215 100.94158 46.54435 1.000 80.59801 866 SER B C 1
ATOM 5322 O O . SER B 1 315 ? 72.66781 101.69349 45.56305 1.000 75.62892 866 SER B O 1
ATOM 5325 N N . GLY B 1 316 ? 71.75620 100.00053 46.74364 1.000 71.84792 867 GLY B N 1
ATOM 5326 C CA . GLY B 1 316 ? 70.65998 99.84475 45.80808 1.000 70.21176 867 GLY B CA 1
ATOM 5327 C C . GLY B 1 316 ? 69.71778 101.02466 45.87627 1.000 73.63564 867 GLY B C 1
ATOM 5328 O O . GLY B 1 316 ? 69.12434 101.41436 44.86584 1.000 73.33110 867 GLY B O 1
ATOM 5329 N N . ILE B 1 317 ? 69.57806 101.61212 47.06639 1.000 70.55008 868 ILE B N 1
ATOM 5330 C CA . ILE B 1 317 ? 68.77098 102.81358 47.23398 1.000 62.87917 868 ILE B CA 1
ATOM 5331 C C . ILE B 1 317 ? 69.46256 103.99675 46.57777 1.000 67.49940 868 ILE B C 1
ATOM 5332 O O . ILE B 1 317 ? 68.82550 104.80953 45.89640 1.000 61.21944 868 ILE B O 1
ATOM 5337 N N . LYS B 1 318 ? 70.78055 104.10496 46.76976 1.000 67.01097 869 LYS B N 1
ATOM 5338 C CA . LYS B 1 318 ? 71.55625 105.15651 46.12046 1.000 58.75938 869 LYS B CA 1
ATOM 5339 C C . LYS B 1 318 ? 71.43507 105.07790 44.60108 1.000 67.39351 869 LYS B C 1
ATOM 5340 O O . LYS B 1 318 ? 71.32208 106.10836 43.92647 1.000 73.89145 869 LYS B O 1
ATOM 5346 N N . LYS B 1 319 ? 71.45873 103.86293 44.04220 1.000 59.11729 870 LYS B N 1
ATOM 5347 C CA . LYS B 1 319 ? 71.33393 103.71404 42.59484 1.000 56.22300 870 LYS B CA 1
ATOM 5348 C C . LYS B 1 319 ? 69.92819 104.05266 42.11167 1.000 63.69023 870 LYS B C 1
ATOM 5349 O O . LYS B 1 319 ? 69.76111 104.62704 41.03004 1.000 69.02959 870 LYS B O 1
ATOM 5355 N N . MET B 1 320 ? 68.90287 103.72285 42.89686 1.000 56.98171 871 MET B N 1
ATOM 5356 C CA . MET B 1 320 ? 67.54777 104.05146 42.46769 1.000 63.17917 871 MET B CA 1
ATOM 5357 C C . MET B 1 320 ? 67.33229 105.55813 42.45337 1.000 60.52437 871 MET B C 1
ATOM 5358 O O . MET B 1 320 ? 66.62932 106.08351 41.58140 1.000 65.45230 871 MET B O 1
ATOM 5363 N N . CYS B 1 321 ? 67.94393 106.27161 43.40128 1.000 58.89116 872 CYS B N 1
ATOM 5364 C CA . CYS B 1 321 ? 67.82329 107.72463 43.41794 1.000 59.27827 872 CYS B CA 1
ATOM 5365 C C . CYS B 1 321 ? 68.55082 108.35095 42.23732 1.000 59.21304 872 CYS B C 1
ATOM 5366 O O . CYS B 1 321 ? 68.08199 109.34688 41.67370 1.000 71.39216 872 CYS B O 1
ATOM 5369 N N . ARG B 1 322 ? 69.69953 107.78991 41.84983 1.000 56.42607 873 ARG B N 1
ATOM 5370 C CA . ARG B 1 322 ? 70.37332 108.27534 40.64881 1.000 56.88017 873 ARG B CA 1
ATOM 5371 C C . ARG B 1 322 ? 69.49917 108.05953 39.42121 1.000 60.58623 873 ARG B C 1
ATOM 5372 O O . ARG B 1 322 ? 69.42247 108.92722 38.54327 1.000 57.35437 873 ARG B O 1
ATOM 5380 N N . ASN B 1 323 ? 68.83580 106.90285 39.34416 1.000 55.79244 874 ASN B N 1
ATOM 5381 C CA . ASN B 1 323 ? 67.89452 106.64344 38.26035 1.000 52.94068 874 ASN B CA 1
ATOM 5382 C C . ASN B 1 323 ? 66.84380 107.74461 38.18735 1.000 56.97110 874 ASN B C 1
ATOM 5383 O O . ASN B 1 323 ? 66.56927 108.29798 37.11667 1.000 60.71833 874 ASN B O 1
ATOM 5388 N N . ILE B 1 324 ? 66.24702 108.07241 39.33407 1.000 59.65418 875 ILE B N 1
ATOM 5389 C CA . ILE B 1 324 ? 65.23522 109.12198 39.39845 1.000 52.03247 875 ILE B CA 1
ATOM 5390 C C . ILE B 1 324 ? 65.82525 110.46447 38.98231 1.000 54.97387 875 ILE B C 1
ATOM 5391 O O . ILE B 1 324 ? 65.17465 111.26135 38.29410 1.000 54.51898 875 ILE B O 1
ATOM 5396 N N . PHE B 1 325 ? 67.06769 110.73214 39.38567 1.000 59.95229 876 PHE B N 1
ATOM 5397 C CA . PHE B 1 325 ? 67.75395 111.95071 38.97122 1.000 50.00192 876 PHE B CA 1
ATOM 5398 C C . PHE B 1 325 ? 67.76792 112.08406 37.45196 1.000 46.22360 876 PHE B C 1
ATOM 5399 O O . PHE B 1 325 ? 67.25643 113.06294 36.89795 1.000 54.22921 876 PHE B O 1
ATOM 5407 N N . VAL B 1 326 ? 68.35451 111.09953 36.76216 1.000 49.05043 877 VAL B N 1
ATOM 5408 C CA . VAL B 1 326 ? 68.53054 111.20299 35.31546 1.000 50.26713 877 VAL B CA 1
ATOM 5409 C C . VAL B 1 326 ? 67.18565 111.15190 34.59850 1.000 49.52981 877 VAL B C 1
ATOM 5410 O O . VAL B 1 326 ? 67.02606 111.74102 33.52233 1.000 52.73842 877 VAL B O 1
ATOM 5414 N N . LEU B 1 327 ? 66.19417 110.47101 35.17477 1.000 46.89528 878 LEU B N 1
ATOM 5415 C CA . LEU B 1 327 ? 64.85364 110.51622 34.59704 1.000 48.73292 878 LEU B CA 1
ATOM 5416 C C . LEU B 1 327 ? 64.27561 111.92152 34.70821 1.000 55.91434 878 LEU B C 1
ATOM 5417 O O . LEU B 1 327 ? 63.69938 112.45100 33.74974 1.000 53.45114 878 LEU B O 1
ATOM 5422 N N . GLN B 1 328 ? 64.40898 112.53196 35.88545 1.000 46.24333 879 GLN B N 1
ATOM 5423 C CA . GLN B 1 328 ? 63.88621 113.87482 36.10038 1.000 46.09861 879 GLN B CA 1
ATOM 5424 C C . GLN B 1 328 ? 64.59134 114.88230 35.19723 1.000 50.92083 879 GLN B C 1
ATOM 5425 O O . GLN B 1 328 ? 63.95065 115.72849 34.56216 1.000 46.31891 879 GLN B O 1
ATOM 5431 N N . GLN B 1 329 ? 65.92125 114.80499 35.13436 1.000 47.97430 880 GLN B N 1
ATOM 5432 C CA . GLN B 1 329 ? 66.68527 115.67265 34.24257 1.000 55.36459 880 GLN B CA 1
ATOM 5433 C C . GLN B 1 329 ? 66.14145 115.62916 32.81699 1.000 55.60653 880 GLN B C 1
ATOM 5434 O O . GLN B 1 329 ? 65.99311 116.67012 32.16582 1.000 50.91587 880 GLN B O 1
ATOM 5440 N N . ASN B 1 330 ? 65.84205 114.43029 32.31499 1.000 54.23847 881 ASN B N 1
ATOM 5441 C CA . ASN B 1 330 ? 65.38651 114.29363 30.93629 1.000 43.28197 881 ASN B CA 1
ATOM 5442 C C . ASN B 1 330 ? 63.99172 114.88877 30.75392 1.000 48.74083 881 ASN B C 1
ATOM 5443 O O . ASN B 1 330 ? 63.74639 115.64137 29.80355 1.000 57.99570 881 ASN B O 1
ATOM 5448 N N . LEU B 1 331 ? 63.06765 114.57549 31.66847 1.000 51.79053 882 LEU B N 1
ATOM 5449 C CA . LEU B 1 331 ? 61.67982 115.01838 31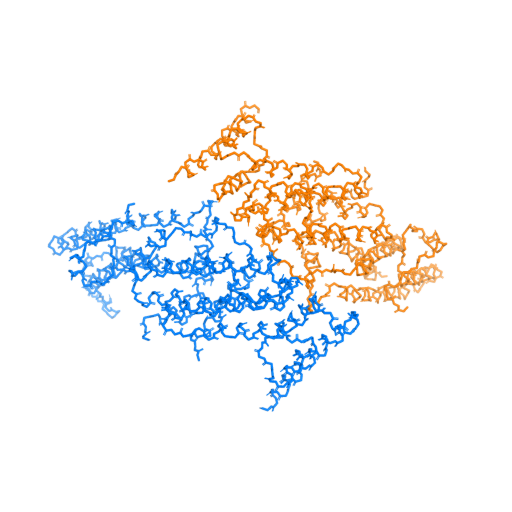.52476 1.000 43.02445 882 LEU B CA 1
ATOM 5450 C C . LEU B 1 331 ? 61.51378 116.51957 31.75265 1.000 51.26108 882 LEU B C 1
ATOM 5451 O O . LEU B 1 331 ? 60.71780 117.16634 31.05949 1.000 49.30109 882 LEU B O 1
ATOM 5456 N N . THR B 1 332 ? 62.24045 117.09497 32.71774 1.000 49.67618 883 THR B N 1
ATOM 5457 C CA . THR B 1 332 ? 62.10302 118.52789 32.97997 1.000 50.45342 883 THR B CA 1
ATOM 5458 C C . THR B 1 332 ? 62.46510 119.34319 31.74736 1.000 47.49673 883 THR B C 1
ATOM 5459 O O . THR B 1 332 ? 61.83878 120.37251 31.46817 1.000 54.32073 883 THR B O 1
ATOM 5463 N N . ASN B 1 333 ? 63.45138 118.88220 30.98178 1.000 44.56787 884 ASN B N 1
ATOM 5464 C CA . ASN B 1 333 ? 63.89578 119.57379 29.77936 1.000 52.95338 884 ASN B CA 1
ATOM 5465 C C . ASN B 1 333 ? 62.97573 119.30230 28.59689 1.000 53.09047 884 ASN B C 1
ATOM 5466 O O . ASN B 1 333 ? 63.26341 119.76064 27.48639 1.000 67.03688 884 ASN B O 1
ATOM 5471 N N . ILE B 1 334 ? 61.88244 118.57372 28.81791 1.000 52.73083 885 ILE B N 1
ATOM 5472 C CA . ILE B 1 334 ? 60.89842 118.28401 27.78802 1.000 47.69462 885 ILE B CA 1
ATOM 5473 C C . ILE B 1 334 ? 59.57911 118.98446 28.09166 1.000 55.27962 885 ILE B C 1
ATOM 5474 O O . ILE B 1 334 ? 58.93247 119.52209 27.18991 1.000 60.67233 885 ILE B O 1
ATOM 5479 N N . THR B 1 335 ? 59.18381 119.01459 29.36450 1.000 46.06693 886 THR B N 1
ATOM 5480 C CA . THR B 1 335 ? 57.87895 119.49994 29.78640 1.000 50.98665 886 THR B CA 1
ATOM 5481 C C . THR B 1 335 ? 57.96631 120.91936 30.33202 1.000 52.90187 886 THR B C 1
ATOM 5482 O O . THR B 1 335 ? 56.92578 121.53534 30.58322 1.000 60.39865 886 THR B O 1
ATOM 5486 N N . MET B 1 336 ? 59.18577 121.43894 30.52023 1.000 55.98750 887 MET B N 1
ATOM 5487 C CA . MET B 1 336 ? 59.41681 122.79124 31.02707 1.000 51.01688 887 MET B CA 1
ATOM 5488 C C . MET B 1 336 ? 58.84661 122.96563 32.43318 1.000 54.48853 887 MET B C 1
ATOM 5489 O O . MET B 1 336 ? 58.31179 124.02154 32.77401 1.000 70.00098 887 MET B O 1
ATOM 5494 N N . SER B 1 337 ? 58.96289 121.92885 33.26523 1.000 59.13404 888 SER B N 1
ATOM 5495 C CA . SER B 1 337 ? 58.44560 122.00076 34.62490 1.000 57.27114 888 SER B CA 1
ATOM 5496 C C . SER B 1 337 ? 59.35088 121.25203 35.59885 1.000 58.13389 888 SER B C 1
ATOM 5497 O O . SER B 1 337 ? 60.30349 120.57240 35.20842 1.000 57.34592 888 SER B O 1
ATOM 5500 N N . ARG B 1 338 ? 59.03266 121.39266 36.89360 1.000 57.90863 889 ARG B N 1
ATOM 5501 C CA . ARG B 1 338 ? 59.87237 120.82660 37.94746 1.000 56.22523 889 ARG B CA 1
ATOM 5502 C C . ARG B 1 338 ? 59.86557 119.30865 37.91766 1.000 56.57646 889 ARG B C 1
ATOM 5503 O O . ARG B 1 338 ? 60.85352 118.68066 38.31621 1.000 56.88509 889 ARG B O 1
ATOM 5511 N N . GLU B 1 339 ? 58.76618 118.71285 37.45714 1.000 50.41711 890 GLU B N 1
ATOM 5512 C CA . GLU B 1 339 ? 58.48657 117.29111 37.63081 1.000 49.76727 890 GLU B CA 1
ATOM 5513 C C . GLU B 1 339 ? 58.67671 116.91565 39.09999 1.000 51.04182 890 GLU B C 1
ATOM 5514 O O . GLU B 1 339 ? 59.52434 116.09841 39.46408 1.000 55.35691 890 GLU B O 1
ATOM 5520 N N . ALA B 1 340 ? 57.84720 117.52750 39.94840 1.000 55.64592 891 ALA B N 1
ATOM 5521 C CA . ALA B 1 340 ? 58.00036 117.36487 41.38961 1.000 55.20583 891 ALA B CA 1
ATOM 5522 C C . ALA B 1 340 ? 57.56624 115.99473 41.89046 1.000 59.83817 891 ALA B C 1
ATOM 5523 O O . ALA B 1 340 ? 57.96283 115.60551 42.99339 1.000 60.27188 891 ALA B O 1
ATOM 5525 N N . ASP B 1 341 ? 56.77041 115.25408 41.11744 1.000 47.59467 892 ASP B N 1
ATOM 5526 C CA . ASP B 1 341 ? 56.38094 113.91577 41.54988 1.000 48.39103 892 ASP B CA 1
ATOM 5527 C C . ASP B 1 341 ? 57.59232 113.00355 41.67308 1.000 52.28340 892 ASP B C 1
ATOM 5528 O O . ASP B 1 341 ? 57.61202 112.11043 42.52765 1.000 56.29796 892 ASP B O 1
ATOM 5533 N N . LEU B 1 342 ? 58.61599 113.21778 40.84483 1.000 51.05887 893 LEU B N 1
ATOM 5534 C CA . LEU B 1 342 ? 59.82848 112.42143 40.96859 1.000 50.39133 893 LEU B CA 1
ATOM 5535 C C . LEU B 1 342 ? 60.57761 112.74508 42.25468 1.000 52.99993 893 LEU B C 1
ATOM 5536 O O . LEU B 1 342 ? 61.33473 111.89907 42.73990 1.000 61.81448 893 LEU B O 1
ATOM 5541 N N . ASP B 1 343 ? 60.37943 113.94276 42.82136 1.000 59.81686 894 ASP B N 1
ATOM 5542 C CA . ASP B 1 343 ? 60.92683 114.21839 44.14638 1.000 58.49184 894 ASP B CA 1
ATOM 5543 C C . ASP B 1 343 ? 60.22928 113.35255 45.18077 1.000 60.97479 894 ASP B C 1
ATOM 5544 O O . ASP B 1 343 ? 60.84783 112.93032 46.16359 1.000 60.72230 894 ASP B O 1
ATOM 5549 N N . PHE B 1 344 ? 58.94092 113.07916 44.96354 1.000 55.48632 895 PHE B N 1
ATOM 5550 C CA . PHE B 1 344 ? 58.17952 112.24989 45.88598 1.000 58.49365 895 PHE B CA 1
ATOM 5551 C C . PHE B 1 344 ? 58.66592 110.80737 45.82581 1.000 63.81935 895 PHE B C 1
ATOM 5552 O O . PHE B 1 344 ? 58.73154 110.12230 46.85312 1.000 69.12578 895 PHE B O 1
ATOM 5560 N N . ALA B 1 345 ? 59.02147 110.33262 44.62881 1.000 57.68091 896 ALA B N 1
ATOM 5561 C CA . ALA B 1 345 ? 59.51632 108.96649 44.49424 1.000 57.47182 896 ALA B CA 1
ATOM 5562 C C . ALA B 1 345 ? 60.90348 108.83004 45.10424 1.000 61.15206 896 ALA B C 1
ATOM 5563 O O . ALA B 1 345 ? 61.22213 107.80225 45.71479 1.000 60.39323 896 ALA B O 1
ATOM 5565 N N . ARG B 1 346 ? 61.74155 109.86020 44.95584 1.000 61.37541 897 ARG B N 1
ATOM 5566 C CA . ARG B 1 346 ? 63.06354 109.80682 45.56629 1.000 63.77935 897 ARG B CA 1
ATOM 5567 C C . ARG B 1 346 ? 62.92940 109.79873 47.07736 1.000 71.26514 897 ARG B C 1
ATOM 5568 O O . ARG B 1 346 ? 63.62271 109.04187 47.76711 1.000 76.21612 897 ARG B O 1
ATOM 5576 N N . GLN B 1 347 ? 62.04598 110.64684 47.60522 1.000 60.33203 898 GLN B N 1
ATOM 5577 C CA . GLN B 1 347 ? 61.83364 110.69387 49.04334 1.000 66.90712 898 GLN B CA 1
ATOM 5578 C C . GLN B 1 347 ? 61.32711 109.35337 49.56413 1.000 67.67000 898 GLN B C 1
ATOM 5579 O O . GLN B 1 347 ? 61.63529 108.97337 50.69961 1.000 64.18628 898 GLN B O 1
ATOM 5585 N N . TYR B 1 348 ? 60.56359 108.61691 48.74611 1.000 67.23027 899 TYR B N 1
ATOM 5586 C CA . TYR B 1 348 ? 60.07303 107.30757 49.17141 1.000 63.13016 899 TYR B CA 1
ATOM 5587 C C . TYR B 1 348 ? 61.20996 106.30143 49.28645 1.000 68.54013 899 TYR B C 1
ATOM 5588 O O . TYR B 1 348 ? 61.24498 105.50811 50.23372 1.000 63.83930 899 TYR B O 1
ATOM 5597 N N . TYR B 1 349 ? 62.15594 106.32015 48.34292 1.000 67.42917 900 TYR B N 1
ATOM 5598 C CA . TYR B 1 349 ? 63.28286 105.40024 48.45036 1.000 63.63633 900 TYR B CA 1
ATOM 5599 C C . TYR B 1 349 ? 64.27004 105.85458 49.51779 1.000 67.26022 900 TYR B C 1
ATOM 5600 O O . TYR B 1 349 ? 64.93376 105.01796 50.13793 1.000 66.35095 900 TYR B O 1
ATOM 5609 N N . GLU B 1 350 ? 64.36648 107.16184 49.76673 1.000 70.98164 901 GLU B N 1
ATOM 5610 C CA . GLU B 1 350 ? 65.24222 107.63891 50.82980 1.000 71.34422 901 GLU B CA 1
ATOM 5611 C C . GLU B 1 350 ? 64.70969 107.21826 52.18713 1.000 68.73490 901 GLU B C 1
ATOM 5612 O O . GLU B 1 350 ? 65.47745 107.13603 53.15037 1.000 79.42952 901 GLU B O 1
ATOM 5618 N N . MET B 1 351 ? 63.40722 106.93859 52.26402 1.000 71.68947 902 MET B N 1
ATOM 5619 C CA . MET B 1 351 ? 62.77019 106.48443 53.49097 1.000 71.11808 902 MET B CA 1
ATOM 5620 C C . MET B 1 351 ? 63.29643 105.12251 53.92017 1.000 74.85171 902 MET B C 1
ATOM 5621 O O . MET B 1 351 ? 63.10718 104.73039 55.07634 1.000 76.14953 902 MET B O 1
ATOM 5626 N N . LEU B 1 352 ? 63.96520 104.40512 53.01748 1.000 75.66384 903 LEU B N 1
ATOM 5627 C CA . LEU B 1 352 ? 64.47244 103.06597 53.27406 1.000 73.03369 903 LEU B CA 1
ATOM 5628 C C . LEU B 1 352 ? 65.90168 103.07987 53.79508 1.000 72.71686 903 LEU B C 1
ATOM 5629 O O . LEU B 1 352 ? 66.46808 102.00995 54.04119 1.000 76.91556 903 LEU B O 1
ATOM 5634 N N . TYR B 1 353 ? 66.49128 104.26382 53.97493 1.000 70.99588 904 TYR B N 1
ATOM 5635 C CA . TYR B 1 353 ? 67.78836 104.35795 54.63139 1.000 70.71533 904 TYR B CA 1
ATOM 5636 C C . TYR B 1 353 ? 67.63310 104.16180 56.12838 1.000 78.33415 904 TYR B C 1
ATOM 5637 O O . TYR B 1 353 ? 68.57701 103.73943 56.80648 1.000 88.03762 904 TYR B O 1
ATOM 5646 N N . ASN B 1 354 ? 66.44988 104.48118 56.64366 1.000 85.32980 905 ASN B N 1
ATOM 5647 C CA . ASN B 1 354 ? 66.11359 104.33196 58.04527 1.000 91.07264 905 ASN B CA 1
ATOM 5648 C C . ASN B 1 354 ? 65.99991 102.85521 58.41109 1.000 90.35043 905 ASN B C 1
ATOM 5649 O O . ASN B 1 354 ? 65.90990 101.97115 57.55336 1.000 95.42252 905 ASN B O 1
ATOM 5654 N N . THR B 1 355 ? 65.99821 102.59614 59.71268 1.000 102.39895 906 THR B N 1
ATOM 5655 C CA . THR B 1 355 ? 65.68725 101.26841 60.20616 1.000 100.16344 906 THR B CA 1
ATOM 5656 C C . THR B 1 355 ? 64.17415 101.11136 60.32513 1.000 101.58010 906 THR B C 1
ATOM 5657 O O . THR B 1 355 ? 63.40536 102.05963 60.13556 1.000 95.49360 906 THR B O 1
ATOM 5661 N N . ALA B 1 356 ? 63.74517 99.88523 60.62890 1.000 102.78923 907 ALA B N 1
ATOM 5662 C CA . ALA B 1 356 ? 62.31637 99.62084 60.74905 1.000 90.06047 907 ALA B CA 1
ATOM 5663 C C . ALA B 1 356 ? 61.68955 100.44629 61.86745 1.000 102.71870 907 ALA B C 1
ATOM 5664 O O . ALA B 1 356 ? 60.50040 100.77954 61.80371 1.000 100.52197 907 ALA B O 1
ATOM 5666 N N . ASP B 1 357 ? 62.47549 100.80115 62.88671 1.000 115.26032 908 ASP B N 1
ATOM 5667 C CA . ASP B 1 357 ? 61.96951 101.61700 63.98548 1.000 111.26749 908 ASP B CA 1
ATOM 5668 C C . ASP B 1 357 ? 61.98853 103.09659 63.62098 1.000 112.12165 908 ASP B C 1
ATOM 5669 O O . ASP B 1 357 ? 61.06312 103.83727 63.97043 1.000 114.15285 908 ASP B O 1
ATOM 5674 N N . GLU B 1 358 ? 63.03915 103.54043 62.92543 1.000 106.66840 909 GLU B N 1
ATOM 5675 C CA . GLU B 1 358 ? 63.12942 104.93537 62.50581 1.000 102.87942 909 GLU B CA 1
ATOM 5676 C C . GLU B 1 358 ? 61.98933 105.31266 61.56912 1.000 112.39339 909 GLU B C 1
ATOM 5677 O O . GLU B 1 358 ? 61.57006 106.47607 61.53948 1.000 111.22234 909 GLU B O 1
ATOM 5683 N N . LEU B 1 359 ? 61.48314 104.34923 60.79396 1.000 105.73444 910 LEU B N 1
ATOM 5684 C CA . LEU B 1 359 ? 60.41599 104.63791 59.84023 1.000 105.12957 910 LEU B CA 1
ATOM 5685 C C . LEU B 1 359 ? 59.13321 105.03606 60.56118 1.000 105.20656 910 LEU B C 1
ATOM 5686 O O . LEU B 1 359 ? 58.48010 106.01726 60.18757 1.000 105.99083 910 LEU B O 1
ATOM 5691 N N . LEU B 1 360 ? 58.74989 104.27942 61.59200 1.000 110.83939 911 LEU B N 1
ATOM 5692 C CA . LEU B 1 360 ? 57.51098 104.57379 62.30698 1.000 112.06742 911 LEU B CA 1
ATOM 5693 C C . LEU B 1 360 ? 57.57154 105.93036 62.99976 1.000 115.42229 911 LEU B C 1
ATOM 5694 O O . LEU B 1 360 ? 56.54694 106.61362 63.11690 1.000 116.15323 911 LEU B O 1
ATOM 5699 N N . ASN B 1 361 ? 58.75554 106.33814 63.46368 1.000 114.53562 912 ASN B N 1
ATOM 5700 C CA . ASN B 1 361 ? 58.89381 107.66402 64.05782 1.000 112.31479 912 ASN B CA 1
ATOM 5701 C C . ASN B 1 361 ? 58.75689 108.75658 63.00235 1.000 111.01273 912 ASN B C 1
ATOM 5702 O O . ASN B 1 361 ? 58.17617 109.81463 63.26857 1.000 118.50709 912 ASN B O 1
ATOM 5707 N N . LEU B 1 362 ? 59.32157 108.53660 61.81270 1.000 108.10628 913 LEU B N 1
ATOM 5708 C CA . LEU B 1 362 ? 59.21061 109.51489 60.73277 1.000 106.21918 913 LEU B CA 1
ATOM 5709 C C . LEU B 1 362 ? 57.75442 109.81840 60.38536 1.000 104.79169 913 LEU B C 1
ATOM 5710 O O . LEU B 1 362 ? 57.43568 110.93284 59.95270 1.000 102.69221 913 LEU B O 1
ATOM 5715 N N . VAL B 1 363 ? 56.85789 108.85178 60.58867 1.000 106.68695 914 VAL B N 1
ATOM 5716 C CA . VAL B 1 363 ? 55.44600 109.04553 60.27048 1.000 108.90238 914 VAL B CA 1
ATOM 5717 C C . VAL B 1 363 ? 54.73482 109.88262 61.33287 1.000 117.85504 914 VAL B C 1
ATOM 5718 O O . VAL B 1 363 ? 53.84158 110.67221 61.00876 1.000 113.44798 914 VAL B O 1
ATOM 5722 N N . VAL B 1 364 ? 55.10514 109.74555 62.60894 1.000 120.05753 915 VAL B N 1
ATOM 5723 C CA . VAL B 1 364 ? 54.42587 110.55445 63.62235 1.000 125.38274 915 VAL B CA 1
ATOM 5724 C C . VAL B 1 364 ? 54.91613 111.99940 63.60360 1.000 118.76048 915 VAL B C 1
ATOM 5725 O O . VAL B 1 364 ? 54.14133 112.91884 63.89102 1.000 115.75090 915 VAL B O 1
ATOM 5729 N N . ASP B 1 365 ? 56.18807 112.23516 63.28503 1.000 117.89052 916 ASP B N 1
ATOM 5730 C CA . ASP B 1 365 ? 56.66884 113.60515 63.14435 1.000 118.89127 916 ASP B CA 1
ATOM 5731 C C . ASP B 1 365 ? 56.05015 114.28760 61.92556 1.000 125.74837 916 ASP B C 1
ATOM 5732 O O . ASP B 1 365 ? 55.18291 115.15559 62.07198 1.000 125.37193 916 ASP B O 1
ATOM 5737 N N . GLN B 1 366 ? 56.48024 113.90360 60.72329 1.000 120.11263 917 GLN B N 1
ATOM 5738 C CA . GLN B 1 366 ? 56.13305 114.61410 59.49596 1.000 117.16167 917 GLN B CA 1
ATOM 5739 C C . GLN B 1 366 ? 54.80893 114.17183 58.88742 1.000 112.95871 917 GLN B C 1
ATOM 5740 O O . GLN B 1 366 ? 54.39037 114.74465 57.87498 1.000 99.06756 917 GLN B O 1
ATOM 5746 N N . GLY B 1 367 ? 54.14848 113.17769 59.46502 1.000 108.14137 918 GLY B N 1
ATOM 5747 C CA . GLY B 1 367 ? 52.80361 112.81443 59.06257 1.000 99.96852 918 GLY B CA 1
ATOM 5748 C C . GLY B 1 367 ? 52.77277 111.66928 58.07002 1.000 107.71640 918 GLY B C 1
ATOM 5749 O O . GLY B 1 367 ? 53.77837 111.01840 57.76976 1.000 102.56650 918 GLY B O 1
ATOM 5750 N N . VAL B 1 368 ? 51.57366 111.43639 57.54546 1.000 94.69106 919 VAL B N 1
ATOM 5751 C CA . VAL B 1 368 ? 51.30940 110.35856 56.59921 1.000 92.16902 919 VAL B CA 1
ATOM 5752 C C . VAL B 1 368 ? 51.24117 110.95408 55.19266 1.000 95.25246 919 VAL B C 1
ATOM 5753 O O . VAL B 1 368 ? 50.24626 111.56957 54.79722 1.000 92.69322 919 VAL B O 1
ATOM 5757 N N . LYS B 1 369 ? 52.32229 110.78174 54.43216 1.000 95.70058 920 LYS B N 1
ATOM 5758 C CA . LYS B 1 369 ? 52.44167 111.32659 53.08392 1.000 89.54807 920 LYS B CA 1
ATOM 5759 C C . LYS B 1 369 ? 52.00362 110.31846 52.02430 1.000 87.70117 920 LYS B C 1
ATOM 5760 O O . LYS B 1 369 ? 51.18891 110.64349 51.15528 1.000 83.48207 920 LYS B O 1
ATOM 5766 N N . TYR B 1 370 ? 52.54406 109.10421 52.07520 1.000 80.84406 921 TYR B N 1
ATOM 5767 C CA . TYR B 1 370 ? 52.20258 108.04771 51.13507 1.000 78.81233 921 TYR B CA 1
ATOM 5768 C C . TYR B 1 370 ? 50.96655 107.29160 51.61790 1.000 79.88147 921 TYR B C 1
ATOM 5769 O O . TYR B 1 370 ? 50.46596 107.50674 52.72456 1.000 74.39027 921 TYR B O 1
ATOM 5778 N N . THR B 1 371 ? 50.46866 106.39407 50.77003 1.000 70.16697 922 THR B N 1
ATOM 5779 C CA . THR B 1 371 ? 49.30335 105.61871 51.15862 1.000 63.51368 922 THR B CA 1
ATOM 5780 C C . THR B 1 371 ? 49.70015 104.56250 52.18336 1.000 76.78182 922 THR B C 1
ATOM 5781 O O . THR B 1 371 ? 50.88272 104.27537 52.39836 1.000 78.64550 922 THR B O 1
ATOM 5785 N N . GLU B 1 372 ? 48.68409 103.97933 52.82145 1.000 76.79351 923 GLU B N 1
ATOM 5786 C CA . GLU B 1 372 ? 48.93348 102.98890 53.86131 1.000 74.53162 923 GLU B CA 1
ATOM 5787 C C . GLU B 1 372 ? 49.73200 101.82038 53.29966 1.000 76.07504 923 GLU B C 1
ATOM 5788 O O . GLU B 1 372 ? 50.78907 101.45832 53.83033 1.000 67.66489 923 GLU B O 1
ATOM 5794 N N . LEU B 1 373 ? 49.21898 101.20481 52.22913 1.000 60.84750 924 LEU B N 1
ATOM 5795 C CA . LEU B 1 373 ? 49.91245 100.09754 51.57893 1.000 69.84120 924 LEU B CA 1
ATOM 5796 C C . LEU B 1 373 ? 51.33461 100.45824 51.17261 1.000 67.95499 924 LEU B C 1
ATOM 5797 O O . LEU B 1 373 ? 52.22508 99.60219 51.20960 1.000 66.28931 924 LEU B O 1
ATOM 5802 N N . GLU B 1 374 ? 51.57087 101.71311 50.78696 1.000 64.66574 925 GLU B N 1
ATOM 5803 C CA . GLU B 1 374 ? 52.92246 102.13129 50.42957 1.000 64.27750 925 GLU B CA 1
ATOM 5804 C C . GLU B 1 374 ? 53.83644 102.16388 51.64807 1.000 60.78475 925 GLU B C 1
ATOM 5805 O O . GLU B 1 374 ? 55.02282 101.83218 51.54590 1.000 63.44528 925 GLU B O 1
ATOM 5811 N N . TYR B 1 375 ? 53.30862 102.55806 52.80851 1.000 59.49936 926 TYR B N 1
ATOM 5812 C CA . TYR B 1 375 ? 54.10775 102.49973 54.02968 1.000 68.10409 926 TYR B CA 1
ATOM 5813 C C . TYR B 1 375 ? 54.31004 101.05637 54.47359 1.000 68.69702 926 TYR B C 1
ATOM 5814 O O . TYR B 1 375 ? 55.42100 100.66244 54.84823 1.000 65.13669 926 TYR B O 1
ATOM 5823 N N . ILE B 1 376 ? 53.24131 100.25904 54.44174 1.000 66.19178 927 ILE B N 1
ATOM 5824 C CA . ILE B 1 376 ? 53.33688 98.84022 54.77741 1.000 71.53772 927 ILE B CA 1
ATOM 5825 C C . ILE B 1 376 ? 54.35268 98.13852 53.87853 1.000 70.74716 927 ILE B C 1
ATOM 5826 O O . ILE B 1 376 ? 55.21839 97.39227 54.35478 1.000 66.55604 927 ILE B O 1
ATOM 5831 N N . HIS B 1 377 ? 54.26181 98.36239 52.56292 1.000 57.98971 928 HIS B N 1
ATOM 5832 C CA . HIS B 1 377 ? 55.19736 97.71387 51.64661 1.000 68.85354 928 HIS B CA 1
ATOM 5833 C C . HIS B 1 377 ? 56.62519 98.19019 51.87295 1.000 73.11084 928 HIS B C 1
ATOM 5834 O O . HIS B 1 377 ? 57.57590 97.43114 51.64568 1.000 67.88399 928 HIS B O 1
ATOM 5841 N N . ALA B 1 378 ? 56.79564 99.43751 52.31992 1.000 71.27386 929 ALA B N 1
ATOM 5842 C CA . ALA B 1 378 ? 58.13091 99.93851 52.62473 1.000 72.16271 929 ALA B CA 1
ATOM 5843 C C . ALA B 1 378 ? 58.68660 99.26227 53.87016 1.000 74.85286 929 ALA B C 1
ATOM 5844 O O . ALA B 1 378 ? 59.87599 98.92918 53.92781 1.000 73.12071 929 ALA B O 1
ATOM 5846 N N . LEU B 1 379 ? 57.83440 99.04456 54.87303 1.000 71.26549 930 LEU B N 1
ATOM 5847 C CA . LEU B 1 379 ? 58.27564 98.39778 56.10336 1.000 77.47437 930 LEU B CA 1
ATOM 5848 C C . LEU B 1 379 ? 58.68368 96.95144 55.84390 1.000 84.48972 930 LEU B C 1
ATOM 5849 O O . LEU B 1 379 ? 59.77245 96.52092 56.24490 1.000 83.50867 930 LEU B O 1
ATOM 5854 N N . THR B 1 380 ? 57.81127 96.18045 55.18518 1.000 74.19998 931 THR B N 1
ATOM 5855 C CA . THR B 1 380 ? 58.12681 94.78534 54.88922 1.000 73.55663 931 THR B CA 1
ATOM 5856 C C . THR B 1 380 ? 59.40026 94.65935 54.06056 1.000 73.16814 931 THR B C 1
ATOM 5857 O O . THR B 1 380 ? 60.14735 93.68628 54.21745 1.000 64.19271 931 THR B O 1
ATOM 5861 N N . LEU B 1 381 ? 59.66677 95.62623 53.17720 1.000 71.01883 932 LEU B N 1
ATOM 5862 C CA . LEU B 1 381 ? 60.90892 95.59410 52.41084 1.000 65.63436 932 LEU B CA 1
ATOM 5863 C C . LEU B 1 381 ? 62.11125 95.78761 53.32795 1.000 80.21403 932 LEU B C 1
ATOM 5864 O O . LEU B 1 381 ? 63.16181 95.16350 53.12858 1.000 67.11749 932 LEU B O 1
ATOM 5869 N N . LEU B 1 382 ? 61.96863 96.63919 54.34804 1.000 75.97719 933 LEU B N 1
ATOM 5870 C CA . LEU B 1 382 ? 63.03666 96.81014 55.32668 1.000 74.64727 933 LEU B CA 1
ATOM 5871 C C . LEU B 1 382 ? 63.24354 95.52468 56.11567 1.000 79.57852 933 LEU B C 1
ATOM 5872 O O . LEU B 1 382 ? 64.38145 95.08629 56.31871 1.000 81.84959 933 LEU B O 1
ATOM 5877 N N . HIS B 1 383 ? 62.14850 94.91436 56.57961 1.000 76.84158 934 HIS B N 1
ATOM 5878 C CA . HIS B 1 383 ? 62.24648 93.65173 57.30640 1.000 81.73690 934 HIS B CA 1
ATOM 5879 C C . HIS B 1 383 ? 62.98950 92.59801 56.49290 1.000 83.26838 934 HIS B C 1
ATOM 5880 O O . HIS B 1 383 ? 63.81566 91.85496 57.03570 1.000 91.10511 934 HIS B O 1
ATOM 5887 N N . ARG B 1 384 ? 62.72168 92.52704 55.18462 1.000 82.15225 935 ARG B N 1
ATOM 5888 C CA . ARG B 1 384 ? 63.40837 91.55524 54.33963 1.000 76.34409 935 ARG B CA 1
ATOM 5889 C C . ARG B 1 384 ? 64.87892 91.90001 54.15440 1.000 84.01549 935 ARG B C 1
ATOM 5890 O O . ARG B 1 384 ? 65.67241 91.01767 53.80502 1.000 73.04883 935 ARG B O 1
ATOM 5898 N N . SER B 1 385 ? 65.25486 93.15574 54.37677 1.000 81.15966 936 SER B N 1
ATOM 5899 C CA . SER B 1 385 ? 66.61579 93.60906 54.12834 1.000 81.58852 936 SER B CA 1
ATOM 5900 C C . SER B 1 385 ? 67.35863 93.84984 55.44260 1.000 76.20942 936 SER B C 1
ATOM 5901 O O . SER B 1 385 ? 68.58875 93.86543 55.47963 1.000 83.89722 936 SER B O 1
ATOM 5904 N N . THR B 1 393 ? 58.17570 86.64359 66.15324 1.000 132.57293 944 THR B N 1
ATOM 5905 C CA . THR B 1 393 ? 58.88516 87.77275 65.56540 1.000 136.44851 944 THR B CA 1
ATOM 5906 C C . THR B 1 393 ? 58.35823 89.12870 66.04474 1.000 130.63689 944 THR B C 1
ATOM 5907 O O . THR B 1 393 ? 57.17219 89.31447 66.32269 1.000 124.03922 944 THR B O 1
ATOM 5911 N N . THR B 1 394 ? 59.29347 90.07156 66.09598 1.000 122.55326 945 THR B N 1
ATOM 5912 C CA . THR B 1 394 ? 59.05899 91.47202 66.42924 1.000 117.50950 945 THR B CA 1
ATOM 5913 C C . THR B 1 394 ? 58.56168 92.26134 65.22637 1.000 122.60971 945 THR B C 1
ATOM 5914 O O . THR B 1 394 ? 57.87630 93.27757 65.38908 1.000 119.46892 945 THR B O 1
ATOM 5918 N N . GLN B 1 395 ? 58.91128 91.80103 64.02495 1.000 118.39168 946 GLN B N 1
ATOM 5919 C CA . GLN B 1 395 ? 58.43827 92.41008 62.78590 1.000 105.15971 946 GLN B CA 1
ATOM 5920 C C . GLN B 1 395 ? 56.91582 92.43319 62.68959 1.000 111.16449 946 GLN B C 1
ATOM 5921 O O . GLN B 1 395 ? 56.33897 93.43529 62.24974 1.000 103.94903 946 GLN B O 1
ATOM 5927 N N . ASN B 1 396 ? 56.23906 91.35342 63.08476 1.000 115.35711 947 ASN B N 1
ATOM 5928 C CA . ASN B 1 396 ? 54.78071 91.42740 63.13567 1.000 113.49967 947 ASN B CA 1
ATOM 5929 C C . ASN B 1 396 ? 54.30972 92.43900 64.17215 1.000 124.41988 947 ASN B C 1
ATOM 5930 O O . ASN B 1 396 ? 53.29337 93.11188 63.96146 1.000 113.43073 947 ASN B O 1
ATOM 5935 N N . THR B 1 397 ? 55.04062 92.58612 65.27700 1.000 132.46176 948 THR B N 1
ATOM 5936 C CA . THR B 1 397 ? 54.67555 93.53614 66.31698 1.000 125.20251 948 THR B CA 1
ATOM 5937 C C . THR B 1 397 ? 55.33605 94.89264 66.09461 1.000 116.14181 948 THR B C 1
ATOM 5938 O O . THR B 1 397 ? 55.41931 95.70575 67.02171 1.000 133.09281 948 THR B O 1
ATOM 5942 N N . ARG B 1 398 ? 55.79886 95.13974 64.87567 1.000 110.44810 949 ARG B N 1
ATOM 5943 C CA . ARG B 1 398 ? 56.09770 96.46304 64.35613 1.000 110.51050 949 ARG B CA 1
ATOM 5944 C C . ARG B 1 398 ? 55.21425 96.80555 63.17561 1.000 115.00988 949 ARG B C 1
ATOM 5945 O O . ARG B 1 398 ? 54.96090 97.98471 62.91943 1.000 106.06698 949 ARG B O 1
ATOM 5953 N N . LEU B 1 399 ? 54.73187 95.78767 62.46301 1.000 119.75040 950 LEU B N 1
ATOM 5954 C CA . LEU B 1 399 ? 53.86062 95.99354 61.31506 1.000 111.69574 950 LEU B CA 1
ATOM 5955 C C . LEU B 1 399 ? 52.47363 96.40155 61.78259 1.000 114.79140 950 LEU B C 1
ATOM 5956 O O . LEU B 1 399 ? 51.90253 97.38423 61.29458 1.000 105.07010 950 LEU B O 1
ATOM 5961 N N . GLN B 1 400 ? 51.91641 95.65054 62.73756 1.000 125.69165 951 GLN B N 1
ATOM 5962 C CA . GLN B 1 400 ? 50.66407 96.05120 63.36095 1.000 122.27369 951 GLN B CA 1
ATOM 5963 C C . GLN B 1 400 ? 50.80614 97.36599 64.11610 1.000 116.71536 951 GLN B C 1
ATOM 5964 O O . GLN B 1 400 ? 49.79373 97.93675 64.53513 1.000 114.32007 951 GLN B O 1
ATOM 5970 N N . ARG B 1 401 ? 52.03061 97.87247 64.27633 1.000 121.87709 952 ARG B N 1
ATOM 5971 C CA . ARG B 1 401 ? 52.25974 99.10679 65.00973 1.000 125.33922 952 ARG B CA 1
ATOM 5972 C C . ARG B 1 401 ? 52.34417 100.29880 64.06325 1.000 129.46688 952 ARG B C 1
ATOM 5973 O O . ARG B 1 401 ? 52.16565 101.44102 64.49742 1.000 125.22460 952 ARG B O 1
ATOM 5981 N N . LEU B 1 402 ? 52.61020 100.04464 62.77983 1.000 119.75132 953 LEU B N 1
ATOM 5982 C CA . LEU B 1 402 ? 52.53614 101.08377 61.75771 1.000 108.59154 953 LEU B CA 1
ATOM 5983 C C . LEU B 1 402 ? 51.09335 101.49074 61.47196 1.000 106.42867 953 LEU B C 1
ATOM 5984 O O . LEU B 1 402 ? 50.79093 102.68402 61.35534 1.000 103.76478 953 LEU B O 1
ATOM 5989 N N . LYS B 1 403 ? 50.19617 100.50805 61.33654 1.000 105.82347 954 LYS B N 1
ATOM 5990 C CA . LYS B 1 403 ? 48.84414 100.77350 60.84522 1.000 108.85632 954 LYS B CA 1
ATOM 5991 C C . LYS B 1 403 ? 48.05007 101.70691 61.75557 1.000 119.94471 954 LYS B C 1
ATOM 5992 O O . LYS B 1 403 ? 47.37106 102.61552 61.26213 1.000 117.60857 954 LYS B O 1
ATOM 5998 N N . GLU B 1 404 ? 48.10127 101.50779 63.07858 1.000 118.60677 955 GLU B N 1
ATOM 5999 C CA . GLU B 1 404 ? 47.34165 102.40840 63.94861 1.000 130.18034 955 GLU B CA 1
ATOM 6000 C C . GLU B 1 404 ? 47.96150 103.80113 63.95032 1.000 125.78573 955 GLU B C 1
ATOM 6001 O O . GLU B 1 404 ? 47.23942 104.80129 64.02550 1.000 127.55358 955 GLU B O 1
ATOM 6007 N N . ILE B 1 405 ? 49.29519 103.88730 63.88916 1.000 120.99463 956 ILE B N 1
ATOM 6008 C CA . ILE B 1 405 ? 49.95498 105.19100 63.84448 1.000 114.66729 956 ILE B CA 1
ATOM 6009 C C . ILE B 1 405 ? 49.42988 105.99375 62.66002 1.000 115.50780 956 ILE B C 1
ATOM 6010 O O . ILE B 1 405 ? 49.21213 107.20843 62.75534 1.000 122.71068 956 ILE B O 1
ATOM 6015 N N . ILE B 1 406 ? 49.21186 105.32290 61.52733 1.000 119.44195 957 ILE B N 1
ATOM 6016 C CA . ILE B 1 406 ? 48.56288 105.96369 60.38899 1.000 116.84445 957 ILE B CA 1
ATOM 6017 C C . ILE B 1 406 ? 47.12235 106.32355 60.73976 1.000 122.59166 957 ILE B C 1
ATOM 6018 O O . ILE B 1 406 ? 46.63541 107.40488 60.38856 1.000 122.02944 957 ILE B O 1
ATOM 6023 N N . CYS B 1 407 ? 46.41846 105.42525 61.43856 1.000 129.95043 958 CYS B N 1
ATOM 6024 C CA . CYS B 1 407 ? 45.04164 105.70385 61.84303 1.000 126.28294 958 CYS B CA 1
ATOM 6025 C C . CYS B 1 407 ? 44.99495 106.75308 62.94944 1.000 128.80612 958 CYS B C 1
ATOM 6026 O O . CYS B 1 407 ? 44.08200 107.58727 62.98033 1.000 124.99566 958 CYS B O 1
ATOM 6029 N N . GLU B 1 408 ? 45.96272 106.71895 63.87243 1.000 133.96509 959 GLU B N 1
ATOM 6030 C CA . GLU B 1 408 ? 46.06469 107.76448 64.88850 1.000 131.98092 959 GLU B CA 1
ATOM 6031 C C . GLU B 1 408 ? 46.24613 109.12455 64.23086 1.000 139.44466 959 GLU B C 1
ATOM 6032 O O . GLU B 1 408 ? 45.54338 110.08725 64.55971 1.000 138.47105 959 GLU B O 1
ATOM 6038 N N . GLN B 1 409 ? 47.19177 109.22048 63.29305 1.000 142.00770 960 GLN B N 1
ATOM 6039 C CA . GLN B 1 409 ? 47.42593 110.46988 62.58374 1.000 138.27844 960 GLN B CA 1
ATOM 6040 C C . GLN B 1 409 ? 46.31769 110.77035 61.58479 1.000 137.73269 960 GLN B C 1
ATOM 6041 O O . GLN B 1 409 ? 46.30286 111.86240 61.00677 1.000 135.85945 960 GLN B O 1
ATOM 6047 N N . ALA B 1 410 ? 45.39695 109.82872 61.37287 1.000 137.50568 961 ALA B N 1
ATOM 6048 C CA . ALA B 1 410 ? 44.22079 110.06877 60.55045 1.000 128.13863 961 ALA B CA 1
ATOM 6049 C C . ALA B 1 410 ? 43.10284 110.67073 61.38422 1.000 141.12822 961 ALA B C 1
ATOM 6050 O O . ALA B 1 410 ? 42.26837 111.41408 60.85465 1.000 141.01493 961 ALA B O 1
ATOM 6052 N N . ALA B 1 411 ? 43.07541 110.35244 62.68284 1.000 144.86888 962 ALA B N 1
ATOM 6053 C CA . ALA B 1 411 ? 42.08090 110.91288 63.58793 1.000 141.82619 962 ALA B CA 1
ATOM 6054 C C . ALA B 1 411 ? 42.47438 112.32209 64.00751 1.000 146.01192 962 ALA B C 1
ATOM 6055 O O . ALA B 1 411 ? 41.60408 113.14489 64.31116 1.000 147.92164 962 ALA B O 1
ATOM 6057 N N . ILE B 1 412 ? 43.77891 112.60500 64.03868 1.000 142.62834 963 ILE B N 1
ATOM 6058 C CA . ILE B 1 412 ? 44.25927 113.93738 64.38755 1.000 137.11490 963 ILE B CA 1
ATOM 6059 C C . ILE B 1 412 ? 43.87306 114.93277 63.30004 1.000 149.05106 963 ILE B C 1
ATOM 6060 O O . ILE B 1 412 ? 43.52829 116.08675 63.58501 1.000 146.64654 963 ILE B O 1
ATOM 6065 N N . LYS B 1 413 ? 43.91950 114.49910 62.03575 1.000 149.89213 964 LYS B N 1
ATOM 6066 C CA . LYS B 1 413 ? 43.55002 115.37434 60.92765 1.000 145.86662 964 LYS B CA 1
ATOM 6067 C C . LYS B 1 413 ? 42.05141 115.65713 60.91064 1.000 162.10279 964 LYS B C 1
ATOM 6068 O O . LYS B 1 413 ? 41.63054 116.71732 60.43295 1.000 161.97113 964 LYS B O 1
ATOM 6074 N N . GLN B 1 414 ? 41.23364 114.73671 61.42684 1.000 163.81838 965 GLN B N 1
ATOM 6075 C CA . GLN B 1 414 ? 39.79762 114.96354 61.52125 1.000 159.44726 965 GLN B CA 1
ATOM 6076 C C . GLN B 1 414 ? 39.40149 115.59276 62.85115 1.000 170.20150 965 GLN B C 1
ATOM 6077 O O . GLN B 1 414 ? 38.23799 115.97534 63.02147 1.000 167.42799 965 GLN B O 1
ATOM 6083 N N . ALA B 1 415 ? 40.34298 115.71461 63.78815 1.000 171.12222 966 ALA B N 1
ATOM 6084 C CA . ALA B 1 415 ? 40.17179 116.53027 64.98283 1.000 159.71969 966 ALA B CA 1
ATOM 6085 C C . ALA B 1 415 ? 40.38551 118.01184 64.70618 1.000 160.68810 966 ALA B C 1
ATOM 6086 O O . ALA B 1 415 ? 40.19522 118.83153 65.61208 1.000 150.02464 966 ALA B O 1
ATOM 6088 N N . THR B 1 416 ? 40.77288 118.36486 63.48305 1.000 168.46937 967 THR B N 1
ATOM 6089 C CA . THR B 1 416 ? 40.89096 119.75360 63.05958 1.000 168.92176 967 THR B CA 1
ATOM 6090 C C . THR B 1 416 ? 40.87088 119.85312 61.53623 1.000 156.41431 967 THR B C 1
ATOM 6091 O O . THR B 1 416 ? 40.06682 119.19914 60.86977 1.000 140.33113 967 THR B O 1
#